Protein AF-A0A9J6BEA9-F1 (afdb_monomer_lite)

Radius of gyration: 53.06 Å; chains: 1; bounding box: 121×99×144 Å

InterPro domains:
  IPR002048 EF-hand domain [PS50222] (813-848)
  IPR006616 DM9 repeat [PF11901] (1087-1197)
  IPR006616 DM9 repeat [SM00696] (1069-1136)
  IPR006616 DM9 repeat [SM00696] (1137-1207)
  IPR027417 P-loop containing nucleoside triphosphate hydrolase [G3DSA:3.40.50.300] (610-807)
  IPR027417 P-loop containing nucleoside triphosphate hydrolase [SSF52540] (639-848)
  IPR036770 Ankyrin repeat-containing domain superfamily [G3DSA:1.25.40.20] (135-343)
  IPR036770 Ankyrin repeat-containing domain superfamily [SSF48403] (158-312)

Structure (mmCIF, N/CA/C/O backbone):
data_AF-A0A9J6BEA9-F1
#
_entry.id   AF-A0A9J6BEA9-F1
#
loop_
_atom_site.group_PDB
_atom_site.id
_atom_site.type_symbol
_atom_site.label_atom_id
_atom_site.label_alt_id
_atom_site.label_comp_id
_atom_site.label_asym_id
_atom_site.label_entity_id
_atom_site.label_seq_id
_atom_site.pdbx_PDB_ins_code
_atom_site.Cartn_x
_atom_site.Cartn_y
_atom_site.Cartn_z
_atom_site.occupancy
_atom_site.B_iso_or_equiv
_atom_site.auth_seq_id
_atom_site.auth_comp_id
_atom_site.auth_asym_id
_atom_site.auth_atom_id
_atom_site.pdbx_PDB_model_num
ATOM 1 N N . MET A 1 1 ? 8.067 45.465 35.204 1.00 25.33 1 MET A N 1
ATOM 2 C CA . MET A 1 1 ? 7.486 46.819 35.084 1.00 25.33 1 MET A CA 1
ATOM 3 C C . MET A 1 1 ? 5.977 46.707 35.259 1.00 25.33 1 MET A C 1
ATOM 5 O O . MET A 1 1 ? 5.358 45.998 34.485 1.00 25.33 1 MET A O 1
ATOM 9 N N . SER A 1 2 ? 5.468 47.326 36.333 1.00 24.97 2 SER A N 1
ATOM 10 C CA . SER A 1 2 ? 4.085 47.757 36.635 1.00 24.97 2 SER A CA 1
ATOM 11 C C . SER A 1 2 ? 2.876 46.981 36.073 1.00 24.97 2 SER A C 1
ATOM 13 O O . SER A 1 2 ? 2.537 47.140 34.903 1.00 24.97 2 SER A O 1
ATOM 15 N N . SER A 1 3 ? 2.096 46.347 36.957 1.00 23.28 3 SER A N 1
ATOM 16 C CA . SER A 1 3 ? 0.634 46.249 36.806 1.00 23.28 3 SER A CA 1
ATOM 17 C C . SER A 1 3 ? -0.027 47.042 37.937 1.00 23.28 3 SER A C 1
ATOM 19 O O . SER A 1 3 ? 0.243 46.818 39.114 1.00 23.28 3 SER A O 1
ATOM 21 N N . GLN A 1 4 ? -0.803 48.050 37.551 1.00 24.92 4 GLN A N 1
ATOM 22 C CA . GLN A 1 4 ? -1.387 49.088 38.396 1.00 24.92 4 GLN A CA 1
ATOM 23 C C . GLN A 1 4 ? -2.427 48.521 39.378 1.00 24.92 4 GLN A C 1
ATOM 25 O O . GLN A 1 4 ? -3.423 47.950 38.949 1.00 24.92 4 GLN A O 1
ATOM 30 N N . ALA A 1 5 ? -2.248 48.754 40.682 1.00 26.47 5 ALA A N 1
ATOM 31 C CA . ALA A 1 5 ? -3.353 48.738 41.638 1.00 26.47 5 ALA A CA 1
ATOM 32 C C . ALA A 1 5 ? -4.156 50.037 41.457 1.00 26.47 5 ALA A C 1
ATOM 34 O O . ALA A 1 5 ? -3.610 51.133 41.617 1.00 26.47 5 ALA A O 1
ATOM 35 N N . SER A 1 6 ? -5.434 49.952 41.091 1.00 27.16 6 SER A N 1
ATOM 36 C CA . SER A 1 6 ? -6.288 51.137 40.993 1.00 27.16 6 SER A CA 1
ATOM 37 C C . SER A 1 6 ? -6.680 51.610 42.395 1.00 27.16 6 SER A C 1
ATOM 39 O O . SER A 1 6 ? -7.573 51.041 43.018 1.00 27.16 6 SER A O 1
ATOM 41 N N . LYS A 1 7 ? -6.038 52.670 42.896 1.00 28.84 7 LYS A N 1
ATOM 42 C CA . LYS A 1 7 ? -6.548 53.432 44.045 1.00 28.84 7 LYS A CA 1
ATOM 43 C C . LYS A 1 7 ? -7.815 54.174 43.614 1.00 28.84 7 LYS A C 1
ATOM 45 O O . LYS A 1 7 ? -7.739 55.048 42.753 1.00 28.84 7 LYS A O 1
ATOM 50 N N . ARG A 1 8 ? -8.967 53.857 44.209 1.00 30.83 8 ARG A N 1
ATOM 51 C CA . ARG A 1 8 ? -10.143 54.738 44.181 1.00 30.83 8 ARG A CA 1
ATOM 52 C C . ARG A 1 8 ? -10.255 55.431 45.532 1.00 30.83 8 ARG A C 1
ATOM 54 O O . ARG A 1 8 ? -10.531 54.785 46.532 1.00 30.83 8 ARG A O 1
ATOM 61 N N . THR A 1 9 ? -10.035 56.738 45.542 1.00 29.52 9 THR A N 1
ATOM 62 C CA . THR A 1 9 ? -10.347 57.605 46.681 1.00 29.52 9 THR A CA 1
ATOM 63 C C . THR A 1 9 ? -11.807 58.031 46.545 1.00 29.52 9 THR A C 1
ATOM 65 O O . THR A 1 9 ? -12.168 58.634 45.532 1.00 29.52 9 THR A O 1
ATOM 68 N N . PHE A 1 10 ? -12.659 57.703 47.516 1.00 31.39 10 PHE A N 1
ATOM 69 C CA . PHE A 1 10 ? -14.026 58.222 47.562 1.00 31.39 10 PHE A CA 1
ATOM 70 C C . PHE A 1 10 ? -14.026 59.542 48.335 1.00 31.39 10 PHE A C 1
ATOM 72 O O . PHE A 1 10 ? -13.840 59.551 49.546 1.00 31.39 10 PHE A O 1
ATOM 79 N N . ASN A 1 11 ? -14.248 60.659 47.640 1.00 27.67 11 ASN A N 1
ATOM 80 C CA . ASN A 1 11 ? -14.528 61.940 48.287 1.00 27.67 11 ASN A CA 1
ATOM 81 C C . ASN A 1 11 ? -16.042 62.067 48.471 1.00 27.67 11 ASN A C 1
ATOM 83 O O . ASN A 1 11 ? -16.758 62.396 47.525 1.00 27.67 11 ASN A O 1
ATOM 87 N N . LEU A 1 12 ? -16.532 61.800 49.681 1.00 31.12 12 LEU A N 1
ATOM 88 C CA . LEU A 1 12 ? -17.923 62.058 50.047 1.00 31.12 12 LEU A CA 1
ATOM 89 C C . LEU A 1 12 ? -18.114 63.560 50.315 1.00 31.12 12 LEU A C 1
ATOM 91 O O . LEU A 1 12 ? -17.619 64.103 51.300 1.00 31.12 12 LEU A O 1
ATOM 95 N N . LEU A 1 13 ? -18.843 64.239 49.429 1.00 27.47 13 LEU A N 1
ATOM 96 C CA . LEU A 1 13 ? -19.377 65.582 49.665 1.00 27.47 13 LEU A CA 1
ATOM 97 C C . LEU A 1 13 ? -20.773 65.442 50.281 1.00 27.47 13 LEU A C 1
ATOM 99 O O . LEU A 1 13 ? -21.739 65.152 49.579 1.00 27.47 13 LEU A O 1
ATOM 103 N N . LEU A 1 14 ? -20.880 65.650 51.593 1.00 30.34 14 LEU A N 1
ATOM 104 C CA . LEU A 1 14 ? -22.169 65.719 52.287 1.00 30.34 14 LEU A CA 1
ATOM 105 C C . LEU A 1 14 ? -22.886 67.045 51.953 1.00 30.34 14 LEU A C 1
ATOM 107 O O . LEU A 1 14 ? -22.240 68.100 51.970 1.00 30.34 14 LEU A O 1
ATOM 111 N N . PRO A 1 15 ? -24.211 67.053 51.700 1.00 27.33 15 PRO A N 1
ATOM 112 C CA . PRO A 1 15 ? -24.982 68.288 51.651 1.00 27.33 15 PRO A CA 1
ATOM 113 C C . PRO A 1 15 ? -24.990 68.954 53.037 1.00 27.33 15 PRO A C 1
ATOM 115 O O . PRO A 1 15 ? -25.259 68.326 54.056 1.00 27.33 15 PRO A O 1
ATOM 118 N N . THR A 1 16 ? -24.669 70.245 53.034 1.00 29.30 16 THR A N 1
ATOM 119 C CA . THR A 1 16 ? -24.530 71.207 54.145 1.00 29.30 16 THR A CA 1
ATOM 120 C C . THR A 1 16 ? -25.642 71.123 55.209 1.00 29.30 16 THR A C 1
ATOM 122 O O . THR A 1 16 ? -26.797 70.951 54.840 1.00 29.30 16 THR A O 1
ATOM 125 N N . THR A 1 17 ? -25.385 71.306 56.514 1.00 27.92 17 THR A N 1
ATOM 126 C CA . THR A 1 17 ? -25.086 72.618 57.130 1.00 27.92 17 THR A CA 1
ATOM 127 C C . THR A 1 17 ? -24.085 72.583 58.303 1.00 27.92 17 THR A C 1
ATOM 129 O O . THR A 1 17 ? -24.288 71.898 59.298 1.00 27.92 17 THR A O 1
ATOM 132 N N . SER A 1 18 ? -23.087 73.470 58.186 1.00 27.56 18 SER A N 1
ATOM 133 C CA . SER A 1 18 ? -22.137 74.024 59.174 1.00 27.56 18 SER A CA 1
ATOM 134 C C . SER A 1 18 ? -21.007 73.151 59.756 1.00 27.56 18 SER A C 1
ATOM 136 O O . SER A 1 18 ? -21.213 72.278 60.588 1.00 27.56 18 SER A O 1
ATOM 138 N N . SER A 1 19 ? -19.790 73.583 59.389 1.00 28.77 19 SER A N 1
ATOM 139 C CA . SER A 1 19 ? -18.428 73.243 59.842 1.00 28.77 19 SER A CA 1
ATOM 140 C C . SER A 1 19 ? -17.858 71.871 59.462 1.00 28.77 19 SER A C 1
ATOM 142 O O . SER A 1 19 ? -18.328 70.820 59.874 1.00 28.77 19 SER A O 1
ATOM 144 N N . ALA A 1 20 ? -16.804 71.940 58.649 1.00 26.55 20 ALA A N 1
ATOM 145 C CA . ALA A 1 20 ? -16.095 70.848 58.010 1.00 26.55 20 ALA A CA 1
ATOM 146 C C . ALA A 1 20 ? -15.136 70.106 58.956 1.00 26.55 20 ALA A C 1
ATOM 148 O O . ALA A 1 20 ? -14.313 70.731 59.621 1.00 26.55 20 ALA A O 1
ATOM 149 N N . LEU A 1 21 ? -15.169 68.776 58.887 1.00 26.53 21 LEU A N 1
ATOM 150 C CA . LEU A 1 21 ? -14.030 67.890 59.118 1.00 26.53 21 LEU A CA 1
ATOM 151 C C . LEU A 1 21 ? -14.031 66.880 57.966 1.00 26.53 21 LEU A C 1
ATOM 153 O O . LEU A 1 21 ? -14.832 65.953 57.937 1.00 26.53 21 LEU A O 1
ATOM 157 N N . THR A 1 22 ? -13.176 67.099 56.970 1.00 27.58 22 THR A N 1
ATOM 158 C CA . THR A 1 22 ? -12.838 66.083 55.969 1.00 27.58 22 THR A CA 1
ATOM 159 C C . THR A 1 22 ? -11.943 65.045 56.640 1.00 27.58 22 THR A C 1
ATOM 161 O O . THR A 1 22 ? -10.826 65.380 57.036 1.00 27.58 22 THR A O 1
ATOM 164 N N . ALA A 1 23 ? -12.423 63.812 56.789 1.00 32.16 23 ALA A N 1
ATOM 165 C CA . ALA A 1 23 ? -11.587 62.661 57.117 1.00 32.16 23 ALA A CA 1
ATOM 166 C C . ALA A 1 23 ? -11.450 61.790 55.860 1.00 32.16 23 ALA A C 1
ATOM 168 O O . ALA A 1 23 ? -12.455 61.375 55.286 1.00 32.16 23 ALA A O 1
ATOM 169 N N . ASP A 1 24 ? -10.212 61.545 55.427 1.00 30.11 24 ASP A N 1
ATOM 170 C CA . ASP A 1 24 ? -9.907 60.627 54.328 1.00 30.11 24 ASP A CA 1
ATOM 171 C C . ASP A 1 24 ? -10.006 59.179 54.838 1.00 30.11 24 ASP A C 1
ATOM 173 O O . ASP A 1 24 ? -9.258 58.781 55.734 1.00 30.11 24 ASP A O 1
ATOM 177 N N . TYR A 1 25 ? -10.910 58.377 54.270 1.00 36.97 25 TYR A N 1
ATOM 178 C CA . TYR A 1 25 ? -11.035 56.947 54.573 1.00 36.97 25 TYR A CA 1
ATOM 179 C C . TYR A 1 25 ? -10.406 56.111 53.450 1.00 36.97 25 TYR A C 1
ATOM 181 O O . TYR A 1 25 ? -10.736 56.289 52.277 1.00 36.97 25 TYR A O 1
ATOM 189 N N . ASN A 1 26 ? -9.515 55.177 53.797 1.00 32.03 26 ASN A N 1
ATOM 190 C CA . ASN A 1 26 ? -8.885 54.265 52.837 1.00 32.03 26 ASN A CA 1
ATOM 191 C C . ASN A 1 26 ? -9.516 52.869 52.941 1.00 32.03 26 ASN A C 1
ATOM 193 O O . ASN A 1 26 ? -9.392 52.215 53.971 1.00 32.03 26 ASN A O 1
ATOM 197 N N . ILE A 1 27 ? -10.157 52.403 51.865 1.00 35.19 27 ILE A N 1
ATOM 198 C CA . ILE A 1 27 ? -10.628 51.017 51.713 1.00 35.19 27 ILE A CA 1
ATOM 199 C C . ILE A 1 27 ? -9.750 50.349 50.652 1.00 35.19 27 ILE A C 1
ATOM 201 O O . ILE A 1 27 ? -9.617 50.862 49.539 1.00 35.19 27 ILE A O 1
ATOM 205 N N . PHE A 1 28 ? -9.135 49.215 50.990 1.00 32.12 28 PHE A N 1
ATOM 206 C CA . PHE A 1 28 ? -8.264 48.467 50.079 1.00 32.12 28 PHE A CA 1
ATOM 207 C C . PHE A 1 28 ? -9.034 47.320 49.411 1.00 32.12 28 PHE A C 1
ATOM 209 O O . PHE A 1 28 ? -9.759 46.587 50.079 1.00 32.12 28 PHE A O 1
ATOM 216 N N . TYR A 1 29 ? -8.869 47.170 48.093 1.00 28.48 29 TYR A N 1
ATOM 217 C CA . TYR A 1 29 ? -9.477 46.111 47.278 1.00 28.48 29 TYR A CA 1
ATOM 218 C C . TYR A 1 29 ? -8.377 45.266 46.631 1.00 28.48 29 TYR A C 1
ATOM 220 O O . TYR A 1 29 ? -7.435 45.829 46.068 1.00 28.48 29 TYR A O 1
ATOM 228 N N . ASN A 1 30 ? -8.486 43.937 46.702 1.00 27.38 30 ASN A N 1
ATOM 229 C CA . ASN A 1 30 ? -7.502 43.013 46.139 1.00 27.38 30 ASN A CA 1
ATOM 230 C C . ASN A 1 30 ? -8.224 41.851 45.431 1.00 27.38 30 ASN A C 1
ATOM 232 O O . ASN A 1 30 ? -8.943 41.093 46.071 1.00 27.38 30 ASN A O 1
ATOM 236 N N . GLU A 1 31 ? -8.046 41.684 44.119 1.00 29.39 31 GLU A N 1
ATOM 237 C CA . GLU A 1 31 ? -8.517 40.485 43.402 1.00 29.39 31 GLU A CA 1
ATOM 238 C C . GLU A 1 31 ? -7.409 39.421 43.381 1.00 29.39 31 GLU A C 1
ATOM 240 O O . GLU A 1 31 ? -6.247 39.781 43.177 1.00 29.39 31 GLU A O 1
ATOM 245 N N . PRO A 1 32 ? -7.711 38.119 43.599 1.00 26.14 32 PRO A N 1
ATOM 246 C CA . PRO A 1 32 ? -8.996 37.452 43.359 1.00 26.14 32 PRO A CA 1
ATOM 247 C C . PRO A 1 32 ? -9.687 36.896 44.624 1.00 26.14 32 PRO A C 1
ATOM 249 O O . PRO A 1 32 ? -10.553 36.031 44.516 1.00 26.14 32 PRO A O 1
ATOM 252 N N . LYS A 1 33 ? -9.309 37.344 45.826 1.00 28.36 33 LYS A N 1
ATOM 253 C CA . LYS A 1 33 ? -9.973 36.946 47.077 1.00 28.36 33 LYS A CA 1
ATOM 254 C C . LYS A 1 33 ? -10.834 38.112 47.543 1.00 28.36 33 LYS A C 1
ATOM 256 O O . LYS A 1 33 ? -10.295 39.156 47.873 1.00 28.36 33 LYS A O 1
ATOM 261 N N . THR A 1 34 ? -12.153 37.957 47.554 1.00 31.02 34 THR A N 1
ATOM 262 C CA . THR A 1 34 ? -13.091 38.934 48.130 1.00 31.02 34 THR A CA 1
ATOM 263 C C . THR A 1 34 ? -12.815 39.120 49.627 1.00 31.02 34 THR A C 1
ATOM 265 O O . THR A 1 34 ? -13.439 38.483 50.471 1.00 31.02 34 THR A O 1
ATOM 268 N N . GLU A 1 35 ? -11.848 39.969 49.964 1.00 32.03 35 GLU A N 1
ATOM 269 C CA . GLU A 1 35 ? -11.478 40.346 51.326 1.00 32.03 35 GLU A CA 1
ATOM 270 C C . GLU A 1 35 ? -11.368 41.871 51.407 1.00 32.03 35 GLU A C 1
ATOM 272 O O . GLU A 1 35 ? -10.691 42.498 50.593 1.00 32.03 35 GLU A O 1
ATOM 277 N N . TYR A 1 36 ? -12.039 42.463 52.396 1.00 34.91 36 TYR A N 1
ATOM 278 C CA . TYR A 1 36 ? -11.996 43.896 52.674 1.00 34.91 36 TYR A CA 1
ATOM 279 C C . TYR A 1 36 ? -11.358 44.114 54.044 1.00 34.91 36 TYR A C 1
ATOM 281 O O . TYR A 1 36 ? -11.727 43.448 55.011 1.00 34.91 36 TYR A O 1
ATOM 289 N N . TYR A 1 37 ? -10.425 45.059 54.124 1.00 33.84 37 TYR A N 1
ATOM 290 C CA . TYR A 1 37 ? -9.803 45.491 55.374 1.00 33.84 37 TYR A CA 1
ATOM 291 C C . TYR A 1 37 ? -10.304 46.896 55.715 1.00 33.84 37 TYR A C 1
ATOM 293 O O . TYR A 1 37 ? -10.233 47.794 54.872 1.00 33.84 37 TYR A O 1
ATOM 301 N N . ILE A 1 38 ? -10.817 47.079 56.934 1.00 35.38 38 ILE A N 1
ATOM 302 C CA . ILE A 1 38 ? -11.166 48.390 57.495 1.00 35.38 38 ILE A CA 1
ATOM 303 C C . ILE A 1 38 ? -10.105 48.716 58.547 1.00 35.38 38 ILE A C 1
ATOM 305 O O . ILE A 1 38 ? -9.918 47.948 59.482 1.00 35.38 38 ILE A O 1
ATOM 309 N N . ASP A 1 39 ? -9.401 49.834 58.380 1.00 35.41 39 ASP A N 1
ATOM 310 C CA . ASP A 1 39 ? -8.417 50.318 59.354 1.00 35.41 39 ASP A CA 1
ATOM 311 C C . ASP A 1 39 ? -9.154 50.932 60.563 1.00 35.41 39 ASP A C 1
ATOM 313 O O . ASP A 1 39 ? -9.806 51.980 60.461 1.00 35.41 39 ASP A O 1
ATOM 317 N N . CYS A 1 40 ? -9.130 50.234 61.701 1.00 38.69 40 CYS A N 1
ATOM 318 C CA . CYS A 1 40 ? -9.904 50.557 62.899 1.00 38.69 40 CYS A CA 1
ATOM 319 C C . CYS A 1 40 ? -9.285 51.720 63.697 1.00 38.69 40 CYS A C 1
ATOM 321 O O . CYS A 1 40 ? -8.664 51.542 64.742 1.00 38.69 40 CYS A O 1
ATOM 323 N N . LYS A 1 41 ? -9.531 52.952 63.242 1.00 37.25 41 LYS A N 1
ATOM 324 C CA . LYS A 1 41 ? -9.547 54.155 64.107 1.00 37.25 41 LYS A CA 1
ATOM 325 C C . LYS A 1 41 ? -10.920 54.834 64.161 1.00 37.25 41 LYS A C 1
ATOM 327 O O . LYS A 1 41 ? -11.043 55.977 64.598 1.00 37.25 41 LYS A O 1
ATOM 332 N N . THR A 1 42 ? -11.956 54.158 63.682 1.00 40.72 42 THR A N 1
ATOM 333 C CA . THR A 1 42 ? -13.295 54.711 63.470 1.00 40.72 42 THR A CA 1
ATOM 334 C C . THR A 1 42 ? -14.176 54.570 64.711 1.00 40.72 42 THR A C 1
ATOM 336 O O . THR A 1 42 ? -14.189 53.539 65.375 1.00 40.72 42 THR A O 1
ATOM 339 N N . THR A 1 43 ? -14.941 55.617 65.029 1.00 50.09 43 THR A N 1
ATOM 340 C CA . THR A 1 43 ? -15.955 55.579 66.091 1.00 50.09 43 THR A CA 1
ATOM 341 C C . THR A 1 43 ? -17.119 54.660 65.699 1.00 50.09 43 THR A C 1
ATOM 343 O O . THR A 1 43 ? -17.387 54.440 64.516 1.00 50.09 43 THR A O 1
ATOM 346 N N . VAL A 1 44 ? -17.844 54.145 66.700 1.00 43.66 44 VAL A N 1
ATOM 347 C CA . VAL A 1 44 ? -19.002 53.235 66.548 1.00 43.66 44 VAL A CA 1
ATOM 348 C C . VAL A 1 44 ? -20.053 53.771 65.559 1.00 43.66 44 VAL A C 1
ATOM 350 O O . VAL A 1 44 ? -20.655 53.009 64.799 1.00 43.66 44 VAL A O 1
ATOM 353 N N . GLU A 1 45 ? -20.235 55.091 65.510 1.00 44.41 45 GLU A N 1
ATOM 354 C CA . GLU A 1 45 ? -21.140 55.762 64.569 1.00 44.41 45 GLU A CA 1
ATOM 355 C C . GLU A 1 45 ? -20.652 55.666 63.113 1.00 44.41 45 GLU A C 1
ATOM 357 O O . GLU A 1 45 ? -21.461 55.443 62.215 1.00 44.41 45 GLU A O 1
ATOM 362 N N . GLY A 1 46 ? -19.337 55.727 62.872 1.00 46.41 46 GLY A N 1
ATOM 363 C CA . GLY A 1 46 ? -18.741 55.617 61.536 1.00 46.41 46 GLY A CA 1
ATOM 364 C C . GLY A 1 46 ? -18.874 54.220 60.926 1.00 46.41 46 GLY A C 1
ATOM 365 O O . GLY A 1 46 ? -19.263 54.091 59.766 1.00 46.41 46 GLY A O 1
ATOM 366 N N . LEU A 1 47 ? -18.639 53.163 61.712 1.00 47.78 47 LEU A N 1
ATOM 367 C CA . LEU A 1 47 ? -18.818 51.777 61.254 1.00 47.78 47 LEU A CA 1
ATOM 368 C C . LEU A 1 47 ? -20.288 51.465 60.937 1.00 47.78 47 LEU A C 1
ATOM 370 O O . LEU A 1 47 ? -20.575 50.796 59.950 1.00 47.78 47 LEU A O 1
ATOM 374 N N . THR A 1 48 ? -21.226 52.002 61.723 1.00 45.53 48 THR A N 1
ATOM 375 C CA . THR A 1 48 ? -22.669 51.776 61.526 1.00 45.53 48 THR A CA 1
ATOM 376 C C . THR A 1 48 ? -23.197 52.442 60.246 1.00 45.53 48 THR A C 1
ATOM 378 O O . THR A 1 48 ? -24.076 51.886 59.584 1.00 45.53 48 THR A O 1
ATOM 381 N N . ILE A 1 49 ? -22.659 53.611 59.877 1.00 47.31 49 ILE A N 1
ATOM 382 C CA . ILE A 1 49 ? -23.024 54.341 58.650 1.00 47.31 49 ILE A CA 1
ATOM 383 C C . ILE A 1 49 ? -22.444 53.645 57.412 1.00 47.31 49 ILE A C 1
ATOM 385 O O . ILE A 1 49 ? -23.194 53.349 56.483 1.00 47.31 49 ILE A O 1
ATOM 389 N N . ILE A 1 50 ? -21.153 53.282 57.441 1.00 49.16 50 ILE A N 1
ATOM 390 C CA . ILE A 1 50 ? -20.483 52.565 56.339 1.00 49.16 50 ILE A CA 1
ATOM 391 C C . ILE A 1 50 ? -21.185 51.230 56.053 1.00 49.16 50 ILE A C 1
ATOM 393 O O . ILE A 1 50 ? -21.420 50.882 54.897 1.00 49.16 50 ILE A O 1
ATOM 397 N N . PHE A 1 51 ? -21.578 50.498 57.102 1.00 49.25 51 PHE A N 1
ATOM 398 C CA . PHE A 1 51 ? -22.232 49.199 56.950 1.00 49.25 51 PHE A CA 1
ATOM 399 C C . PHE A 1 51 ? -23.650 49.298 56.366 1.00 49.25 51 PHE A C 1
ATOM 401 O O . PHE A 1 51 ? -24.071 48.413 55.622 1.00 49.25 51 PHE A O 1
ATOM 408 N N . LYS A 1 52 ? -24.390 50.375 56.672 1.00 47.56 52 LYS A N 1
ATOM 409 C CA . LYS A 1 52 ? -25.732 50.613 56.116 1.00 47.56 52 LYS A CA 1
ATOM 410 C C . LYS A 1 52 ? -25.682 51.086 54.663 1.00 47.56 52 LYS A C 1
ATOM 412 O O . LYS A 1 52 ? -26.430 50.554 53.852 1.00 47.56 52 LYS A O 1
ATOM 417 N N . GLU A 1 53 ? -24.806 52.028 54.315 1.00 47.62 53 GLU A N 1
ATOM 418 C CA . GLU A 1 53 ? -24.735 52.564 52.945 1.00 47.62 53 GLU A CA 1
ATOM 419 C C . GLU A 1 53 ? -24.157 51.553 51.941 1.00 47.62 53 GLU A C 1
ATOM 421 O O . GLU A 1 53 ? -24.705 51.399 50.850 1.00 47.62 53 GLU A O 1
ATOM 426 N N . TYR A 1 54 ? -23.139 50.772 52.326 1.00 48.84 54 TYR A N 1
ATOM 427 C CA . TYR A 1 54 ? -22.541 49.759 51.443 1.00 48.84 54 TYR A CA 1
ATOM 428 C C . TYR A 1 54 ? -23.527 48.648 51.043 1.00 48.84 54 TYR A C 1
ATOM 430 O O . TYR A 1 54 ? -23.480 48.141 49.920 1.00 48.84 54 TYR A O 1
ATOM 438 N N . PHE A 1 55 ? -24.440 48.266 51.943 1.00 46.25 55 PHE A N 1
ATOM 439 C CA . PHE A 1 55 ? -25.467 47.265 51.645 1.00 46.25 55 PHE A CA 1
ATOM 440 C C . PHE A 1 55 ? -26.613 47.829 50.796 1.00 46.25 55 PHE A C 1
ATOM 442 O O . PHE A 1 55 ? -27.131 47.102 49.950 1.00 46.25 55 PHE A O 1
ATOM 449 N N . ILE A 1 56 ? -26.971 49.109 50.978 1.00 44.47 56 ILE A N 1
ATOM 450 C CA . ILE A 1 56 ? -28.000 49.793 50.177 1.00 44.47 56 ILE A CA 1
ATOM 451 C C . ILE A 1 56 ? -27.565 49.916 48.710 1.00 44.47 56 ILE A C 1
ATOM 453 O O . ILE A 1 56 ? -28.390 49.721 47.823 1.00 44.47 56 ILE A O 1
ATOM 457 N N . GLU A 1 57 ? -26.286 50.194 48.437 1.00 40.22 57 GLU A N 1
ATOM 458 C CA . GLU A 1 57 ? -25.795 50.334 47.057 1.00 40.22 57 GLU A CA 1
ATOM 459 C C . GLU A 1 57 ? -25.578 49.000 46.325 1.00 40.22 57 GLU A C 1
ATOM 461 O O . GLU A 1 57 ? -25.699 48.956 45.102 1.00 40.22 57 GLU A O 1
ATOM 466 N N . ASN A 1 58 ? -25.256 47.913 47.035 1.00 39.94 58 ASN A N 1
ATOM 467 C CA . ASN A 1 58 ? -24.839 46.658 46.391 1.00 39.94 58 ASN A CA 1
ATOM 468 C C . ASN A 1 58 ? -25.911 45.561 46.362 1.00 39.94 58 ASN A C 1
ATOM 470 O O . ASN A 1 58 ? -25.783 44.610 45.590 1.00 39.94 58 ASN A O 1
ATOM 474 N N . PHE A 1 59 ? -26.964 45.663 47.176 1.00 44.28 59 PHE A N 1
ATOM 475 C CA . PHE A 1 59 ? -28.005 44.641 47.251 1.00 44.28 59 PHE A CA 1
ATOM 476 C C . PHE A 1 59 ? -29.385 45.291 47.402 1.00 44.28 59 PHE A C 1
ATOM 478 O O . PHE A 1 59 ? -29.807 45.643 48.499 1.00 44.28 59 PHE A O 1
ATOM 485 N N . ASP A 1 60 ? -30.102 45.414 46.284 1.00 37.03 60 ASP A N 1
ATOM 486 C CA . ASP A 1 60 ? -31.490 45.887 46.207 1.00 37.03 60 ASP A CA 1
ATOM 487 C C . ASP A 1 60 ? -32.405 45.081 47.159 1.00 37.03 60 ASP A C 1
ATOM 489 O O . ASP A 1 60 ? -32.828 43.968 46.833 1.00 37.03 60 ASP A O 1
ATOM 493 N N . ASN A 1 61 ? -32.646 45.596 48.375 1.00 41.47 61 ASN A N 1
ATOM 494 C CA . ASN A 1 61 ? -33.892 45.554 49.165 1.00 41.47 61 ASN A CA 1
ATOM 495 C C . ASN A 1 61 ? -33.646 45.982 50.630 1.00 41.47 61 ASN A C 1
ATOM 497 O O . ASN A 1 61 ? -32.890 45.368 51.382 1.00 41.47 61 ASN A O 1
ATOM 501 N N . ASN A 1 62 ? -34.374 47.011 51.054 1.00 45.66 62 ASN A N 1
ATOM 502 C CA . ASN A 1 62 ? -34.057 47.922 52.158 1.00 45.66 62 ASN A CA 1
ATOM 503 C C . ASN A 1 62 ? -34.396 47.455 53.603 1.00 45.66 62 ASN A C 1
ATOM 505 O O . ASN A 1 62 ? -34.556 48.308 54.469 1.00 45.66 62 ASN A O 1
ATOM 509 N N . GLU A 1 63 ? -34.542 46.156 53.924 1.00 47.81 63 GLU A N 1
ATOM 510 C CA . GLU A 1 63 ? -35.194 45.772 55.210 1.00 47.81 63 GLU A CA 1
ATOM 511 C C . GLU A 1 63 ? -34.566 44.662 56.092 1.00 47.81 63 GLU A C 1
ATOM 513 O O . GLU A 1 63 ? -35.163 44.311 57.109 1.00 47.81 63 GLU A O 1
ATOM 518 N N . ASN A 1 64 ? -33.370 44.114 55.820 1.00 48.31 64 ASN A N 1
ATOM 519 C CA . ASN A 1 64 ? -32.949 42.855 56.488 1.00 48.31 64 ASN A CA 1
ATOM 520 C C . ASN A 1 64 ? -31.542 42.773 57.136 1.00 48.31 64 ASN A C 1
ATOM 522 O O . ASN A 1 64 ? -31.017 41.663 57.263 1.00 48.31 64 ASN A O 1
ATOM 526 N N . ALA A 1 65 ? -30.958 43.882 57.615 1.00 50.28 65 ALA A N 1
ATOM 527 C CA . ALA A 1 65 ? -29.707 43.877 58.399 1.00 50.28 65 ALA A CA 1
ATOM 528 C C . ALA A 1 65 ? -29.863 44.580 59.767 1.00 50.28 65 ALA A C 1
ATOM 530 O O . ALA A 1 65 ? -30.412 45.678 59.829 1.00 50.28 65 ALA A O 1
ATOM 531 N N . ASN A 1 66 ? -29.374 43.961 60.854 1.00 50.81 66 ASN A N 1
ATOM 532 C CA . ASN A 1 66 ? -29.406 44.507 62.223 1.00 50.81 66 ASN A CA 1
ATOM 533 C C . ASN A 1 66 ? -28.023 44.460 62.902 1.00 50.81 66 ASN A C 1
ATOM 535 O O . ASN A 1 66 ? -27.243 43.540 62.656 1.00 50.81 66 ASN A O 1
ATOM 539 N N . VAL A 1 67 ? -27.768 45.415 63.804 1.00 52.75 67 VAL A N 1
ATOM 540 C CA . VAL A 1 67 ? -26.550 45.509 64.631 1.00 52.75 67 VAL A CA 1
ATOM 541 C C . VAL A 1 67 ? -26.938 45.443 66.112 1.00 52.75 67 VAL A C 1
ATOM 543 O O . VAL A 1 67 ? -27.839 46.171 66.530 1.00 52.75 67 VAL A O 1
ATOM 546 N N . ILE A 1 68 ? -26.281 44.583 66.894 1.00 53.34 68 ILE A N 1
ATOM 547 C CA . ILE A 1 68 ? -26.480 44.430 68.343 1.00 53.34 68 ILE A CA 1
ATOM 548 C C . ILE A 1 68 ? -25.166 44.734 69.066 1.00 53.34 68 ILE A C 1
ATOM 550 O O . ILE A 1 68 ? -24.117 44.216 68.689 1.00 53.34 68 ILE A O 1
ATOM 554 N N . PHE A 1 69 ? -25.233 45.542 70.122 1.00 50.91 69 PHE A N 1
ATOM 555 C CA . PHE A 1 69 ? -24.107 45.835 71.008 1.00 50.91 69 PHE A CA 1
ATOM 556 C C . PHE A 1 69 ? -24.275 45.066 72.315 1.00 50.91 69 PHE A C 1
ATOM 558 O O . PHE A 1 69 ? -25.370 45.082 72.871 1.00 50.91 69 PHE A O 1
ATOM 565 N N . LEU A 1 70 ? -23.215 44.410 72.791 1.00 50.34 70 LEU A N 1
ATOM 566 C CA . LEU A 1 70 ? -23.218 43.658 74.047 1.00 50.34 70 LEU A CA 1
ATOM 567 C C . LEU A 1 70 ? -22.060 44.105 74.935 1.00 50.34 70 LEU A C 1
ATOM 569 O O . LEU A 1 70 ? -20.916 44.190 74.481 1.00 50.34 70 LEU A O 1
ATOM 573 N N . ASN A 1 71 ? -22.341 44.361 76.211 1.00 50.91 71 ASN A N 1
ATOM 574 C CA . ASN A 1 71 ? -21.304 44.732 77.171 1.00 50.91 71 ASN A CA 1
ATOM 575 C C . ASN A 1 71 ? -20.647 43.484 77.787 1.00 50.91 71 ASN A C 1
ATOM 577 O O . ASN A 1 71 ? -21.299 42.694 78.472 1.00 50.91 71 ASN A O 1
ATOM 581 N N . ILE A 1 72 ? -19.336 43.339 77.574 1.00 52.72 72 ILE A N 1
ATOM 582 C CA . ILE A 1 72 ? -18.513 42.227 78.068 1.00 52.72 72 ILE A CA 1
ATOM 583 C C . ILE A 1 72 ? -18.480 42.182 79.600 1.00 52.72 72 ILE A C 1
ATOM 585 O O . ILE A 1 72 ? -18.453 41.098 80.179 1.00 52.72 72 ILE A O 1
ATOM 589 N N . ASP A 1 73 ? -18.563 43.333 80.269 1.00 48.03 73 ASP A N 1
ATOM 590 C CA . ASP A 1 73 ? -18.479 43.414 81.731 1.00 48.03 73 ASP A CA 1
ATOM 591 C C . ASP A 1 73 ? -19.782 42.973 82.442 1.00 48.03 73 ASP A C 1
ATOM 593 O O . ASP A 1 73 ? -19.779 42.765 83.654 1.00 48.03 73 ASP A O 1
ATOM 597 N N . ASN A 1 74 ? -20.893 42.779 81.710 1.00 47.69 74 ASN A N 1
ATOM 598 C CA . ASN A 1 74 ? -22.177 42.273 82.232 1.00 47.69 74 ASN A CA 1
ATOM 599 C C . ASN A 1 74 ? -22.803 41.198 81.315 1.00 47.69 74 ASN A C 1
ATOM 601 O O . ASN A 1 74 ? -24.009 41.172 81.051 1.00 47.69 74 ASN A O 1
ATOM 605 N N . LEU A 1 75 ? -21.961 40.297 80.805 1.00 47.47 75 LEU A N 1
ATOM 606 C CA . LEU A 1 75 ? -22.306 39.412 79.692 1.00 47.47 75 LEU A CA 1
ATOM 607 C C . LEU A 1 75 ? -23.450 38.420 79.997 1.00 47.47 75 LEU A C 1
ATOM 609 O O . LEU A 1 75 ? -24.262 38.126 79.126 1.00 47.47 75 LEU A O 1
ATOM 613 N N . LEU A 1 76 ? -23.560 37.914 81.231 1.00 42.62 76 LEU A N 1
ATOM 614 C CA . LEU A 1 76 ? -24.601 36.940 81.602 1.00 42.62 76 LEU A CA 1
ATOM 615 C C . LEU A 1 76 ? -26.021 37.535 81.577 1.00 42.62 76 LEU A C 1
ATOM 617 O O . LEU A 1 76 ? -26.950 36.845 81.159 1.00 42.62 76 LEU A O 1
ATOM 621 N N . GLY A 1 77 ? -26.188 38.805 81.966 1.00 46.22 77 GLY A N 1
ATOM 622 C CA . GLY A 1 77 ? -27.479 39.502 81.893 1.00 46.22 77 GLY A CA 1
ATOM 623 C C . GLY A 1 77 ? -27.852 39.917 80.466 1.00 46.22 77 GLY A C 1
ATOM 624 O O . GLY A 1 77 ? -29.013 39.842 80.069 1.00 46.22 77 GLY A O 1
ATOM 625 N N . GLU A 1 78 ? -26.858 40.283 79.657 1.00 45.44 78 GLU A N 1
ATOM 626 C CA . GLU A 1 78 ? -27.027 40.624 78.238 1.00 45.44 78 GLU A CA 1
ATOM 627 C C . GLU A 1 78 ? -27.432 39.393 77.390 1.00 45.44 78 GLU A C 1
ATOM 629 O O . GLU A 1 78 ? -28.264 39.493 76.486 1.00 45.44 78 GLU A O 1
ATOM 634 N N . ILE A 1 79 ? -26.927 38.199 77.732 1.00 45.25 79 ILE A N 1
ATOM 635 C CA . ILE A 1 79 ? -27.287 36.924 77.082 1.00 45.25 79 ILE A CA 1
ATOM 636 C C . ILE A 1 79 ? -28.749 36.517 77.356 1.00 45.25 79 ILE A C 1
ATOM 638 O O . ILE A 1 79 ? -29.392 35.930 76.483 1.00 45.25 79 ILE A O 1
ATOM 642 N N . GLU A 1 80 ? -29.318 36.831 78.525 1.00 44.62 80 GLU A N 1
ATOM 643 C CA . GLU A 1 80 ? -30.749 36.593 78.786 1.00 44.62 80 GLU A CA 1
ATOM 644 C C . GLU A 1 80 ? -31.661 37.515 77.964 1.00 44.62 80 GLU A C 1
ATOM 646 O O . GLU A 1 80 ? -32.705 37.064 77.488 1.00 44.62 80 GLU A O 1
ATOM 651 N N . ASN A 1 81 ? -31.240 38.755 77.702 1.00 42.88 81 ASN A N 1
ATOM 652 C CA . ASN A 1 81 ? -31.970 39.676 76.824 1.00 42.88 81 ASN A CA 1
ATOM 653 C C . ASN A 1 81 ? -31.947 39.226 75.352 1.00 42.88 81 ASN A C 1
ATOM 655 O O . ASN A 1 81 ? -32.944 39.374 74.643 1.00 42.88 81 ASN A O 1
ATOM 659 N N . LEU A 1 82 ? -30.858 38.597 74.898 1.00 45.50 82 LEU A N 1
ATOM 660 C CA . LEU A 1 82 ? -30.773 38.001 73.558 1.00 45.50 82 LEU A CA 1
ATOM 661 C C . LEU A 1 82 ? -31.721 36.810 73.362 1.00 45.50 82 LEU A C 1
ATOM 663 O O . LEU A 1 82 ? -32.212 36.603 72.254 1.00 45.50 82 LEU A O 1
ATOM 667 N N . LYS A 1 83 ? -32.032 36.050 74.423 1.00 43.25 83 LYS A N 1
ATOM 668 C CA . LYS A 1 83 ? -32.989 34.927 74.355 1.00 43.25 83 LYS A CA 1
ATOM 669 C C . LYS A 1 83 ? -34.428 35.373 74.055 1.00 43.25 83 LYS A C 1
ATOM 671 O O . LYS A 1 83 ? -35.216 34.544 73.606 1.00 43.25 83 LYS A O 1
ATOM 676 N N . GLN A 1 84 ? -34.780 36.643 74.286 1.00 42.16 84 GLN A N 1
ATOM 677 C CA . GLN A 1 84 ? -36.115 37.193 73.993 1.00 42.16 84 GLN A CA 1
ATOM 678 C C . GLN A 1 84 ? -36.260 37.753 72.565 1.00 42.16 84 GLN A C 1
ATOM 680 O O . GLN A 1 84 ? -37.370 38.088 72.151 1.00 42.16 84 GLN A O 1
ATOM 685 N N . PHE A 1 85 ? -35.177 37.835 71.786 1.00 42.81 85 PHE A N 1
ATOM 686 C CA . PHE A 1 85 ? -35.213 38.308 70.400 1.00 42.81 85 PHE A CA 1
ATOM 687 C C . PHE A 1 85 ? -35.615 37.175 69.433 1.00 42.81 85 PHE A C 1
ATOM 689 O O . PHE A 1 85 ? -34.881 36.203 69.251 1.00 42.81 85 PHE A O 1
ATOM 696 N N . GLU A 1 86 ? -36.765 37.293 68.755 1.00 39.81 86 GLU A N 1
ATOM 697 C CA . GLU A 1 86 ? -37.167 36.350 67.698 1.00 39.81 86 GLU A CA 1
ATOM 698 C C . GLU A 1 86 ? -36.273 36.495 66.447 1.00 39.81 86 GLU A C 1
ATOM 700 O O . GLU A 1 86 ? -36.506 37.322 65.568 1.00 39.81 86 GLU A O 1
ATOM 705 N N . LEU A 1 87 ? -35.251 35.642 66.330 1.00 46.41 87 LEU A N 1
ATOM 706 C CA . LEU A 1 87 ? -34.302 35.595 65.200 1.00 46.41 87 LEU A CA 1
ATOM 707 C C . LEU A 1 87 ? -34.840 34.890 63.934 1.00 46.41 87 LEU A C 1
ATOM 709 O O . LEU A 1 87 ? -34.089 34.623 62.996 1.00 46.41 87 LEU A O 1
ATOM 713 N N . ARG A 1 88 ? -36.135 34.553 63.876 1.00 39.53 88 ARG A N 1
ATOM 714 C CA . ARG A 1 88 ? -36.672 33.596 62.887 1.00 39.53 88 ARG A CA 1
ATOM 715 C C . ARG A 1 88 ? -37.008 34.156 61.497 1.00 39.53 88 ARG A C 1
ATOM 717 O O . ARG A 1 88 ? -37.408 33.371 60.646 1.00 39.53 88 ARG A O 1
ATOM 724 N N . SER A 1 89 ? -36.826 35.449 61.214 1.00 39.78 89 SER A N 1
ATOM 725 C CA . SER A 1 89 ? -37.242 36.030 59.919 1.00 39.78 89 SER A CA 1
ATOM 726 C C . SER A 1 89 ? -36.202 36.874 59.164 1.00 39.78 89 SER A C 1
ATOM 728 O O . SER A 1 89 ? -36.570 37.500 58.172 1.00 39.78 89 SER A O 1
ATOM 730 N N . LYS A 1 90 ? -34.916 36.908 59.561 1.00 43.81 90 LYS A N 1
ATOM 731 C CA . LYS A 1 90 ? -33.941 37.873 58.990 1.00 43.81 90 LYS A CA 1
ATOM 732 C C . LYS A 1 90 ? -32.592 37.255 58.590 1.00 43.81 90 LYS A C 1
ATOM 734 O O . LYS A 1 90 ? -32.136 36.302 59.214 1.00 43.81 90 LYS A O 1
ATOM 739 N N . LYS A 1 91 ? -31.966 37.795 57.528 1.00 47.41 91 LYS A N 1
ATOM 740 C CA . LYS A 1 91 ? -30.808 37.191 56.827 1.00 47.41 91 LYS A CA 1
ATOM 741 C C . LYS A 1 91 ? -29.416 37.609 57.341 1.00 47.41 91 LYS A C 1
ATOM 743 O O . LYS A 1 91 ? -28.495 36.819 57.157 1.00 47.41 91 LYS A O 1
ATOM 748 N N . TRP A 1 92 ? -29.245 38.766 57.996 1.00 48.12 92 TRP A N 1
ATOM 749 C CA . TRP A 1 92 ? -27.924 39.275 58.426 1.00 48.12 92 TRP A CA 1
ATOM 750 C C . TRP A 1 92 ? -27.931 39.886 59.842 1.00 48.12 92 TRP A C 1
ATOM 752 O O . TRP A 1 92 ? -28.832 40.664 60.170 1.00 48.12 92 TRP A O 1
ATOM 762 N N . LEU A 1 93 ? -26.916 39.566 60.661 1.00 48.81 93 LEU A N 1
ATOM 763 C CA . LEU A 1 93 ? -26.734 40.060 62.034 1.00 48.81 93 LEU A CA 1
ATOM 764 C C . LEU A 1 93 ? -25.261 40.416 62.319 1.00 48.81 93 LEU A C 1
ATOM 766 O O . LEU A 1 93 ? -24.367 39.601 62.101 1.00 48.81 93 LEU A O 1
ATOM 770 N N . LEU A 1 94 ? -25.015 41.615 62.848 1.00 49.00 94 LEU A N 1
ATOM 771 C CA . LEU A 1 94 ? -23.707 42.062 63.336 1.00 49.00 94 LEU A CA 1
ATOM 772 C C . LEU A 1 94 ? -23.748 42.187 64.863 1.00 49.00 94 LEU A C 1
ATOM 774 O O . LEU A 1 94 ? -24.599 42.908 65.380 1.00 49.00 94 LEU A O 1
ATOM 778 N N . ILE A 1 95 ? -22.852 41.508 65.580 1.00 52.84 95 ILE A N 1
ATOM 779 C CA . ILE A 1 95 ? -22.752 41.588 67.045 1.00 52.84 95 ILE A CA 1
ATOM 780 C C . ILE A 1 95 ? -21.417 42.228 67.420 1.00 52.84 95 ILE A C 1
ATOM 782 O O . ILE A 1 95 ? -20.361 41.727 67.043 1.00 52.84 95 ILE A O 1
ATOM 786 N N . ILE A 1 96 ? -21.463 43.323 68.172 1.00 53.06 96 ILE A N 1
ATOM 787 C CA . ILE A 1 96 ? -20.282 44.054 68.633 1.00 53.06 96 ILE A CA 1
ATOM 788 C C . ILE A 1 96 ? -20.199 43.917 70.153 1.00 53.06 96 ILE A C 1
ATOM 790 O O . ILE A 1 96 ? -21.070 44.403 70.872 1.00 53.06 96 ILE A O 1
ATOM 794 N N . PHE A 1 97 ? -19.153 43.260 70.644 1.00 52.50 97 PHE A N 1
ATOM 795 C CA . PHE A 1 97 ? -18.870 43.144 72.070 1.00 52.50 97 PHE A CA 1
ATOM 796 C C . PHE A 1 97 ? -17.937 44.273 72.502 1.00 52.50 97 PHE A C 1
ATOM 798 O O . PHE A 1 97 ? -16.892 44.478 71.885 1.00 52.50 97 PHE A O 1
ATOM 805 N N . GLN A 1 98 ? -18.294 44.995 73.561 1.00 52.41 98 GLN A N 1
ATOM 806 C CA . GLN A 1 98 ? -17.495 46.092 74.111 1.00 52.41 98 GLN A CA 1
ATOM 807 C C . GLN A 1 98 ? -17.150 45.825 75.573 1.00 52.41 98 GLN A C 1
ATOM 809 O O . GLN A 1 98 ? -18.039 45.533 76.369 1.00 52.41 98 GLN A O 1
ATOM 814 N N . SER A 1 99 ? -15.874 45.955 75.937 1.00 45.59 99 SER A N 1
ATOM 815 C CA . SER A 1 99 ? -15.449 46.012 77.339 1.00 45.59 99 SER A CA 1
ATOM 816 C C . SER A 1 99 ? -15.307 47.472 77.770 1.00 45.59 99 SER A C 1
ATOM 818 O O . SER A 1 99 ? -14.561 48.244 77.165 1.00 45.59 99 SER A O 1
ATOM 820 N N . THR A 1 100 ? -16.010 47.859 78.834 1.00 47.66 100 THR A N 1
ATOM 821 C CA . THR A 1 100 ? -15.844 49.173 79.473 1.00 47.66 100 THR A CA 1
ATOM 822 C C . THR A 1 100 ? -14.571 49.252 80.318 1.00 47.66 100 THR A C 1
ATOM 824 O O . THR A 1 100 ? -14.065 50.350 80.546 1.00 47.66 100 THR A O 1
ATOM 827 N N . THR A 1 101 ? -14.015 48.109 80.732 1.00 42.28 101 THR A N 1
ATOM 828 C CA . THR A 1 101 ? -12.786 48.018 81.535 1.00 42.28 101 THR A CA 1
ATOM 829 C C . THR A 1 101 ? -11.494 48.048 80.713 1.00 42.28 101 THR A C 1
ATOM 831 O O . THR A 1 101 ? -10.531 48.680 81.145 1.00 42.28 101 THR A O 1
ATOM 834 N N . CYS A 1 102 ? -11.456 47.426 79.530 1.00 43.12 102 CYS A N 1
ATOM 835 C CA . CYS A 1 102 ? -10.236 47.308 78.716 1.00 43.12 102 CYS A CA 1
ATOM 836 C C . CYS A 1 102 ? -10.221 48.195 77.458 1.00 43.12 102 CYS A C 1
ATOM 838 O O . CYS A 1 102 ? -9.200 48.254 76.784 1.00 43.12 102 CYS A O 1
ATOM 840 N N . GLN A 1 103 ? -11.323 48.888 77.135 1.00 43.00 103 GLN A N 1
ATOM 841 C CA . GLN A 1 103 ? -11.502 49.670 75.894 1.00 43.00 103 GLN A CA 1
ATOM 842 C C . GLN A 1 103 ? -11.279 48.879 74.581 1.00 43.00 103 GLN A C 1
ATOM 844 O O . GLN A 1 103 ? -11.177 49.482 73.514 1.00 43.00 103 GLN A O 1
ATOM 849 N N . GLU A 1 104 ? -11.255 47.544 74.627 1.00 47.34 104 GLU A N 1
ATOM 850 C CA . GLU A 1 104 ? -11.143 46.665 73.453 1.00 47.34 104 GLU A CA 1
ATOM 851 C C . GLU A 1 104 ? -12.540 46.222 72.959 1.00 47.34 104 GLU A C 1
ATOM 853 O O . GLU A 1 104 ? -13.486 46.098 73.750 1.00 47.34 104 GLU A O 1
ATOM 858 N N . GLN A 1 105 ? -12.690 46.007 71.642 1.00 48.88 105 GLN A N 1
ATOM 859 C CA . GLN A 1 105 ? -13.961 45.634 70.998 1.00 48.88 105 GLN A CA 1
ATOM 860 C C . GLN A 1 105 ? -13.795 44.392 70.110 1.00 48.88 105 GLN A C 1
ATOM 862 O O . GLN A 1 105 ? -12.825 44.297 69.366 1.00 48.88 105 GLN A O 1
ATOM 867 N N . ILE A 1 106 ? -14.762 43.468 70.146 1.00 49.56 106 ILE A N 1
ATOM 868 C CA . ILE A 1 106 ? -14.832 42.310 69.235 1.00 49.56 106 ILE A CA 1
ATOM 869 C C . ILE A 1 106 ? -16.022 42.499 68.296 1.00 49.56 106 ILE A C 1
ATOM 871 O O . ILE A 1 106 ? -17.134 42.760 68.754 1.00 49.56 106 ILE A O 1
ATOM 875 N N . VAL A 1 107 ? -15.817 42.306 66.993 1.00 46.38 107 VAL A N 1
ATOM 876 C CA . VAL A 1 107 ? -16.881 42.370 65.982 1.00 46.38 107 VAL A CA 1
ATOM 877 C C . VAL A 1 107 ? -17.121 40.974 65.405 1.00 46.38 107 VAL A C 1
ATOM 879 O O . VAL A 1 107 ? -16.235 40.390 64.788 1.00 46.38 107 VAL A O 1
ATOM 882 N N . ILE A 1 108 ? -18.325 40.431 65.598 1.00 49.16 108 ILE A N 1
ATOM 883 C CA . ILE A 1 108 ? -18.738 39.118 65.082 1.00 49.16 108 ILE A CA 1
ATOM 884 C C . ILE A 1 108 ? -19.803 39.300 63.994 1.00 49.16 108 ILE A C 1
ATOM 886 O O . ILE A 1 108 ? -20.867 39.873 64.236 1.00 49.16 108 ILE A O 1
ATOM 890 N N . PHE A 1 109 ? -19.532 38.767 62.800 1.00 44.50 109 PHE A N 1
ATOM 891 C CA . PHE A 1 109 ? -20.464 38.743 61.670 1.00 44.50 109 PHE A CA 1
ATOM 892 C C . PHE A 1 109 ? -21.224 37.416 61.602 1.00 44.50 109 PHE A C 1
ATOM 894 O O . PHE A 1 109 ? -20.616 36.347 61.634 1.00 44.50 109 PHE A O 1
ATOM 901 N N . TRP A 1 110 ? -22.553 37.472 61.461 1.00 43.41 110 TRP A N 1
ATOM 902 C CA . TRP A 1 110 ? -23.407 36.286 61.374 1.00 43.41 110 TRP A CA 1
ATOM 903 C C . TRP A 1 110 ? -24.459 36.393 60.253 1.00 43.41 110 TRP A C 1
ATOM 905 O O . TRP A 1 110 ? -25.098 37.431 60.067 1.00 43.41 110 TRP A O 1
ATOM 915 N N . ARG A 1 111 ? -24.670 35.302 59.501 1.00 40.72 111 ARG A N 1
ATOM 916 C CA . ARG A 1 111 ? -25.660 35.189 58.411 1.00 40.72 111 ARG A CA 1
ATOM 917 C C . ARG A 1 111 ? -26.470 33.898 58.567 1.00 40.72 111 ARG A C 1
ATOM 919 O O . ARG A 1 111 ? -25.889 32.847 58.826 1.00 40.72 111 ARG A O 1
ATOM 926 N N . ASN A 1 112 ? -27.790 33.968 58.367 1.00 37.72 112 ASN A N 1
ATOM 927 C CA . ASN A 1 112 ? -28.680 32.798 58.423 1.00 37.72 112 ASN A CA 1
ATOM 928 C C . ASN A 1 112 ? -28.878 32.149 57.024 1.00 37.72 112 ASN A C 1
ATOM 930 O O . ASN A 1 112 ? -28.869 32.852 56.011 1.00 37.72 112 ASN A O 1
ATOM 934 N N . GLN A 1 113 ? -29.009 30.816 56.995 1.00 39.19 113 GLN A N 1
ATOM 935 C CA . GLN A 1 113 ? -28.639 29.846 55.938 1.00 39.19 113 GLN A CA 1
ATOM 936 C C . GLN A 1 113 ? -29.354 29.926 54.570 1.00 39.19 113 GLN A C 1
ATOM 938 O O . GLN A 1 113 ? -30.550 30.188 54.510 1.00 39.19 113 GLN A O 1
ATOM 943 N N . ASP A 1 114 ? -28.591 29.620 53.498 1.00 36.31 114 ASP A N 1
ATOM 944 C CA . ASP A 1 114 ? -28.993 28.742 52.363 1.00 36.31 114 ASP A CA 1
ATOM 945 C C . ASP A 1 114 ? -27.870 28.485 51.311 1.00 36.31 114 ASP A C 1
ATOM 947 O O . ASP A 1 114 ? -28.080 27.772 50.329 1.00 36.31 114 ASP A O 1
ATOM 951 N N . SER A 1 115 ? -26.644 28.992 51.493 1.00 33.91 115 SER A N 1
ATOM 952 C CA . SER A 1 115 ? -25.481 28.650 50.651 1.00 33.91 115 SER A CA 1
ATOM 953 C C . SER A 1 115 ? -24.243 28.351 51.503 1.00 33.91 115 SER A C 1
ATOM 955 O O . SER A 1 115 ? -24.040 28.978 52.539 1.00 33.91 115 SER A O 1
ATOM 957 N N . ASN A 1 116 ? -23.444 27.362 51.080 1.00 35.53 116 ASN A N 1
ATOM 958 C CA . ASN A 1 116 ? -22.166 26.936 51.678 1.00 35.53 116 ASN A CA 1
ATOM 959 C C . ASN A 1 116 ? -21.058 28.007 51.518 1.00 35.53 116 ASN A C 1
ATOM 961 O O . ASN A 1 116 ? -20.008 27.720 50.948 1.00 35.53 116 ASN A O 1
ATOM 965 N N . ASP A 1 117 ? -21.289 29.229 51.995 1.00 33.44 117 ASP A N 1
ATOM 966 C CA . ASP A 1 117 ? -20.307 30.316 51.952 1.00 33.44 117 ASP A CA 1
ATOM 967 C C . ASP A 1 117 ? -19.687 30.558 53.343 1.00 33.44 117 ASP A C 1
ATOM 969 O O . ASP A 1 117 ? -20.363 30.468 54.368 1.00 33.44 117 ASP A O 1
ATOM 973 N N . GLU A 1 118 ? -18.377 30.819 53.349 1.00 36.56 118 GLU A N 1
ATOM 974 C CA . GLU A 1 118 ? -17.457 30.832 54.496 1.00 36.56 118 GLU A CA 1
ATOM 975 C C . GLU A 1 118 ? -17.852 31.784 55.645 1.00 36.56 118 GLU A C 1
ATOM 977 O O . GLU A 1 118 ? -18.227 32.940 55.438 1.00 36.56 118 GLU A O 1
ATOM 982 N N . TYR A 1 119 ? -17.686 31.309 56.886 1.00 39.38 119 TYR A N 1
ATOM 983 C CA . TYR A 1 119 ? -17.781 32.117 58.104 1.00 39.38 119 TYR A CA 1
ATOM 984 C C . TYR A 1 119 ? -16.435 32.801 58.367 1.00 39.38 119 TYR A C 1
ATOM 986 O O . TYR A 1 119 ? -15.425 32.115 58.513 1.00 39.38 119 TYR A O 1
ATOM 994 N N . LYS A 1 120 ? -16.400 34.135 58.475 1.00 40.00 120 LYS A N 1
ATOM 995 C CA . LYS A 1 120 ? -15.165 34.872 58.786 1.00 40.00 120 LYS A CA 1
ATOM 996 C C . LYS A 1 120 ? -15.263 35.540 60.156 1.00 40.00 120 LYS A C 1
ATOM 998 O O . LYS A 1 120 ? -16.048 36.467 60.341 1.00 40.00 120 LYS A O 1
ATOM 1003 N N . ILE A 1 121 ? -14.468 35.055 61.108 1.00 40.88 121 ILE A N 1
ATOM 1004 C CA . ILE A 1 121 ? -14.289 35.655 62.437 1.00 40.88 121 ILE A CA 1
ATOM 1005 C C . ILE A 1 121 ? -12.883 36.256 62.465 1.00 40.88 121 ILE A C 1
ATOM 1007 O O . ILE A 1 121 ? -11.906 35.525 62.314 1.00 40.88 121 ILE A O 1
ATOM 1011 N N . VAL A 1 122 ? -12.784 37.575 62.629 1.00 42.03 122 VAL A N 1
ATOM 1012 C CA . VAL A 1 122 ? -11.508 38.291 62.780 1.00 42.03 122 VAL A CA 1
ATOM 1013 C C . VAL A 1 122 ? -11.333 38.625 64.257 1.00 42.03 122 VAL A C 1
ATOM 1015 O O . VAL A 1 122 ? -12.216 39.231 64.862 1.00 42.03 122 VAL A O 1
ATOM 1018 N N . LEU A 1 123 ? -10.214 38.202 64.843 1.00 41.69 123 LEU A N 1
ATOM 1019 C CA . LEU A 1 123 ? -9.867 38.494 66.231 1.00 41.69 123 LEU A CA 1
ATOM 1020 C C . LEU A 1 123 ? -8.789 39.576 66.260 1.00 41.69 123 LEU A C 1
ATOM 1022 O O . LEU A 1 123 ? -7.633 39.301 65.949 1.00 41.69 123 LEU A O 1
ATOM 1026 N N . GLU A 1 124 ? -9.154 40.794 66.654 1.00 43.69 124 GLU A N 1
ATOM 1027 C CA . GLU A 1 124 ? -8.189 41.822 67.048 1.00 43.69 124 GLU A CA 1
ATOM 1028 C C . GLU A 1 124 ? -8.188 41.934 68.574 1.00 43.69 124 GLU A C 1
ATOM 1030 O O . GLU A 1 124 ? -9.148 42.399 69.179 1.00 43.69 124 GLU A O 1
ATOM 1035 N N . GLY A 1 125 ? -7.109 41.478 69.209 1.00 40.53 125 GLY A N 1
ATOM 1036 C CA . GLY A 1 125 ? -6.834 41.718 70.624 1.00 40.53 125 GLY A CA 1
ATOM 1037 C C . GLY A 1 125 ? -5.336 41.919 70.808 1.00 40.53 125 GLY A C 1
ATOM 1038 O O . GLY A 1 125 ? -4.549 41.119 70.302 1.00 40.53 125 GLY A O 1
ATOM 1039 N N . GLN A 1 126 ? -4.921 42.992 71.486 1.00 40.00 126 GLN A N 1
ATOM 1040 C CA . GLN A 1 126 ? -3.500 43.351 71.576 1.00 40.00 126 GLN A CA 1
ATOM 1041 C C . GLN A 1 126 ? -2.752 42.632 72.715 1.00 40.00 126 GLN A C 1
ATOM 1043 O O . GLN A 1 126 ? -1.523 42.696 72.758 1.00 40.00 126 GLN A O 1
ATOM 1048 N N . SER A 1 127 ? -3.438 41.914 73.618 1.00 47.69 127 SER A N 1
ATOM 1049 C CA . SER A 1 127 ? -2.795 41.246 74.764 1.00 47.69 127 SER A CA 1
ATOM 1050 C C . SER A 1 127 ? -2.751 39.712 74.676 1.00 47.69 127 SER A C 1
ATOM 1052 O O . SER A 1 127 ? -3.674 39.032 74.210 1.00 47.69 127 SER A O 1
ATOM 1054 N N . LYS A 1 128 ? -1.644 39.147 75.182 1.00 45.75 128 LYS A N 1
ATOM 1055 C CA . LYS A 1 128 ? -1.409 37.698 75.282 1.00 45.75 128 LYS A CA 1
ATOM 1056 C C . LYS A 1 128 ? -2.378 37.039 76.271 1.00 45.75 128 LYS A C 1
ATOM 1058 O O . LYS A 1 128 ? -2.806 35.912 76.027 1.00 45.75 128 LYS A O 1
ATOM 1063 N N . GLU A 1 129 ? -2.773 37.728 77.348 1.00 46.78 129 GLU A N 1
ATOM 1064 C CA . GLU A 1 129 ? -3.799 37.235 78.277 1.00 46.78 129 GLU A CA 1
ATOM 1065 C C . GLU A 1 129 ? -5.183 37.111 77.617 1.00 46.78 129 GLU A C 1
ATOM 1067 O O . GLU A 1 129 ? -5.869 36.111 77.831 1.00 46.78 129 GLU A O 1
ATOM 1072 N N . PHE A 1 130 ? -5.571 38.067 76.765 1.00 48.19 130 PHE A N 1
ATOM 1073 C CA . PHE A 1 130 ? -6.872 38.066 76.087 1.00 48.19 130 PHE A CA 1
ATOM 1074 C C . PHE A 1 130 ? -6.982 36.970 75.017 1.00 48.19 130 PHE A C 1
ATOM 1076 O O . PHE A 1 130 ? -7.983 36.259 74.964 1.00 48.19 130 PHE A O 1
ATOM 1083 N N . SER A 1 131 ? -5.918 36.747 74.235 1.00 50.31 131 SER A N 1
ATOM 1084 C CA . SER A 1 131 ? -5.853 35.640 73.263 1.00 50.31 131 SER A CA 1
ATOM 1085 C C . SER A 1 131 ? -5.966 34.266 73.940 1.00 50.31 131 SER A C 1
ATOM 1087 O O . SER A 1 131 ? -6.668 33.382 73.451 1.00 50.31 131 SER A O 1
ATOM 1089 N N . ASN A 1 132 ? -5.317 34.096 75.099 1.00 50.31 132 ASN A N 1
ATOM 1090 C CA . ASN A 1 132 ? -5.381 32.861 75.884 1.00 50.31 132 ASN A CA 1
ATOM 1091 C C . ASN A 1 132 ? -6.780 32.619 76.472 1.00 50.31 132 ASN A C 1
ATOM 1093 O O . ASN A 1 132 ? -7.289 31.501 76.391 1.00 50.31 132 ASN A O 1
ATOM 1097 N N . PHE A 1 133 ? -7.420 33.660 77.019 1.00 53.31 133 PHE A N 1
ATOM 1098 C CA . PHE A 1 133 ? -8.796 33.577 77.515 1.00 53.31 133 PHE A CA 1
ATOM 1099 C C . PHE A 1 133 ? -9.777 33.218 76.396 1.00 53.31 133 PHE A C 1
ATOM 1101 O O . PHE A 1 133 ? -10.653 32.382 76.597 1.00 53.31 133 PHE A O 1
ATOM 1108 N N . LEU A 1 134 ? -9.609 33.800 75.208 1.00 52.22 134 LEU A N 1
ATOM 1109 C CA . LEU A 1 134 ? -10.501 33.578 74.077 1.00 52.22 134 LEU A CA 1
ATOM 1110 C C . LEU A 1 134 ? -10.385 32.157 73.497 1.00 52.22 134 LEU A C 1
ATOM 1112 O O . LEU A 1 134 ? -11.408 31.544 73.199 1.00 52.22 134 LEU A O 1
ATOM 1116 N N . ILE A 1 135 ? -9.170 31.598 73.398 1.00 53.78 135 ILE A N 1
ATOM 1117 C CA . ILE A 1 135 ? -8.954 30.198 72.986 1.00 53.78 135 ILE A CA 1
ATOM 1118 C C . ILE A 1 135 ? -9.601 29.239 73.997 1.00 53.78 135 ILE A C 1
ATOM 1120 O O . ILE A 1 135 ? -10.339 28.337 73.603 1.00 53.78 135 ILE A O 1
ATOM 1124 N N . GLU A 1 136 ? -9.396 29.456 75.302 1.00 54.97 136 GLU A N 1
ATOM 1125 C CA . GLU A 1 136 ? -10.035 28.635 76.339 1.00 54.97 136 GLU A CA 1
ATOM 1126 C C . GLU A 1 136 ? -11.563 28.801 76.377 1.00 54.97 136 GLU A C 1
ATOM 1128 O O . GLU A 1 136 ? -12.278 27.820 76.588 1.00 54.97 136 GLU A O 1
ATOM 1133 N N . PHE A 1 137 ? -12.076 30.018 76.168 1.00 55.25 137 PHE A N 1
ATOM 1134 C CA . PHE A 1 137 ? -13.506 30.321 76.117 1.00 55.25 137 PHE A CA 1
ATOM 1135 C C . PHE A 1 137 ? -14.180 29.652 74.920 1.00 55.25 137 PHE A C 1
ATOM 1137 O O . PHE A 1 137 ? -15.210 29.009 75.103 1.00 55.25 137 PHE A O 1
ATOM 1144 N N . LEU A 1 138 ? -13.606 29.750 73.716 1.00 53.53 138 LEU A N 1
ATOM 1145 C CA . LEU A 1 138 ? -14.146 29.103 72.519 1.00 53.53 138 LEU A CA 1
ATOM 1146 C C . LEU A 1 138 ? -14.188 27.581 72.710 1.00 53.53 138 LEU A C 1
ATOM 1148 O O . LEU A 1 138 ? -15.238 26.972 72.525 1.00 53.53 138 LEU A O 1
ATOM 1152 N N . ILE A 1 139 ? -13.105 26.975 73.205 1.00 52.81 139 ILE A N 1
ATOM 1153 C CA . ILE A 1 139 ? -13.063 25.532 73.482 1.00 52.81 139 ILE A CA 1
ATOM 1154 C C . ILE A 1 139 ? -14.113 25.134 74.542 1.00 52.81 139 ILE A C 1
ATOM 1156 O O . ILE A 1 139 ? -14.883 24.203 74.315 1.00 52.81 139 ILE A O 1
ATOM 1160 N N . LYS A 1 140 ? -14.221 25.854 75.671 1.00 51.56 140 LYS A N 1
ATOM 1161 C CA . LYS A 1 140 ? -15.186 25.533 76.748 1.00 51.56 140 LYS A CA 1
ATOM 1162 C C . LYS A 1 140 ? -16.648 25.781 76.367 1.00 51.56 140 LYS A C 1
ATOM 1164 O O . LYS A 1 140 ? -17.522 25.035 76.806 1.00 51.56 140 LYS A O 1
ATOM 1169 N N . THR A 1 141 ? -16.929 26.822 75.585 1.00 46.41 141 THR A N 1
ATOM 1170 C CA . THR A 1 141 ? -18.299 27.191 75.188 1.00 46.41 141 THR A CA 1
ATOM 1171 C C . THR A 1 141 ? -18.873 26.164 74.216 1.00 46.41 141 THR A C 1
ATOM 1173 O O . THR A 1 141 ? -20.014 25.748 74.391 1.00 46.41 141 THR A O 1
ATOM 1176 N N . PHE A 1 142 ? -18.064 25.670 73.273 1.00 47.91 142 PHE A N 1
ATOM 1177 C CA . PHE A 1 142 ? -18.489 24.637 72.324 1.00 47.91 142 PHE A CA 1
ATOM 1178 C C . PHE A 1 142 ? -18.450 23.209 72.908 1.00 47.91 142 PHE A C 1
ATOM 1180 O O . PHE A 1 142 ? -19.195 22.346 72.457 1.00 47.91 142 PHE A O 1
ATOM 1187 N N . GLN A 1 143 ? -17.678 22.953 73.974 1.00 46.50 143 GLN A N 1
ATOM 1188 C CA . GLN A 1 143 ? -17.701 21.670 74.701 1.00 46.50 143 GLN A CA 1
ATOM 1189 C C . GLN A 1 143 ? -18.923 21.479 75.626 1.00 46.50 143 GLN A C 1
ATOM 1191 O O . GLN A 1 143 ? -19.250 20.343 75.978 1.00 46.50 143 GLN A O 1
ATOM 1196 N N . ASN A 1 144 ? -19.609 22.555 76.036 1.00 42.72 144 ASN A N 1
ATOM 1197 C CA . ASN A 1 144 ? -20.737 22.497 76.980 1.00 42.72 144 ASN A CA 1
ATOM 1198 C C . ASN A 1 144 ? -22.117 22.230 76.331 1.00 42.72 144 ASN A C 1
ATOM 1200 O O . ASN A 1 144 ? -23.125 22.204 77.039 1.00 42.72 144 ASN A O 1
ATOM 1204 N N . GLU A 1 145 ? -22.191 21.950 75.025 1.00 42.94 145 GLU A N 1
ATOM 1205 C CA . GLU A 1 145 ? -23.425 21.589 74.297 1.00 42.94 145 GLU A CA 1
ATOM 1206 C C . GLU A 1 145 ? -23.924 20.151 74.587 1.00 42.94 145 GLU A C 1
ATOM 1208 O O . GLU A 1 145 ? -24.276 19.389 73.691 1.00 42.94 145 GLU A O 1
ATOM 1213 N N . LYS A 1 146 ? -23.995 19.738 75.859 1.00 34.81 146 LYS A N 1
ATOM 1214 C CA . LYS A 1 146 ? -24.504 18.407 76.258 1.00 34.81 146 LYS A CA 1
ATOM 1215 C C . LYS A 1 146 ? -26.035 18.292 76.358 1.00 34.81 146 LYS A C 1
ATOM 1217 O O . LYS A 1 146 ? -26.521 17.311 76.916 1.00 34.81 146 LYS A O 1
ATOM 1222 N N . SER A 1 147 ? -26.821 19.240 75.842 1.00 32.47 147 SER A N 1
ATOM 1223 C CA . SER A 1 147 ? -28.286 19.223 76.027 1.00 32.47 147 SER A CA 1
ATOM 1224 C C . SER A 1 147 ? -29.141 19.555 74.801 1.00 32.47 147 SER A C 1
ATOM 1226 O O . SER A 1 147 ? -30.256 20.044 74.972 1.00 32.47 147 SER A O 1
ATOM 1228 N N . VAL A 1 148 ? -28.690 19.246 73.580 1.00 31.22 148 VAL A N 1
ATOM 1229 C CA . VAL A 1 148 ? -29.572 19.207 72.396 1.00 31.22 148 VAL A CA 1
ATOM 1230 C C . VAL A 1 148 ? -29.124 18.082 71.451 1.00 31.22 148 VAL A C 1
ATOM 1232 O O . VAL A 1 148 ? -27.989 18.078 70.990 1.00 31.22 148 VAL A O 1
ATOM 1235 N N . GLU A 1 149 ? -29.995 17.107 71.174 1.00 27.81 149 GLU A N 1
ATOM 1236 C CA . GLU A 1 149 ? -29.719 16.014 70.227 1.00 27.81 149 GLU A CA 1
ATOM 1237 C C . GLU A 1 149 ? -29.714 16.522 68.771 1.00 27.81 149 GLU A C 1
ATOM 1239 O O . GLU A 1 149 ? -30.747 16.947 68.254 1.00 27.81 149 GLU A O 1
ATOM 1244 N N . PHE A 1 150 ? -28.574 16.397 68.085 1.00 27.59 150 PHE A N 1
ATOM 1245 C CA . PHE A 1 150 ? -28.471 16.391 66.620 1.00 27.59 150 PHE A CA 1
ATOM 1246 C C . PHE A 1 150 ? -27.701 15.131 66.156 1.00 27.59 150 PHE A C 1
ATOM 1248 O O . PHE A 1 150 ? -26.854 14.628 66.898 1.00 27.59 150 PHE A O 1
ATOM 1255 N N . PRO A 1 151 ? -28.005 14.563 64.968 1.00 24.06 151 PRO A N 1
ATOM 1256 C CA . PRO A 1 151 ? -27.417 13.305 64.498 1.00 24.06 151 PRO A CA 1
ATOM 1257 C C . PRO A 1 151 ? -25.932 13.453 64.103 1.00 24.06 151 PRO A C 1
ATOM 1259 O O . PRO A 1 151 ? -25.483 14.566 63.833 1.00 24.06 151 PRO A O 1
ATOM 1262 N N . PRO A 1 152 ? -25.159 12.346 64.040 1.00 27.66 152 PRO A N 1
ATOM 1263 C CA . PRO A 1 152 ? -23.698 12.362 64.023 1.00 27.66 152 PRO A CA 1
ATOM 1264 C C . PRO A 1 152 ? -23.160 12.759 62.643 1.00 27.66 152 PRO A C 1
ATOM 1266 O O . PRO A 1 152 ? -22.903 11.924 61.778 1.00 27.66 152 PRO A O 1
ATOM 1269 N N . ILE A 1 153 ? -22.996 14.059 62.446 1.00 29.08 153 ILE A N 1
ATOM 1270 C CA . ILE A 1 153 ? -22.197 14.688 61.397 1.00 29.08 153 ILE A CA 1
ATOM 1271 C C . ILE A 1 153 ? -21.367 15.732 62.144 1.00 29.08 153 ILE A C 1
ATOM 1273 O O . ILE A 1 153 ? -21.921 16.420 62.996 1.00 29.08 153 ILE A O 1
ATOM 1277 N N . ILE A 1 154 ? -20.056 15.790 61.879 1.00 35.53 154 ILE A N 1
ATOM 1278 C CA . ILE A 1 154 ? -19.100 16.748 62.470 1.00 35.53 154 ILE A CA 1
ATOM 1279 C C . ILE A 1 154 ? -19.797 18.097 62.668 1.00 35.53 154 ILE A C 1
ATOM 1281 O O . ILE A 1 154 ? -20.349 18.651 61.714 1.00 35.53 154 ILE A O 1
ATOM 1285 N N . ASN A 1 155 ? -19.843 18.556 63.917 1.00 39.41 155 ASN A N 1
ATOM 1286 C CA . ASN A 1 155 ? -20.675 19.672 64.333 1.00 39.41 155 ASN A CA 1
ATOM 1287 C C . ASN A 1 155 ? -20.266 20.907 63.507 1.00 39.41 155 ASN A C 1
ATOM 1289 O O . ASN A 1 155 ? -19.077 21.173 63.339 1.00 39.41 155 ASN A O 1
ATOM 1293 N N . ALA A 1 156 ? -21.213 21.663 62.941 1.00 36.06 156 ALA A N 1
ATOM 1294 C CA . ALA A 1 156 ? -20.884 22.846 62.128 1.00 36.06 156 ALA A CA 1
ATOM 1295 C C . ALA A 1 156 ? -20.019 23.874 62.901 1.00 36.06 156 ALA A C 1
ATOM 1297 O O . ALA A 1 156 ? -19.283 24.655 62.296 1.00 36.06 156 ALA A O 1
ATOM 1298 N N . SER A 1 157 ? -20.062 23.819 64.237 1.00 44.59 157 SER A N 1
ATOM 1299 C CA . SER A 1 157 ? -19.189 24.529 65.174 1.00 44.59 157 SER A CA 1
ATOM 1300 C C . SER A 1 157 ? -17.721 24.071 65.137 1.00 44.59 157 SER A C 1
ATOM 1302 O O . SER A 1 157 ? -16.835 24.922 65.162 1.00 44.59 157 SER A O 1
ATOM 1304 N N . ASP A 1 158 ? -17.438 22.774 64.987 1.00 41.47 158 ASP A N 1
ATOM 1305 C CA . ASP A 1 158 ? -16.072 22.220 64.923 1.00 41.47 158 ASP A CA 1
ATOM 1306 C C . ASP A 1 158 ? -15.335 22.670 63.652 1.00 41.47 158 ASP A C 1
ATOM 1308 O O . ASP A 1 158 ? -14.148 22.995 63.675 1.00 41.47 158 ASP A O 1
ATOM 1312 N N . ILE A 1 159 ? -16.062 22.745 62.534 1.00 45.03 159 ILE A N 1
ATOM 1313 C CA . ILE A 1 159 ? -15.548 23.241 61.252 1.00 45.03 159 ILE A CA 1
ATOM 1314 C C . ILE A 1 159 ? -15.269 24.751 61.333 1.00 45.03 159 ILE A C 1
ATOM 1316 O O . ILE A 1 159 ? -14.221 25.203 60.874 1.00 45.03 159 ILE A O 1
ATOM 1320 N N . ALA A 1 160 ? -16.151 25.531 61.968 1.00 46.00 160 ALA A N 1
ATOM 1321 C CA . ALA A 1 160 ? -15.975 26.977 62.123 1.00 46.00 160 ALA A CA 1
ATOM 1322 C C . ALA A 1 160 ? -14.692 27.343 62.895 1.00 46.00 160 ALA A C 1
ATOM 1324 O O . ALA A 1 160 ? -14.000 28.290 62.518 1.00 46.00 160 ALA A O 1
ATOM 1325 N N . LEU A 1 161 ? -14.319 26.558 63.915 1.00 53.25 161 LEU A N 1
ATOM 1326 C CA . LEU A 1 161 ? -13.079 26.759 64.678 1.00 53.25 161 LEU A CA 1
ATOM 1327 C C . LEU A 1 161 ? -11.817 26.610 63.811 1.00 53.25 161 LEU A C 1
ATOM 1329 O O . LEU A 1 161 ? -10.834 27.320 64.028 1.00 53.25 161 LEU A O 1
ATOM 1333 N N . THR A 1 162 ? -11.846 25.743 62.792 1.00 54.22 162 THR A N 1
ATOM 1334 C CA . THR A 1 162 ? -10.704 25.542 61.880 1.00 54.22 162 THR A CA 1
ATOM 1335 C C . THR A 1 162 ? -10.483 26.683 60.889 1.00 54.22 162 THR A C 1
ATOM 1337 O O . THR A 1 162 ? -9.413 26.743 60.283 1.00 54.22 162 THR A O 1
ATOM 1340 N N . PHE A 1 163 ? -11.428 27.622 60.757 1.00 50.84 163 PHE A N 1
ATOM 1341 C CA . PHE A 1 163 ? -11.328 28.802 59.884 1.00 50.84 163 PHE A CA 1
ATOM 1342 C C . PHE A 1 163 ? -10.863 30.078 60.603 1.00 50.84 163 PHE A C 1
ATOM 1344 O O . PHE A 1 163 ? -10.590 31.083 59.951 1.00 50.84 163 PHE A O 1
ATOM 1351 N N . ILE A 1 164 ? -10.723 30.052 61.932 1.00 56.50 164 ILE A N 1
ATOM 1352 C CA . ILE A 1 164 ? -10.282 31.220 62.710 1.00 56.50 164 ILE A CA 1
ATOM 1353 C C . ILE A 1 164 ? -8.793 31.484 62.463 1.00 56.50 164 ILE A C 1
ATOM 1355 O O . ILE A 1 164 ? -7.971 30.569 62.580 1.00 56.50 164 ILE A O 1
ATOM 1359 N N . ARG A 1 165 ? -8.446 32.732 62.132 1.00 59.44 165 ARG A N 1
ATOM 1360 C CA . ARG A 1 165 ? -7.069 33.196 61.901 1.00 59.44 165 ARG A CA 1
ATOM 1361 C C . ARG A 1 165 ? -6.789 34.465 62.702 1.00 59.44 165 ARG A C 1
ATOM 1363 O O . ARG A 1 165 ? -7.688 35.292 62.857 1.00 59.44 165 ARG A O 1
ATOM 1370 N N . ASP A 1 166 ? -5.558 34.623 63.182 1.00 59.72 166 ASP A N 1
ATOM 1371 C CA . ASP A 1 166 ? -5.070 35.921 63.668 1.00 59.72 166 ASP A CA 1
ATOM 1372 C C . ASP A 1 166 ? -4.585 36.817 62.508 1.00 59.72 166 ASP A C 1
ATOM 1374 O O . ASP A 1 166 ? -4.623 36.424 61.337 1.00 59.72 166 ASP A O 1
ATOM 1378 N N . SER A 1 167 ? -4.132 38.035 62.820 1.00 56.22 167 SER A N 1
ATOM 1379 C CA . SER A 1 167 ? -3.631 39.006 61.832 1.00 56.22 167 SER A CA 1
ATOM 1380 C C . SER A 1 167 ? -2.410 38.524 61.037 1.00 56.22 167 SER A C 1
ATOM 1382 O O . SER A 1 167 ? -2.164 39.021 59.940 1.00 56.22 167 SER A O 1
ATOM 1384 N N . ASN A 1 168 ? -1.681 37.535 61.556 1.00 58.34 168 ASN A N 1
ATOM 1385 C CA . ASN A 1 168 ? -0.517 36.915 60.927 1.00 58.34 168 ASN A CA 1
ATOM 1386 C C . ASN A 1 168 ? -0.887 35.632 60.152 1.00 58.34 168 ASN A C 1
ATOM 1388 O O . ASN A 1 168 ? -0.023 34.957 59.586 1.00 58.34 168 ASN A O 1
ATOM 1392 N N . GLY A 1 169 ? -2.176 35.277 60.114 1.00 66.00 169 GLY A N 1
ATOM 1393 C CA . GLY A 1 169 ? -2.678 34.075 59.456 1.00 66.00 169 GLY A CA 1
ATOM 1394 C C . GLY A 1 169 ? -2.505 32.793 60.274 1.00 66.00 169 GLY A C 1
ATOM 1395 O O . GLY A 1 169 ? -2.687 31.710 59.724 1.00 66.00 169 GLY A O 1
ATOM 1396 N N . TYR A 1 170 ? -2.171 32.871 61.568 1.00 70.69 170 TYR A N 1
ATOM 1397 C CA . TYR A 1 170 ? -2.050 31.683 62.414 1.00 70.69 170 TYR A CA 1
ATOM 1398 C C . TYR A 1 170 ? -3.441 31.137 62.720 1.00 70.69 170 TYR A C 1
ATOM 1400 O O . TYR A 1 170 ? -4.303 31.846 63.243 1.00 70.69 170 TYR A O 1
ATOM 1408 N N . ASN A 1 171 ? -3.651 29.855 62.430 1.00 74.81 171 ASN A N 1
ATOM 1409 C CA . ASN A 1 171 ? -4.835 29.139 62.889 1.00 74.81 171 ASN A CA 1
ATOM 1410 C C . ASN A 1 171 ? -4.710 28.743 64.374 1.00 74.81 171 ASN A C 1
ATOM 1412 O O . ASN A 1 171 ? -3.640 28.857 64.979 1.00 74.81 171 ASN A O 1
ATOM 1416 N N . LEU A 1 172 ? -5.805 28.263 64.977 1.00 72.06 172 LEU A N 1
ATOM 1417 C CA . LEU A 1 172 ? -5.826 27.893 66.401 1.00 72.06 172 LEU A CA 1
ATOM 1418 C C . LEU A 1 172 ? -4.734 26.876 66.779 1.00 72.06 172 LEU A C 1
ATOM 1420 O O . LEU A 1 172 ? -4.127 27.005 67.842 1.00 72.06 172 LEU A O 1
ATOM 1424 N N . LEU A 1 173 ? -4.458 25.897 65.910 1.00 80.38 173 LEU A N 1
ATOM 1425 C CA . LEU A 1 173 ? -3.411 24.894 66.123 1.00 80.38 173 LEU A CA 1
ATOM 1426 C C . LEU A 1 173 ? -2.019 25.536 66.148 1.00 80.38 173 LEU A C 1
ATOM 1428 O O . LEU A 1 173 ? -1.258 25.328 67.092 1.00 80.38 173 LEU A O 1
ATOM 1432 N N . MET A 1 174 ? -1.703 26.367 65.154 1.00 83.00 174 MET A N 1
ATOM 1433 C CA . MET A 1 174 ? -0.436 27.101 65.093 1.00 83.00 174 MET A CA 1
ATOM 1434 C C . MET A 1 174 ? -0.266 28.026 66.298 1.00 83.00 174 MET A C 1
ATOM 1436 O O . MET A 1 174 ? 0.828 28.111 66.852 1.00 83.00 174 MET A O 1
ATOM 1440 N N . LYS A 1 175 ? -1.345 28.676 66.752 1.00 77.31 175 LYS A N 1
ATOM 1441 C CA . LYS A 1 175 ? -1.305 29.578 67.908 1.00 77.31 175 LYS A CA 1
ATOM 1442 C C . LYS A 1 175 ? -1.109 28.841 69.230 1.00 77.31 175 LYS A C 1
ATOM 1444 O O . LYS A 1 175 ? -0.404 29.335 70.110 1.00 77.31 175 LYS A O 1
ATOM 1449 N N . ALA A 1 176 ? -1.697 27.654 69.370 1.00 76.56 176 ALA A N 1
ATOM 1450 C CA . ALA A 1 176 ? -1.466 26.787 70.521 1.00 76.56 176 ALA A CA 1
ATOM 1451 C C . ALA A 1 176 ? -0.006 26.308 70.574 1.00 76.56 176 ALA A C 1
ATOM 1453 O O . ALA A 1 176 ? 0.622 26.373 71.630 1.00 76.56 176 ALA A O 1
ATOM 1454 N N . ILE A 1 177 ? 0.557 25.909 69.427 1.00 82.31 177 ILE A N 1
ATOM 1455 C CA . ILE A 1 177 ? 1.969 25.523 69.294 1.00 82.31 177 ILE A CA 1
ATOM 1456 C C . ILE A 1 177 ? 2.891 26.711 69.606 1.00 82.31 177 ILE A C 1
ATOM 1458 O O . ILE A 1 177 ? 3.852 26.567 70.361 1.00 82.31 177 ILE A O 1
ATOM 1462 N N . GLU A 1 178 ? 2.606 27.893 69.052 1.00 81.69 178 GLU A N 1
ATOM 1463 C CA . GLU A 1 178 ? 3.392 29.112 69.273 1.00 81.69 178 GLU A CA 1
ATOM 1464 C C . GLU A 1 178 ? 3.479 29.467 70.766 1.00 81.69 178 GLU A C 1
ATOM 1466 O O . GLU A 1 178 ? 4.553 29.816 71.262 1.00 81.69 178 GLU A O 1
ATOM 1471 N N . ASN A 1 179 ? 2.373 29.300 71.495 1.00 76.44 179 ASN A N 1
ATOM 1472 C CA . ASN A 1 179 ? 2.260 29.606 72.921 1.00 76.44 179 ASN A CA 1
ATOM 1473 C C . ASN A 1 179 ? 2.625 28.444 73.865 1.00 76.44 179 ASN A C 1
ATOM 1475 O O . ASN A 1 179 ? 2.344 28.540 75.060 1.00 76.44 179 ASN A O 1
ATOM 1479 N N . ASP A 1 180 ? 3.232 27.365 73.359 1.00 78.88 180 ASP A N 1
ATOM 1480 C CA . ASP A 1 180 ? 3.642 26.184 74.140 1.00 78.88 180 ASP A CA 1
ATOM 1481 C C . ASP A 1 180 ? 2.483 25.480 74.876 1.00 78.88 180 ASP A C 1
ATOM 1483 O O . ASP A 1 180 ? 2.669 24.833 75.907 1.00 78.88 180 ASP A O 1
ATOM 1487 N N . LYS A 1 181 ? 1.260 25.571 74.340 1.00 74.94 181 LYS A N 1
ATOM 1488 C CA . LYS A 1 181 ? 0.055 24.913 74.871 1.00 74.94 181 LYS A CA 1
ATOM 1489 C C . LYS A 1 181 ? -0.119 23.513 74.284 1.00 74.94 181 LYS A C 1
ATOM 1491 O O . LYS A 1 181 ? -1.155 23.190 73.705 1.00 74.94 181 LYS A O 1
ATOM 1496 N N . PHE A 1 182 ? 0.903 22.675 74.437 1.00 79.19 182 PHE A N 1
ATOM 1497 C CA . PHE A 1 182 ? 0.909 21.315 73.887 1.00 79.19 182 PHE A CA 1
ATOM 1498 C C . PHE A 1 182 ? -0.157 20.404 74.514 1.00 79.19 182 PHE A C 1
ATOM 1500 O O . PHE A 1 182 ? -0.630 19.491 73.847 1.00 79.19 182 PHE A O 1
ATOM 1507 N N . ASP A 1 183 ? -0.622 20.711 75.728 1.00 74.69 183 ASP A N 1
ATOM 1508 C CA . ASP A 1 183 ? -1.720 19.993 76.395 1.00 74.69 183 ASP A CA 1
ATOM 1509 C C . ASP A 1 183 ? -3.040 20.043 75.598 1.00 74.69 183 ASP A C 1
ATOM 1511 O O . ASP A 1 183 ? -3.888 19.165 75.735 1.00 74.69 183 ASP A O 1
ATOM 1515 N N . LEU A 1 184 ? -3.219 21.064 74.747 1.00 72.06 184 LEU A N 1
ATOM 1516 C CA . LEU A 1 184 ? -4.389 21.223 73.874 1.00 72.06 184 LEU A CA 1
ATOM 1517 C C . LEU A 1 184 ? -4.202 20.570 72.497 1.00 72.06 184 LEU A C 1
ATOM 1519 O O . LEU A 1 184 ? -5.154 20.511 71.720 1.00 72.06 184 LEU A O 1
ATOM 1523 N N . PHE A 1 185 ? -2.998 20.094 72.171 1.00 79.88 185 PHE A N 1
ATOM 1524 C CA . PHE A 1 185 ? -2.656 19.614 70.833 1.00 79.88 185 PHE A CA 1
ATOM 1525 C C . PHE A 1 185 ? -3.523 18.425 70.409 1.00 79.88 185 PHE A C 1
ATOM 1527 O O . PHE A 1 185 ? -4.106 18.451 69.330 1.00 79.88 185 PHE A O 1
ATOM 1534 N N . ASP A 1 186 ? -3.677 17.419 71.274 1.00 78.12 186 ASP A N 1
ATOM 1535 C CA . ASP A 1 186 ? -4.462 16.220 70.955 1.00 78.12 186 ASP A CA 1
ATOM 1536 C C . ASP A 1 186 ? -5.966 16.526 70.804 1.00 78.12 186 ASP A C 1
ATOM 1538 O O . ASP A 1 186 ? -6.653 15.854 70.039 1.00 78.12 186 ASP A O 1
ATOM 1542 N N . GLU A 1 187 ? -6.489 17.554 71.483 1.00 72.50 187 GLU A N 1
ATOM 1543 C CA . GLU A 1 187 ? -7.872 18.017 71.295 1.00 72.50 187 GLU A CA 1
ATOM 1544 C C . GLU A 1 187 ? -8.032 18.809 69.991 1.00 72.50 187 GLU A C 1
ATOM 1546 O O . GLU A 1 187 ? -8.993 18.596 69.253 1.00 72.50 187 GLU A O 1
ATOM 1551 N N . LEU A 1 188 ? -7.070 19.674 69.656 1.00 73.06 188 LEU A N 1
ATOM 1552 C CA . LEU A 1 188 ? -7.087 20.447 68.412 1.00 73.06 188 LEU A CA 1
ATOM 1553 C C . LEU A 1 188 ? -6.886 19.561 67.175 1.00 73.06 188 LEU A C 1
ATOM 1555 O O . LEU A 1 188 ? -7.522 19.802 66.156 1.00 73.06 188 LEU A O 1
ATOM 1559 N N . MET A 1 189 ? -6.079 18.502 67.264 1.00 77.12 189 MET A N 1
ATOM 1560 C CA . MET A 1 189 ? -5.865 17.545 66.169 1.00 77.12 189 MET A CA 1
ATOM 1561 C C . MET A 1 189 ? -7.102 16.697 65.833 1.00 77.12 189 MET A C 1
ATOM 1563 O O . MET A 1 189 ? -7.141 16.078 64.771 1.00 77.12 189 MET A O 1
ATOM 1567 N N . LYS A 1 190 ? -8.130 16.673 66.695 1.00 73.25 190 LYS A N 1
ATOM 1568 C CA . LYS A 1 190 ? -9.435 16.071 66.360 1.00 73.25 190 LYS A CA 1
ATOM 1569 C C . LYS A 1 190 ? -10.238 16.934 65.384 1.00 73.25 190 LYS A C 1
ATOM 1571 O O . LYS A 1 190 ? -11.160 16.425 64.748 1.00 73.25 190 LYS A O 1
ATOM 1576 N N . LEU A 1 191 ? -9.906 18.221 65.269 1.00 69.31 191 LEU A N 1
ATOM 1577 C CA . LEU A 1 191 ? -10.531 19.148 64.332 1.00 69.31 191 LEU A CA 1
ATOM 1578 C C . LEU A 1 191 ? -9.841 19.061 62.957 1.00 69.31 191 LEU A C 1
ATOM 1580 O O . LEU A 1 191 ? -8.635 18.816 62.885 1.00 69.31 191 LEU A O 1
ATOM 1584 N N . PRO A 1 192 ? -10.567 19.277 61.845 1.00 65.38 192 PRO A N 1
ATOM 1585 C CA . PRO A 1 192 ? -10.047 19.093 60.488 1.00 65.38 192 PRO A CA 1
ATOM 1586 C C . PRO A 1 192 ? -9.155 20.261 60.010 1.00 65.38 192 PRO A C 1
ATOM 1588 O O . PRO A 1 192 ? -9.431 20.872 58.978 1.00 65.38 192 PRO A O 1
ATOM 1591 N N . PHE A 1 193 ? -8.091 20.594 60.749 1.00 72.88 193 PHE A N 1
ATOM 1592 C CA . PHE A 1 193 ? -7.122 21.616 60.335 1.00 72.88 193 PHE A CA 1
ATOM 1593 C C . PHE A 1 193 ? -6.374 21.209 59.055 1.00 72.88 193 PHE A C 1
ATOM 1595 O O . PHE A 1 193 ? -5.984 20.052 58.883 1.00 72.88 193 PHE A O 1
ATOM 1602 N N . ASP A 1 194 ? -6.118 22.177 58.171 1.00 73.81 194 ASP A N 1
ATOM 1603 C CA . ASP A 1 194 ? -5.195 21.987 57.052 1.00 73.81 194 ASP A CA 1
ATOM 1604 C C . ASP A 1 194 ? -3.746 22.126 57.538 1.00 73.81 194 ASP A C 1
ATOM 1606 O O . ASP A 1 194 ? -3.270 23.225 57.817 1.00 73.81 194 ASP A O 1
ATOM 1610 N N . LEU A 1 195 ? -3.026 21.007 57.626 1.00 83.50 195 LEU A N 1
ATOM 1611 C CA . LEU A 1 195 ? -1.627 20.987 58.068 1.00 83.50 195 LEU A CA 1
ATOM 1612 C C . LEU A 1 195 ? -0.645 21.531 57.013 1.00 83.50 195 LEU A C 1
ATOM 1614 O O . LEU A 1 195 ? 0.526 21.736 57.323 1.00 83.50 195 LEU A O 1
ATOM 1618 N N . HIS A 1 196 ? -1.104 21.780 55.780 1.00 79.00 196 HIS A N 1
ATOM 1619 C CA . HIS A 1 196 ? -0.318 22.429 54.721 1.00 79.00 196 HIS A CA 1
ATOM 1620 C C . HIS A 1 196 ? -0.469 23.947 54.709 1.00 79.00 196 HIS A C 1
ATOM 1622 O O . HIS A 1 196 ? 0.161 24.622 53.889 1.00 79.00 196 HIS A O 1
ATOM 1628 N N . GLU A 1 197 ? -1.339 24.477 55.565 1.00 78.12 197 GLU A N 1
ATOM 1629 C CA . GLU A 1 197 ? -1.596 25.899 55.639 1.00 78.12 197 GLU A CA 1
ATOM 1630 C C . GLU A 1 197 ? -0.327 26.662 56.020 1.00 78.12 197 GLU A C 1
ATOM 1632 O O . GLU A 1 197 ? 0.464 26.224 56.860 1.00 78.12 197 GLU A O 1
ATOM 1637 N N . LYS A 1 198 ? -0.141 27.815 55.379 1.00 80.81 198 LYS A N 1
ATOM 1638 C CA . LYS A 1 198 ? 0.978 28.715 55.631 1.00 80.81 198 LYS A CA 1
ATOM 1639 C C . LYS A 1 198 ? 0.478 29.965 56.338 1.00 80.81 198 LYS A C 1
ATOM 1641 O O . LYS A 1 198 ? -0.443 30.619 55.851 1.00 80.81 198 LYS A O 1
ATOM 1646 N N . ALA A 1 199 ? 1.132 30.307 57.436 1.00 76.88 199 ALA A N 1
ATOM 1647 C CA . ALA A 1 199 ? 1.024 31.596 58.103 1.00 76.88 199 ALA A CA 1
ATOM 1648 C C . ALA A 1 199 ? 2.301 32.412 57.859 1.00 76.88 199 ALA A C 1
ATOM 1650 O O . ALA A 1 199 ? 3.287 31.888 57.335 1.00 76.88 199 ALA A O 1
ATOM 1651 N N . ARG A 1 200 ? 2.292 33.694 58.226 1.00 76.44 200 ARG A N 1
ATOM 1652 C CA . ARG A 1 200 ? 3.468 34.566 58.125 1.00 76.44 200 ARG A CA 1
ATOM 1653 C C . ARG A 1 200 ? 3.959 34.946 59.505 1.00 76.44 200 ARG A C 1
ATOM 1655 O O . ARG A 1 200 ? 3.180 35.419 60.324 1.00 76.44 200 ARG A O 1
ATOM 1662 N N . THR A 1 201 ? 5.244 34.753 59.771 1.00 73.38 201 THR A N 1
ATOM 1663 C CA . THR A 1 201 ? 5.849 35.251 61.010 1.00 73.38 201 THR A CA 1
ATOM 1664 C C . THR A 1 201 ? 5.870 36.784 61.028 1.00 73.38 201 THR A C 1
ATOM 1666 O O . THR A 1 201 ? 5.645 37.443 60.013 1.00 73.38 201 THR A O 1
ATOM 1669 N N . ILE A 1 202 ? 6.203 37.365 62.184 1.00 65.56 202 ILE A N 1
ATOM 1670 C CA . ILE A 1 202 ? 6.442 38.813 62.329 1.00 65.56 202 ILE A CA 1
ATOM 1671 C C . ILE A 1 202 ? 7.555 39.300 61.377 1.00 65.56 202 ILE A C 1
ATOM 1673 O O . ILE A 1 202 ? 7.528 40.448 60.940 1.00 65.56 202 ILE A O 1
ATOM 1677 N N . ASP A 1 203 ? 8.485 38.412 61.011 1.00 67.56 203 ASP A N 1
ATOM 1678 C CA . ASP A 1 203 ? 9.593 38.675 60.086 1.00 67.56 203 ASP A CA 1
ATOM 1679 C C . ASP A 1 203 ? 9.233 38.393 58.606 1.00 67.56 203 ASP A C 1
ATOM 1681 O O . ASP A 1 203 ? 10.119 38.327 57.758 1.00 67.56 203 ASP A O 1
ATOM 1685 N N . ASP A 1 204 ? 7.942 38.219 58.289 1.00 71.81 204 ASP A N 1
ATOM 1686 C CA . ASP A 1 204 ? 7.393 37.918 56.951 1.00 71.81 204 ASP A CA 1
ATOM 1687 C C . ASP A 1 204 ? 7.887 36.584 56.338 1.00 71.81 204 ASP A C 1
ATOM 1689 O O . ASP A 1 204 ? 7.851 36.386 55.123 1.00 71.81 204 ASP A O 1
ATOM 1693 N N . GLU A 1 205 ? 8.319 35.627 57.170 1.00 77.50 205 GLU A N 1
ATOM 1694 C CA . GLU A 1 205 ? 8.633 34.262 56.725 1.00 77.50 205 GLU A CA 1
ATOM 1695 C C . GLU A 1 205 ? 7.361 33.405 56.650 1.00 77.50 205 GLU A C 1
ATOM 1697 O O . GLU A 1 205 ? 6.596 33.331 57.615 1.00 77.50 205 GLU A O 1
ATOM 1702 N N . GLU A 1 206 ? 7.148 32.697 55.535 1.00 82.06 206 GLU A N 1
ATOM 1703 C CA . GLU A 1 206 ? 6.078 31.697 55.434 1.00 82.06 206 GLU A CA 1
ATOM 1704 C C . GLU A 1 206 ? 6.414 30.452 56.265 1.00 82.06 206 GLU A C 1
ATOM 1706 O O . GLU A 1 206 ? 7.427 29.789 56.030 1.00 82.06 206 GLU A O 1
ATOM 1711 N N . VAL A 1 207 ? 5.536 30.104 57.205 1.00 85.69 207 VAL A N 1
ATOM 1712 C CA . VAL A 1 207 ? 5.702 28.959 58.108 1.00 85.69 207 VAL A CA 1
ATOM 1713 C C . VAL A 1 207 ? 4.439 28.105 58.181 1.00 85.69 207 VAL A C 1
ATOM 1715 O O . VAL A 1 207 ? 3.317 28.609 58.179 1.00 85.69 207 VAL A O 1
ATOM 1718 N N . THR A 1 208 ? 4.628 26.794 58.265 1.00 89.06 208 THR A N 1
ATOM 1719 C CA . THR A 1 208 ? 3.597 25.794 58.573 1.00 89.06 208 THR A CA 1
ATOM 1720 C C . THR A 1 208 ? 3.618 25.428 60.060 1.00 89.06 208 THR A C 1
ATOM 1722 O O . THR A 1 208 ? 4.546 25.776 60.794 1.00 89.06 208 THR A O 1
ATOM 1725 N N . ALA A 1 209 ? 2.628 24.658 60.523 1.00 87.19 209 ALA A N 1
ATOM 1726 C CA . ALA A 1 209 ? 2.626 24.138 61.892 1.00 87.19 209 ALA A CA 1
ATOM 1727 C C . ALA A 1 209 ? 3.892 23.309 62.198 1.00 87.19 209 ALA A C 1
ATOM 1729 O O . ALA A 1 209 ? 4.471 23.454 63.275 1.00 87.19 209 ALA A O 1
ATOM 1730 N N . ALA A 1 210 ? 4.371 22.504 61.240 1.00 90.06 210 ALA A N 1
ATOM 1731 C CA . ALA A 1 210 ? 5.599 21.722 61.390 1.00 90.06 210 ALA A CA 1
ATOM 1732 C C . ALA A 1 210 ? 6.851 22.605 61.518 1.00 90.06 210 ALA A C 1
ATOM 1734 O O . ALA A 1 210 ? 7.722 22.302 62.335 1.00 90.06 210 ALA A O 1
ATOM 1735 N N . ASP A 1 211 ? 6.925 23.717 60.777 1.00 90.12 211 ASP A N 1
ATOM 1736 C CA . ASP A 1 211 ? 8.047 24.666 60.854 1.00 90.12 211 ASP A CA 1
ATOM 1737 C C . ASP A 1 211 ? 8.162 25.299 62.244 1.00 90.12 211 ASP A C 1
ATOM 1739 O O . ASP A 1 211 ? 9.256 25.402 62.807 1.00 90.12 211 ASP A O 1
ATOM 1743 N N . ILE A 1 212 ? 7.023 25.685 62.827 1.00 88.31 212 ILE A N 1
ATOM 1744 C CA . ILE A 1 212 ? 6.964 26.286 64.166 1.00 88.31 212 ILE A CA 1
ATOM 1745 C C . ILE A 1 212 ? 7.442 25.272 65.219 1.00 88.31 212 ILE A C 1
ATOM 1747 O O . ILE A 1 212 ? 8.247 25.608 66.092 1.00 88.31 212 ILE A O 1
ATOM 1751 N N . VAL A 1 213 ? 6.989 24.018 65.122 1.00 90.50 213 VAL A N 1
ATOM 1752 C CA . VAL A 1 213 ? 7.389 22.935 66.037 1.00 90.50 213 VAL A CA 1
ATOM 1753 C C . VAL A 1 213 ? 8.880 22.606 65.907 1.00 90.50 213 VAL A C 1
ATOM 1755 O O . VAL A 1 213 ? 9.562 22.429 66.922 1.00 90.50 213 VAL A O 1
ATOM 1758 N N . TRP A 1 214 ? 9.403 22.569 64.677 1.00 91.12 214 TRP A N 1
ATOM 1759 C CA . TRP A 1 214 ? 10.815 22.304 64.401 1.00 91.12 214 TRP A CA 1
ATOM 1760 C C . TRP A 1 214 ? 11.724 23.388 64.982 1.00 91.12 214 TRP A C 1
ATOM 1762 O O . TRP A 1 214 ? 12.661 23.067 65.715 1.00 91.12 214 TRP A O 1
ATOM 1772 N N . LYS A 1 215 ? 11.391 24.673 64.775 1.00 86.81 215 LYS A N 1
ATOM 1773 C CA . LYS A 1 215 ? 12.115 25.806 65.386 1.00 86.81 215 LYS A CA 1
ATOM 1774 C C . LYS A 1 215 ? 12.130 25.723 66.920 1.00 86.81 215 LYS A C 1
ATOM 1776 O O . LYS A 1 215 ? 13.137 26.052 67.544 1.00 86.81 215 LYS A O 1
ATOM 1781 N N . LYS A 1 216 ? 11.050 25.227 67.535 1.00 87.06 216 LYS A N 1
ATOM 1782 C CA . LYS A 1 216 ? 10.947 25.000 68.990 1.00 87.06 216 LYS A CA 1
ATOM 1783 C C . LYS A 1 216 ? 11.662 23.737 69.490 1.00 87.06 216 LYS A C 1
ATOM 1785 O O . LYS A 1 216 ? 11.690 23.504 70.696 1.00 87.06 216 LYS A O 1
ATOM 1790 N N . LYS A 1 217 ? 12.253 22.926 68.604 1.00 86.69 217 LYS A N 1
ATOM 1791 C CA . LYS A 1 217 ? 12.940 21.659 68.924 1.00 86.69 217 LYS A CA 1
ATOM 1792 C C . LYS A 1 217 ? 12.051 20.632 69.646 1.00 86.69 217 LYS A C 1
ATOM 1794 O O . LYS A 1 217 ? 12.563 19.767 70.359 1.00 86.69 217 LYS A O 1
ATOM 1799 N N . ASN A 1 218 ? 10.730 20.689 69.446 1.00 88.38 218 ASN A N 1
ATOM 1800 C CA . ASN A 1 218 ? 9.789 19.741 70.046 1.00 88.38 218 ASN A CA 1
ATOM 1801 C C . ASN A 1 218 ? 9.556 18.539 69.110 1.00 88.38 218 ASN A C 1
ATOM 1803 O O . ASN A 1 218 ? 8.686 18.551 68.242 1.00 88.38 218 ASN A O 1
ATOM 1807 N N . LYS A 1 219 ? 10.369 17.490 69.281 1.00 87.69 219 LYS A N 1
ATOM 1808 C CA . LYS A 1 219 ? 10.381 16.309 68.396 1.00 87.69 219 LYS A CA 1
ATOM 1809 C C . LYS A 1 219 ? 9.126 15.437 68.520 1.00 87.69 219 LYS A C 1
ATOM 1811 O O . LYS A 1 219 ? 8.722 14.821 67.542 1.00 87.69 219 LYS A O 1
ATOM 1816 N N . GLU A 1 220 ? 8.502 15.405 69.696 1.00 88.62 220 GLU A N 1
ATOM 1817 C CA . GLU A 1 220 ? 7.310 14.588 69.956 1.00 88.62 220 GLU A CA 1
ATOM 1818 C C . GLU A 1 220 ? 6.099 15.103 69.169 1.00 88.62 220 GLU A C 1
ATOM 1820 O O . GLU A 1 220 ? 5.442 14.350 68.451 1.00 88.62 220 GLU A O 1
ATOM 1825 N N . ILE A 1 221 ? 5.844 16.411 69.241 1.00 89.69 221 ILE A N 1
ATOM 1826 C CA . ILE A 1 221 ? 4.743 17.042 68.506 1.00 89.69 221 ILE A CA 1
ATOM 1827 C C . ILE A 1 221 ? 4.998 17.002 66.995 1.00 89.69 221 ILE A C 1
ATOM 1829 O O . ILE A 1 221 ? 4.058 16.833 66.218 1.00 89.69 221 ILE A O 1
ATOM 1833 N N . LEU A 1 222 ? 6.263 17.093 66.565 1.00 91.81 222 LEU A N 1
ATOM 1834 C CA . LEU A 1 222 ? 6.606 16.986 65.149 1.00 91.81 222 LEU A CA 1
ATOM 1835 C C . LEU A 1 222 ? 6.257 15.603 64.593 1.00 91.81 222 LEU A C 1
ATOM 1837 O O . LEU A 1 222 ? 5.649 15.523 63.530 1.00 91.81 222 LEU A O 1
ATOM 1841 N N . LEU A 1 223 ? 6.592 14.528 65.313 1.00 91.25 223 LEU A N 1
ATOM 1842 C CA . LEU A 1 223 ? 6.233 13.171 64.899 1.00 91.25 223 LEU A CA 1
ATOM 1843 C C . LEU A 1 223 ? 4.712 13.024 64.749 1.00 91.25 223 LEU A C 1
ATOM 1845 O O . LEU A 1 223 ? 4.251 12.567 63.705 1.00 91.25 223 LEU A O 1
ATOM 1849 N N . LYS A 1 224 ? 3.931 13.505 65.727 1.00 89.75 224 LYS A N 1
ATOM 1850 C CA . LYS A 1 224 ? 2.459 13.476 65.656 1.00 89.75 224 LYS A CA 1
ATOM 1851 C C . LYS A 1 224 ? 1.910 14.239 64.444 1.00 89.75 224 LYS A C 1
ATOM 1853 O O . LYS A 1 224 ? 0.937 13.794 63.836 1.00 89.75 224 LYS A O 1
ATOM 1858 N N . LEU A 1 225 ? 2.510 15.374 64.073 1.00 90.19 225 LEU A N 1
ATOM 1859 C CA . LEU A 1 225 ? 2.125 16.115 62.866 1.00 90.19 225 LEU A CA 1
ATOM 1860 C C . LEU A 1 225 ? 2.430 15.315 61.590 1.00 90.19 225 LEU A C 1
ATOM 1862 O O . LEU A 1 225 ? 1.559 15.196 60.726 1.00 90.19 225 LEU A O 1
ATOM 1866 N N . LEU A 1 226 ? 3.633 14.743 61.476 1.00 90.06 226 LEU A N 1
ATOM 1867 C CA . LEU A 1 226 ? 4.045 13.937 60.317 1.00 90.06 226 LEU A CA 1
ATOM 1868 C C . LEU A 1 226 ? 3.150 12.701 60.136 1.00 90.06 226 LEU A C 1
ATOM 1870 O O . LEU A 1 226 ? 2.709 12.408 59.023 1.00 90.06 226 LEU A O 1
ATOM 1874 N N . GLU A 1 227 ? 2.799 12.024 61.232 1.00 88.19 227 GLU A N 1
ATOM 1875 C CA . GLU A 1 227 ? 1.879 10.881 61.222 1.00 88.19 227 GLU A CA 1
ATOM 1876 C C . GLU A 1 227 ? 0.450 11.248 60.789 1.00 88.19 227 GLU A C 1
ATOM 1878 O O . GLU A 1 227 ? -0.297 10.393 60.313 1.00 88.19 227 GLU A O 1
ATOM 1883 N N . ASN A 1 228 ? 0.077 12.527 60.893 1.00 86.56 228 ASN A N 1
ATOM 1884 C CA . ASN A 1 228 ? -1.214 13.057 60.457 1.00 86.56 228 ASN A CA 1
ATOM 1885 C C . ASN A 1 228 ? -1.155 13.743 59.083 1.00 86.56 228 ASN A C 1
ATOM 1887 O O . ASN A 1 228 ? -2.033 14.537 58.755 1.00 86.56 228 ASN A O 1
ATOM 1891 N N . ASN A 1 229 ? -0.186 13.370 58.239 1.00 85.44 229 ASN A N 1
ATOM 1892 C CA . ASN A 1 229 ? -0.004 13.865 56.869 1.00 85.44 229 ASN A CA 1
ATOM 1893 C C . ASN A 1 229 ? 0.541 15.303 56.741 1.00 85.44 229 ASN A C 1
ATOM 1895 O O . ASN A 1 229 ? 0.431 15.894 55.664 1.00 85.44 229 ASN A O 1
ATOM 1899 N N . SER A 1 230 ? 1.153 15.864 57.788 1.00 87.75 230 SER A N 1
ATOM 1900 C CA . SER A 1 230 ? 1.903 17.124 57.671 1.00 87.75 230 SER A CA 1
ATOM 1901 C C . SER A 1 230 ? 3.126 16.957 56.753 1.00 87.75 230 SER A C 1
ATOM 1903 O O . SER A 1 230 ? 3.759 15.898 56.778 1.00 87.75 230 SER A O 1
ATOM 1905 N N . PRO A 1 231 ? 3.513 17.985 55.974 1.00 87.31 231 PRO A N 1
ATOM 1906 C CA . PRO A 1 231 ? 4.798 17.993 55.278 1.00 87.31 231 PRO A CA 1
ATOM 1907 C C . PRO A 1 231 ? 5.963 18.077 56.281 1.00 87.31 231 PRO A C 1
ATOM 1909 O O . PRO A 1 231 ? 5.781 18.510 57.425 1.00 87.31 231 PRO A O 1
ATOM 1912 N N . PHE A 1 232 ? 7.164 17.694 55.841 1.00 90.19 232 PHE A N 1
ATOM 1913 C CA . PHE A 1 232 ? 8.405 17.939 56.575 1.00 90.19 232 PHE A CA 1
ATOM 1914 C C . PHE A 1 232 ? 8.690 19.446 56.663 1.00 90.19 232 PHE A C 1
ATOM 1916 O O . PHE A 1 232 ? 8.423 20.168 55.696 1.00 90.19 232 PHE A O 1
ATOM 1923 N N . PRO A 1 233 ? 9.244 19.932 57.788 1.00 89.62 233 PRO A N 1
ATOM 1924 C CA . PRO A 1 233 ? 9.550 21.345 57.958 1.00 89.62 233 PRO A CA 1
ATOM 1925 C C . PRO A 1 233 ? 10.670 21.799 57.011 1.00 89.62 233 PRO A C 1
ATOM 1927 O O . PRO A 1 233 ? 11.558 21.035 56.626 1.00 89.62 233 PRO A O 1
ATOM 1930 N N . ASN A 1 234 ? 10.647 23.072 56.640 1.00 83.88 234 ASN A N 1
ATOM 1931 C CA . ASN A 1 234 ? 11.680 23.714 55.845 1.00 83.88 234 ASN A CA 1
ATOM 1932 C C . ASN A 1 234 ? 13.021 23.682 56.595 1.00 83.88 234 ASN A C 1
ATOM 1934 O O . ASN A 1 234 ? 13.112 24.068 57.760 1.00 83.88 234 ASN A O 1
ATOM 1938 N N . GLY A 1 235 ? 14.078 23.225 55.916 1.00 81.00 235 GLY A N 1
ATOM 1939 C CA . GLY A 1 235 ? 15.399 23.060 56.532 1.00 81.00 235 GLY A CA 1
ATOM 1940 C C . GLY A 1 235 ? 15.490 21.884 57.512 1.00 81.00 235 GLY A C 1
ATOM 1941 O O . GLY A 1 235 ? 16.342 21.906 58.398 1.00 81.00 235 GLY A O 1
ATOM 1942 N N . PHE A 1 236 ? 14.617 20.878 57.387 1.00 89.31 236 PHE A N 1
ATOM 1943 C CA . PHE A 1 236 ? 14.706 19.640 58.160 1.00 89.31 236 PHE A CA 1
ATOM 1944 C C . PHE A 1 236 ? 16.048 18.922 57.935 1.00 89.31 236 PHE A C 1
ATOM 1946 O O . PHE A 1 236 ? 16.427 18.650 56.795 1.00 89.31 236 PHE A O 1
ATOM 1953 N N . ASP A 1 237 ? 16.732 18.578 59.028 1.00 86.88 237 ASP A N 1
ATOM 1954 C CA . ASP A 1 237 ? 17.947 17.757 59.028 1.00 86.88 237 ASP A CA 1
ATOM 1955 C C . ASP A 1 237 ? 17.670 16.429 59.743 1.00 86.88 237 ASP A C 1
ATOM 1957 O O . ASP A 1 237 ? 17.388 16.385 60.945 1.00 86.88 237 ASP A O 1
ATOM 1961 N N . GLU A 1 238 ? 17.778 15.327 58.999 1.00 86.06 238 GLU A N 1
ATOM 1962 C CA . GLU A 1 238 ? 17.583 13.967 59.509 1.00 86.06 238 GLU A CA 1
ATOM 1963 C C . GLU A 1 238 ? 18.566 13.622 60.644 1.00 86.06 238 GLU A C 1
ATOM 1965 O O . GLU A 1 238 ? 18.236 12.841 61.539 1.00 86.06 238 GLU A O 1
ATOM 1970 N N . ASN A 1 239 ? 19.753 14.240 60.679 1.00 85.81 239 ASN A N 1
ATOM 1971 C CA . ASN A 1 239 ? 20.732 14.012 61.745 1.00 85.81 239 ASN A CA 1
ATOM 1972 C C . ASN A 1 239 ? 20.258 14.551 63.099 1.00 85.81 239 ASN A C 1
ATOM 1974 O O . ASN A 1 239 ? 20.613 13.994 64.141 1.00 85.81 239 ASN A O 1
ATOM 1978 N N . GLU A 1 240 ? 19.431 15.598 63.089 1.00 84.75 240 GLU A N 1
ATOM 1979 C CA . GLU A 1 240 ? 18.866 16.211 64.291 1.00 84.75 240 GLU A CA 1
ATOM 1980 C C . GLU A 1 240 ? 17.555 15.540 64.744 1.00 84.75 240 GLU A C 1
ATOM 1982 O O . GLU A 1 240 ? 17.065 15.812 65.846 1.00 84.75 240 GLU A O 1
ATOM 1987 N N . ALA A 1 241 ? 16.997 14.621 63.949 1.00 85.88 241 ALA A N 1
ATOM 1988 C CA . ALA A 1 241 ? 15.759 13.905 64.250 1.00 85.88 241 ALA A CA 1
ATOM 1989 C C . ALA A 1 241 ? 15.902 12.907 65.423 1.00 85.88 241 ALA A C 1
ATOM 1991 O O . ALA A 1 241 ? 16.997 12.434 65.741 1.00 85.88 241 ALA A O 1
ATOM 1992 N N . SER A 1 242 ? 14.794 12.595 66.109 1.00 89.06 242 SER A N 1
ATOM 1993 C CA . SER A 1 242 ? 14.742 11.485 67.078 1.00 89.06 242 SER A CA 1
ATOM 1994 C C . SER A 1 242 ? 14.749 10.134 66.359 1.00 89.06 242 SER A C 1
ATOM 1996 O O . SER A 1 242 ? 14.438 10.060 65.170 1.00 89.06 242 SER A O 1
ATOM 1998 N N . GLU A 1 243 ? 15.067 9.059 67.082 1.00 89.31 243 GLU A N 1
ATOM 1999 C CA . GLU A 1 243 ? 15.071 7.704 66.516 1.00 89.31 243 GLU A CA 1
ATOM 2000 C C . GLU A 1 243 ? 13.694 7.311 65.950 1.00 89.31 243 GLU A C 1
ATOM 2002 O O . GLU A 1 243 ? 13.610 6.734 64.870 1.00 89.31 243 GLU A O 1
ATOM 2007 N N . ASP A 1 244 ? 12.610 7.733 66.609 1.00 88.88 244 ASP A N 1
ATOM 2008 C CA . ASP A 1 244 ? 11.238 7.476 66.154 1.00 88.88 244 ASP A CA 1
ATOM 2009 C C . ASP A 1 244 ? 10.917 8.171 64.818 1.00 88.88 244 ASP A C 1
ATOM 2011 O O . ASP A 1 244 ? 10.282 7.587 63.940 1.00 88.88 244 ASP A O 1
ATOM 2015 N N . ILE A 1 245 ? 11.409 9.401 64.615 1.00 89.44 245 ILE A N 1
ATOM 2016 C CA . ILE A 1 245 ? 11.248 10.122 63.341 1.00 89.44 245 ILE A CA 1
ATOM 2017 C C . ILE A 1 245 ? 12.090 9.460 62.239 1.00 89.44 245 ILE A C 1
ATOM 2019 O O . ILE A 1 245 ? 11.642 9.373 61.095 1.00 89.44 245 ILE A O 1
ATOM 2023 N N . LYS A 1 246 ? 13.286 8.950 62.560 1.00 90.25 246 LYS A N 1
ATOM 2024 C CA . LYS A 1 246 ? 14.126 8.218 61.595 1.00 90.25 246 LYS A CA 1
ATOM 2025 C C . LYS A 1 246 ? 13.469 6.916 61.139 1.00 90.25 246 LYS A C 1
ATOM 2027 O O . LYS A 1 246 ? 13.451 6.627 59.942 1.00 90.25 246 LYS A O 1
ATOM 2032 N N . GLU A 1 247 ? 12.870 6.158 62.057 1.00 89.62 247 GLU A N 1
ATOM 2033 C CA . GLU A 1 247 ? 12.132 4.941 61.699 1.00 89.62 247 GLU A CA 1
ATOM 2034 C C . GLU A 1 247 ? 10.888 5.266 60.852 1.00 89.62 247 GLU A C 1
ATOM 2036 O O . GLU A 1 247 ? 10.605 4.570 59.875 1.00 89.62 247 GLU A O 1
ATOM 2041 N N . PHE A 1 248 ? 10.191 6.371 61.138 1.00 89.19 248 PHE A N 1
ATOM 2042 C CA . PHE A 1 248 ? 9.099 6.865 60.293 1.00 89.19 248 PHE A CA 1
ATOM 2043 C C . PHE A 1 248 ? 9.563 7.178 58.856 1.00 89.19 248 PHE A C 1
ATOM 2045 O O . PHE A 1 248 ? 8.957 6.707 57.887 1.00 89.19 248 PHE A O 1
ATOM 2052 N N . ILE A 1 249 ? 10.669 7.916 58.700 1.00 89.69 249 ILE A N 1
ATOM 2053 C CA . ILE A 1 249 ? 11.252 8.267 57.391 1.00 89.69 249 ILE A CA 1
ATOM 2054 C C . ILE A 1 249 ? 11.624 7.009 56.601 1.00 89.69 249 ILE A C 1
ATOM 2056 O O . ILE A 1 249 ? 11.337 6.915 55.405 1.00 89.69 249 ILE A O 1
ATOM 2060 N N . LYS A 1 250 ? 12.215 6.012 57.264 1.00 89.56 250 LYS A N 1
ATOM 2061 C CA . LYS A 1 250 ? 12.577 4.736 56.641 1.00 89.56 250 LYS A CA 1
ATOM 2062 C C . LYS A 1 250 ? 11.367 4.048 56.008 1.00 89.56 250 LYS A C 1
ATOM 2064 O O . LYS A 1 250 ? 11.446 3.620 54.858 1.00 89.56 250 LYS A O 1
ATOM 2069 N N . VAL A 1 251 ? 10.234 4.008 56.707 1.00 86.31 251 VAL A N 1
ATOM 2070 C CA . VAL A 1 251 ? 8.992 3.421 56.183 1.00 86.31 251 VAL A CA 1
ATOM 2071 C C . VAL A 1 251 ? 8.461 4.197 54.972 1.00 86.31 251 VAL A C 1
ATOM 2073 O O . VAL A 1 251 ? 8.040 3.581 53.990 1.00 86.31 251 VAL A O 1
ATOM 2076 N N . MET A 1 252 ? 8.501 5.533 55.002 1.00 89.19 252 MET A N 1
ATOM 2077 C CA . MET A 1 252 ? 8.105 6.356 53.851 1.00 89.19 252 MET A CA 1
ATOM 2078 C C . MET A 1 252 ? 9.022 6.109 52.643 1.00 89.19 252 MET A C 1
ATOM 2080 O O . MET A 1 252 ? 8.542 5.972 51.516 1.00 89.19 252 MET A O 1
ATOM 2084 N N . ASN A 1 253 ? 10.332 5.981 52.864 1.00 89.69 253 ASN A N 1
ATOM 2085 C CA . ASN A 1 253 ? 11.305 5.696 51.810 1.00 89.69 253 ASN A CA 1
ATOM 2086 C C . ASN A 1 253 ? 11.100 4.313 51.181 1.00 89.69 253 ASN A C 1
ATOM 2088 O O . ASN A 1 253 ? 11.158 4.195 49.959 1.00 89.69 253 ASN A O 1
ATOM 2092 N N . GLU A 1 254 ? 10.802 3.278 51.971 1.00 90.69 254 GLU A N 1
ATOM 2093 C CA . GLU A 1 254 ? 10.487 1.944 51.440 1.00 90.69 254 GLU A CA 1
ATOM 2094 C C . GLU A 1 254 ? 9.281 1.972 50.485 1.00 90.69 254 GLU A C 1
ATOM 2096 O O . GLU A 1 254 ? 9.291 1.306 49.447 1.00 90.69 254 GLU A O 1
ATOM 2101 N N . MET A 1 255 ? 8.262 2.786 50.785 1.00 91.62 255 MET A N 1
ATOM 2102 C CA . MET A 1 255 ? 7.116 2.971 49.893 1.00 91.62 255 MET A CA 1
ATOM 2103 C C . MET A 1 255 ? 7.510 3.654 48.575 1.00 91.62 255 MET A C 1
ATOM 2105 O O . MET A 1 255 ? 7.088 3.202 47.511 1.00 91.62 255 MET A O 1
ATOM 2109 N N . HIS A 1 256 ? 8.364 4.680 48.613 1.00 93.50 256 HIS A N 1
ATOM 2110 C CA . HIS A 1 256 ? 8.886 5.325 47.400 1.00 93.50 256 HIS A CA 1
ATOM 2111 C C . HIS A 1 256 ? 9.778 4.383 46.580 1.00 93.50 256 HIS A C 1
ATOM 2113 O O . HIS A 1 256 ? 9.672 4.347 45.355 1.00 93.50 256 HIS A O 1
ATOM 2119 N N . ILE A 1 257 ? 10.603 3.563 47.235 1.00 92.19 257 ILE A N 1
ATOM 2120 C CA . ILE A 1 257 ? 11.401 2.523 46.572 1.00 92.19 257 ILE A CA 1
ATOM 2121 C C . ILE A 1 257 ? 10.482 1.525 45.859 1.00 92.19 257 ILE A C 1
ATOM 2123 O O . ILE A 1 257 ? 10.705 1.233 44.688 1.00 92.19 257 ILE A O 1
ATOM 2127 N N . ALA A 1 258 ? 9.399 1.072 46.500 1.00 90.31 258 ALA A N 1
ATOM 2128 C CA . ALA A 1 258 ? 8.443 0.160 45.871 1.00 90.31 258 ALA A CA 1
ATOM 2129 C C . ALA A 1 258 ? 7.784 0.756 44.611 1.00 90.31 258 ALA A C 1
ATOM 2131 O O . ALA A 1 258 ? 7.570 0.040 43.631 1.00 90.31 258 ALA A O 1
ATOM 2132 N N . VAL A 1 259 ? 7.495 2.063 44.607 1.00 84.75 259 VAL A N 1
ATOM 2133 C CA . VAL A 1 259 ? 7.009 2.771 43.411 1.00 84.75 259 VAL A CA 1
ATOM 2134 C C . VAL A 1 259 ? 8.078 2.807 42.322 1.00 84.75 259 VAL A C 1
ATOM 2136 O O . VAL A 1 259 ? 7.788 2.475 41.171 1.00 84.75 259 VAL A O 1
ATOM 2139 N N . LYS A 1 260 ? 9.316 3.153 42.682 1.00 87.81 260 LYS A N 1
ATOM 2140 C CA . LYS A 1 260 ? 10.453 3.218 41.757 1.00 87.81 260 LYS A CA 1
ATOM 2141 C C . LYS A 1 260 ? 10.770 1.864 41.112 1.00 87.81 260 LYS A C 1
ATOM 2143 O O . LYS A 1 260 ? 11.060 1.792 39.925 1.00 87.81 260 LYS A O 1
ATOM 2148 N N . GLU A 1 261 ? 10.666 0.781 41.876 1.00 85.50 261 GLU A N 1
ATOM 2149 C CA . GLU A 1 261 ? 10.886 -0.597 41.414 1.00 85.50 261 GLU A CA 1
ATOM 2150 C C . GLU A 1 261 ? 9.678 -1.202 40.680 1.00 85.50 261 GLU A C 1
ATOM 2152 O O . GLU A 1 261 ? 9.732 -2.343 40.224 1.00 85.50 261 GLU A O 1
ATOM 2157 N N . ASN A 1 262 ? 8.576 -0.458 40.562 1.00 75.12 262 ASN A N 1
ATOM 2158 C CA . ASN A 1 262 ? 7.322 -0.928 39.979 1.00 75.12 262 ASN A CA 1
ATOM 2159 C C . ASN A 1 262 ? 6.722 -2.172 40.659 1.00 75.12 262 ASN A C 1
ATOM 2161 O O . ASN A 1 262 ? 6.149 -3.053 40.017 1.00 75.12 262 ASN A O 1
ATOM 2165 N N . ASN A 1 263 ? 6.815 -2.222 41.987 1.00 83.00 263 ASN A N 1
ATOM 2166 C CA . ASN A 1 263 ? 6.337 -3.329 42.804 1.00 83.00 263 ASN A CA 1
ATOM 2167 C C . ASN A 1 263 ? 4.977 -3.009 43.451 1.00 83.00 263 ASN A C 1
ATOM 2169 O O . ASN A 1 263 ? 4.889 -2.545 44.591 1.00 83.00 263 ASN A O 1
ATOM 2173 N N . ILE A 1 264 ? 3.893 -3.275 42.715 1.00 73.12 264 ILE A N 1
ATOM 2174 C CA . ILE A 1 264 ? 2.523 -2.955 43.151 1.00 73.12 264 ILE A CA 1
ATOM 2175 C C . ILE A 1 264 ? 2.081 -3.720 44.409 1.00 73.12 264 ILE A C 1
ATOM 2177 O O . ILE A 1 264 ? 1.278 -3.210 45.190 1.00 73.12 264 ILE A O 1
ATOM 2181 N N . ASP A 1 265 ? 2.603 -4.925 44.641 1.00 77.75 265 ASP A N 1
ATOM 2182 C CA . ASP A 1 265 ? 2.225 -5.741 45.799 1.00 77.75 265 ASP A CA 1
ATOM 2183 C C . ASP A 1 265 ? 2.812 -5.180 47.097 1.00 77.75 265 ASP A C 1
ATOM 2185 O O . ASP A 1 265 ? 2.128 -5.138 48.125 1.00 77.75 265 ASP A O 1
ATOM 2189 N N . ASN A 1 266 ? 4.032 -4.643 47.037 1.00 85.06 266 ASN A N 1
ATOM 2190 C CA . ASN A 1 266 ? 4.595 -3.885 48.149 1.00 85.06 266 ASN A CA 1
ATOM 2191 C C . ASN A 1 266 ? 3.816 -2.585 48.387 1.00 85.06 266 ASN A C 1
ATOM 2193 O O . ASN A 1 266 ? 3.470 -2.300 49.532 1.00 85.06 266 ASN A O 1
ATOM 2197 N N . VAL A 1 267 ? 3.440 -1.846 47.336 1.00 86.75 267 VAL A N 1
ATOM 2198 C CA . VAL A 1 267 ? 2.599 -0.639 47.480 1.00 86.75 267 VAL A CA 1
ATOM 2199 C C . VAL A 1 267 ? 1.267 -0.962 48.173 1.00 86.75 267 VAL A C 1
ATOM 2201 O O . VAL A 1 267 ? 0.894 -0.293 49.138 1.00 86.75 267 VAL A O 1
ATOM 2204 N N . LYS A 1 268 ? 0.586 -2.045 47.772 1.00 82.12 268 LYS A N 1
ATOM 2205 C CA . LYS A 1 268 ? -0.634 -2.547 48.439 1.00 82.12 268 LYS A CA 1
ATOM 2206 C C . LYS A 1 268 ? -0.412 -2.839 49.922 1.00 82.12 268 LYS A C 1
ATOM 2208 O O . LYS A 1 268 ? -1.255 -2.503 50.756 1.00 82.12 268 LYS A O 1
ATOM 2213 N N . LYS A 1 269 ? 0.712 -3.475 50.262 1.00 89.50 269 LYS A N 1
ATOM 2214 C CA . LYS A 1 269 ? 1.071 -3.806 51.646 1.00 89.50 269 LYS A CA 1
ATOM 2215 C C . LYS A 1 269 ? 1.219 -2.546 52.506 1.00 89.50 269 LYS A C 1
ATOM 2217 O O . LYS A 1 269 ? 0.710 -2.539 53.627 1.00 89.50 269 LYS A O 1
ATOM 2222 N N . TYR A 1 270 ? 1.861 -1.493 51.995 1.00 89.06 270 TYR A N 1
ATOM 2223 C CA . TYR A 1 270 ? 2.024 -0.233 52.731 1.00 89.06 270 TYR A CA 1
ATOM 2224 C C . TYR A 1 270 ? 0.709 0.537 52.878 1.00 89.06 270 TYR A C 1
ATOM 2226 O O . TYR A 1 270 ? 0.397 0.959 53.989 1.00 89.06 270 TYR A O 1
ATOM 2234 N N . LEU A 1 271 ? -0.119 0.621 51.832 1.00 84.94 271 LEU A N 1
ATOM 2235 C CA . LEU A 1 271 ? -1.448 1.246 51.928 1.00 84.94 271 LEU A CA 1
ATOM 2236 C C . LEU A 1 271 ? -2.352 0.541 52.946 1.00 84.94 271 LEU A C 1
ATOM 2238 O O . LEU A 1 271 ? -3.079 1.188 53.693 1.00 84.94 271 LEU A O 1
ATOM 2242 N N . LYS A 1 272 ? -2.264 -0.792 53.041 1.00 84.50 272 LYS A N 1
ATOM 2243 C CA . LYS A 1 272 ? -2.989 -1.556 54.064 1.00 84.50 272 LYS A CA 1
ATOM 2244 C C . LYS A 1 272 ? -2.455 -1.303 55.478 1.00 84.50 272 LYS A C 1
ATOM 2246 O O . LYS A 1 272 ? -3.231 -1.331 56.429 1.00 84.50 272 LYS A O 1
ATOM 2251 N N . LYS A 1 273 ? -1.142 -1.098 55.627 1.00 85.88 273 LYS A N 1
ATOM 2252 C CA . LYS A 1 273 ? -0.500 -0.798 56.917 1.00 85.88 273 LYS A CA 1
ATOM 2253 C C . LYS A 1 273 ? -0.826 0.624 57.398 1.00 85.88 273 LYS A C 1
ATOM 2255 O O . LYS A 1 273 ? -0.952 0.821 58.601 1.00 85.88 273 LYS A O 1
ATOM 2260 N N . PHE A 1 274 ? -1.011 1.574 56.477 1.00 84.06 274 PHE A N 1
ATOM 2261 C CA . PHE A 1 274 ? -1.252 2.994 56.762 1.00 84.06 274 PHE A CA 1
ATOM 2262 C C . PHE A 1 274 ? -2.493 3.532 56.020 1.00 84.06 274 PHE A C 1
ATOM 2264 O O . PHE A 1 274 ? -2.366 4.354 55.115 1.00 84.06 274 PHE A O 1
ATOM 2271 N N . PRO A 1 275 ? -3.711 3.103 56.394 1.00 78.06 275 PRO A N 1
ATOM 2272 C CA . PRO A 1 275 ? -4.931 3.412 55.640 1.00 78.06 275 PRO A CA 1
ATOM 2273 C C . PRO A 1 275 ? -5.354 4.891 55.685 1.00 78.06 275 PRO A C 1
ATOM 2275 O O . PRO A 1 275 ? -6.107 5.337 54.826 1.00 78.06 275 PRO A O 1
ATOM 2278 N N . ASN A 1 276 ? -4.881 5.656 56.675 1.00 78.25 276 ASN A N 1
ATOM 2279 C CA . ASN A 1 276 ? -5.229 7.073 56.853 1.00 78.25 276 ASN A CA 1
ATOM 2280 C C . ASN A 1 276 ? -4.211 8.033 56.209 1.00 78.25 276 ASN A C 1
ATOM 2282 O O . ASN A 1 276 ? -4.368 9.255 56.294 1.00 78.25 276 ASN A O 1
ATOM 2286 N N . PHE A 1 277 ? -3.157 7.500 55.585 1.00 83.81 277 PHE A N 1
ATOM 2287 C CA . PHE A 1 277 ? -2.125 8.303 54.939 1.00 83.81 277 PHE A CA 1
ATOM 2288 C C . PHE A 1 277 ? -2.543 8.649 53.510 1.00 83.81 277 PHE A C 1
ATOM 2290 O O . PHE A 1 277 ? -2.842 7.774 52.701 1.00 83.81 277 PHE A O 1
ATOM 2297 N N . LYS A 1 278 ? -2.553 9.944 53.194 1.00 82.38 278 LYS A N 1
ATOM 2298 C CA . LYS A 1 278 ? -2.990 10.473 51.897 1.00 82.38 278 LYS A CA 1
ATOM 2299 C C . LYS A 1 278 ? -1.826 10.835 50.987 1.00 82.38 278 LYS A C 1
ATOM 2301 O O . LYS A 1 278 ? -1.922 10.626 49.783 1.00 82.38 278 LYS A O 1
ATOM 2306 N N . PHE A 1 279 ? -0.746 11.392 51.526 1.00 84.94 279 PHE A N 1
ATOM 2307 C CA . PHE A 1 279 ? 0.306 11.972 50.685 1.00 84.94 279 PHE A CA 1
ATOM 2308 C C . PHE A 1 279 ? 1.577 11.133 50.629 1.00 84.94 279 PHE A C 1
ATOM 2310 O O . PHE A 1 279 ? 2.167 11.064 49.557 1.00 84.94 279 PHE A O 1
ATOM 2317 N N . PHE A 1 280 ? 1.973 10.482 51.734 1.00 89.69 280 PHE A N 1
ATOM 2318 C CA . PHE A 1 280 ? 3.250 9.760 51.856 1.00 89.69 280 PHE A CA 1
ATOM 2319 C C . PHE A 1 280 ? 4.411 10.600 51.302 1.00 89.69 280 PHE A C 1
ATOM 2321 O O . PHE A 1 280 ? 4.895 10.345 50.204 1.00 89.69 280 PHE A O 1
ATOM 2328 N N . TYR A 1 281 ? 4.807 11.648 52.025 1.00 88.06 281 TYR A N 1
ATOM 2329 C CA . TYR A 1 281 ? 5.869 12.548 51.577 1.00 88.06 281 TYR A CA 1
ATOM 2330 C C . TYR A 1 281 ? 7.256 11.914 51.698 1.00 88.06 281 TYR A C 1
ATOM 2332 O O . TYR A 1 281 ? 7.547 11.222 52.674 1.00 88.06 281 TYR A O 1
ATOM 2340 N N . ASN A 1 282 ? 8.133 12.197 50.735 1.00 88.38 282 ASN A N 1
ATOM 2341 C CA . ASN A 1 282 ? 9.578 12.040 50.914 1.00 88.38 282 ASN A CA 1
ATOM 2342 C C . ASN A 1 282 ? 10.206 13.293 51.559 1.00 88.38 282 ASN A C 1
ATOM 2344 O O . ASN A 1 282 ? 9.535 14.303 51.765 1.00 88.38 282 ASN A O 1
ATOM 2348 N N . LEU A 1 283 ? 11.514 13.252 51.842 1.00 86.31 283 LEU A N 1
ATOM 2349 C CA . LEU A 1 283 ? 12.252 14.374 52.449 1.00 86.31 283 LEU A CA 1
ATOM 2350 C C . LEU A 1 283 ? 12.269 15.650 51.587 1.00 86.31 283 LEU A C 1
ATOM 2352 O O . LEU A 1 283 ? 12.530 16.734 52.098 1.00 86.31 283 LEU A O 1
ATOM 2356 N N . GLN A 1 284 ? 11.980 15.546 50.287 1.00 83.56 284 GLN A N 1
ATOM 2357 C CA . GLN A 1 284 ? 11.804 16.694 49.392 1.00 83.56 284 GLN A CA 1
ATOM 2358 C C . GLN A 1 284 ? 10.358 17.218 49.380 1.00 83.56 284 GLN A C 1
ATOM 2360 O O . GLN A 1 284 ? 10.022 18.042 48.531 1.00 83.56 284 GLN A O 1
ATOM 2365 N N . ASN A 1 285 ? 9.499 16.739 50.287 1.00 84.38 285 ASN A N 1
ATOM 2366 C CA . ASN A 1 285 ? 8.069 17.041 50.340 1.00 84.38 285 ASN A CA 1
ATOM 2367 C C . ASN A 1 285 ? 7.317 16.731 49.033 1.00 84.38 285 ASN A C 1
ATOM 2369 O O . ASN A 1 285 ? 6.312 17.371 48.729 1.00 84.38 285 ASN A O 1
ATOM 2373 N N . LYS A 1 286 ? 7.759 15.716 48.274 1.00 85.50 286 LYS A N 1
ATOM 2374 C CA . LYS A 1 286 ? 6.990 15.158 47.152 1.00 85.50 286 LYS A CA 1
ATOM 2375 C C . LYS A 1 286 ? 6.097 14.026 47.639 1.00 85.50 286 LYS A C 1
ATOM 2377 O O . LYS A 1 286 ? 6.576 13.097 48.284 1.00 85.50 286 LYS A O 1
ATOM 2382 N N . SER A 1 287 ? 4.813 14.108 47.318 1.00 86.25 287 SER A N 1
ATOM 2383 C CA . SER A 1 287 ? 3.826 13.062 47.547 1.00 86.25 287 SER A CA 1
ATOM 2384 C C . SER A 1 287 ? 4.118 11.839 46.685 1.00 86.25 287 SER A C 1
ATOM 2386 O O . SER A 1 287 ? 4.631 11.944 45.566 1.00 86.25 287 SER A O 1
ATOM 2388 N N . ILE A 1 288 ? 3.715 10.666 47.167 1.00 87.69 288 ILE A N 1
ATOM 2389 C CA . ILE A 1 288 ? 3.900 9.397 46.459 1.00 87.69 288 ILE A CA 1
ATOM 2390 C C . ILE A 1 288 ? 3.208 9.376 45.089 1.00 87.69 288 ILE A C 1
ATOM 2392 O O . ILE A 1 288 ? 3.691 8.728 44.161 1.00 87.69 288 ILE A O 1
ATOM 2396 N N . ALA A 1 289 ? 2.102 10.113 44.935 1.00 73.75 289 ALA A N 1
ATOM 2397 C CA . ALA A 1 289 ? 1.407 10.265 43.662 1.00 73.75 289 ALA A CA 1
ATOM 2398 C C . ALA A 1 289 ? 2.258 11.068 42.664 1.00 73.75 289 ALA A C 1
ATOM 2400 O O . ALA A 1 289 ? 2.471 10.629 41.536 1.00 73.75 289 ALA A O 1
ATOM 2401 N N . THR A 1 290 ? 2.810 12.207 43.079 1.00 76.25 290 THR A N 1
ATOM 2402 C CA . THR A 1 290 ? 3.720 12.994 42.235 1.00 76.25 290 THR A CA 1
ATOM 2403 C C . THR A 1 290 ? 4.991 12.225 41.904 1.00 76.25 290 THR A C 1
ATOM 2405 O O . THR A 1 290 ? 5.404 12.194 40.748 1.00 76.25 290 THR A O 1
ATOM 2408 N N . PHE A 1 291 ? 5.558 11.517 42.878 1.00 83.38 291 PHE A N 1
ATOM 2409 C CA . PHE A 1 291 ? 6.728 10.677 42.665 1.00 83.38 291 PHE A CA 1
ATOM 2410 C C . PHE A 1 291 ? 6.463 9.546 41.655 1.00 83.38 291 PHE A C 1
ATOM 2412 O O . PHE A 1 291 ? 7.256 9.337 40.741 1.00 83.38 291 PHE A O 1
ATOM 2419 N N . ALA A 1 292 ? 5.314 8.862 41.743 1.00 75.50 292 ALA A N 1
ATOM 2420 C CA . ALA A 1 292 ? 4.924 7.838 40.769 1.00 75.50 292 ALA A CA 1
ATOM 2421 C C . ALA A 1 292 ? 4.776 8.397 39.344 1.00 75.50 292 ALA A C 1
ATOM 2423 O O . ALA A 1 292 ? 5.107 7.710 38.375 1.00 75.50 292 ALA A O 1
ATOM 2424 N N . ALA A 1 293 ? 4.291 9.635 39.210 1.00 59.72 293 ALA A N 1
ATOM 2425 C CA . ALA A 1 293 ? 4.187 10.311 37.922 1.00 59.72 293 ALA A CA 1
ATOM 2426 C C . ALA A 1 293 ? 5.566 10.694 37.351 1.00 59.72 293 ALA A C 1
ATOM 2428 O O . ALA A 1 293 ? 5.801 10.491 36.160 1.00 59.72 293 ALA A O 1
ATOM 2429 N N . GLU A 1 294 ? 6.480 11.203 38.183 1.00 70.94 294 GLU A N 1
ATOM 2430 C CA . GLU A 1 294 ? 7.851 11.564 37.785 1.00 70.94 294 GLU A CA 1
ATOM 2431 C C . GLU A 1 294 ? 8.694 10.342 37.383 1.00 70.94 294 GLU A C 1
ATOM 2433 O O . GLU A 1 294 ? 9.409 10.394 36.386 1.00 70.94 294 GLU A O 1
ATOM 2438 N N . GLU A 1 295 ? 8.558 9.221 38.097 1.00 73.62 295 GLU A N 1
ATOM 2439 C CA . GLU A 1 295 ? 9.229 7.947 37.783 1.00 73.62 295 GLU A CA 1
ATOM 2440 C C . GLU A 1 295 ? 8.564 7.188 36.610 1.00 73.62 295 GLU A C 1
ATOM 2442 O O . GLU A 1 295 ? 8.898 6.039 36.324 1.00 73.62 295 GLU A O 1
ATOM 2447 N N . ASN A 1 296 ? 7.605 7.814 35.911 1.00 54.06 296 ASN A N 1
ATOM 2448 C CA . ASN A 1 296 ? 6.861 7.246 34.782 1.00 54.06 296 ASN A CA 1
ATOM 2449 C C . ASN A 1 296 ? 6.126 5.927 35.113 1.00 54.06 296 ASN A C 1
ATOM 2451 O O . ASN A 1 296 ? 5.870 5.093 34.239 1.00 54.06 296 ASN A O 1
ATOM 2455 N N . ASN A 1 297 ? 5.746 5.733 36.379 1.00 63.28 297 ASN A N 1
ATOM 2456 C CA . ASN A 1 297 ? 5.057 4.538 36.844 1.00 63.28 297 ASN A CA 1
ATOM 2457 C C . ASN A 1 297 ? 3.541 4.751 36.968 1.00 63.28 297 ASN A C 1
ATOM 2459 O O . ASN A 1 297 ? 2.941 4.759 38.046 1.00 63.28 297 ASN A O 1
ATOM 2463 N N . MET A 1 298 ? 2.901 4.915 35.812 1.00 56.66 298 MET A N 1
ATOM 2464 C CA . MET A 1 298 ? 1.512 5.373 35.720 1.00 56.66 298 MET A CA 1
ATOM 2465 C C . MET A 1 298 ? 0.474 4.341 36.190 1.00 56.66 298 MET A C 1
ATOM 2467 O O . MET A 1 298 ? -0.641 4.703 36.566 1.00 56.66 298 MET A O 1
ATOM 2471 N N . ALA A 1 299 ? 0.834 3.052 36.209 1.00 49.25 299 ALA A N 1
ATOM 2472 C CA . ALA A 1 299 ? -0.016 1.998 36.761 1.00 49.25 299 ALA A CA 1
ATOM 2473 C C . ALA A 1 299 ? -0.158 2.142 38.280 1.00 49.25 299 ALA A C 1
ATOM 2475 O O . ALA A 1 299 ? -1.263 2.060 38.814 1.00 49.25 299 ALA A O 1
ATOM 2476 N N . ILE A 1 300 ? 0.962 2.405 38.954 1.00 61.31 300 ILE A N 1
ATOM 2477 C CA . ILE A 1 300 ? 0.984 2.657 40.389 1.00 61.31 300 ILE A CA 1
ATOM 2478 C C . ILE A 1 300 ? 0.393 4.036 40.696 1.00 61.31 300 ILE A C 1
ATOM 2480 O O . ILE A 1 300 ? -0.381 4.148 41.638 1.00 61.31 300 ILE A O 1
ATOM 2484 N N . TYR A 1 301 ? 0.642 5.050 39.860 1.00 62.06 301 TYR A N 1
ATOM 2485 C CA . TYR A 1 301 ? -0.007 6.363 39.973 1.00 62.06 301 TYR A CA 1
ATOM 2486 C C . TYR A 1 301 ? -1.540 6.259 40.013 1.00 62.06 301 TYR A C 1
ATOM 2488 O O . TYR A 1 301 ? -2.169 6.734 40.956 1.00 62.06 301 TYR A O 1
ATOM 2496 N N . GLY A 1 302 ? -2.147 5.584 39.030 1.00 46.56 302 GLY A N 1
ATOM 2497 C CA . GLY A 1 302 ? -3.599 5.385 38.998 1.00 46.56 302 GLY A CA 1
ATOM 2498 C C . GLY A 1 302 ? -4.112 4.569 40.189 1.00 46.56 302 GLY A C 1
ATOM 2499 O O . GLY A 1 302 ? -5.147 4.899 40.763 1.00 46.56 302 GLY A O 1
ATOM 2500 N N . PHE A 1 303 ? -3.361 3.543 40.599 1.00 58.75 303 PHE A N 1
ATOM 2501 C CA . PHE A 1 303 ? -3.690 2.713 41.758 1.00 58.75 303 PHE A CA 1
ATOM 2502 C C . PHE A 1 303 ? -3.690 3.505 43.078 1.00 58.75 303 PHE A C 1
ATOM 2504 O O . PHE A 1 303 ? -4.600 3.340 43.889 1.00 58.75 303 PHE A O 1
ATOM 2511 N N . LEU A 1 304 ? -2.707 4.389 43.275 1.00 69.44 304 LEU A N 1
ATOM 2512 C CA . LEU A 1 304 ? -2.597 5.262 44.446 1.00 69.44 304 LEU A CA 1
ATOM 2513 C C . LEU A 1 304 ? -3.796 6.219 44.545 1.00 69.44 304 LEU A C 1
ATOM 2515 O O . LEU A 1 304 ? -4.378 6.353 45.621 1.00 69.44 304 LEU A O 1
ATOM 2519 N N . LEU A 1 305 ? -4.212 6.831 43.428 1.00 57.06 305 LEU A N 1
ATOM 2520 C CA . LEU A 1 305 ? -5.379 7.724 43.403 1.00 57.06 305 LEU A CA 1
ATOM 2521 C C . LEU A 1 305 ? -6.682 6.997 43.769 1.00 57.06 305 LEU A C 1
ATOM 2523 O O . LEU A 1 305 ? -7.514 7.545 44.490 1.00 57.06 305 LEU A O 1
ATOM 2527 N N . ASP A 1 306 ? -6.855 5.755 43.310 1.00 49.84 306 ASP A N 1
ATOM 2528 C CA . ASP A 1 306 ? -8.040 4.946 43.627 1.00 49.84 306 ASP A CA 1
ATOM 2529 C C . ASP A 1 306 ? -8.119 4.563 45.118 1.00 49.84 306 ASP A C 1
ATOM 2531 O O . ASP A 1 306 ? -9.205 4.374 45.658 1.00 49.84 306 ASP A O 1
ATOM 2535 N N . HIS A 1 307 ? -6.976 4.531 45.812 1.00 66.75 307 HIS A N 1
ATOM 2536 C CA . HIS A 1 307 ? -6.881 4.235 47.247 1.00 66.75 307 HIS A CA 1
ATOM 2537 C C . HIS A 1 307 ? -6.860 5.495 48.128 1.00 66.75 307 HIS A C 1
ATOM 2539 O O . HIS A 1 307 ? -6.492 5.431 49.298 1.00 66.75 307 HIS A O 1
ATOM 2545 N N . GLY A 1 308 ? -7.280 6.644 47.586 1.00 60.38 308 GLY A N 1
ATOM 2546 C CA . GLY A 1 308 ? -7.427 7.889 48.340 1.00 60.38 308 GLY A CA 1
ATOM 2547 C C . GLY A 1 308 ? -6.129 8.673 48.544 1.00 60.38 308 GLY A C 1
ATOM 2548 O O . GLY A 1 308 ? -6.145 9.678 49.263 1.00 60.38 308 GLY A O 1
ATOM 2549 N N . CYS A 1 309 ? -5.021 8.269 47.906 1.00 75.12 309 CYS A N 1
ATOM 2550 C CA . CYS A 1 309 ? -3.813 9.083 47.903 1.00 75.12 309 CYS A CA 1
ATOM 2551 C C . CYS A 1 309 ? -4.005 10.337 47.044 1.00 75.12 309 CYS A C 1
ATOM 2553 O O . CYS A 1 309 ? -4.693 10.322 46.025 1.00 75.12 309 CYS A O 1
ATOM 2555 N N . SER A 1 310 ? -3.400 11.441 47.465 1.00 65.00 310 SER A N 1
ATOM 2556 C CA . SER A 1 310 ? -3.577 12.761 46.860 1.00 65.00 310 SER A CA 1
ATOM 2557 C C . SER A 1 310 ? -2.232 13.385 46.488 1.00 65.00 310 SER A C 1
ATOM 2559 O O . SER A 1 310 ? -1.190 12.995 47.008 1.00 65.00 310 SER A O 1
ATOM 2561 N N . ILE A 1 311 ? -2.265 14.362 45.582 1.00 68.00 311 ILE A N 1
ATOM 2562 C CA . ILE A 1 311 ? -1.112 15.210 45.249 1.00 68.00 311 ILE A CA 1
ATOM 2563 C C . ILE A 1 311 ? -0.987 16.295 46.325 1.00 68.00 311 ILE A C 1
ATOM 2565 O O . ILE A 1 311 ? -2.000 16.878 46.721 1.00 68.00 311 ILE A O 1
ATOM 2569 N N . GLY A 1 312 ? 0.227 16.555 46.814 1.00 62.22 312 GLY A N 1
ATOM 2570 C CA . GLY A 1 312 ? 0.463 17.524 47.882 1.00 62.22 312 GLY A CA 1
ATOM 2571 C C . GLY A 1 312 ? 0.141 18.967 47.479 1.00 62.22 312 GLY A C 1
ATOM 2572 O O . GLY A 1 312 ? 0.452 19.388 46.372 1.00 62.22 312 GLY A O 1
ATOM 2573 N N . ARG A 1 313 ? -0.444 19.762 48.389 1.00 54.81 313 ARG A N 1
ATOM 2574 C CA . ARG A 1 313 ? -0.825 21.173 48.123 1.00 54.81 313 ARG A CA 1
ATOM 2575 C C . ARG A 1 313 ? 0.363 22.124 47.919 1.00 54.81 313 ARG A C 1
ATOM 2577 O O . ARG A 1 313 ? 0.203 23.166 47.294 1.00 54.81 313 ARG A O 1
ATOM 2584 N N . LEU A 1 314 ? 1.525 21.777 48.474 1.00 51.59 314 LEU A N 1
ATOM 2585 C CA . LEU A 1 314 ? 2.777 22.541 48.362 1.00 51.59 314 LEU A CA 1
ATOM 2586 C C . LEU A 1 314 ? 3.555 22.227 47.082 1.00 51.59 314 LEU A C 1
ATOM 2588 O O . LEU A 1 314 ? 4.513 22.921 46.746 1.00 51.59 314 LEU A O 1
ATOM 2592 N N . GLU A 1 315 ? 3.156 21.177 46.375 1.00 54.88 315 GLU A N 1
ATOM 2593 C CA . GLU A 1 315 ? 3.718 20.856 45.081 1.00 54.88 315 GLU A CA 1
ATOM 2594 C C . GLU A 1 315 ? 3.081 21.822 44.086 1.00 54.88 315 GLU A C 1
ATOM 2596 O O . GLU A 1 315 ? 1.854 21.901 43.987 1.00 54.88 315 GLU A O 1
ATOM 2601 N N . ASN A 1 316 ? 3.900 22.566 43.330 1.00 43.75 316 ASN A N 1
ATOM 2602 C CA . ASN A 1 316 ? 3.415 23.114 42.066 1.00 43.75 316 ASN A CA 1
ATOM 2603 C C . ASN A 1 316 ? 2.754 21.934 41.371 1.00 43.75 316 ASN A C 1
ATOM 2605 O O . ASN A 1 316 ? 3.450 20.927 41.204 1.00 43.75 316 ASN A O 1
ATOM 2609 N N . HIS A 1 317 ? 1.448 22.025 41.057 1.00 41.38 317 HIS A N 1
ATOM 2610 C CA . HIS A 1 317 ? 0.759 21.006 40.269 1.00 41.38 317 HIS A CA 1
ATOM 2611 C C . HIS A 1 317 ? 1.777 20.506 39.265 1.00 41.38 317 HIS A C 1
ATOM 2613 O O . HIS A 1 317 ? 2.324 21.336 38.531 1.00 41.38 317 HIS A O 1
ATOM 2619 N N . VAL A 1 318 ? 2.122 19.211 39.303 1.00 39.88 318 VAL A N 1
ATOM 2620 C CA . VAL A 1 318 ? 2.852 18.624 38.187 1.00 39.88 318 VAL A CA 1
ATOM 2621 C C . VAL A 1 318 ? 1.996 19.026 37.012 1.00 39.88 318 VAL A C 1
ATOM 2623 O O . VAL A 1 318 ? 0.857 18.571 36.884 1.00 39.88 318 VAL A O 1
ATOM 2626 N N . ASP A 1 319 ? 2.471 20.014 36.264 1.00 40.06 319 ASP A N 1
ATOM 2627 C CA . ASP A 1 319 ? 1.778 20.510 35.110 1.00 40.06 319 ASP A CA 1
ATOM 2628 C C . ASP A 1 319 ? 1.963 19.348 34.152 1.00 40.06 319 ASP A C 1
ATOM 2630 O O . ASP A 1 319 ? 2.907 19.297 33.367 1.00 40.06 319 ASP A O 1
ATOM 2634 N N . ILE A 1 320 ? 1.053 18.375 34.229 1.00 37.53 320 ILE A N 1
ATOM 2635 C CA . ILE A 1 320 ? 0.915 17.324 33.234 1.00 37.53 320 ILE A CA 1
ATOM 2636 C C . ILE A 1 320 ? 0.806 18.019 31.863 1.00 37.53 320 ILE A C 1
ATOM 2638 O O . ILE A 1 320 ? 1.203 17.441 30.870 1.00 37.53 320 ILE A O 1
ATOM 2642 N N . TYR A 1 321 ? 0.388 19.296 31.829 1.00 33.69 321 TYR A N 1
ATOM 2643 C CA . TYR A 1 321 ? 0.347 20.226 30.699 1.00 33.69 321 TYR A CA 1
ATOM 2644 C C . TYR A 1 321 ? 1.656 20.974 30.333 1.00 33.69 321 TYR A C 1
ATOM 2646 O O . TYR A 1 321 ? 1.672 21.626 29.293 1.00 33.69 321 TYR A O 1
ATOM 2654 N N . LYS A 1 322 ? 2.740 20.910 31.124 1.00 33.53 322 LYS A N 1
ATOM 2655 C CA . LYS A 1 322 ? 4.073 21.487 30.805 1.00 33.53 322 LYS A CA 1
ATOM 2656 C C . LYS A 1 322 ? 5.112 20.445 30.400 1.00 33.53 322 LYS A C 1
ATOM 2658 O O . LYS A 1 322 ? 6.252 20.802 30.106 1.00 33.53 322 LYS A O 1
ATOM 2663 N N . CYS A 1 323 ? 4.745 19.169 30.333 1.00 32.44 323 CYS A N 1
ATOM 2664 C CA . CYS A 1 323 ? 5.511 18.254 29.499 1.00 32.44 323 CYS A CA 1
ATOM 2665 C C . CYS A 1 323 ? 5.343 18.736 28.039 1.00 32.44 323 CYS A C 1
ATOM 2667 O O . CYS A 1 323 ? 4.215 19.074 27.664 1.00 32.44 323 CYS A O 1
ATOM 2669 N N . PRO A 1 324 ? 6.411 18.827 27.223 1.00 32.72 324 PRO A N 1
ATOM 2670 C CA . PRO A 1 324 ? 6.299 19.204 25.814 1.00 32.72 324 PRO A CA 1
ATOM 2671 C C . PRO A 1 324 ? 5.156 18.432 25.154 1.00 32.72 324 PRO A C 1
ATOM 2673 O O . PRO A 1 324 ? 4.980 17.251 25.446 1.00 32.72 324 PRO A O 1
ATOM 2676 N N . THR A 1 325 ? 4.362 19.066 24.292 1.00 34.94 325 THR A N 1
ATOM 2677 C CA . THR A 1 325 ? 3.172 18.441 23.682 1.00 34.94 325 THR A CA 1
ATOM 2678 C C . THR A 1 325 ? 3.500 17.083 23.045 1.00 34.94 325 THR A C 1
ATOM 2680 O O . THR A 1 325 ? 2.722 16.143 23.160 1.00 34.94 325 THR A O 1
ATOM 2683 N N . GLU A 1 326 ? 4.708 16.943 22.497 1.00 33.97 326 GLU A N 1
ATOM 2684 C CA . GLU A 1 326 ? 5.262 15.699 21.951 1.00 33.97 326 GLU A CA 1
ATOM 2685 C C . GLU A 1 326 ? 5.555 14.633 23.021 1.00 33.97 326 GLU A C 1
ATOM 2687 O O . GLU A 1 326 ? 5.275 13.457 22.805 1.00 33.97 326 GLU A O 1
ATOM 2692 N N . ALA A 1 327 ? 6.047 15.022 24.200 1.00 32.50 327 ALA A N 1
ATOM 2693 C CA . ALA A 1 327 ? 6.252 14.122 25.333 1.00 32.50 327 ALA A CA 1
ATOM 2694 C C . ALA A 1 327 ? 4.918 13.720 25.981 1.00 32.50 327 ALA A C 1
ATOM 2696 O O . ALA A 1 327 ? 4.748 12.565 26.340 1.00 32.50 327 ALA A O 1
ATOM 2697 N N . LEU A 1 328 ? 3.927 14.616 26.053 1.00 35.91 328 LEU A N 1
ATOM 2698 C CA . LEU A 1 328 ? 2.549 14.296 26.457 1.00 35.91 328 LEU A CA 1
ATOM 2699 C C . LEU A 1 328 ? 1.868 13.325 25.500 1.00 35.91 328 LEU A C 1
ATOM 2701 O O . LEU A 1 328 ? 1.155 12.430 25.949 1.00 35.91 328 LEU A O 1
ATOM 2705 N N . GLU A 1 329 ? 2.053 13.504 24.193 1.00 37.03 329 GLU A N 1
ATOM 2706 C CA . GLU A 1 329 ? 1.534 12.575 23.197 1.00 37.03 329 GLU A CA 1
ATOM 2707 C C . GLU A 1 329 ? 2.270 11.242 23.246 1.00 37.03 329 GLU A C 1
ATOM 2709 O O . GLU A 1 329 ? 1.603 10.216 23.223 1.00 37.03 329 GLU A O 1
ATOM 2714 N N . GLN A 1 330 ? 3.592 11.221 23.434 1.00 35.97 330 GLN A N 1
ATOM 2715 C CA . GLN A 1 330 ? 4.354 9.985 23.649 1.00 35.97 330 GLN A CA 1
ATOM 2716 C C . GLN A 1 330 ? 3.989 9.288 24.966 1.00 35.97 330 GLN A C 1
ATOM 2718 O O . GLN A 1 330 ? 3.865 8.069 24.988 1.00 35.97 330 GLN A O 1
ATOM 2723 N N . ILE A 1 331 ? 3.753 10.030 26.050 1.00 37.16 331 ILE A N 1
ATOM 2724 C CA . ILE A 1 331 ? 3.318 9.508 27.353 1.00 37.16 331 ILE A CA 1
ATOM 2725 C C . ILE A 1 331 ? 1.884 8.988 27.249 1.00 37.16 331 ILE A C 1
ATOM 2727 O O . ILE A 1 331 ? 1.616 7.876 27.690 1.00 37.16 331 ILE A O 1
ATOM 2731 N N . ARG A 1 332 ? 0.960 9.711 26.598 1.00 41.94 332 ARG A N 1
ATOM 2732 C CA . ARG A 1 332 ? -0.386 9.199 26.286 1.00 41.94 332 ARG A CA 1
ATOM 2733 C C . ARG A 1 332 ? -0.297 7.956 25.409 1.00 41.94 332 ARG A C 1
ATOM 2735 O O . ARG A 1 332 ? -0.935 6.966 25.732 1.00 41.94 332 ARG A O 1
ATOM 2742 N N . HIS A 1 333 ? 0.518 7.959 24.361 1.00 42.91 333 HIS A N 1
ATOM 2743 C CA . HIS A 1 333 ? 0.676 6.840 23.435 1.00 42.91 333 HIS A CA 1
ATOM 2744 C C . HIS A 1 333 ? 1.274 5.601 24.124 1.00 42.91 333 HIS A C 1
ATOM 2746 O O . HIS A 1 333 ? 0.716 4.511 23.997 1.00 42.91 333 HIS A O 1
ATOM 2752 N N . ASN A 1 334 ? 2.321 5.757 24.939 1.00 39.38 334 ASN A N 1
ATOM 2753 C CA . ASN A 1 334 ? 2.959 4.673 25.695 1.00 39.38 334 ASN A CA 1
ATOM 2754 C C . ASN A 1 334 ? 2.065 4.160 26.843 1.00 39.38 334 ASN A C 1
ATOM 2756 O O . ASN A 1 334 ? 1.893 2.947 26.985 1.00 39.38 334 ASN A O 1
ATOM 2760 N N . ASN A 1 335 ? 1.410 5.050 27.602 1.00 43.44 335 ASN A N 1
ATOM 2761 C CA . ASN A 1 335 ? 0.457 4.688 28.664 1.00 43.44 335 ASN A CA 1
ATOM 2762 C C . ASN A 1 335 ? -0.769 3.957 28.118 1.00 43.44 335 ASN A C 1
ATOM 2764 O O . ASN A 1 335 ? -1.220 2.970 28.699 1.00 43.44 335 ASN A O 1
ATOM 2768 N N . ILE A 1 336 ? -1.297 4.414 26.982 1.00 46.81 336 ILE A N 1
ATOM 2769 C CA . ILE A 1 336 ? -2.430 3.790 26.310 1.00 46.81 336 ILE A CA 1
ATOM 2770 C C . ILE A 1 336 ? -2.028 2.406 25.780 1.00 46.81 336 ILE A C 1
ATOM 2772 O O . ILE A 1 336 ? -2.772 1.449 25.972 1.00 46.81 336 ILE A O 1
ATOM 2776 N N . THR A 1 337 ? -0.855 2.270 25.157 1.00 40.62 337 THR A N 1
ATOM 2777 C CA . THR A 1 337 ? -0.401 0.985 24.597 1.00 40.62 337 THR A CA 1
ATOM 2778 C C . THR A 1 337 ? -0.229 -0.071 25.693 1.00 40.62 337 THR A C 1
ATOM 2780 O O . THR A 1 337 ? -0.649 -1.212 25.520 1.00 40.62 337 THR A O 1
ATOM 2783 N N . HIS A 1 338 ? 0.268 0.307 26.875 1.00 42.69 338 HIS A N 1
ATOM 2784 C CA . HIS A 1 338 ? 0.326 -0.598 28.027 1.00 42.69 338 HIS A CA 1
ATOM 2785 C C . HIS A 1 338 ? -1.041 -0.846 28.693 1.00 42.69 338 HIS A C 1
ATOM 2787 O O . HIS A 1 338 ? -1.277 -1.952 29.190 1.00 42.69 338 HIS A O 1
ATOM 2793 N N . ALA A 1 339 ? -1.960 0.126 28.695 1.00 43.88 339 ALA A N 1
ATOM 2794 C CA . ALA A 1 339 ? -3.322 -0.045 29.214 1.00 43.88 339 ALA A CA 1
ATOM 2795 C C . ALA A 1 339 ? -4.173 -1.017 28.371 1.00 43.88 339 ALA A C 1
ATOM 2797 O O . ALA A 1 339 ? -4.999 -1.731 28.933 1.00 43.88 339 ALA A O 1
ATOM 2798 N N . ARG A 1 340 ? -3.929 -1.107 27.053 1.00 51.03 340 ARG A N 1
ATOM 2799 C CA . ARG A 1 340 ? -4.611 -2.041 26.130 1.00 51.03 340 ARG A CA 1
ATOM 2800 C C . ARG A 1 340 ? -4.327 -3.520 26.412 1.00 51.03 340 ARG A C 1
ATOM 2802 O O . ARG A 1 340 ? -5.142 -4.369 26.081 1.00 51.03 340 ARG A O 1
ATOM 2809 N N . ILE A 1 341 ? -3.176 -3.835 27.007 1.00 46.34 341 ILE A N 1
ATOM 2810 C CA . ILE A 1 341 ? -2.638 -5.207 27.060 1.00 46.34 341 ILE A CA 1
ATOM 2811 C C . ILE A 1 341 ? -3.035 -5.958 28.352 1.00 46.34 341 ILE A C 1
ATOM 2813 O O . ILE A 1 341 ? -2.847 -7.167 28.432 1.00 46.34 341 ILE A O 1
ATOM 2817 N N . PHE A 1 342 ? -3.598 -5.282 29.365 1.00 46.09 342 PHE A N 1
ATOM 2818 C CA . PHE A 1 342 ? -3.846 -5.876 30.691 1.00 46.09 342 PHE A CA 1
ATOM 2819 C C . PHE A 1 342 ? -5.323 -5.871 31.085 1.00 46.09 342 PHE A C 1
ATOM 2821 O O . PHE A 1 342 ? -6.035 -4.891 30.858 1.00 46.09 342 PHE A O 1
ATOM 2828 N N . ASP A 1 343 ? -5.743 -6.955 31.741 1.00 50.41 343 ASP A N 1
ATOM 2829 C CA . ASP A 1 343 ? -7.145 -7.344 31.908 1.00 50.41 343 ASP A CA 1
ATOM 2830 C C . ASP A 1 343 ? -8.039 -6.368 32.679 1.00 50.41 343 ASP A C 1
ATOM 2832 O O . ASP A 1 343 ? -9.245 -6.467 32.501 1.00 50.41 343 ASP A O 1
ATOM 2836 N N . ASP A 1 344 ? -7.488 -5.406 33.432 1.00 51.53 344 ASP A N 1
ATOM 2837 C CA . ASP A 1 344 ? -8.254 -4.439 34.244 1.00 51.53 344 ASP A CA 1
ATOM 2838 C C . ASP A 1 344 ? -8.067 -2.964 33.819 1.00 51.53 344 ASP A C 1
ATOM 2840 O O . ASP A 1 344 ? -8.650 -2.057 34.412 1.00 51.53 344 ASP A O 1
ATOM 2844 N N . ARG A 1 345 ? -7.255 -2.675 32.785 1.00 60.78 345 ARG A N 1
ATOM 2845 C CA . ARG A 1 345 ? -6.862 -1.289 32.422 1.00 60.78 345 ARG A CA 1
ATOM 2846 C C . ARG A 1 345 ? -7.622 -0.671 31.238 1.00 60.78 345 ARG A C 1
ATOM 2848 O O . ARG A 1 345 ? -7.447 0.509 30.939 1.00 60.78 345 ARG A O 1
ATOM 2855 N N . TYR A 1 346 ? -8.516 -1.424 30.604 1.00 72.44 346 TYR A N 1
ATOM 2856 C CA . TYR A 1 346 ? -9.321 -0.990 29.451 1.00 72.44 346 TYR A CA 1
ATOM 2857 C C . TYR A 1 346 ? -10.399 0.055 29.798 1.00 72.44 346 TYR A C 1
ATOM 2859 O O . TYR A 1 346 ? -10.749 0.882 28.959 1.00 72.44 346 TYR A O 1
ATOM 2867 N N . ILE A 1 347 ? -10.905 0.070 31.036 1.00 72.69 347 ILE A N 1
ATOM 2868 C CA . ILE A 1 347 ? -11.865 1.087 31.509 1.00 72.69 347 ILE A CA 1
ATOM 2869 C C . ILE A 1 347 ? -11.195 2.461 31.533 1.00 72.69 347 ILE A C 1
ATOM 2871 O O . ILE A 1 347 ? -11.750 3.445 31.045 1.00 72.69 347 ILE A O 1
ATOM 2875 N N . TRP A 1 348 ? -9.959 2.510 32.037 1.00 66.56 348 TRP A N 1
ATOM 2876 C CA . TRP A 1 348 ? -9.147 3.720 32.070 1.00 66.56 348 TRP A CA 1
ATOM 2877 C C . TRP A 1 348 ? -8.872 4.257 30.670 1.00 66.56 348 TRP A C 1
ATOM 2879 O O . TRP A 1 348 ? -8.932 5.465 30.464 1.00 66.56 348 TRP A O 1
ATOM 2889 N N . TYR A 1 349 ? -8.636 3.377 29.691 1.00 74.69 349 TYR A N 1
ATOM 2890 C CA . TYR A 1 349 ? -8.488 3.790 28.297 1.00 74.69 349 TYR A CA 1
ATOM 2891 C C . TYR A 1 349 ? -9.704 4.591 27.811 1.00 74.69 349 TYR A C 1
ATOM 2893 O O . TYR A 1 349 ? -9.538 5.686 27.272 1.00 74.69 349 TYR A O 1
ATOM 2901 N N . HIS A 1 350 ? -10.919 4.092 28.047 1.00 80.81 350 HIS A N 1
ATOM 2902 C CA . HIS A 1 350 ? -12.138 4.800 27.653 1.00 80.81 350 HIS A CA 1
ATOM 2903 C C . HIS A 1 350 ? -12.364 6.066 28.474 1.00 80.81 350 HIS A C 1
ATOM 2905 O O . HIS A 1 350 ? -12.731 7.094 27.910 1.00 80.81 350 HIS A O 1
ATOM 2911 N N . TYR A 1 351 ? -12.077 6.034 29.776 1.00 72.12 351 TYR A N 1
ATOM 2912 C CA . TYR A 1 351 ? -12.143 7.206 30.648 1.00 72.12 351 TYR A CA 1
ATOM 2913 C C . TYR A 1 351 ? -11.231 8.344 30.159 1.00 72.12 351 TYR A C 1
ATOM 2915 O O . TYR A 1 351 ? -11.697 9.466 29.968 1.00 72.12 351 TYR A O 1
ATOM 2923 N N . PHE A 1 352 ? -9.953 8.058 29.887 1.00 65.31 352 PHE A N 1
ATOM 2924 C CA . PHE A 1 352 ? -8.975 9.063 29.455 1.00 65.31 352 PHE A CA 1
ATOM 2925 C C . PHE A 1 352 ? -9.194 9.558 28.023 1.00 65.31 352 PHE A C 1
ATOM 2927 O O . PHE A 1 352 ? -8.849 10.699 27.719 1.00 65.31 352 PHE A O 1
ATOM 2934 N N . ASN A 1 353 ? -9.779 8.732 27.152 1.00 73.62 353 ASN A N 1
ATOM 2935 C CA . ASN A 1 353 ? -10.132 9.128 25.787 1.00 73.62 353 ASN A CA 1
ATOM 2936 C C . ASN A 1 353 ? -11.563 9.665 25.670 1.00 73.62 353 ASN A C 1
ATOM 2938 O O . ASN A 1 353 ? -12.057 9.863 24.559 1.00 73.62 353 ASN A O 1
ATOM 2942 N N . SER A 1 354 ? -12.227 9.933 26.796 1.00 81.19 354 SER A N 1
ATOM 2943 C CA . SER A 1 354 ? -13.533 10.578 26.803 1.00 81.19 354 SER A CA 1
ATOM 2944 C C . SER A 1 354 ? -13.435 12.087 26.994 1.00 81.19 354 SER A C 1
ATOM 2946 O O . SER A 1 354 ? -12.624 12.587 27.772 1.00 81.19 354 SER A O 1
ATOM 2948 N N . VAL A 1 355 ? -14.290 12.837 26.299 1.00 75.31 355 VAL A N 1
ATOM 2949 C CA . VAL A 1 355 ? -14.303 14.308 26.335 1.00 75.31 355 VAL A CA 1
ATOM 2950 C C . VAL A 1 355 ? -15.717 14.857 26.489 1.00 75.31 355 VAL A C 1
ATOM 2952 O O . VAL A 1 355 ? -16.684 14.222 26.078 1.00 75.31 355 VAL A O 1
ATOM 2955 N N . ALA A 1 356 ? -15.844 16.051 27.068 1.00 72.56 356 ALA A N 1
ATOM 2956 C CA . ALA A 1 356 ? -17.100 16.799 27.082 1.00 72.56 356 ALA A CA 1
ATOM 2957 C C . ALA A 1 356 ? -17.288 17.558 25.756 1.00 72.56 356 ALA A C 1
ATOM 2959 O O . ALA A 1 356 ? -16.328 18.125 25.232 1.00 72.56 356 ALA A O 1
ATOM 2960 N N . VAL A 1 357 ? -18.512 17.589 25.232 1.00 66.25 357 VAL A N 1
ATOM 2961 C CA . VAL A 1 357 ? -18.882 18.316 24.005 1.00 66.25 357 VAL A CA 1
ATOM 2962 C C . VAL A 1 357 ? -19.308 19.757 24.336 1.00 66.25 357 VAL A C 1
ATOM 2964 O O . VAL A 1 357 ? -20.140 19.933 25.217 1.00 66.25 357 VAL A O 1
ATOM 2967 N N . PHE A 1 358 ? -18.750 20.749 23.619 1.00 52.94 358 PHE A N 1
ATOM 2968 C CA . PHE A 1 358 ? -19.161 22.171 23.524 1.00 52.94 358 PHE A CA 1
ATOM 2969 C C . PHE A 1 358 ? -19.824 22.810 24.775 1.00 52.94 358 PHE A C 1
ATOM 2971 O O . PHE A 1 358 ? -21.046 22.888 24.799 1.00 52.94 358 PHE A O 1
ATOM 2978 N N . ASP A 1 359 ? -19.051 23.308 25.759 1.00 43.38 359 ASP A N 1
ATOM 2979 C CA . ASP A 1 359 ? -19.267 24.609 26.455 1.00 43.38 359 ASP A CA 1
ATOM 2980 C C . ASP A 1 359 ? -18.199 24.884 27.545 1.00 43.38 359 ASP A C 1
ATOM 2982 O O . ASP A 1 359 ? -17.579 23.956 28.071 1.00 43.38 359 ASP A O 1
ATOM 2986 N N . GLU A 1 360 ? -18.035 26.153 27.935 1.00 41.41 360 GLU A N 1
ATOM 2987 C CA . GLU A 1 360 ? -17.100 26.676 28.955 1.00 41.41 360 GLU A CA 1
ATOM 2988 C C . GLU A 1 360 ? -17.395 26.194 30.392 1.00 41.41 360 GLU A C 1
ATOM 2990 O O . GLU A 1 360 ? -16.590 26.387 31.303 1.00 41.41 360 GLU A O 1
ATOM 2995 N N . HIS A 1 361 ? -18.515 25.497 30.604 1.00 47.88 361 HIS A N 1
ATOM 2996 C CA . HIS A 1 361 ? -18.964 25.025 31.913 1.00 47.88 361 HIS A CA 1
ATOM 2997 C C . HIS A 1 361 ? -19.092 23.498 31.936 1.00 47.88 361 HIS A C 1
ATOM 2999 O O . HIS A 1 361 ? -20.185 22.930 31.876 1.00 47.88 361 HIS A O 1
ATOM 3005 N N . LYS A 1 362 ? -17.951 22.806 32.063 1.00 52.78 362 LYS A N 1
ATOM 3006 C CA . LYS A 1 362 ? -17.939 21.385 32.448 1.00 52.78 362 LYS A CA 1
ATOM 3007 C C . LYS A 1 362 ? -18.734 21.231 33.755 1.00 52.78 362 LYS A C 1
ATOM 3009 O O . LYS A 1 362 ? -18.486 22.000 34.688 1.00 52.78 362 LYS A O 1
ATOM 3014 N N . PRO A 1 363 ? -19.640 20.242 33.885 1.00 56.12 363 PRO A N 1
ATOM 3015 C CA . PRO A 1 363 ? -20.231 19.937 35.183 1.00 56.12 363 PRO A CA 1
ATOM 3016 C C . PRO A 1 363 ? -19.104 19.747 36.206 1.00 56.12 363 PRO A C 1
ATOM 3018 O O . PRO A 1 363 ? -18.154 19.020 35.912 1.00 56.12 363 PRO A O 1
ATOM 3021 N N . ARG A 1 364 ? -19.199 20.341 37.409 1.00 58.31 364 ARG A N 1
ATOM 3022 C CA . ARG A 1 364 ? -18.177 20.172 38.473 1.00 58.31 364 ARG A CA 1
ATOM 3023 C C . ARG A 1 364 ? -17.838 18.693 38.736 1.00 58.31 364 ARG A C 1
ATOM 3025 O O . ARG A 1 364 ? -16.717 18.382 39.104 1.00 58.31 364 ARG A O 1
ATOM 3032 N N . ARG A 1 365 ? -18.796 17.790 38.484 1.00 66.75 365 ARG A N 1
ATOM 3033 C CA . ARG A 1 365 ? -18.689 16.328 38.643 1.00 66.75 365 ARG A CA 1
ATOM 3034 C C . ARG A 1 365 ? -18.500 15.562 37.323 1.00 66.75 365 ARG A C 1
ATOM 3036 O O . ARG A 1 365 ? -18.805 14.379 37.271 1.00 66.75 365 ARG A O 1
ATOM 3043 N N . PHE A 1 366 ? -18.050 16.205 36.240 1.00 67.69 366 PHE A N 1
ATOM 3044 C CA . PHE A 1 366 ? -17.890 15.564 34.922 1.00 67.69 366 PHE A CA 1
ATOM 3045 C C . PHE A 1 366 ? -17.081 14.264 35.009 1.00 67.69 366 PHE A C 1
ATOM 3047 O O . PHE A 1 366 ? -17.553 13.226 34.564 1.00 67.69 366 PHE A O 1
ATOM 3054 N N . GLN A 1 367 ? -15.901 14.309 35.630 1.00 67.12 367 GLN A N 1
ATOM 3055 C CA . GLN A 1 367 ? -15.023 13.143 35.774 1.00 67.12 367 GLN A CA 1
ATOM 3056 C C . GLN A 1 367 ? -15.674 12.010 36.581 1.00 67.12 367 GLN A C 1
ATOM 3058 O O . GLN A 1 367 ? -15.575 10.849 36.194 1.00 67.12 367 GLN A O 1
ATOM 3063 N N . GLU A 1 368 ? -16.400 12.339 37.651 1.00 73.56 368 GLU A N 1
ATOM 3064 C CA . GLU A 1 368 ? -17.122 11.351 38.460 1.00 73.56 368 GLU A CA 1
ATOM 3065 C C . GLU A 1 368 ? -18.257 10.693 37.668 1.00 73.56 368 GLU A C 1
ATOM 3067 O O . GLU A 1 368 ? -18.328 9.473 37.596 1.00 73.56 368 GLU A O 1
ATOM 3072 N N . LEU A 1 369 ? -19.109 11.487 37.010 1.00 76.88 369 LEU A N 1
ATOM 3073 C CA . LEU A 1 369 ? -20.236 10.980 36.218 1.00 76.88 369 LEU A CA 1
ATOM 3074 C C . LEU A 1 369 ? -19.772 10.114 35.039 1.00 76.88 369 LEU A C 1
ATOM 3076 O O . LEU A 1 369 ? -20.427 9.139 34.675 1.00 76.88 369 LEU A O 1
ATOM 3080 N N . MET A 1 370 ? -18.640 10.481 34.447 1.00 77.56 370 MET A N 1
ATOM 3081 C CA . MET A 1 370 ? -17.953 9.722 33.410 1.00 77.56 370 MET A CA 1
ATOM 3082 C C . MET A 1 370 ? -17.461 8.366 33.912 1.00 77.56 370 MET A C 1
ATOM 3084 O O . MET A 1 370 ? -17.728 7.341 33.284 1.00 77.56 370 MET A O 1
ATOM 3088 N N . ARG A 1 371 ? -16.754 8.366 35.047 1.00 77.94 371 ARG A N 1
ATOM 3089 C CA . ARG A 1 371 ? -16.256 7.156 35.705 1.00 77.94 371 ARG A CA 1
ATOM 3090 C C . ARG A 1 371 ? -17.413 6.219 36.051 1.00 77.94 371 ARG A C 1
ATOM 3092 O O . ARG A 1 371 ? -17.404 5.070 35.622 1.00 77.94 371 ARG A O 1
ATOM 3099 N N . GLU A 1 372 ? -18.443 6.741 36.714 1.00 84.19 372 GLU A N 1
ATOM 3100 C CA . GLU A 1 372 ? -19.646 5.985 37.073 1.00 84.19 372 GLU A CA 1
ATOM 3101 C C . GLU A 1 372 ? -20.325 5.356 35.843 1.00 84.19 372 GLU A C 1
ATOM 3103 O O . GLU A 1 372 ? -20.791 4.222 35.908 1.00 84.19 372 GLU A O 1
ATOM 3108 N N . ALA A 1 373 ? -20.385 6.063 34.704 1.00 86.44 373 ALA A N 1
ATOM 3109 C CA . ALA A 1 373 ? -20.991 5.525 33.485 1.00 86.44 373 ALA A CA 1
ATOM 3110 C C . ALA A 1 373 ? -20.269 4.260 33.000 1.00 86.44 373 ALA A C 1
ATOM 3112 O O . ALA A 1 373 ? -20.921 3.255 32.712 1.00 86.44 373 ALA A O 1
ATOM 3113 N N . PHE A 1 374 ? -18.936 4.297 32.919 1.00 87.62 374 PHE A N 1
ATOM 3114 C CA . PHE A 1 374 ? -18.147 3.140 32.498 1.00 87.62 374 PHE A CA 1
ATOM 3115 C C . PHE A 1 374 ? -18.133 2.029 33.546 1.00 87.62 374 PHE A C 1
ATOM 3117 O O . PHE A 1 374 ? -18.172 0.863 33.163 1.00 87.62 374 PHE A O 1
ATOM 3124 N N . GLU A 1 375 ? -18.147 2.360 34.838 1.00 87.25 375 GLU A N 1
ATOM 3125 C CA . GLU A 1 375 ? -18.286 1.374 35.914 1.00 87.25 375 GLU A CA 1
ATOM 3126 C C . GLU A 1 375 ? -19.605 0.607 35.791 1.00 87.25 375 GLU A C 1
ATOM 3128 O O . GLU A 1 375 ? -19.575 -0.618 35.766 1.00 87.25 375 GLU A O 1
ATOM 3133 N N . ILE A 1 376 ? -20.738 1.290 35.585 1.00 90.06 376 ILE A N 1
ATOM 3134 C CA . ILE A 1 376 ? -22.042 0.632 35.383 1.00 90.06 376 ILE A CA 1
ATOM 3135 C C . ILE A 1 376 ? -22.023 -0.294 34.157 1.00 90.06 376 ILE A C 1
ATOM 3137 O O . ILE A 1 376 ? -22.584 -1.391 34.180 1.00 90.06 376 ILE A O 1
ATOM 3141 N N . VAL A 1 377 ? -21.378 0.122 33.061 1.00 91.06 377 VAL A N 1
ATOM 3142 C CA . VAL A 1 377 ? -21.220 -0.747 31.882 1.00 91.06 377 VAL A CA 1
ATOM 3143 C C . VAL A 1 377 ? -20.361 -1.971 32.215 1.00 91.06 377 VAL A C 1
ATOM 3145 O O . VAL A 1 377 ? -20.675 -3.070 31.763 1.00 91.06 377 VAL A O 1
ATOM 3148 N N . ASN A 1 378 ? -19.321 -1.792 33.025 1.00 89.31 378 ASN A N 1
ATOM 3149 C CA . ASN A 1 378 ? -18.352 -2.814 33.404 1.00 89.31 378 ASN A CA 1
ATOM 3150 C C . ASN A 1 378 ? -18.872 -3.865 34.404 1.00 89.31 378 ASN A C 1
ATOM 3152 O O . ASN A 1 378 ? -18.243 -4.900 34.604 1.00 89.31 378 ASN A O 1
ATOM 3156 N N . GLU A 1 379 ? -19.999 -3.623 35.068 1.00 87.19 379 GLU A N 1
ATOM 3157 C CA . GLU A 1 379 ? -20.504 -4.525 36.111 1.00 87.19 379 GLU A CA 1
ATOM 3158 C C . GLU A 1 379 ? -20.938 -5.903 35.578 1.00 87.19 379 GLU A C 1
ATOM 3160 O O . GLU A 1 379 ? -20.851 -6.887 36.312 1.00 87.19 379 GLU A O 1
ATOM 3165 N N . ASN A 1 380 ? -21.357 -5.996 34.311 1.00 84.94 380 ASN A N 1
ATOM 3166 C CA . ASN A 1 380 ? -21.796 -7.247 33.680 1.00 84.94 380 ASN A CA 1
ATOM 3167 C C . ASN A 1 380 ? -20.731 -7.782 32.708 1.00 84.94 380 ASN A C 1
ATOM 3169 O O . ASN A 1 380 ? -20.065 -6.999 32.030 1.00 84.94 380 ASN A O 1
ATOM 3173 N N . ASP A 1 381 ? -20.609 -9.107 32.585 1.00 88.81 381 ASP A N 1
ATOM 3174 C CA . ASP A 1 381 ? -19.518 -9.747 31.827 1.00 88.81 381 ASP A CA 1
ATOM 3175 C C . ASP A 1 381 ? -19.499 -9.384 30.335 1.00 88.81 381 ASP A C 1
ATOM 3177 O O . ASP A 1 381 ? -18.437 -9.104 29.780 1.00 88.81 381 ASP A O 1
ATOM 3181 N N . ASP A 1 382 ? -20.666 -9.259 29.700 1.00 92.81 382 ASP A N 1
ATOM 3182 C CA . ASP A 1 382 ? -20.759 -8.804 28.309 1.00 92.81 382 ASP A CA 1
ATOM 3183 C C . ASP A 1 382 ? -20.325 -7.333 28.151 1.00 92.81 382 ASP A C 1
ATOM 3185 O O . ASP A 1 382 ? -19.734 -6.953 27.144 1.00 92.81 382 ASP A O 1
ATOM 3189 N N . GLY A 1 383 ? -20.561 -6.494 29.164 1.00 92.44 383 GLY A N 1
ATOM 3190 C CA . GLY A 1 383 ? -20.091 -5.110 29.190 1.00 92.44 383 GLY A CA 1
ATOM 3191 C C . GLY A 1 383 ? -18.580 -4.993 29.360 1.00 92.44 383 GLY A C 1
ATOM 3192 O O . GLY A 1 383 ? -17.956 -4.221 28.629 1.00 92.44 383 GLY A O 1
ATOM 3193 N N . LYS A 1 384 ? -17.983 -5.817 30.233 1.00 91.88 384 LYS A N 1
ATOM 3194 C CA . LYS A 1 384 ? -16.520 -5.958 30.339 1.00 91.88 384 LYS A CA 1
ATOM 3195 C C . LYS A 1 384 ? -15.921 -6.325 28.986 1.00 91.88 384 LYS A C 1
ATOM 3197 O O . LYS A 1 384 ? -14.992 -5.672 28.518 1.00 91.88 384 LYS A O 1
ATOM 3202 N N . LEU A 1 385 ? -16.487 -7.337 28.330 1.00 94.00 385 LEU A N 1
ATOM 3203 C CA . LEU A 1 385 ? -16.014 -7.832 27.041 1.00 94.00 385 LEU A CA 1
ATOM 3204 C C . LEU A 1 385 ? -16.107 -6.770 25.933 1.00 94.00 385 LEU A C 1
ATOM 3206 O O . LEU A 1 385 ? -15.126 -6.532 25.226 1.00 94.00 385 LEU A O 1
ATOM 3210 N N . ILE A 1 386 ? -17.245 -6.077 25.821 1.00 95.38 386 ILE A N 1
ATOM 3211 C CA . ILE A 1 386 ? -17.441 -4.976 24.863 1.00 95.38 386 ILE A CA 1
ATOM 3212 C C . ILE A 1 386 ? -16.396 -3.869 25.075 1.00 95.38 386 ILE A C 1
ATOM 3214 O O . ILE A 1 386 ? -15.777 -3.393 24.117 1.00 95.38 386 ILE A O 1
ATOM 3218 N N . LEU A 1 387 ? -16.182 -3.442 26.322 1.00 92.00 387 LEU A N 1
ATOM 3219 C CA . LEU A 1 387 ? -15.213 -2.392 26.632 1.00 92.00 387 LEU A CA 1
ATOM 3220 C C . LEU A 1 387 ? -13.769 -2.851 26.365 1.00 92.00 387 LEU A C 1
ATOM 3222 O O . LEU A 1 387 ? -12.989 -2.065 25.824 1.00 92.00 387 LEU A O 1
ATOM 3226 N N . LYS A 1 388 ? -13.424 -4.114 26.655 1.00 90.19 388 LYS A N 1
ATOM 3227 C CA . LYS A 1 388 ? -12.127 -4.709 26.288 1.00 90.19 388 LYS A CA 1
ATOM 3228 C C . LYS A 1 388 ? -11.899 -4.673 24.778 1.00 90.19 388 LYS A C 1
ATOM 3230 O O . LYS A 1 388 ? -10.873 -4.166 24.343 1.00 90.19 388 LYS A O 1
ATOM 3235 N N . ILE A 1 389 ? -12.859 -5.138 23.976 1.00 92.19 389 ILE A N 1
ATOM 3236 C CA . ILE A 1 389 ? -12.745 -5.141 22.507 1.00 92.19 389 ILE A CA 1
ATOM 3237 C C . ILE A 1 389 ? -12.559 -3.728 21.972 1.00 92.19 389 ILE A C 1
ATOM 3239 O O . ILE A 1 389 ? -11.617 -3.467 21.228 1.00 92.19 389 ILE A O 1
ATOM 3243 N N . THR A 1 390 ? -13.438 -2.806 22.370 1.00 91.25 390 THR A N 1
ATOM 3244 C CA . THR A 1 390 ? -13.385 -1.424 21.881 1.00 91.25 390 THR A CA 1
ATOM 3245 C C . THR A 1 390 ? -12.086 -0.721 22.272 1.00 91.25 390 THR A C 1
ATOM 3247 O O . THR A 1 390 ? -11.591 0.083 21.491 1.00 91.25 390 THR A O 1
ATOM 3250 N N . ALA A 1 391 ? -11.468 -1.069 23.407 1.00 86.25 391 ALA A N 1
ATOM 3251 C CA . ALA A 1 391 ? -10.175 -0.517 23.810 1.00 86.25 391 ALA A CA 1
ATOM 3252 C C . ALA A 1 391 ? -9.001 -0.932 22.901 1.00 86.25 391 ALA A C 1
ATOM 3254 O O . ALA A 1 391 ? -7.968 -0.263 22.908 1.00 86.25 391 ALA A O 1
ATOM 3255 N N . MET A 1 392 ? -9.142 -1.994 22.095 1.00 85.69 392 MET A N 1
ATOM 3256 C CA . MET A 1 392 ? -8.082 -2.451 21.182 1.00 85.69 392 MET A CA 1
ATOM 3257 C C . MET A 1 392 ? -7.847 -1.489 20.012 1.00 85.69 392 MET A C 1
ATOM 3259 O O . MET A 1 392 ? -6.787 -1.524 19.389 1.00 85.69 392 MET A O 1
ATOM 3263 N N . ASN A 1 393 ? -8.804 -0.610 19.705 1.00 79.81 393 ASN A N 1
ATOM 3264 C CA . ASN A 1 393 ? -8.634 0.397 18.666 1.00 79.81 393 ASN A CA 1
ATOM 3265 C C . ASN A 1 393 ? -8.045 1.678 19.265 1.00 79.81 393 ASN A C 1
ATOM 3267 O O . ASN A 1 393 ? -8.619 2.264 20.169 1.00 79.81 393 ASN A O 1
ATOM 3271 N N . ASN A 1 394 ? -6.913 2.151 18.745 1.00 70.00 394 ASN A N 1
ATOM 3272 C CA . ASN A 1 394 ? -6.202 3.302 19.301 1.00 70.00 394 ASN A CA 1
ATOM 3273 C C . ASN A 1 394 ? -6.878 4.664 19.087 1.00 70.00 394 ASN A C 1
ATOM 3275 O O . ASN A 1 394 ? -6.493 5.627 19.751 1.00 70.00 394 ASN A O 1
ATOM 3279 N N . LYS A 1 395 ? -7.856 4.745 18.181 1.00 76.31 395 LYS A N 1
ATOM 3280 C CA . LYS A 1 395 ? -8.523 5.985 17.762 1.00 76.31 395 LYS A CA 1
ATOM 3281 C C . LYS A 1 395 ? -9.877 6.203 18.445 1.00 76.31 395 LYS A C 1
ATOM 3283 O O . LYS A 1 395 ? -10.554 7.170 18.104 1.00 76.31 395 LYS A O 1
ATOM 3288 N N . VAL A 1 396 ? -10.284 5.335 19.379 1.00 81.81 396 VAL A N 1
ATOM 3289 C CA . VAL A 1 396 ? -11.582 5.473 20.060 1.00 81.81 396 VAL A CA 1
ATOM 3290 C C . VAL A 1 396 ? -11.608 6.761 20.862 1.00 81.81 396 VAL A C 1
ATOM 3292 O O . VAL A 1 396 ? -10.724 7.020 21.675 1.00 81.81 396 VAL A O 1
ATOM 3295 N N . GLN A 1 397 ? -12.666 7.538 20.672 1.00 82.38 397 GLN A N 1
ATOM 3296 C CA . GLN A 1 397 ? -12.980 8.674 21.524 1.00 82.38 397 GLN A CA 1
ATOM 3297 C C . GLN A 1 397 ? -14.483 8.705 21.793 1.00 82.38 397 GLN A C 1
ATOM 3299 O O . GLN A 1 397 ? -15.283 8.696 20.853 1.00 82.38 397 GLN A O 1
ATOM 3304 N N . THR A 1 398 ? -14.859 8.805 23.068 1.00 85.56 398 THR A N 1
ATOM 3305 C CA . THR A 1 398 ? -16.263 8.928 23.480 1.00 85.56 398 THR A CA 1
ATOM 3306 C C . THR A 1 398 ? -16.548 10.356 23.924 1.00 85.56 398 THR A C 1
ATOM 3308 O O . THR A 1 398 ? -15.912 10.906 24.817 1.00 85.56 398 THR A O 1
ATOM 3311 N N . GLN A 1 399 ? -17.507 10.997 23.278 1.00 85.00 399 GLN A N 1
ATOM 3312 C CA . GLN A 1 399 ? -17.863 12.380 23.525 1.00 85.00 399 GLN A CA 1
ATOM 3313 C C . GLN A 1 399 ? -19.186 12.454 24.281 1.00 85.00 399 GLN A C 1
ATOM 3315 O O . GLN A 1 399 ? -20.206 11.962 23.801 1.00 85.00 399 GLN A O 1
ATOM 3320 N N . PHE A 1 400 ? -19.171 13.079 25.453 1.00 81.75 400 PHE A N 1
ATOM 3321 C CA . PHE A 1 400 ? -20.323 13.185 26.336 1.00 81.75 400 PHE A CA 1
ATOM 3322 C C . PHE A 1 400 ? -20.891 14.600 26.338 1.00 81.75 400 PHE A C 1
ATOM 3324 O O . PHE A 1 400 ? -20.178 15.578 26.560 1.00 81.75 400 PHE A O 1
ATOM 3331 N N . ASP A 1 401 ? -22.203 14.693 26.165 1.00 79.69 401 ASP A N 1
ATOM 3332 C CA . ASP A 1 401 ? -22.980 15.911 26.365 1.00 79.69 401 ASP A CA 1
ATOM 3333 C C . ASP A 1 401 ? -23.896 15.721 27.583 1.00 79.69 401 ASP A C 1
ATOM 3335 O O . ASP A 1 401 ? -24.968 15.123 27.493 1.00 79.69 401 ASP A O 1
ATOM 3339 N N . PHE A 1 402 ? -23.471 16.214 28.748 1.00 78.06 402 PHE A N 1
ATOM 3340 C CA . PHE A 1 402 ? -24.241 16.110 29.996 1.00 78.06 402 PHE A CA 1
ATOM 3341 C C . PHE A 1 402 ? -25.400 17.112 30.095 1.00 78.06 402 PHE A C 1
ATOM 3343 O O . PHE A 1 402 ? -26.177 17.055 31.048 1.00 78.06 402 PHE A O 1
ATOM 3350 N N . ASN A 1 403 ? -25.563 17.997 29.112 1.00 73.94 403 ASN A N 1
ATOM 3351 C CA . ASN A 1 403 ? -26.632 18.991 29.092 1.00 73.94 403 ASN A CA 1
ATOM 3352 C C . ASN A 1 403 ? -27.841 18.514 28.279 1.00 73.94 403 ASN A C 1
ATOM 3354 O O . ASN A 1 403 ? -28.962 18.994 28.481 1.00 73.94 403 ASN A O 1
ATOM 3358 N N . ARG A 1 404 ? -27.647 17.536 27.385 1.00 70.81 404 ARG A N 1
ATOM 3359 C CA . ARG A 1 404 ? -28.691 17.025 26.492 1.00 70.81 404 ARG A CA 1
ATOM 3360 C C . ARG A 1 404 ? -28.991 15.549 26.709 1.00 70.81 404 ARG A C 1
ATOM 3362 O O . ARG A 1 404 ? -28.132 14.732 27.022 1.00 70.81 404 ARG A O 1
ATOM 3369 N N . GLU A 1 405 ? -30.258 15.192 26.513 1.00 69.19 405 GLU A N 1
ATOM 3370 C CA . GLU A 1 405 ? -30.679 13.784 26.463 1.00 69.19 405 GLU A CA 1
ATOM 3371 C C . GLU A 1 405 ? -30.406 13.144 25.093 1.00 69.19 405 GLU A C 1
ATOM 3373 O O . GLU A 1 405 ? -30.414 11.922 24.979 1.00 69.19 405 GLU A O 1
ATOM 3378 N N . THR A 1 406 ? -30.200 13.958 24.050 1.00 61.00 406 THR A N 1
ATOM 3379 C CA . THR A 1 406 ? -30.017 13.544 22.648 1.00 61.00 406 THR A CA 1
ATOM 3380 C C . THR A 1 406 ? -28.945 14.382 21.959 1.00 61.00 406 THR A C 1
ATOM 3382 O O . THR A 1 406 ? -28.886 15.593 22.168 1.00 61.00 406 THR A O 1
ATOM 3385 N N . ILE A 1 407 ? -28.174 13.770 21.064 1.00 53.88 407 ILE A N 1
ATOM 3386 C CA . ILE A 1 407 ? -26.986 14.349 20.405 1.00 53.88 407 ILE A CA 1
ATOM 3387 C C . ILE A 1 407 ? -27.296 15.112 19.103 1.00 53.88 407 ILE A C 1
ATOM 3389 O O . ILE A 1 407 ? -26.498 15.095 18.170 1.00 53.88 407 ILE A O 1
ATOM 3393 N N . ASN A 1 408 ? -28.440 15.796 19.010 1.00 50.81 408 ASN A N 1
ATOM 3394 C CA . ASN A 1 408 ? -28.954 16.428 17.778 1.00 50.81 408 ASN A CA 1
ATOM 3395 C C . ASN A 1 408 ? -28.096 17.579 17.174 1.00 50.81 408 ASN A C 1
ATOM 3397 O O . ASN A 1 408 ? -28.631 18.424 16.469 1.00 50.81 408 ASN A O 1
ATOM 3401 N N . PHE A 1 409 ? -26.783 17.647 17.412 1.00 41.06 409 PHE A N 1
ATOM 3402 C CA . PHE A 1 409 ? -25.900 18.710 16.917 1.00 41.06 409 PHE A CA 1
ATOM 3403 C C . PHE A 1 409 ? -24.485 18.261 16.510 1.00 41.06 409 PHE A C 1
ATOM 3405 O O . PHE A 1 409 ? -23.555 19.056 16.591 1.00 41.06 409 PHE A O 1
ATOM 3412 N N . VAL A 1 410 ? -24.285 17.023 16.036 1.00 39.31 410 VAL A N 1
ATOM 3413 C CA . VAL A 1 410 ? -22.946 16.615 15.535 1.00 39.31 410 VAL A CA 1
ATOM 3414 C C . VAL A 1 410 ? -22.936 16.003 14.126 1.00 39.31 410 VAL A C 1
ATOM 3416 O O . VAL A 1 410 ? -21.892 15.599 13.626 1.00 39.31 410 VAL A O 1
ATOM 3419 N N . ASN A 1 411 ? -24.066 16.015 13.412 1.00 35.12 411 ASN A N 1
ATOM 3420 C CA . ASN A 1 411 ? -24.100 15.706 11.979 1.00 35.12 411 ASN A CA 1
ATOM 3421 C C . ASN A 1 411 ? -24.847 16.823 11.221 1.00 35.12 411 ASN A C 1
ATOM 3423 O O . ASN A 1 411 ? -26.045 16.985 11.458 1.00 35.12 411 ASN A O 1
ATOM 3427 N N . PRO A 1 412 ? -24.197 17.574 10.306 1.00 35.31 412 PRO A N 1
ATOM 3428 C CA . PRO A 1 412 ? -24.851 18.637 9.541 1.00 35.31 412 PRO A CA 1
ATOM 3429 C C . PRO A 1 412 ? -25.967 18.153 8.595 1.00 35.31 412 PRO A C 1
ATOM 3431 O O . PRO A 1 412 ? -26.618 18.988 7.974 1.00 35.31 412 PRO A O 1
ATOM 3434 N N . PHE A 1 413 ? -26.198 16.839 8.452 1.00 36.16 413 PHE A N 1
ATOM 3435 C CA . PHE A 1 413 ? -27.008 16.312 7.348 1.00 36.16 413 PHE A CA 1
ATOM 3436 C C . PHE A 1 413 ? -28.252 15.486 7.700 1.00 36.16 413 PHE A C 1
ATOM 3438 O O . PHE A 1 413 ? -28.967 15.112 6.773 1.00 36.16 413 PHE A O 1
ATOM 3445 N N . THR A 1 414 ? -28.604 15.221 8.966 1.00 39.34 414 THR A N 1
ATOM 3446 C CA . THR A 1 414 ? -29.853 14.475 9.258 1.00 39.34 414 THR A CA 1
ATOM 3447 C C . THR A 1 414 ? -30.493 14.811 10.608 1.00 39.34 414 THR A C 1
ATOM 3449 O O . THR A 1 414 ? -29.940 14.513 11.661 1.00 39.34 414 THR A O 1
ATOM 3452 N N . ASN A 1 415 ? -31.714 15.351 10.558 1.00 43.06 415 ASN A N 1
ATOM 3453 C CA . ASN A 1 415 ? -32.648 15.521 11.676 1.00 43.06 415 ASN A CA 1
ATOM 3454 C C . ASN A 1 415 ? -33.263 14.155 12.053 1.00 43.06 415 ASN A C 1
ATOM 3456 O O . ASN A 1 415 ? -34.097 13.697 11.284 1.00 43.06 415 ASN A O 1
ATOM 3460 N N . ILE A 1 416 ? -32.898 13.517 13.179 1.00 46.81 416 ILE A N 1
ATOM 3461 C CA . ILE A 1 416 ? -33.699 12.500 13.918 1.00 46.81 416 ILE A CA 1
ATOM 3462 C C . ILE A 1 416 ? -33.092 12.274 15.323 1.00 46.81 416 ILE A C 1
ATOM 3464 O O . ILE A 1 416 ? -31.882 12.210 15.494 1.00 46.81 416 ILE A O 1
ATOM 3468 N N . LYS A 1 417 ? -33.976 12.113 16.320 1.00 49.38 417 LYS A N 1
ATOM 3469 C CA . LYS A 1 417 ? -33.742 11.943 17.767 1.00 49.38 417 LYS A CA 1
ATOM 3470 C C . LYS A 1 417 ? -32.928 10.680 18.135 1.00 49.38 417 LYS A C 1
ATOM 3472 O O . LYS A 1 417 ? -33.522 9.688 18.561 1.00 49.38 417 LYS A O 1
ATOM 3477 N N . THR A 1 418 ? -31.598 10.702 18.058 1.00 52.47 418 THR A N 1
ATOM 3478 C CA . THR A 1 418 ? -30.760 9.638 18.648 1.00 52.47 418 THR A CA 1
ATOM 3479 C C . THR A 1 418 ? -30.129 10.092 19.970 1.00 52.47 418 THR A C 1
ATOM 3481 O O . THR A 1 418 ? -29.699 11.237 20.134 1.00 52.47 418 THR A O 1
ATOM 3484 N N . ARG A 1 419 ? -30.149 9.209 20.977 1.00 56.66 419 ARG A N 1
ATOM 3485 C CA . ARG A 1 419 ? -29.526 9.457 22.293 1.00 56.66 419 ARG A CA 1
ATOM 3486 C C . ARG A 1 419 ? -28.024 9.134 22.303 1.00 56.66 419 ARG A C 1
ATOM 3488 O O . ARG A 1 419 ? -27.319 9.592 23.196 1.00 56.66 419 ARG A O 1
ATOM 3495 N N . GLY A 1 420 ? -27.553 8.415 21.285 1.00 63.97 420 GLY A N 1
ATOM 3496 C CA . GLY A 1 420 ? -26.150 8.161 20.983 1.00 63.97 420 GLY A CA 1
ATOM 3497 C C . GLY A 1 420 ? -25.929 7.949 19.477 1.00 63.97 420 GLY A C 1
ATOM 3498 O O . GLY A 1 420 ? -26.901 7.850 18.721 1.00 63.97 420 GLY A O 1
ATOM 3499 N N . LEU A 1 421 ? -24.669 7.995 19.035 1.00 77.38 421 LEU A N 1
ATOM 3500 C CA . LEU A 1 421 ? -24.253 7.668 17.665 1.00 77.38 421 LEU A CA 1
ATOM 3501 C C . LEU A 1 421 ? -22.796 7.206 17.646 1.00 77.38 421 LEU A C 1
ATOM 3503 O O . LEU A 1 421 ? -21.894 7.968 18.000 1.00 77.38 421 LEU A O 1
ATOM 3507 N N . PHE A 1 422 ? -22.566 6.004 17.133 1.00 82.88 422 PHE A N 1
ATOM 3508 C CA . PHE A 1 422 ? -21.263 5.556 16.660 1.00 82.88 422 PHE A CA 1
ATOM 3509 C C . PHE A 1 422 ? -21.025 5.993 15.205 1.00 82.88 422 PHE A C 1
ATOM 3511 O O . PHE A 1 422 ? -21.845 5.746 14.321 1.00 82.88 422 PHE A O 1
ATOM 3518 N N . SER A 1 423 ? -19.879 6.631 14.944 1.00 78.75 423 SER A N 1
ATOM 3519 C CA . SER A 1 423 ? -19.385 6.922 13.593 1.00 78.75 423 SER A CA 1
ATOM 3520 C C . SER A 1 423 ? -18.226 5.981 13.246 1.00 78.75 423 SER A C 1
ATOM 3522 O O . SER A 1 423 ? -17.109 6.223 13.713 1.00 78.75 423 SER A O 1
ATOM 3524 N N . PRO A 1 424 ? -18.441 4.950 12.402 1.00 73.44 424 PRO A N 1
ATOM 3525 C CA . PRO A 1 424 ? -17.378 4.036 11.981 1.00 73.44 424 PRO A CA 1
ATOM 3526 C C . PRO A 1 424 ? -16.214 4.743 11.280 1.00 73.44 424 PRO A C 1
ATOM 3528 O O . PRO A 1 424 ? -15.060 4.366 11.456 1.00 73.44 424 PRO A O 1
ATOM 3531 N N . THR A 1 425 ? -16.505 5.800 10.512 1.00 73.06 425 THR A N 1
ATOM 3532 C CA . THR A 1 425 ? -15.497 6.568 9.764 1.00 73.06 425 THR A CA 1
ATOM 3533 C C . THR A 1 425 ? -14.578 7.368 10.681 1.00 73.06 425 THR A C 1
ATOM 3535 O O . THR A 1 425 ? -13.385 7.469 10.417 1.00 73.06 425 THR A O 1
ATOM 3538 N N . LEU A 1 426 ? -15.129 7.960 11.745 1.00 72.81 426 LEU A N 1
ATOM 3539 C CA . LEU A 1 426 ? -14.355 8.775 12.685 1.00 72.81 426 LEU A CA 1
ATOM 3540 C C . LEU A 1 426 ? -13.841 7.971 13.880 1.00 72.81 426 LEU A C 1
ATOM 3542 O O . LEU A 1 426 ? -12.999 8.481 14.610 1.00 72.81 426 LEU A O 1
ATOM 3546 N N . ILE A 1 427 ? -14.359 6.756 14.091 1.00 77.06 427 ILE A N 1
ATOM 3547 C CA . ILE A 1 427 ? -14.124 5.930 15.283 1.00 77.06 427 ILE A CA 1
ATOM 3548 C C . ILE A 1 427 ? -14.470 6.736 16.554 1.00 77.06 427 ILE A C 1
ATOM 3550 O O . ILE A 1 427 ? -13.776 6.729 17.568 1.00 77.06 427 ILE A O 1
ATOM 3554 N N . LYS A 1 428 ? -15.573 7.491 16.478 1.00 82.31 428 LYS A N 1
ATOM 3555 C CA . LYS A 1 428 ? -16.067 8.354 17.559 1.00 82.31 428 LYS A CA 1
ATOM 3556 C C . LYS A 1 428 ? -17.450 7.925 17.999 1.00 82.31 428 LYS A C 1
ATOM 3558 O O . LYS A 1 428 ? -18.299 7.609 17.163 1.00 82.31 428 LYS A O 1
ATOM 3563 N N . LEU A 1 429 ? -17.665 7.965 19.306 1.00 86.44 429 LEU A N 1
ATOM 3564 C CA . LEU A 1 429 ? -18.956 7.755 19.938 1.00 86.44 429 LEU A CA 1
ATOM 3565 C C . LEU A 1 429 ? -19.453 9.092 20.476 1.00 86.44 429 LEU A C 1
ATOM 3567 O O . LEU A 1 429 ? -18.696 9.822 21.107 1.00 86.44 429 LEU A O 1
ATOM 3571 N N . PHE A 1 430 ? -20.719 9.413 20.249 1.00 82.75 430 PHE A N 1
ATOM 3572 C CA . PHE A 1 430 ? -21.362 10.607 20.792 1.00 82.75 430 PHE A CA 1
ATOM 3573 C C . PHE A 1 430 ? -22.496 10.173 21.708 1.00 82.75 430 PHE A C 1
ATOM 3575 O O . PHE A 1 430 ? -23.336 9.385 21.283 1.00 82.75 430 PHE A O 1
ATOM 3582 N N . ILE A 1 431 ? -22.538 10.681 22.940 1.00 84.31 431 ILE A N 1
ATOM 3583 C CA . ILE A 1 431 ? -23.475 10.252 23.983 1.00 84.31 431 ILE A CA 1
ATOM 3584 C C . ILE A 1 431 ? -24.185 11.463 24.591 1.00 84.31 431 ILE A C 1
ATOM 3586 O O . ILE A 1 431 ? -23.553 12.355 25.157 1.00 84.31 431 ILE A O 1
ATOM 3590 N N . GLY A 1 432 ? -25.519 11.467 24.524 1.00 80.00 432 GLY A N 1
ATOM 3591 C CA . GLY A 1 432 ? -26.368 12.378 25.289 1.00 80.00 432 GLY A CA 1
ATOM 3592 C C . GLY A 1 432 ? -26.490 11.869 26.721 1.00 80.00 432 GLY A C 1
ATOM 3593 O O . GLY A 1 432 ? -27.190 10.892 26.989 1.00 80.00 432 GLY A O 1
ATOM 3594 N N . ALA A 1 433 ? -25.790 12.510 27.647 1.00 79.31 433 ALA A N 1
ATOM 3595 C CA . ALA A 1 433 ? -25.529 12.009 28.989 1.00 79.31 433 ALA A CA 1
ATOM 3596 C C . ALA A 1 433 ? -26.282 12.761 30.095 1.00 79.31 433 ALA A C 1
ATOM 3598 O O . ALA A 1 433 ? -26.038 12.502 31.271 1.00 79.31 433 ALA A O 1
ATOM 3599 N N . LYS A 1 434 ? -27.239 13.647 29.773 1.00 81.31 434 LYS A N 1
ATOM 3600 C CA . LYS A 1 434 ? -28.017 14.386 30.793 1.00 81.31 434 LYS A CA 1
ATOM 3601 C C . LYS A 1 434 ? -28.621 13.482 31.867 1.00 81.31 434 LYS A C 1
ATOM 3603 O O . LYS A 1 434 ? -28.588 13.809 33.050 1.00 81.31 434 LYS A O 1
ATOM 3608 N N . LYS A 1 435 ? -29.108 12.303 31.476 1.00 81.69 435 LYS A N 1
ATOM 3609 C CA . LYS A 1 435 ? -29.691 11.307 32.388 1.00 81.69 435 LYS A CA 1
ATOM 3610 C C . LYS A 1 435 ? -28.691 10.676 33.372 1.00 81.69 435 LYS A C 1
ATOM 3612 O O . LYS A 1 435 ? -29.138 10.107 34.365 1.00 81.69 435 LYS A O 1
ATOM 3617 N N . MET A 1 436 ? -27.378 10.815 33.166 1.00 82.81 436 MET A N 1
ATOM 3618 C CA . MET A 1 436 ? -26.365 10.401 34.151 1.00 82.81 436 MET A CA 1
ATOM 3619 C C . MET A 1 436 ? -26.364 11.283 35.404 1.00 82.81 436 MET A C 1
ATOM 3621 O O . MET A 1 436 ? -25.969 10.826 36.472 1.00 82.81 436 MET A O 1
ATOM 3625 N N . THR A 1 437 ? -26.835 12.530 35.315 1.00 79.69 437 THR A N 1
ATOM 3626 C CA . THR A 1 437 ? -26.855 13.457 36.464 1.00 79.69 437 THR A CA 1
ATOM 3627 C C . THR A 1 437 ? -27.865 13.058 37.549 1.00 79.69 437 THR A C 1
ATOM 3629 O O . THR A 1 437 ? -27.753 13.499 38.691 1.00 79.69 437 THR A O 1
ATOM 3632 N N . ASN A 1 438 ? -28.828 12.188 37.228 1.00 81.12 438 ASN A N 1
ATOM 3633 C CA . ASN A 1 438 ? -29.887 11.753 38.135 1.00 81.12 438 ASN A CA 1
ATOM 3634 C C . ASN A 1 438 ? -29.732 10.267 38.493 1.00 81.12 438 ASN A C 1
ATOM 3636 O O . ASN A 1 438 ? -29.749 9.409 37.611 1.00 81.12 438 ASN A O 1
ATOM 3640 N N . LYS A 1 439 ? -29.651 9.962 39.801 1.00 77.56 439 LYS A N 1
ATOM 3641 C CA . LYS A 1 439 ? -29.487 8.601 40.352 1.00 77.56 439 LYS A CA 1
ATOM 3642 C C . LYS A 1 439 ? -30.484 7.581 39.788 1.00 77.56 439 LYS A C 1
ATOM 3644 O O . LYS A 1 439 ? -30.083 6.455 39.518 1.00 77.56 439 LYS A O 1
ATOM 3649 N N . ASN A 1 440 ? -31.738 7.968 39.553 1.00 79.12 440 ASN A N 1
ATOM 3650 C CA . ASN A 1 440 ? -32.777 7.041 39.085 1.00 79.12 440 ASN A CA 1
ATOM 3651 C C . ASN A 1 440 ? -32.667 6.699 37.590 1.00 79.12 440 ASN A C 1
ATOM 3653 O O . ASN A 1 440 ? -33.273 5.733 37.138 1.00 79.12 440 ASN A O 1
ATOM 3657 N N . THR A 1 441 ? -31.908 7.478 36.813 1.00 82.38 441 THR A N 1
ATOM 3658 C CA . THR A 1 441 ? -31.791 7.314 35.354 1.00 82.38 441 THR A CA 1
ATOM 3659 C C . THR A 1 441 ? -30.374 6.969 34.887 1.00 82.38 441 THR A C 1
ATOM 3661 O O . THR A 1 441 ? -30.163 6.813 33.683 1.00 82.38 441 THR A O 1
ATOM 3664 N N . LYS A 1 442 ? -29.410 6.788 35.807 1.00 85.88 442 LYS A N 1
ATOM 3665 C CA . LYS A 1 442 ? -28.011 6.443 35.475 1.00 85.88 442 LYS A CA 1
ATOM 3666 C C . LYS A 1 442 ? -27.904 5.156 34.657 1.00 85.88 442 LYS A C 1
ATOM 3668 O O . LYS A 1 442 ? -27.259 5.153 33.615 1.00 85.88 442 LYS A O 1
ATOM 3673 N N . ASN A 1 443 ? -28.620 4.101 35.051 1.00 86.88 443 ASN A N 1
ATOM 3674 C CA . ASN A 1 443 ? -28.610 2.819 34.333 1.00 86.88 443 ASN A CA 1
ATOM 3675 C C . ASN A 1 443 ? -29.163 2.933 32.902 1.00 86.88 443 ASN A C 1
ATOM 3677 O O . ASN A 1 443 ? -28.714 2.230 32.001 1.00 86.88 443 ASN A O 1
ATOM 3681 N N . GLU A 1 444 ? -30.122 3.834 32.660 1.00 84.50 444 GLU A N 1
ATOM 3682 C CA . GLU A 1 444 ? -30.625 4.101 31.308 1.00 84.50 444 GLU A CA 1
ATOM 3683 C C . GLU A 1 444 ? -29.554 4.745 30.426 1.00 84.50 444 GLU A C 1
ATOM 3685 O O . GLU A 1 444 ? -29.359 4.314 29.289 1.00 84.50 444 GLU A O 1
ATOM 3690 N N . ALA A 1 445 ? -28.847 5.746 30.949 1.00 82.69 445 ALA A N 1
ATOM 3691 C CA . ALA A 1 445 ? -27.780 6.419 30.221 1.00 82.69 445 ALA A CA 1
ATOM 3692 C C . ALA A 1 445 ? -26.555 5.514 30.005 1.00 82.69 445 ALA A C 1
ATOM 3694 O O . ALA A 1 445 ? -26.047 5.443 28.887 1.00 82.69 445 ALA A O 1
ATOM 3695 N N . ALA A 1 446 ? -26.146 4.740 31.013 1.00 88.12 446 ALA A N 1
ATOM 3696 C CA . ALA A 1 446 ? -25.098 3.730 30.871 1.00 88.12 446 ALA A CA 1
ATOM 3697 C C . ALA A 1 446 ? -25.492 2.619 29.877 1.00 88.12 446 ALA A C 1
ATOM 3699 O O . ALA A 1 446 ? -24.665 2.153 29.099 1.00 88.12 446 ALA A O 1
ATOM 3700 N N . GLY A 1 447 ? -26.774 2.238 29.820 1.00 88.19 447 GLY A N 1
ATOM 3701 C CA . GLY A 1 447 ? -27.277 1.313 28.803 1.00 88.19 447 GLY A CA 1
ATOM 3702 C C . GLY A 1 447 ? -27.141 1.858 27.377 1.00 88.19 447 GLY A C 1
ATOM 3703 O O . GLY A 1 447 ? -26.843 1.096 26.461 1.00 88.19 447 GLY A O 1
ATOM 3704 N N . ILE A 1 448 ? -27.319 3.170 27.177 1.00 87.06 448 ILE A N 1
ATOM 3705 C CA . ILE A 1 448 ? -27.073 3.834 25.883 1.00 87.06 448 ILE A CA 1
ATOM 3706 C C . ILE A 1 448 ? -25.573 3.850 25.561 1.00 87.06 448 ILE A C 1
ATOM 3708 O O . ILE A 1 448 ? -25.193 3.559 24.434 1.00 87.06 448 ILE A O 1
ATOM 3712 N N . LEU A 1 449 ? -24.711 4.112 26.545 1.00 89.94 449 LEU A N 1
ATOM 3713 C CA . LEU A 1 449 ? -23.260 4.018 26.361 1.00 89.94 449 LEU A CA 1
ATOM 3714 C C . LEU A 1 449 ? -22.844 2.609 25.907 1.00 89.94 449 LEU A C 1
ATOM 3716 O O . LEU A 1 449 ? -22.143 2.460 24.907 1.00 89.94 449 LEU A O 1
ATOM 3720 N N . LYS A 1 450 ? -23.340 1.567 26.584 1.00 92.94 450 LYS A N 1
ATOM 3721 C CA . LYS A 1 450 ? -23.077 0.169 26.213 1.00 92.94 450 LYS A CA 1
ATOM 3722 C C . LYS A 1 450 ? -23.602 -0.179 24.820 1.00 92.94 450 LYS A C 1
ATOM 3724 O O . LYS A 1 450 ? -22.939 -0.902 24.087 1.00 92.94 450 LYS A O 1
ATOM 3729 N N . HIS A 1 451 ? -24.771 0.341 24.453 1.00 91.44 451 HIS A N 1
ATOM 3730 C CA . HIS A 1 451 ? -25.366 0.176 23.126 1.00 91.44 451 HIS A CA 1
ATOM 3731 C C . HIS A 1 451 ? -24.433 0.681 22.013 1.00 91.44 451 HIS A C 1
ATOM 3733 O O . HIS A 1 451 ? -24.151 -0.061 21.074 1.00 91.44 451 HIS A O 1
ATOM 3739 N N . GLU A 1 452 ? -23.889 1.893 22.150 1.00 91.12 452 GLU A N 1
ATOM 3740 C CA . GLU A 1 452 ? -22.977 2.465 21.149 1.00 91.12 452 GLU A CA 1
ATOM 3741 C C . GLU A 1 452 ? -21.605 1.767 21.134 1.00 91.12 452 GLU A C 1
ATOM 3743 O O . GLU A 1 452 ? -21.058 1.495 20.064 1.00 91.12 452 GLU A O 1
ATOM 3748 N N . HIS A 1 453 ? -21.057 1.397 22.299 1.00 93.50 453 HIS A N 1
ATOM 3749 C CA . HIS A 1 453 ? -19.830 0.590 22.345 1.00 93.50 453 HIS A CA 1
ATOM 3750 C C . HIS A 1 453 ? -20.033 -0.802 21.725 1.00 93.50 453 HIS A C 1
ATOM 3752 O O . HIS A 1 453 ? -19.122 -1.326 21.086 1.00 93.50 453 HIS A O 1
ATOM 3758 N N . CYS A 1 454 ? -21.224 -1.395 21.852 1.00 95.19 454 CYS A N 1
ATOM 3759 C CA . CYS A 1 454 ? -21.533 -2.674 21.218 1.00 95.19 454 CYS A CA 1
ATOM 3760 C C . CYS A 1 454 ? -21.555 -2.558 19.687 1.00 95.19 454 CYS A C 1
ATOM 3762 O O . CYS A 1 454 ? -21.031 -3.445 19.017 1.00 95.19 454 CYS A O 1
ATOM 3764 N N . HIS A 1 455 ? -22.094 -1.469 19.124 1.00 93.25 455 HIS A N 1
ATOM 3765 C CA . HIS A 1 455 ? -21.995 -1.196 17.681 1.00 93.25 455 HIS A CA 1
ATOM 3766 C C . HIS A 1 455 ? -20.542 -1.167 17.218 1.00 93.25 455 HIS A C 1
ATOM 3768 O O . HIS A 1 455 ? -20.189 -1.802 16.224 1.00 93.25 455 HIS A O 1
ATOM 3774 N N . MET A 1 456 ? -19.681 -0.486 17.973 1.00 92.56 456 MET A N 1
ATOM 3775 C CA . MET A 1 456 ? -18.258 -0.443 17.669 1.00 92.56 456 MET A CA 1
ATOM 3776 C C . MET A 1 456 ? -17.595 -1.824 17.775 1.00 92.56 456 MET A C 1
ATOM 3778 O O . MET A 1 456 ? -16.820 -2.188 16.892 1.00 92.56 456 MET A O 1
ATOM 3782 N N . ALA A 1 457 ? -17.905 -2.612 18.807 1.00 94.25 457 ALA A N 1
ATOM 3783 C CA . ALA A 1 457 ? -17.374 -3.967 18.954 1.00 94.25 457 ALA A CA 1
ATOM 3784 C C . ALA A 1 457 ? -17.782 -4.869 17.773 1.00 94.25 457 ALA A C 1
ATOM 3786 O O . ALA A 1 457 ? -16.931 -5.540 17.189 1.00 94.25 457 ALA A O 1
ATOM 3787 N N . LEU A 1 458 ? -19.054 -4.817 17.356 1.00 93.88 458 LEU A N 1
ATOM 3788 C CA . LEU A 1 458 ? -19.544 -5.525 16.167 1.00 93.88 458 LEU A CA 1
ATOM 3789 C C . LEU A 1 458 ? -18.818 -5.064 14.899 1.00 93.88 458 LEU A C 1
ATOM 3791 O O . LEU A 1 458 ? -18.419 -5.891 14.081 1.00 93.88 458 LEU A O 1
ATOM 3795 N N . TRP A 1 459 ? -18.594 -3.757 14.744 1.00 91.31 459 TRP A N 1
ATOM 3796 C CA . TRP A 1 459 ? -17.817 -3.223 13.628 1.00 91.31 459 TRP A CA 1
ATOM 3797 C C . TRP A 1 459 ? -16.376 -3.734 13.629 1.00 91.31 459 TRP A C 1
ATOM 3799 O O . TRP A 1 459 ? -15.879 -4.115 12.575 1.00 91.31 459 TRP A O 1
ATOM 3809 N N . MET A 1 460 ? -15.714 -3.794 14.787 1.00 90.31 460 MET A N 1
ATOM 3810 C CA . MET A 1 460 ? -14.333 -4.273 14.891 1.00 90.31 460 MET A CA 1
ATOM 3811 C C . MET A 1 460 ? -14.184 -5.750 14.515 1.00 90.31 460 MET A C 1
ATOM 3813 O O . MET A 1 460 ? -13.166 -6.096 13.922 1.00 90.31 460 MET A O 1
ATOM 3817 N N . ILE A 1 461 ? -15.187 -6.581 14.815 1.00 92.00 461 ILE A N 1
ATOM 3818 C CA . ILE A 1 461 ? -15.159 -8.035 14.585 1.00 92.00 461 ILE A CA 1
ATOM 3819 C C . ILE A 1 461 ? -15.642 -8.407 13.180 1.00 92.00 461 ILE A C 1
ATOM 3821 O O . ILE A 1 461 ? -14.982 -9.172 12.482 1.00 92.00 461 ILE A O 1
ATOM 3825 N N . PHE A 1 462 ? -16.796 -7.880 12.761 1.00 91.00 462 PHE A N 1
ATOM 3826 C CA . PHE A 1 462 ? -17.475 -8.323 11.538 1.00 91.00 462 PHE A CA 1
ATOM 3827 C C . PHE A 1 462 ? -17.268 -7.388 10.340 1.00 91.00 462 PHE A C 1
ATOM 3829 O O . PHE A 1 462 ? -17.411 -7.825 9.199 1.00 91.00 462 PHE A O 1
ATOM 3836 N N . ARG A 1 463 ? -16.949 -6.104 10.581 1.00 85.75 463 ARG A N 1
ATOM 3837 C CA . ARG A 1 463 ? -16.703 -5.056 9.561 1.00 85.75 463 ARG A CA 1
ATOM 3838 C C . ARG A 1 463 ? -17.755 -4.988 8.445 1.00 85.75 463 ARG A C 1
ATOM 3840 O O . ARG A 1 463 ? -17.441 -4.687 7.297 1.00 85.75 463 ARG A O 1
ATOM 3847 N N . ASN A 1 464 ? -19.018 -5.223 8.785 1.00 88.06 464 ASN A N 1
ATOM 3848 C CA . ASN A 1 464 ? -20.116 -5.313 7.824 1.00 88.06 464 ASN A CA 1
ATOM 3849 C C . ASN A 1 464 ? -21.339 -4.492 8.262 1.00 88.06 464 ASN A C 1
ATOM 3851 O O . ASN A 1 464 ? -22.430 -5.023 8.459 1.00 88.06 464 ASN A O 1
ATOM 3855 N N . ASP A 1 465 ? -21.156 -3.183 8.433 1.00 86.00 465 ASP A N 1
ATOM 3856 C CA . ASP A 1 465 ? -22.206 -2.265 8.907 1.00 86.00 465 ASP A CA 1
ATOM 3857 C C . ASP A 1 465 ? -22.777 -2.651 10.287 1.00 86.00 465 ASP A C 1
ATOM 3859 O O . ASP A 1 465 ? -23.978 -2.551 10.530 1.00 86.00 465 ASP A O 1
ATOM 3863 N N . CYS A 1 466 ? -21.910 -3.125 11.191 1.00 89.94 466 CYS A N 1
ATOM 3864 C CA . CYS A 1 466 ? -22.261 -3.540 12.557 1.00 89.94 466 CYS A CA 1
ATOM 3865 C C . CYS A 1 466 ? -23.301 -4.679 12.624 1.00 89.94 466 CYS A C 1
ATOM 3867 O O . CYS A 1 466 ? -23.957 -4.862 13.651 1.00 89.94 466 CYS A O 1
ATOM 3869 N N . ASN A 1 467 ? -23.484 -5.444 11.543 1.00 92.62 467 ASN A N 1
ATOM 3870 C CA . ASN A 1 467 ? -24.378 -6.595 11.560 1.00 92.62 467 ASN A CA 1
ATOM 3871 C C . ASN A 1 467 ? -23.807 -7.709 12.459 1.00 92.62 467 ASN A C 1
ATOM 3873 O O . ASN A 1 467 ? -22.593 -7.878 12.544 1.00 92.62 467 ASN A O 1
ATOM 3877 N N . PRO A 1 468 ? -24.658 -8.506 13.128 1.00 94.12 468 PRO A N 1
ATOM 3878 C CA . PRO A 1 468 ? -24.194 -9.482 14.111 1.00 94.12 468 PRO A CA 1
ATOM 3879 C C . PRO A 1 468 ? -23.871 -10.846 13.494 1.00 94.12 468 PRO A C 1
ATOM 3881 O O . PRO A 1 468 ? -24.409 -11.857 13.940 1.00 94.12 468 PRO A O 1
ATOM 3884 N N . TYR A 1 469 ? -23.087 -10.868 12.418 1.00 94.19 469 TYR A N 1
ATOM 3885 C CA . TYR A 1 469 ? -22.604 -12.061 11.701 1.00 94.19 469 TYR A CA 1
ATOM 3886 C C . TYR A 1 469 ? -21.526 -11.639 10.691 1.00 94.19 469 TYR A C 1
ATOM 3888 O O . TYR A 1 469 ? -21.442 -10.459 10.384 1.00 94.19 469 TYR A O 1
ATOM 3896 N N . GLY A 1 470 ? -20.701 -12.549 10.161 1.00 91.25 470 GLY A N 1
ATOM 3897 C CA . GLY A 1 470 ? -19.664 -12.218 9.160 1.00 91.25 470 GLY A CA 1
ATOM 3898 C C . GLY A 1 470 ? -20.212 -11.897 7.757 1.00 91.25 470 GLY A C 1
ATOM 3899 O O . GLY A 1 470 ? -21.375 -12.160 7.463 1.00 91.25 470 GLY A O 1
ATOM 3900 N N . ILE A 1 471 ? -19.383 -11.336 6.863 1.00 90.62 471 ILE A N 1
ATOM 3901 C CA . ILE A 1 471 ? -19.780 -11.005 5.472 1.00 90.62 471 ILE A CA 1
ATOM 3902 C C . ILE A 1 471 ? -20.219 -12.267 4.705 1.00 90.62 471 ILE A C 1
ATOM 3904 O O . ILE A 1 471 ? -21.279 -12.257 4.075 1.00 90.62 471 ILE A O 1
ATOM 3908 N N . ASP A 1 472 ? -19.449 -13.351 4.837 1.00 89.81 472 ASP A N 1
ATOM 3909 C CA . ASP A 1 472 ? -19.693 -14.652 4.190 1.00 89.81 472 ASP A CA 1
ATOM 3910 C C . ASP A 1 472 ? -20.512 -15.637 5.049 1.00 89.81 472 ASP A C 1
ATOM 3912 O O . ASP A 1 472 ? -20.661 -16.808 4.699 1.00 89.81 472 ASP A O 1
ATOM 3916 N N . ASP A 1 473 ? -21.050 -15.191 6.188 1.00 92.75 473 ASP A N 1
ATOM 3917 C CA . ASP A 1 473 ? -21.789 -16.047 7.122 1.00 92.75 473 ASP A CA 1
ATOM 3918 C C . ASP A 1 473 ? -23.275 -16.140 6.743 1.00 92.75 473 ASP A C 1
ATOM 3920 O O . ASP A 1 473 ? -24.175 -15.555 7.357 1.00 92.75 473 ASP A O 1
ATOM 3924 N N . ASP A 1 474 ? -23.530 -16.876 5.664 1.00 92.62 474 ASP A N 1
ATOM 3925 C CA . ASP A 1 474 ? -24.862 -17.085 5.103 1.00 92.62 474 ASP A CA 1
ATOM 3926 C C . ASP A 1 474 ? -25.831 -17.770 6.079 1.00 92.62 474 ASP A C 1
ATOM 3928 O O . ASP A 1 474 ? -27.043 -17.517 6.033 1.00 92.62 474 ASP A O 1
ATOM 3932 N N . GLU A 1 475 ? -25.318 -18.635 6.954 1.00 94.56 475 GLU A N 1
ATOM 3933 C CA . GLU A 1 475 ? -26.110 -19.374 7.932 1.00 94.56 475 GLU A CA 1
ATOM 3934 C C . GLU A 1 475 ? -26.654 -18.436 9.013 1.00 94.56 475 GLU A C 1
ATOM 3936 O O . GLU A 1 475 ? -27.875 -18.342 9.194 1.00 94.56 475 GLU A O 1
ATOM 3941 N N . ASN A 1 476 ? -25.780 -17.691 9.695 1.00 94.19 476 ASN A N 1
ATOM 3942 C CA . ASN A 1 476 ? -26.211 -16.774 10.746 1.00 94.19 476 ASN A CA 1
ATOM 3943 C C . ASN A 1 476 ? -26.953 -15.561 10.179 1.00 94.19 476 ASN A C 1
ATOM 3945 O O . ASN A 1 476 ? -27.924 -15.104 10.786 1.00 94.19 476 ASN A O 1
ATOM 3949 N N . ARG A 1 477 ? -26.630 -15.124 8.953 1.00 93.94 477 ARG A N 1
ATOM 3950 C CA . ARG A 1 477 ? -27.432 -14.125 8.231 1.00 93.94 477 ARG A CA 1
ATOM 3951 C C . ARG A 1 477 ? -28.887 -14.568 8.064 1.00 93.94 477 ARG A C 1
ATOM 3953 O O . ARG A 1 477 ? -29.795 -13.764 8.288 1.00 93.94 477 ARG A O 1
ATOM 3960 N N . LYS A 1 478 ? -29.132 -15.830 7.683 1.00 95.44 478 LYS A N 1
ATOM 3961 C CA . LYS A 1 478 ? -30.493 -16.388 7.554 1.00 95.44 478 LYS A CA 1
ATOM 3962 C C . LYS A 1 478 ? -31.176 -16.517 8.916 1.00 95.44 478 LYS A C 1
ATOM 3964 O O . LYS A 1 478 ? -32.310 -16.057 9.051 1.00 95.44 478 LYS A O 1
ATOM 3969 N N . LYS A 1 479 ? -30.484 -17.057 9.929 1.00 95.69 479 LYS A N 1
ATOM 3970 C CA . LYS A 1 479 ? -31.006 -17.162 11.307 1.00 95.69 479 LYS A CA 1
ATOM 3971 C C . LYS A 1 479 ? -31.431 -15.796 11.851 1.00 95.69 479 LYS A C 1
ATOM 3973 O O . LYS A 1 479 ? -32.533 -15.649 12.379 1.00 95.69 479 LYS A O 1
ATOM 3978 N N . PHE A 1 480 ? -30.599 -14.770 11.678 1.00 96.00 480 PHE A N 1
ATOM 3979 C CA . PHE A 1 480 ? -30.901 -13.431 12.173 1.00 96.00 480 PHE A CA 1
ATOM 3980 C C . PHE A 1 480 ? -32.036 -12.749 11.396 1.00 96.00 480 PHE A C 1
ATOM 3982 O O . PHE A 1 480 ? -32.816 -11.989 11.971 1.00 96.00 480 PHE A O 1
ATOM 3989 N N . GLU A 1 481 ? -32.201 -13.051 10.105 1.00 94.56 481 GLU A N 1
ATOM 3990 C CA . GLU A 1 481 ? -33.340 -12.560 9.323 1.00 94.56 481 GLU A CA 1
ATOM 3991 C C . GLU A 1 481 ? -34.682 -13.101 9.855 1.00 94.56 481 GLU A C 1
ATOM 3993 O O . GLU A 1 481 ? -35.682 -12.380 9.873 1.00 94.56 481 GLU A O 1
ATOM 3998 N N . GLU A 1 482 ? -34.721 -14.337 10.361 1.00 95.19 482 GLU A N 1
ATOM 3999 C CA . GLU A 1 482 ? -35.901 -14.863 11.060 1.00 95.19 482 GLU A CA 1
ATOM 4000 C C . GLU A 1 482 ? -36.184 -14.103 12.360 1.00 95.19 482 GLU A C 1
ATOM 4002 O O . GLU A 1 482 ? -37.332 -13.739 12.631 1.00 95.19 482 GLU A O 1
ATOM 4007 N N . ILE A 1 483 ? -35.141 -13.813 13.144 1.00 96.00 483 ILE A N 1
ATOM 4008 C CA . ILE A 1 483 ? -35.252 -13.026 14.381 1.00 96.00 483 ILE A CA 1
ATOM 4009 C C . ILE A 1 483 ? -35.791 -11.628 14.068 1.00 96.00 483 ILE A C 1
ATOM 4011 O O . ILE A 1 483 ? -36.740 -11.173 14.710 1.00 96.00 483 ILE A O 1
ATOM 4015 N N . ARG A 1 484 ? -35.260 -10.971 13.031 1.00 94.25 484 ARG A N 1
ATOM 4016 C CA . ARG A 1 484 ? -35.743 -9.669 12.558 1.00 94.25 484 ARG A CA 1
ATOM 4017 C C . ARG A 1 484 ? -37.240 -9.708 12.249 1.00 94.25 484 ARG A C 1
ATOM 4019 O O . ARG A 1 484 ? -37.961 -8.823 12.710 1.00 94.25 484 ARG A O 1
ATOM 4026 N N . LYS A 1 485 ? -37.721 -10.719 11.511 1.00 93.12 485 LYS A N 1
ATOM 4027 C CA . LYS A 1 485 ? -39.154 -10.878 11.184 1.00 93.12 485 LYS A CA 1
ATOM 4028 C C . LYS A 1 485 ? -40.017 -11.027 12.440 1.00 93.12 485 LYS A C 1
ATOM 4030 O O . LYS A 1 485 ? -41.079 -10.414 12.527 1.00 93.12 485 LYS A O 1
ATOM 4035 N N . ILE A 1 486 ? -39.552 -11.785 13.435 1.00 93.31 486 ILE A N 1
ATOM 4036 C CA . ILE A 1 486 ? -40.246 -11.927 14.726 1.00 93.31 486 ILE A CA 1
ATOM 4037 C C . ILE A 1 486 ? -40.330 -10.575 15.440 1.00 93.31 486 ILE A C 1
ATOM 4039 O O . ILE A 1 486 ? -41.420 -10.166 15.840 1.00 93.31 486 ILE A O 1
ATOM 4043 N N . CYS A 1 487 ? -39.215 -9.846 15.530 1.00 93.00 487 CYS A N 1
ATOM 4044 C CA . CYS A 1 487 ? -39.177 -8.506 16.115 1.00 93.00 487 CYS A CA 1
ATOM 4045 C C . CYS A 1 487 ? -40.099 -7.528 15.365 1.00 93.00 487 CYS A C 1
ATOM 4047 O O . CYS A 1 487 ? -40.812 -6.741 15.984 1.00 93.00 487 CYS A O 1
ATOM 4049 N N . GLN A 1 488 ? -40.159 -7.608 14.034 1.00 91.50 488 GLN A N 1
ATOM 4050 C CA . GLN A 1 488 ? -41.036 -6.766 13.217 1.00 91.50 488 GLN A CA 1
ATOM 4051 C C . GLN A 1 488 ? -42.523 -6.962 13.559 1.00 91.50 488 GLN A C 1
ATOM 4053 O O . GLN A 1 488 ? -43.272 -5.984 13.593 1.00 91.50 488 GLN A O 1
ATOM 4058 N N . ASN A 1 489 ? -42.948 -8.191 13.866 1.00 92.62 489 ASN A N 1
ATOM 4059 C CA . ASN A 1 489 ? -44.338 -8.506 14.219 1.00 92.62 489 ASN A CA 1
ATOM 4060 C C . ASN A 1 489 ? -44.762 -7.954 15.590 1.00 92.62 489 ASN A C 1
ATOM 4062 O O . ASN A 1 489 ? -45.951 -7.741 15.833 1.00 92.62 489 ASN A O 1
ATOM 4066 N N . ILE A 1 490 ? -43.805 -7.701 16.483 1.00 91.62 490 ILE A N 1
ATOM 4067 C CA . ILE A 1 490 ? -44.053 -7.165 17.830 1.00 91.62 490 ILE A CA 1
ATOM 4068 C C . ILE A 1 490 ? -43.649 -5.696 17.972 1.00 91.62 490 ILE A C 1
ATOM 4070 O O . ILE A 1 490 ? -43.690 -5.169 19.080 1.00 91.62 490 ILE A O 1
ATOM 4074 N N . LYS A 1 491 ? -43.293 -5.015 16.874 1.00 87.38 491 LYS A N 1
ATOM 4075 C CA . LYS A 1 491 ? -42.770 -3.641 16.914 1.00 87.38 491 LYS A CA 1
ATOM 4076 C C . LYS A 1 491 ? -43.679 -2.655 17.654 1.00 87.38 491 LYS A C 1
ATOM 4078 O O . LYS A 1 491 ? -43.168 -1.837 18.388 1.00 87.38 491 LYS A O 1
ATOM 4083 N N . ASN A 1 492 ? -45.005 -2.783 17.554 1.00 88.75 492 ASN A N 1
ATOM 4084 C CA . ASN A 1 492 ? -45.962 -1.902 18.249 1.00 88.75 492 ASN A CA 1
ATOM 4085 C C . ASN A 1 492 ? -46.327 -2.393 19.667 1.00 88.75 492 ASN A C 1
ATOM 4087 O O . ASN A 1 492 ? -47.255 -1.881 20.284 1.00 88.75 492 ASN A O 1
ATOM 4091 N N . LYS A 1 493 ? -45.685 -3.465 20.147 1.00 87.25 493 LYS A N 1
ATOM 4092 C CA . LYS A 1 493 ? -45.968 -4.120 21.436 1.00 87.25 493 LYS A CA 1
ATOM 4093 C C . LYS A 1 493 ? -44.760 -4.112 22.379 1.00 87.25 493 LYS A C 1
ATOM 4095 O O . LYS A 1 493 ? -44.859 -4.647 23.480 1.00 87.25 493 LYS A O 1
ATOM 4100 N N . HIS A 1 494 ? -43.623 -3.558 21.951 1.00 88.88 494 HIS A N 1
ATOM 4101 C CA . HIS A 1 494 ? -42.382 -3.561 22.720 1.00 88.88 494 HIS A CA 1
ATOM 4102 C C . HIS A 1 494 ? -41.563 -2.288 22.468 1.00 88.88 494 HIS A C 1
ATOM 4104 O O . HIS A 1 494 ? -41.015 -2.109 21.384 1.00 88.88 494 HIS A O 1
ATOM 4110 N N . GLU A 1 495 ? -41.379 -1.468 23.506 1.00 84.38 495 GLU A N 1
ATOM 4111 C CA . GLU A 1 495 ? -40.778 -0.123 23.436 1.00 84.38 495 GLU A CA 1
ATOM 4112 C C . GLU A 1 495 ? -39.404 -0.079 22.737 1.00 84.38 495 GLU A C 1
ATOM 4114 O O . GLU A 1 495 ? -39.186 0.730 21.837 1.00 84.38 495 GLU A O 1
ATOM 4119 N N . PHE A 1 496 ? -38.467 -0.968 23.099 1.00 84.50 496 PHE A N 1
ATOM 4120 C CA . PHE A 1 496 ? -37.135 -0.989 22.466 1.00 84.50 496 PHE A CA 1
ATOM 4121 C C . PHE A 1 496 ? -37.175 -1.372 20.982 1.00 84.50 496 PHE A C 1
ATOM 4123 O O . PHE A 1 496 ? -36.388 -0.848 20.200 1.00 84.50 496 PHE A O 1
ATOM 4130 N N . ILE A 1 497 ? -38.083 -2.270 20.589 1.00 88.56 497 ILE A N 1
ATOM 4131 C CA . ILE A 1 497 ? -38.201 -2.734 19.204 1.00 88.56 497 ILE A CA 1
ATOM 4132 C C . ILE A 1 497 ? -38.912 -1.675 18.367 1.00 88.56 497 ILE A C 1
ATOM 4134 O O . ILE A 1 497 ? -38.489 -1.393 17.249 1.00 88.56 497 ILE A O 1
ATOM 4138 N N . GLU A 1 498 ? -39.946 -1.047 18.926 1.00 85.19 498 GLU A N 1
ATOM 4139 C CA . GLU A 1 498 ? -40.672 0.058 18.305 1.00 85.19 498 GLU A CA 1
ATOM 4140 C C . GLU A 1 498 ? -39.720 1.160 17.833 1.00 85.19 498 GLU A C 1
ATOM 4142 O O . GLU A 1 498 ? -39.745 1.550 16.664 1.00 85.19 498 GLU A O 1
ATOM 4147 N N . ARG A 1 499 ? -38.807 1.585 18.719 1.00 79.88 499 ARG A N 1
ATOM 4148 C CA . ARG A 1 499 ? -37.802 2.618 18.431 1.00 79.88 499 ARG A CA 1
ATOM 4149 C C . ARG A 1 499 ? -36.912 2.273 17.240 1.00 79.88 499 ARG A C 1
ATOM 4151 O O . ARG A 1 499 ? -36.597 3.166 16.458 1.00 79.88 499 ARG A O 1
ATOM 4158 N N . VAL A 1 500 ? -36.531 1.005 17.069 1.00 84.56 500 VAL A N 1
ATOM 4159 C CA . VAL A 1 500 ? -35.697 0.586 15.929 1.00 84.56 500 VAL A CA 1
ATOM 4160 C C . VAL A 1 500 ? -36.427 0.828 14.606 1.00 84.56 500 VAL A C 1
ATOM 4162 O O . VAL A 1 500 ? -35.855 1.387 13.676 1.00 84.56 500 VAL A O 1
ATOM 4165 N N . TYR A 1 501 ? -37.712 0.474 14.534 1.00 82.94 501 TYR A N 1
ATOM 4166 C CA . TYR A 1 501 ? -38.504 0.603 13.308 1.00 82.94 501 TYR A CA 1
ATOM 4167 C C . TYR A 1 501 ? -39.050 2.016 13.052 1.00 82.94 501 TYR A C 1
ATOM 4169 O O . TYR A 1 501 ? -39.477 2.291 11.932 1.00 82.94 501 TYR A O 1
ATOM 4177 N N . GLN A 1 502 ? -39.061 2.893 14.061 1.00 79.19 502 GLN A N 1
ATOM 4178 C CA . GLN A 1 502 ? -39.489 4.291 13.926 1.00 79.19 502 GLN A CA 1
ATOM 4179 C C . GLN A 1 502 ? -38.338 5.243 13.585 1.00 79.19 502 GLN A C 1
ATOM 4181 O O . GLN A 1 502 ? -38.539 6.187 12.825 1.00 79.19 502 GLN A O 1
ATOM 4186 N N . SER A 1 503 ? -37.150 5.011 14.149 1.00 69.12 503 SER A N 1
ATOM 4187 C CA . SER A 1 503 ? -36.058 5.992 14.122 1.00 69.12 503 SER A CA 1
ATOM 4188 C C . SER A 1 503 ? -34.956 5.687 13.104 1.00 69.12 503 SER A C 1
ATOM 4190 O O . SER A 1 503 ? -34.180 6.583 12.784 1.00 69.12 503 SER A O 1
ATOM 4192 N N . TYR A 1 504 ? -34.868 4.457 12.588 1.00 71.94 504 TYR A N 1
ATOM 4193 C CA . TYR A 1 504 ? -33.744 4.016 11.751 1.00 71.94 504 TYR A CA 1
ATOM 4194 C C . TYR A 1 504 ? -34.184 3.583 10.348 1.00 71.94 504 TYR A C 1
ATOM 4196 O O . TYR A 1 504 ? -35.363 3.331 10.091 1.00 71.94 504 TYR A O 1
ATOM 4204 N N . ARG A 1 505 ? -33.239 3.514 9.400 1.00 72.56 505 ARG A N 1
ATOM 4205 C CA . ARG A 1 505 ? -33.525 3.042 8.036 1.00 72.56 505 ARG A CA 1
ATOM 4206 C C . ARG A 1 505 ? -33.548 1.515 8.000 1.00 72.56 505 ARG A C 1
ATOM 4208 O O . ARG A 1 505 ? -32.893 0.842 8.789 1.00 72.56 505 ARG A O 1
ATOM 4215 N N . THR A 1 506 ? -34.244 0.954 7.013 1.00 73.88 506 THR A N 1
ATOM 4216 C CA . THR A 1 506 ? -34.460 -0.500 6.868 1.00 73.88 506 THR A CA 1
ATOM 4217 C C . THR A 1 506 ? -33.192 -1.350 6.810 1.00 73.88 506 THR A C 1
ATOM 4219 O O . THR A 1 506 ? -33.242 -2.528 7.181 1.00 73.88 506 THR A O 1
ATOM 4222 N N . LYS A 1 507 ? -32.084 -0.765 6.344 1.00 74.44 507 LYS A N 1
ATOM 4223 C CA . LYS A 1 507 ? -30.758 -1.389 6.291 1.00 74.44 507 LYS A CA 1
ATOM 4224 C C . LYS A 1 507 ? -30.057 -1.459 7.657 1.00 74.44 507 LYS A C 1
ATOM 4226 O O . LYS A 1 507 ? -29.331 -2.413 7.892 1.00 74.44 507 LYS A O 1
ATOM 4231 N N . ASP A 1 508 ? -30.353 -0.533 8.569 1.00 80.88 508 ASP A N 1
ATOM 4232 C CA . ASP A 1 508 ? -29.678 -0.414 9.870 1.00 80.88 508 ASP A CA 1
ATOM 4233 C C . ASP A 1 508 ? -30.379 -1.251 10.956 1.00 80.88 508 ASP A C 1
ATOM 4235 O O . ASP A 1 508 ? -29.814 -1.526 12.010 1.00 80.88 508 ASP A O 1
ATOM 4239 N N . PHE A 1 509 ? -31.607 -1.721 10.689 1.00 86.69 509 PHE A N 1
ATOM 4240 C CA . PHE A 1 509 ? -32.426 -2.474 11.649 1.00 86.69 509 PHE A CA 1
ATOM 4241 C C . PHE A 1 509 ? -31.705 -3.657 12.283 1.00 86.69 509 PHE A C 1
ATOM 4243 O O . PHE A 1 509 ? -31.974 -3.985 13.430 1.00 86.69 509 PHE A O 1
ATOM 4250 N N . LYS A 1 510 ? -30.836 -4.341 11.540 1.00 90.38 510 LYS A N 1
ATOM 4251 C CA . LYS A 1 510 ? -30.201 -5.566 12.026 1.00 90.38 510 LYS A CA 1
ATOM 4252 C C . LYS A 1 510 ? -29.193 -5.270 13.131 1.00 90.38 510 LYS A C 1
ATOM 4254 O O . LYS A 1 510 ? -29.338 -5.810 14.227 1.00 90.38 510 LYS A O 1
ATOM 4259 N N . ALA A 1 511 ? -28.252 -4.372 12.845 1.00 90.44 511 ALA A N 1
ATOM 4260 C CA . ALA A 1 511 ? -27.318 -3.828 13.820 1.00 90.44 511 ALA A CA 1
ATOM 4261 C C . ALA A 1 511 ? -28.073 -3.218 15.008 1.00 90.44 511 ALA A C 1
ATOM 4263 O O . ALA A 1 511 ? -27.811 -3.555 16.154 1.00 90.44 511 ALA A O 1
ATOM 4264 N N . GLU A 1 512 ? -29.099 -2.408 14.744 1.00 90.31 512 GLU A N 1
ATOM 4265 C CA . GLU A 1 512 ? -29.865 -1.731 15.791 1.00 90.31 512 GLU A CA 1
ATOM 4266 C C . GLU A 1 512 ? -30.675 -2.662 16.694 1.00 90.31 512 GLU A C 1
ATOM 4268 O O . GLU A 1 512 ? -30.843 -2.353 17.871 1.00 90.31 512 GLU A O 1
ATOM 4273 N N . LEU A 1 513 ? -31.192 -3.783 16.179 1.00 93.56 513 LEU A N 1
ATOM 4274 C CA . LEU A 1 513 ? -31.954 -4.758 16.965 1.00 93.56 513 LEU A CA 1
ATOM 4275 C C . LEU A 1 513 ? -31.064 -5.490 17.968 1.00 93.56 513 LEU A C 1
ATOM 4277 O O . LEU A 1 513 ? -31.443 -5.621 19.132 1.00 93.56 513 LEU A O 1
ATOM 4281 N N . ILE A 1 514 ? -29.902 -5.979 17.527 1.00 95.94 514 ILE A N 1
ATOM 4282 C CA . ILE A 1 514 ? -29.047 -6.826 18.364 1.00 95.94 514 ILE A CA 1
ATOM 4283 C C . ILE A 1 514 ? -28.464 -6.053 19.548 1.00 95.94 514 ILE A C 1
ATOM 4285 O O . ILE A 1 514 ? -28.500 -6.541 20.675 1.00 95.94 514 ILE A O 1
ATOM 4289 N N . VAL A 1 515 ? -28.050 -4.801 19.339 1.00 94.06 515 VAL A N 1
ATOM 4290 C CA . VAL A 1 515 ? -27.477 -3.961 20.400 1.00 94.06 515 VAL A CA 1
ATOM 4291 C C . VAL A 1 515 ? -28.526 -3.453 21.406 1.00 94.06 515 VAL A C 1
ATOM 4293 O O . VAL A 1 515 ? -28.176 -2.810 22.399 1.00 94.06 515 VAL A O 1
ATOM 4296 N N . ARG A 1 516 ? -29.827 -3.739 21.210 1.00 93.06 516 ARG A N 1
ATOM 4297 C CA . ARG A 1 516 ? -30.843 -3.517 22.261 1.00 93.06 516 ARG A CA 1
ATOM 4298 C C . ARG A 1 516 ? -30.724 -4.524 23.396 1.00 93.06 516 ARG A C 1
ATOM 4300 O O . ARG A 1 516 ? -31.106 -4.187 24.512 1.00 93.06 516 ARG A O 1
ATOM 4307 N N . VAL A 1 517 ? -30.191 -5.721 23.148 1.00 95.62 517 VAL A N 1
ATOM 4308 C CA . VAL A 1 517 ? -29.976 -6.728 24.197 1.00 95.62 517 VAL A CA 1
ATOM 4309 C C . VAL A 1 517 ? -29.034 -6.205 25.291 1.00 95.62 517 VAL A C 1
ATOM 4311 O O . VAL A 1 517 ? -29.500 -6.075 26.426 1.00 95.62 517 VAL A O 1
ATOM 4314 N N . PRO A 1 518 ? -27.783 -5.789 24.995 1.00 95.19 518 PRO A N 1
ATOM 4315 C CA . PRO A 1 518 ? -26.892 -5.228 26.012 1.00 95.19 518 PRO A CA 1
ATOM 4316 C C . PRO A 1 518 ? -27.459 -3.969 26.671 1.00 95.19 518 PRO A C 1
ATOM 4318 O O . PRO A 1 518 ? -27.302 -3.790 27.878 1.00 95.19 518 PRO A O 1
ATOM 4321 N N . GLN A 1 519 ? -28.177 -3.130 25.915 1.00 92.75 519 GLN A N 1
ATOM 4322 C CA . GLN A 1 519 ? -28.861 -1.957 26.464 1.00 92.75 519 GLN A CA 1
ATOM 4323 C C . GLN A 1 519 ? -29.883 -2.340 27.545 1.00 92.75 519 GLN A C 1
ATOM 4325 O O . GLN A 1 519 ? -29.900 -1.734 28.615 1.00 92.75 519 GLN A O 1
ATOM 4330 N N . MET A 1 520 ? -30.733 -3.338 27.276 1.00 92.69 520 MET A N 1
ATOM 4331 C CA . MET A 1 520 ? -31.743 -3.823 28.222 1.00 92.69 520 MET A CA 1
ATOM 4332 C C . MET A 1 520 ? -31.108 -4.481 29.450 1.00 92.69 520 MET A C 1
ATOM 4334 O O . MET A 1 520 ? -31.599 -4.265 30.558 1.00 92.69 520 MET A O 1
ATOM 4338 N N . LEU A 1 521 ? -30.014 -5.233 29.269 1.00 93.00 521 LEU A N 1
ATOM 4339 C CA . LEU A 1 521 ? -29.268 -5.861 30.367 1.00 93.00 521 LEU A CA 1
ATOM 4340 C C . LEU A 1 521 ? -28.744 -4.828 31.371 1.00 93.00 521 LEU A C 1
ATOM 4342 O O . LEU A 1 521 ? -28.827 -5.050 32.575 1.00 93.00 521 LEU A O 1
ATOM 4346 N N . THR A 1 522 ? -28.244 -3.687 30.891 1.00 91.94 522 THR A N 1
ATOM 4347 C CA . THR A 1 522 ? -27.771 -2.603 31.765 1.00 91.94 522 THR A CA 1
ATOM 4348 C C . THR A 1 522 ? -28.924 -1.765 32.318 1.00 91.94 522 THR A C 1
ATOM 4350 O O . THR A 1 522 ? -28.939 -1.445 33.503 1.00 91.94 522 THR A O 1
ATOM 4353 N N . HIS A 1 523 ? -29.930 -1.445 31.499 1.00 88.50 523 HIS A N 1
ATOM 4354 C CA . HIS A 1 523 ? -31.061 -0.615 31.921 1.00 88.50 523 HIS A CA 1
ATOM 4355 C C . HIS A 1 523 ? -31.878 -1.259 33.052 1.00 88.50 523 HIS A C 1
ATOM 4357 O O . HIS A 1 523 ? -32.174 -0.600 34.047 1.00 88.50 523 HIS A O 1
ATOM 4363 N N . TYR A 1 524 ? -32.200 -2.551 32.927 1.00 89.44 524 TYR A N 1
ATOM 4364 C CA . TYR A 1 524 ? -32.989 -3.303 33.909 1.00 89.44 524 TYR A CA 1
ATOM 4365 C C . TYR A 1 524 ? -32.134 -4.055 34.934 1.00 89.44 524 TYR A C 1
ATOM 4367 O O . TYR A 1 524 ? -32.640 -4.962 35.590 1.00 89.44 524 TYR A O 1
ATOM 4375 N N . LYS A 1 525 ? -30.855 -3.689 35.108 1.00 84.56 525 LYS A N 1
ATOM 4376 C CA . LYS A 1 525 ? -29.939 -4.379 36.031 1.00 84.56 525 LYS A CA 1
ATOM 4377 C C . LYS A 1 525 ? -30.526 -4.543 37.445 1.00 84.56 525 LYS A C 1
ATOM 4379 O O . LYS A 1 525 ? -30.378 -5.597 38.049 1.00 84.56 525 LYS A O 1
ATOM 4384 N N . ASN A 1 526 ? -31.224 -3.522 37.945 1.00 87.88 526 ASN A N 1
ATOM 4385 C CA . ASN A 1 526 ? -31.822 -3.522 39.287 1.00 87.88 526 ASN A CA 1
ATOM 4386 C C . ASN A 1 526 ? -33.307 -3.956 39.301 1.00 87.88 526 ASN A C 1
ATOM 4388 O O . ASN A 1 526 ? -33.957 -3.861 40.337 1.00 87.88 526 ASN A O 1
ATOM 4392 N N . ASP A 1 527 ? -33.858 -4.408 38.168 1.00 90.12 527 ASP A N 1
ATOM 4393 C CA . ASP A 1 527 ? -35.240 -4.889 38.023 1.00 90.12 527 ASP A CA 1
ATOM 4394 C C . ASP A 1 527 ? -35.261 -6.234 37.278 1.00 90.12 527 ASP A C 1
ATOM 4396 O O . ASP A 1 527 ? -35.654 -6.360 36.111 1.00 90.12 527 ASP A O 1
ATOM 4400 N N . GLU A 1 528 ? -34.823 -7.272 37.989 1.00 90.56 528 GLU A N 1
ATOM 4401 C CA . GLU A 1 528 ? -34.702 -8.634 37.468 1.00 90.56 528 GLU A CA 1
ATOM 4402 C C . GLU A 1 528 ? -36.047 -9.196 36.974 1.00 90.56 528 GLU A C 1
ATOM 4404 O O . GLU A 1 528 ? -36.113 -9.941 35.992 1.00 90.56 528 GLU A O 1
ATOM 4409 N N . LYS A 1 529 ? -37.158 -8.797 37.607 1.00 93.50 529 LYS A N 1
ATOM 4410 C CA . LYS A 1 529 ? -38.509 -9.219 37.216 1.00 93.50 529 LYS A CA 1
ATOM 4411 C C . LYS A 1 529 ? -38.855 -8.711 35.817 1.00 93.50 529 LYS A C 1
ATOM 4413 O O . LYS A 1 529 ? -39.348 -9.488 34.990 1.00 93.50 529 LYS A O 1
ATOM 4418 N N . THR A 1 530 ? -38.599 -7.433 35.541 1.00 91.38 530 THR A N 1
ATOM 4419 C CA . THR A 1 530 ? -38.820 -6.858 34.211 1.00 91.38 530 THR A CA 1
ATOM 4420 C C . THR A 1 530 ? -37.841 -7.432 33.195 1.00 91.38 530 THR A C 1
ATOM 4422 O O . THR A 1 530 ? -38.272 -7.813 32.105 1.00 91.38 530 THR A O 1
ATOM 4425 N N . LEU A 1 531 ? -36.563 -7.605 33.548 1.00 91.19 531 LEU A N 1
ATOM 4426 C CA . LEU A 1 531 ? -35.574 -8.213 32.655 1.00 91.19 531 LEU A CA 1
ATOM 4427 C C . LEU A 1 531 ? -35.974 -9.636 32.229 1.00 91.19 531 LEU A C 1
ATOM 4429 O O . LEU A 1 531 ? -35.979 -9.951 31.038 1.00 91.19 531 LEU A O 1
ATOM 4433 N N . ASN A 1 532 ? -36.406 -10.474 33.175 1.00 92.81 532 ASN A N 1
ATOM 4434 C CA . ASN A 1 532 ? -36.891 -11.829 32.903 1.00 92.81 532 ASN A CA 1
ATOM 4435 C C . ASN A 1 532 ? -38.142 -11.840 32.013 1.00 92.81 532 ASN A C 1
ATOM 4437 O O . ASN A 1 532 ? -38.319 -12.740 31.186 1.00 92.81 532 ASN A O 1
ATOM 4441 N N . LYS A 1 533 ? -39.010 -10.828 32.134 1.00 93.12 533 LYS A N 1
ATOM 4442 C CA . LYS A 1 533 ? -40.142 -10.643 31.220 1.00 93.12 533 LYS A CA 1
ATOM 4443 C C . LYS A 1 533 ? -39.663 -10.320 29.801 1.00 93.12 533 LYS A C 1
ATOM 4445 O O . LYS A 1 533 ? -40.158 -10.942 28.862 1.00 93.12 533 LYS A O 1
ATOM 4450 N N . GLN A 1 534 ? -38.690 -9.418 29.639 1.00 92.06 534 GLN A N 1
ATOM 4451 C CA . GLN A 1 534 ? -38.140 -9.091 28.316 1.00 92.06 534 GLN A CA 1
ATOM 4452 C C . GLN A 1 534 ? -37.432 -10.286 27.676 1.00 92.06 534 GLN A C 1
ATOM 4454 O O . GLN A 1 534 ? -37.689 -10.584 26.511 1.00 92.06 534 GLN A O 1
ATOM 4459 N N . ARG A 1 535 ? -36.639 -11.044 28.447 1.00 93.94 535 ARG A N 1
ATOM 4460 C CA . ARG A 1 535 ? -36.009 -12.296 27.990 1.00 93.94 535 ARG A CA 1
ATOM 4461 C C . ARG A 1 535 ? -37.029 -13.306 27.468 1.00 93.94 535 ARG A C 1
ATOM 4463 O O . ARG A 1 535 ? -36.790 -13.941 26.451 1.00 93.94 535 ARG A O 1
ATOM 4470 N N . LYS A 1 536 ? -38.194 -13.435 28.114 1.00 93.88 536 LYS A N 1
ATOM 4471 C CA . LYS A 1 536 ? -39.272 -14.319 27.632 1.00 93.88 536 LYS A CA 1
ATOM 4472 C C . LYS A 1 536 ? -39.895 -13.826 26.324 1.00 93.88 536 LYS A C 1
ATOM 4474 O O . LYS A 1 536 ? -40.147 -14.641 25.441 1.00 93.88 536 LYS A O 1
ATOM 4479 N N . ILE A 1 537 ? -40.144 -12.521 26.192 1.00 93.62 537 ILE A N 1
ATOM 4480 C CA . ILE A 1 537 ? -40.758 -11.932 24.987 1.00 93.62 537 ILE A CA 1
ATOM 4481 C C . ILE A 1 537 ? -39.796 -11.999 23.791 1.00 93.62 537 ILE A C 1
ATOM 4483 O O . ILE A 1 537 ? -40.202 -12.357 22.688 1.00 93.62 537 ILE A O 1
ATOM 4487 N N . LEU A 1 538 ? -38.521 -11.681 24.015 1.00 95.00 538 LEU A N 1
ATOM 4488 C CA . LEU A 1 538 ? -37.476 -11.575 22.996 1.00 95.00 538 LEU A CA 1
ATOM 4489 C C . LEU A 1 538 ? -36.498 -12.756 23.021 1.00 95.00 538 LEU A C 1
ATOM 4491 O O . LEU A 1 538 ? -35.338 -12.596 22.650 1.00 95.00 538 LEU A O 1
ATOM 4495 N N . LYS A 1 539 ? -36.962 -13.946 23.425 1.00 95.81 539 LYS A N 1
ATOM 4496 C CA . LYS A 1 539 ? -36.111 -15.118 23.685 1.00 95.81 539 LYS A CA 1
ATOM 4497 C C . LYS A 1 539 ? -35.076 -15.378 22.590 1.00 95.81 539 LYS A C 1
ATOM 4499 O O . LYS A 1 539 ? -33.890 -15.375 22.871 1.00 95.81 539 LYS A O 1
ATOM 4504 N N . LYS A 1 540 ? -35.504 -15.495 21.328 1.00 96.75 540 LYS A N 1
ATOM 4505 C CA . LYS A 1 540 ? -34.582 -15.765 20.210 1.00 96.75 540 LYS A CA 1
ATOM 4506 C C . LYS A 1 540 ? -33.526 -14.671 19.994 1.00 96.75 540 LYS A C 1
ATOM 4508 O O . LYS A 1 540 ? -32.441 -14.982 19.525 1.00 96.75 540 LYS A O 1
ATOM 4513 N N . LEU A 1 541 ? -33.840 -13.408 20.297 1.00 96.88 541 LEU A N 1
ATOM 4514 C CA . LEU A 1 541 ? -32.893 -12.298 20.155 1.00 96.88 541 LEU A CA 1
ATOM 4515 C C . LEU A 1 541 ? -31.844 -12.324 21.278 1.00 96.88 541 LEU A C 1
ATOM 4517 O O . LEU A 1 541 ? -30.665 -12.136 20.994 1.00 96.88 541 LEU A O 1
ATOM 4521 N N . PHE A 1 542 ? -32.265 -12.600 22.519 1.00 97.12 542 PHE A N 1
ATOM 4522 C CA . PHE A 1 542 ? -31.350 -12.815 23.646 1.00 97.12 542 PHE A CA 1
ATOM 4523 C C . PHE A 1 542 ? -30.474 -14.050 23.419 1.00 97.12 542 PHE A C 1
ATOM 4525 O O . PHE A 1 542 ? -29.256 -13.930 23.473 1.00 97.12 542 PHE A O 1
ATOM 4532 N N . ASP A 1 543 ? -31.075 -15.190 23.063 1.00 97.00 543 ASP A N 1
ATOM 4533 C CA . ASP A 1 543 ? -30.352 -16.440 22.803 1.00 97.00 543 ASP A CA 1
ATOM 4534 C C . ASP A 1 543 ? -29.301 -16.253 21.692 1.00 97.00 543 ASP A C 1
ATOM 4536 O O . ASP A 1 543 ? -28.197 -16.778 21.792 1.00 97.00 543 ASP A O 1
ATOM 4540 N N . TYR A 1 544 ? -29.611 -15.494 20.636 1.00 97.94 544 TYR A N 1
ATOM 4541 C CA . TYR A 1 544 ? -28.652 -15.208 19.565 1.00 97.94 544 TYR A CA 1
ATOM 4542 C C . TYR A 1 544 ? -27.517 -14.283 20.026 1.00 97.94 544 TYR A C 1
ATOM 4544 O O . TYR A 1 544 ? -26.359 -14.511 19.687 1.00 97.94 544 TYR A O 1
ATOM 4552 N N . TYR A 1 545 ? -27.825 -13.243 20.807 1.00 97.44 545 TYR A N 1
ATOM 4553 C CA . TYR A 1 545 ? -26.796 -12.367 21.368 1.00 97.44 545 TYR A CA 1
ATOM 4554 C C . TYR A 1 545 ? -25.834 -13.146 22.272 1.00 97.44 545 TYR A C 1
ATOM 4556 O O . TYR A 1 545 ? -24.625 -13.095 22.081 1.00 97.44 545 TYR A O 1
ATOM 4564 N N . GLU A 1 546 ? -26.372 -13.908 23.220 1.00 95.50 546 GLU A N 1
ATOM 4565 C CA . GLU A 1 546 ? -25.580 -14.579 24.251 1.00 95.50 546 GLU A CA 1
ATOM 4566 C C . GLU A 1 546 ? -24.783 -15.759 23.695 1.00 95.50 546 GLU A C 1
ATOM 4568 O O . GLU A 1 546 ? -23.621 -15.919 24.043 1.00 95.50 546 GLU A O 1
ATOM 4573 N N . ASN A 1 547 ? -25.368 -16.554 22.794 1.00 95.25 547 ASN A N 1
ATOM 4574 C CA . ASN A 1 547 ? -24.705 -17.768 22.312 1.00 95.25 547 ASN A CA 1
ATOM 4575 C C . ASN A 1 547 ? -23.844 -17.552 21.065 1.00 95.25 547 ASN A C 1
ATOM 4577 O O . ASN A 1 547 ? -22.990 -18.380 20.790 1.00 95.25 547 ASN A O 1
ATOM 4581 N N . PHE A 1 548 ? -24.076 -16.498 20.275 1.00 95.38 548 PHE A N 1
ATOM 4582 C CA . PHE A 1 548 ? -23.311 -16.269 19.044 1.00 95.38 548 PHE A CA 1
ATOM 4583 C C . PHE A 1 548 ? -22.507 -14.973 19.089 1.00 95.38 548 PHE A C 1
ATOM 4585 O O . PHE A 1 548 ? -21.309 -14.983 18.811 1.00 95.38 548 PHE A O 1
ATOM 4592 N N . VAL A 1 549 ? -23.139 -13.850 19.442 1.00 96.06 549 VAL A N 1
ATOM 4593 C CA . VAL A 1 549 ? -22.465 -12.542 19.412 1.00 96.06 549 VAL A CA 1
ATOM 4594 C C . VAL A 1 549 ? -21.413 -12.433 20.509 1.00 96.06 549 VAL A C 1
ATOM 4596 O O . VAL A 1 549 ? -20.282 -12.058 20.213 1.00 96.06 549 VAL A O 1
ATOM 4599 N N . VAL A 1 550 ? -21.758 -12.791 21.749 1.00 96.25 550 VAL A N 1
ATOM 4600 C CA . VAL A 1 550 ? -20.810 -12.796 22.873 1.00 96.25 550 VAL A CA 1
ATOM 4601 C C . VAL A 1 550 ? -19.692 -13.812 22.629 1.00 96.25 550 VAL A C 1
ATOM 4603 O O . VAL A 1 550 ? -18.529 -13.450 22.752 1.00 96.25 550 VAL A O 1
ATOM 4606 N N . GLN A 1 551 ? -20.004 -15.022 22.157 1.00 94.62 551 GLN A N 1
ATOM 4607 C CA . GLN A 1 551 ? -18.976 -16.005 21.796 1.00 94.62 551 GLN A CA 1
ATOM 4608 C C . GLN A 1 551 ? -18.018 -15.472 20.713 1.00 94.62 551 GLN A C 1
ATOM 4610 O O . GLN A 1 551 ? -16.801 -15.549 20.861 1.00 94.62 551 GLN A O 1
ATOM 4615 N N . SER A 1 552 ? -18.548 -14.850 19.654 1.00 94.56 552 SER A N 1
ATOM 4616 C CA . SER A 1 552 ? -17.721 -14.239 18.600 1.00 94.56 552 SER A CA 1
ATOM 4617 C C . SER A 1 552 ? -16.817 -13.125 19.145 1.00 94.56 552 SER A C 1
ATOM 4619 O O . SER A 1 552 ? -15.701 -12.926 18.659 1.00 94.56 552 SER A O 1
ATOM 4621 N N . MET A 1 553 ? -17.292 -12.382 20.151 1.00 95.19 553 MET A N 1
ATOM 4622 C CA . MET A 1 553 ? -16.514 -11.365 20.857 1.00 95.19 553 MET A CA 1
ATOM 4623 C C . MET A 1 553 ? -15.381 -11.987 21.686 1.00 95.19 553 MET A C 1
ATOM 4625 O O . MET A 1 553 ? -14.248 -11.509 21.612 1.00 95.19 553 MET A O 1
ATOM 4629 N N . GLU A 1 554 ? -15.655 -13.062 22.424 1.00 94.56 554 GLU A N 1
ATOM 4630 C CA . GLU A 1 554 ? -14.660 -13.792 23.221 1.00 94.56 554 GLU A CA 1
ATOM 4631 C C . GLU A 1 554 ? -13.557 -14.391 22.341 1.00 94.56 554 GLU A C 1
ATOM 4633 O O . GLU A 1 554 ? -12.375 -14.187 22.614 1.00 94.56 554 GLU A O 1
ATOM 4638 N N . GLU A 1 555 ? -13.930 -15.050 21.242 1.00 93.81 555 GLU A N 1
ATOM 4639 C CA . GLU A 1 555 ? -12.989 -15.644 20.282 1.00 93.81 555 GLU A CA 1
ATOM 4640 C C . GLU A 1 555 ? -12.115 -14.588 19.584 1.00 93.81 555 GLU A C 1
ATOM 4642 O O . GLU A 1 555 ? -10.943 -14.830 19.290 1.00 93.81 555 GLU A O 1
ATOM 4647 N N . SER A 1 556 ? -12.664 -13.394 19.332 1.00 93.75 556 SER A N 1
ATOM 4648 C CA . SER A 1 556 ? -11.951 -12.319 18.624 1.00 93.75 556 SER A CA 1
ATOM 4649 C C . SER A 1 556 ? -11.028 -11.497 19.525 1.00 93.75 556 SER A C 1
ATOM 4651 O O . SER A 1 556 ? -10.084 -10.884 19.023 1.00 93.75 556 SER A O 1
ATOM 4653 N N . LEU A 1 557 ? -11.269 -11.453 20.839 1.00 91.50 557 LEU A N 1
ATOM 4654 C CA . LEU A 1 557 ? -10.508 -10.608 21.766 1.00 91.50 557 LEU A CA 1
ATOM 4655 C C . LEU A 1 557 ? -8.987 -10.894 21.753 1.00 91.50 557 LEU A C 1
ATOM 4657 O O . LEU A 1 557 ? -8.232 -9.930 21.606 1.00 91.50 557 LEU A O 1
ATOM 4661 N N . PRO A 1 558 ? -8.496 -12.150 21.830 1.00 89.94 558 PRO A N 1
ATOM 4662 C CA . PRO A 1 558 ? -7.057 -12.434 21.783 1.00 89.94 558 PRO A CA 1
ATOM 4663 C C . PRO A 1 558 ? -6.403 -12.000 20.464 1.00 89.94 558 PRO A C 1
ATOM 4665 O O . PRO A 1 558 ? -5.272 -11.509 20.445 1.00 89.94 558 PRO A O 1
ATOM 4668 N N . VAL A 1 559 ? -7.129 -12.149 19.352 1.00 91.00 559 VAL A N 1
ATOM 4669 C CA . VAL A 1 559 ? -6.672 -11.761 18.011 1.00 91.00 559 VAL A CA 1
ATOM 4670 C C . VAL A 1 559 ? -6.571 -10.238 17.906 1.00 91.00 559 VAL A C 1
ATOM 4672 O O . VAL A 1 559 ? -5.548 -9.710 17.472 1.00 91.00 559 VAL A O 1
ATOM 4675 N N . LEU A 1 560 ? -7.594 -9.517 18.373 1.00 89.12 560 LEU A N 1
ATOM 4676 C CA . LEU A 1 560 ? -7.607 -8.053 18.406 1.00 89.12 560 LEU A CA 1
ATOM 4677 C C . LEU A 1 560 ? -6.522 -7.482 19.333 1.00 89.12 560 LEU A C 1
ATOM 4679 O O . LEU A 1 560 ? -5.921 -6.462 19.004 1.00 89.12 560 LEU A O 1
ATOM 4683 N N . GLN A 1 561 ? -6.212 -8.157 20.444 1.00 84.50 561 GLN A N 1
ATOM 4684 C CA . GLN A 1 561 ? -5.090 -7.788 21.313 1.00 84.50 561 GLN A CA 1
ATOM 4685 C C . GLN A 1 561 ? -3.751 -7.867 20.575 1.00 84.50 561 GLN A C 1
ATOM 4687 O O . GLN A 1 561 ? -2.965 -6.923 20.653 1.00 84.50 561 GLN A O 1
ATOM 4692 N N . LYS A 1 562 ? -3.497 -8.950 19.823 1.00 84.75 562 LYS A N 1
ATOM 4693 C CA . LYS A 1 562 ? -2.293 -9.058 18.980 1.00 84.75 562 LYS A CA 1
ATOM 4694 C C . LYS A 1 562 ? -2.258 -7.974 17.904 1.00 84.75 562 LYS A C 1
ATOM 4696 O O . LYS A 1 562 ? -1.225 -7.343 17.732 1.00 84.75 562 LYS A O 1
ATOM 4701 N N . LEU A 1 563 ? -3.385 -7.717 17.236 1.00 84.19 563 LEU A N 1
ATOM 4702 C CA . LEU A 1 563 ? -3.495 -6.671 16.211 1.00 84.19 563 LEU A CA 1
ATOM 4703 C C . LEU A 1 563 ? -3.243 -5.258 16.753 1.00 84.19 563 LEU A C 1
ATOM 4705 O O . LEU A 1 563 ? -2.895 -4.380 15.972 1.00 84.19 563 LEU A O 1
ATOM 4709 N N . SER A 1 564 ? -3.438 -5.022 18.053 1.00 76.31 564 SER A N 1
ATOM 4710 C CA . SER A 1 564 ? -3.251 -3.707 18.683 1.00 76.31 564 SER A CA 1
ATOM 4711 C C . SER A 1 564 ? -1.807 -3.388 19.109 1.00 76.31 564 SER A C 1
ATOM 4713 O O . SER A 1 564 ? -1.534 -2.246 19.487 1.00 76.31 564 SER A O 1
ATOM 4715 N N . ASP A 1 565 ? -0.901 -4.375 19.079 1.00 74.75 565 ASP A N 1
ATOM 4716 C CA . ASP A 1 565 ? 0.516 -4.247 19.452 1.00 74.75 565 ASP A CA 1
ATOM 4717 C C . ASP A 1 565 ? 1.385 -4.493 18.214 1.00 74.75 565 ASP A C 1
ATOM 4719 O O . ASP A 1 565 ? 1.634 -5.639 17.842 1.00 74.75 565 ASP A O 1
ATOM 4723 N N . ASP A 1 566 ? 1.880 -3.418 17.597 1.00 67.44 566 ASP A N 1
ATOM 4724 C CA . ASP A 1 566 ? 2.666 -3.465 16.352 1.00 67.44 566 ASP A CA 1
ATOM 4725 C C . ASP A 1 566 ? 3.948 -4.321 16.467 1.00 67.44 566 ASP A C 1
ATOM 4727 O O . ASP A 1 566 ? 4.539 -4.707 15.461 1.00 67.44 566 ASP A O 1
ATOM 4731 N N . ARG A 1 567 ? 4.387 -4.653 17.692 1.00 70.88 567 ARG A N 1
ATOM 4732 C CA . ARG A 1 567 ? 5.546 -5.528 17.950 1.00 70.88 567 ARG A CA 1
ATOM 4733 C C . ARG A 1 567 ? 5.214 -7.018 17.883 1.00 70.88 567 ARG A C 1
ATOM 4735 O O . ARG A 1 567 ? 6.133 -7.835 17.869 1.00 70.88 567 ARG A O 1
ATOM 4742 N N . ARG A 1 568 ? 3.933 -7.390 17.925 1.00 76.00 568 ARG A N 1
ATOM 4743 C CA . ARG A 1 568 ? 3.498 -8.788 17.894 1.00 76.00 568 ARG A CA 1
ATOM 4744 C C . ARG A 1 568 ? 3.229 -9.208 16.462 1.00 76.00 568 ARG A C 1
ATOM 4746 O O . ARG A 1 568 ? 2.440 -8.590 15.754 1.00 76.00 568 ARG A O 1
ATOM 4753 N N . GLU A 1 569 ? 3.865 -10.299 16.068 1.00 86.12 569 GLU A N 1
ATOM 4754 C CA . GLU A 1 569 ? 3.617 -10.925 14.778 1.00 86.12 569 GLU A CA 1
ATOM 4755 C C . GLU A 1 569 ? 2.244 -11.611 14.786 1.00 86.12 569 GLU A C 1
ATOM 4757 O O . GLU A 1 569 ? 1.903 -12.331 15.732 1.00 86.12 569 GLU A O 1
ATOM 4762 N N . ILE A 1 570 ? 1.457 -11.383 13.735 1.00 91.44 570 ILE A N 1
ATOM 4763 C CA . ILE A 1 570 ? 0.202 -12.089 13.488 1.00 91.44 570 ILE A CA 1
ATOM 4764 C C . ILE A 1 570 ? 0.211 -12.718 12.100 1.00 91.44 570 ILE A C 1
ATOM 4766 O O . ILE A 1 570 ? 0.640 -12.103 11.122 1.00 91.44 570 ILE A O 1
ATOM 4770 N N . LYS A 1 571 ? -0.291 -13.951 12.028 1.00 93.56 571 LYS A N 1
ATOM 4771 C CA . LYS A 1 571 ? -0.476 -14.693 10.780 1.00 93.56 571 LYS A CA 1
ATOM 4772 C C . LYS A 1 571 ? -1.952 -14.768 10.418 1.00 93.56 571 LYS A C 1
ATOM 4774 O O . LYS A 1 571 ? -2.818 -14.695 11.288 1.00 93.56 571 LYS A O 1
ATOM 4779 N N . PHE A 1 572 ? -2.239 -14.937 9.133 1.00 94.19 572 PHE A N 1
ATOM 4780 C CA . PHE A 1 572 ? -3.608 -14.990 8.625 1.00 94.19 572 PHE A CA 1
ATOM 4781 C C . PHE A 1 572 ? -4.441 -16.123 9.253 1.00 94.19 572 PHE A C 1
ATOM 4783 O O . PHE A 1 572 ? -5.623 -15.941 9.542 1.00 94.19 572 PHE A O 1
ATOM 4790 N N . GLU A 1 573 ? -3.832 -17.282 9.515 1.00 93.94 573 GLU A N 1
ATOM 4791 C CA . GLU A 1 573 ? -4.506 -18.444 10.107 1.00 93.94 573 GLU A CA 1
ATOM 4792 C C . GLU A 1 573 ? -4.917 -18.223 11.565 1.00 93.94 573 GLU A C 1
ATOM 4794 O O . GLU A 1 573 ? -5.795 -18.919 12.064 1.00 93.94 573 GLU A O 1
ATOM 4799 N N . GLU A 1 574 ? -4.300 -17.254 12.245 1.00 93.06 574 GLU A N 1
ATOM 4800 C CA . GLU A 1 574 ? -4.654 -16.885 13.617 1.00 93.06 574 GLU A CA 1
ATOM 4801 C C . GLU A 1 574 ? -5.874 -15.953 13.683 1.00 93.06 574 GLU A C 1
ATOM 4803 O O . GLU A 1 574 ? -6.398 -15.705 14.768 1.00 93.06 574 GLU A O 1
ATOM 4808 N N . LEU A 1 575 ? -6.323 -15.409 12.546 1.00 93.81 575 LEU A N 1
ATOM 4809 C CA . LEU A 1 575 ? -7.492 -14.538 12.477 1.00 93.81 575 LEU A CA 1
ATOM 4810 C C . LEU A 1 575 ? -8.784 -15.345 12.631 1.00 93.81 575 LEU A C 1
ATOM 4812 O O . LEU A 1 575 ? -8.911 -16.448 12.100 1.00 93.81 575 LEU A O 1
ATOM 4816 N N . THR A 1 576 ? -9.790 -14.760 13.283 1.00 93.25 576 THR A N 1
ATOM 4817 C CA . THR A 1 576 ? -11.126 -15.365 13.333 1.00 93.25 576 THR A CA 1
ATOM 4818 C C . THR A 1 576 ? -11.767 -15.373 11.943 1.00 93.25 576 THR A C 1
ATOM 4820 O O . THR A 1 576 ? -11.470 -14.520 11.102 1.00 93.25 576 THR A O 1
ATOM 4823 N N . THR A 1 577 ? -12.684 -16.313 11.689 1.00 92.06 577 THR A N 1
ATOM 4824 C CA . THR A 1 577 ? -13.380 -16.430 10.394 1.00 92.06 577 THR A CA 1
ATOM 4825 C C . THR A 1 577 ? -14.002 -15.107 9.914 1.00 92.06 577 THR A C 1
ATOM 4827 O O . THR A 1 577 ? -13.841 -14.780 8.734 1.00 92.06 577 THR A O 1
ATOM 4830 N N . PRO A 1 578 ? -14.640 -14.286 10.780 1.00 91.12 578 PRO A N 1
ATOM 4831 C CA . PRO A 1 578 ? -15.085 -12.950 10.397 1.00 91.12 578 PRO A CA 1
ATOM 4832 C C . PRO A 1 578 ? -13.960 -12.061 9.859 1.00 91.12 578 PRO A C 1
ATOM 4834 O O . PRO A 1 578 ? -14.100 -11.519 8.767 1.00 91.12 578 PRO A O 1
ATOM 4837 N N . LEU A 1 579 ? -12.830 -11.955 10.568 1.00 92.00 579 LEU A N 1
ATOM 4838 C CA . LEU A 1 579 ? -11.699 -11.102 10.182 1.00 92.00 579 LEU A CA 1
ATOM 4839 C C . LEU A 1 579 ? -11.001 -11.588 8.903 1.00 92.00 579 LEU A C 1
ATOM 4841 O O . LEU A 1 579 ? -10.592 -10.769 8.080 1.00 92.00 579 LEU A O 1
ATOM 4845 N N . GLN A 1 580 ? -10.923 -12.902 8.685 1.00 93.94 580 GLN A N 1
ATOM 4846 C CA . GLN A 1 580 ? -10.447 -13.470 7.418 1.00 93.94 580 GLN A CA 1
ATOM 4847 C C . GLN A 1 580 ? -11.336 -13.040 6.242 1.00 93.94 580 GLN A C 1
ATOM 4849 O O . GLN A 1 580 ? -10.837 -12.610 5.201 1.00 93.94 580 GLN A O 1
ATOM 4854 N N . SER A 1 581 ? -12.660 -13.086 6.425 1.00 91.69 581 SER A N 1
ATOM 4855 C CA . SER A 1 581 ? -13.627 -12.636 5.417 1.00 91.69 581 SER A CA 1
ATOM 4856 C C . SER A 1 581 ? -13.476 -11.142 5.093 1.00 91.69 581 SER A C 1
ATOM 4858 O O . SER A 1 581 ? -13.588 -10.758 3.925 1.00 91.69 581 SER A O 1
ATOM 4860 N N . VAL A 1 582 ? -13.120 -10.304 6.078 1.00 90.25 582 VAL A N 1
ATOM 4861 C CA . VAL A 1 582 ? -12.802 -8.880 5.849 1.00 90.25 582 VAL A CA 1
ATOM 4862 C C . VAL A 1 582 ? -11.639 -8.716 4.876 1.00 90.25 582 VAL A C 1
ATOM 4864 O O . VAL A 1 582 ? -11.738 -7.909 3.953 1.00 90.25 582 VAL A O 1
ATOM 4867 N N . ILE A 1 583 ? -10.561 -9.489 5.035 1.00 92.44 583 ILE A N 1
ATOM 4868 C CA . ILE A 1 583 ? -9.403 -9.428 4.130 1.00 92.44 583 ILE A CA 1
ATOM 4869 C C . ILE A 1 583 ? -9.825 -9.803 2.707 1.00 92.44 583 ILE A C 1
ATOM 4871 O O . ILE A 1 583 ? -9.518 -9.066 1.772 1.00 92.44 583 ILE A O 1
ATOM 4875 N N . PHE A 1 584 ? -10.602 -10.874 2.529 1.00 93.50 584 PHE A N 1
ATOM 4876 C CA . PHE A 1 584 ? -11.082 -11.291 1.206 1.00 93.50 584 PHE A CA 1
ATOM 4877 C C . PHE A 1 584 ? -11.956 -10.238 0.507 1.00 93.50 584 PHE A C 1
ATOM 4879 O O . PHE A 1 584 ? -11.914 -10.113 -0.719 1.00 93.50 584 PHE A O 1
ATOM 4886 N N . HIS A 1 585 ? -12.712 -9.457 1.278 1.00 91.00 585 HIS A N 1
ATOM 4887 C CA . HIS A 1 585 ? -13.586 -8.398 0.770 1.00 91.00 585 HIS A CA 1
ATOM 4888 C C . HIS A 1 585 ? -12.923 -7.021 0.708 1.00 91.00 585 HIS A C 1
ATOM 4890 O O . HIS A 1 585 ? -13.521 -6.085 0.168 1.00 91.00 585 HIS A O 1
ATOM 4896 N N . SER A 1 586 ? -11.707 -6.893 1.241 1.00 90.88 586 SER A N 1
ATOM 4897 C CA . SER A 1 586 ? -10.953 -5.647 1.228 1.00 90.88 586 SER A CA 1
ATOM 4898 C C . SER A 1 586 ? -10.535 -5.263 -0.191 1.00 90.88 586 SER A C 1
ATOM 4900 O O . SER A 1 586 ? -10.293 -6.114 -1.055 1.00 90.88 586 SER A O 1
ATOM 4902 N N . SER A 1 587 ? -10.474 -3.957 -0.439 1.00 91.44 587 SER A N 1
ATOM 4903 C CA . SER A 1 587 ? -9.968 -3.426 -1.698 1.00 91.44 587 SER A CA 1
ATOM 4904 C C . SER A 1 587 ? -8.440 -3.447 -1.714 1.00 91.44 587 SER A C 1
ATOM 4906 O O . SER A 1 587 ? -7.791 -3.009 -0.765 1.00 91.44 587 SER A O 1
ATOM 4908 N N . VAL A 1 588 ? -7.885 -3.895 -2.832 1.00 91.38 588 VAL A N 1
ATOM 4909 C CA . VAL A 1 588 ? -6.463 -3.909 -3.168 1.00 91.38 588 VAL A CA 1
ATOM 4910 C C . VAL A 1 588 ? -6.264 -2.976 -4.359 1.00 91.38 588 VAL A C 1
ATOM 4912 O O . VAL A 1 588 ? -7.023 -3.020 -5.326 1.00 91.38 588 VAL A O 1
ATOM 4915 N N . GLU A 1 589 ? -5.256 -2.114 -4.297 1.00 93.12 589 GLU A N 1
ATOM 4916 C CA . GLU A 1 589 ? -4.794 -1.341 -5.444 1.00 93.12 589 GLU A CA 1
ATOM 4917 C C . GLU A 1 589 ? -3.760 -2.180 -6.193 1.00 93.12 589 GLU A C 1
ATOM 4919 O O . GLU A 1 589 ? -2.588 -2.234 -5.826 1.00 93.12 589 GLU A O 1
ATOM 4924 N N . PHE A 1 590 ? -4.204 -2.863 -7.241 1.00 91.88 590 PHE A N 1
ATOM 4925 C CA . PHE A 1 590 ? -3.346 -3.666 -8.096 1.00 91.88 590 PHE A CA 1
ATOM 4926 C C . PHE A 1 590 ? -2.970 -2.870 -9.350 1.00 91.88 590 PHE A C 1
ATOM 4928 O O . PHE A 1 590 ? -3.826 -2.484 -10.145 1.00 91.88 590 PHE A O 1
ATOM 4935 N N . GLN A 1 591 ? -1.679 -2.567 -9.501 1.00 89.75 591 GLN A N 1
ATOM 4936 C CA . GLN A 1 591 ? -1.108 -1.794 -10.611 1.00 89.75 591 GLN A CA 1
ATOM 4937 C C . GLN A 1 591 ? -1.790 -0.431 -10.885 1.00 89.75 591 GLN A C 1
ATOM 4939 O O . GLN A 1 591 ? -1.769 0.050 -12.029 1.00 89.75 591 GLN A O 1
ATOM 4944 N N . GLY A 1 592 ? -2.357 0.194 -9.845 1.00 87.81 592 GLY A N 1
ATOM 4945 C CA . GLY A 1 592 ? -3.088 1.467 -9.900 1.00 87.81 592 GLY A CA 1
ATOM 4946 C C . GLY A 1 592 ? -4.610 1.339 -10.060 1.00 87.81 592 GLY A C 1
ATOM 4947 O O . GLY A 1 592 ? -5.288 2.351 -10.232 1.00 87.81 592 GLY A O 1
ATOM 4948 N N . ILE A 1 593 ? -5.160 0.119 -10.034 1.00 88.62 593 ILE A N 1
ATOM 4949 C CA . ILE A 1 593 ? -6.598 -0.152 -10.157 1.00 88.62 593 ILE A CA 1
ATOM 4950 C C . ILE A 1 593 ? -7.126 -0.790 -8.876 1.00 88.62 593 ILE A C 1
ATOM 4952 O O . ILE A 1 593 ? -6.551 -1.740 -8.354 1.00 88.62 593 ILE A O 1
ATOM 4956 N N . LEU A 1 594 ? -8.261 -0.288 -8.388 1.00 91.44 594 LEU A N 1
ATOM 4957 C CA . LEU A 1 594 ? -8.933 -0.850 -7.223 1.00 91.44 594 LEU A CA 1
ATOM 4958 C C . LEU A 1 594 ? -9.731 -2.108 -7.610 1.00 91.44 594 LEU A C 1
ATOM 4960 O O . LEU A 1 594 ? -10.653 -2.037 -8.428 1.00 91.44 594 LEU A O 1
ATOM 4964 N N . ILE A 1 595 ? -9.398 -3.241 -6.995 1.00 92.19 595 ILE A N 1
ATOM 4965 C CA . ILE A 1 595 ? -10.063 -4.543 -7.151 1.00 92.19 595 ILE A CA 1
ATOM 4966 C C . ILE A 1 595 ? -10.219 -5.201 -5.775 1.00 92.19 595 ILE A C 1
ATOM 4968 O O . ILE A 1 595 ? -9.425 -4.936 -4.877 1.00 92.19 595 ILE A O 1
ATOM 4972 N N . LYS A 1 596 ? -11.240 -6.037 -5.552 1.00 92.00 596 LYS A N 1
ATOM 4973 C CA . LYS A 1 596 ? -11.330 -6.777 -4.282 1.00 92.00 596 LYS A CA 1
ATOM 4974 C C . LYS A 1 596 ? -10.278 -7.878 -4.237 1.00 92.00 596 LYS A C 1
ATOM 4976 O O . LYS A 1 596 ? -10.019 -8.520 -5.253 1.00 92.00 596 LYS A O 1
ATOM 4981 N N . PHE A 1 597 ? -9.744 -8.151 -3.050 1.00 93.06 597 PHE A N 1
ATOM 4982 C CA . PHE A 1 597 ? -8.753 -9.205 -2.834 1.00 93.06 597 PHE A CA 1
ATOM 4983 C C . PHE A 1 597 ? -9.212 -10.549 -3.423 1.00 93.06 597 PHE A C 1
ATOM 4985 O O . PHE A 1 597 ? -8.507 -11.158 -4.223 1.00 93.06 597 PHE A O 1
ATOM 4992 N N . GLN A 1 598 ? -10.431 -10.993 -3.109 1.00 92.25 598 GLN A N 1
ATOM 4993 C CA . GLN A 1 598 ? -10.950 -12.257 -3.638 1.00 92.25 598 GLN A CA 1
ATOM 4994 C C . GLN A 1 598 ? -11.151 -12.271 -5.158 1.00 92.25 598 GLN A C 1
ATOM 4996 O O . GLN A 1 598 ? -10.997 -13.325 -5.763 1.00 92.25 598 GLN A O 1
ATOM 5001 N N . ASP A 1 599 ? -11.467 -11.129 -5.774 1.00 91.44 599 ASP A N 1
ATOM 5002 C CA . ASP A 1 599 ? -11.679 -11.047 -7.223 1.00 91.44 599 ASP A CA 1
ATOM 5003 C C . ASP A 1 599 ? -10.332 -11.135 -7.967 1.00 91.44 599 ASP A C 1
ATOM 5005 O O . ASP A 1 599 ? -10.263 -11.677 -9.065 1.00 91.44 599 ASP A O 1
ATOM 5009 N N . LEU A 1 600 ? -9.244 -10.657 -7.348 1.00 90.88 600 LEU A N 1
ATOM 5010 C CA . LEU A 1 600 ? -7.889 -10.727 -7.902 1.00 90.88 600 LEU A CA 1
ATOM 5011 C C . LEU A 1 600 ? -7.308 -12.154 -7.875 1.00 90.88 600 LEU A C 1
ATOM 5013 O O . LEU A 1 600 ? -6.671 -12.593 -8.841 1.00 90.88 600 LEU A O 1
ATOM 5017 N N . PHE A 1 601 ? -7.523 -12.872 -6.768 1.00 88.94 601 PHE A N 1
ATOM 5018 C CA . PHE A 1 601 ? -6.923 -14.190 -6.519 1.00 88.94 601 PHE A CA 1
ATOM 5019 C C . PHE A 1 601 ? -7.859 -15.380 -6.795 1.00 88.94 601 PHE A C 1
ATOM 5021 O O . PHE A 1 601 ? -7.382 -16.510 -6.906 1.00 88.94 601 PHE A O 1
ATOM 5028 N N . GLY A 1 602 ? -9.172 -15.163 -6.913 1.00 88.06 602 GLY A N 1
ATOM 5029 C CA . GLY A 1 602 ? -10.160 -16.216 -7.163 1.00 88.06 602 GLY A CA 1
ATOM 5030 C C . GLY A 1 602 ? -10.084 -17.356 -6.139 1.00 88.06 602 GLY A C 1
ATOM 5031 O O . GLY A 1 602 ? -9.998 -17.125 -4.930 1.00 88.06 602 GLY A O 1
ATOM 5032 N N . ASP A 1 603 ? -10.057 -18.598 -6.626 1.00 88.06 603 ASP A N 1
ATOM 5033 C CA . ASP A 1 603 ? -9.994 -19.813 -5.793 1.00 88.06 603 ASP A CA 1
ATOM 5034 C C . ASP A 1 603 ? -8.709 -19.912 -4.953 1.00 88.06 603 ASP A C 1
ATOM 5036 O O . ASP A 1 603 ? -8.677 -20.581 -3.921 1.00 88.06 603 ASP A O 1
ATOM 5040 N N . LYS A 1 604 ? -7.646 -19.206 -5.356 1.00 89.75 604 LYS A N 1
ATOM 5041 C CA . LYS A 1 604 ? -6.349 -19.175 -4.665 1.00 89.75 604 LYS A CA 1
ATOM 5042 C C . LYS A 1 604 ? -6.289 -18.140 -3.535 1.00 89.75 604 LYS A C 1
ATOM 5044 O O . LYS A 1 604 ? -5.252 -18.016 -2.889 1.00 89.75 604 LYS A O 1
ATOM 5049 N N . LYS A 1 605 ? -7.380 -17.413 -3.246 1.00 91.38 605 LYS A N 1
ATOM 5050 C CA . LYS A 1 605 ? -7.408 -16.337 -2.232 1.00 91.38 605 LYS A CA 1
ATOM 5051 C C . LYS A 1 605 ? -6.875 -16.750 -0.858 1.00 91.38 605 LYS A C 1
ATOM 5053 O O . LYS A 1 605 ? -6.239 -15.934 -0.202 1.00 91.38 605 LYS A O 1
ATOM 5058 N N . LEU A 1 606 ? -7.099 -17.997 -0.435 1.00 92.44 606 LEU A N 1
ATOM 5059 C CA . LEU A 1 606 ? -6.596 -18.493 0.847 1.00 92.44 606 LEU A CA 1
ATOM 5060 C C . LEU A 1 606 ? -5.061 -18.560 0.850 1.00 92.44 606 LEU A C 1
ATOM 5062 O O . LEU A 1 606 ? -4.436 -17.943 1.700 1.00 92.44 606 LEU A O 1
ATOM 5066 N N . GLU A 1 607 ? -4.465 -19.217 -0.148 1.00 91.88 607 GLU A N 1
ATOM 5067 C CA . GLU A 1 607 ? -3.007 -19.369 -0.294 1.00 91.88 607 GLU A CA 1
ATOM 5068 C C . GLU A 1 607 ? -2.280 -18.015 -0.338 1.00 91.88 607 GLU A C 1
ATOM 5070 O O . GLU A 1 607 ? -1.198 -17.860 0.227 1.00 91.88 607 GLU A O 1
ATOM 5075 N N . PHE A 1 608 ? -2.887 -17.015 -0.981 1.00 91.69 608 PHE A N 1
ATOM 5076 C CA . PHE A 1 608 ? -2.341 -15.659 -1.032 1.00 91.69 608 PHE A CA 1
ATOM 5077 C C . PHE A 1 608 ? -2.511 -14.892 0.275 1.00 91.69 608 PHE A C 1
ATOM 5079 O O . PHE A 1 608 ? -1.607 -14.163 0.676 1.00 91.69 608 PHE A O 1
ATOM 5086 N N . ALA A 1 609 ? -3.643 -15.055 0.961 1.00 92.50 609 ALA A N 1
ATOM 5087 C CA . ALA A 1 609 ? -3.861 -14.394 2.240 1.00 92.50 609 ALA A CA 1
ATOM 5088 C C . ALA A 1 609 ? -2.894 -14.905 3.323 1.00 92.50 609 ALA A C 1
ATOM 5090 O O . ALA A 1 609 ? -2.443 -14.119 4.150 1.00 92.50 609 ALA A O 1
ATOM 5091 N N . GLN A 1 610 ? -2.494 -16.178 3.257 1.00 93.00 610 GLN A N 1
ATOM 5092 C CA . GLN A 1 610 ? -1.479 -16.775 4.137 1.00 93.00 610 GLN A CA 1
ATOM 5093 C C . GLN A 1 610 ? -0.065 -16.205 3.939 1.00 93.00 610 GLN A C 1
ATOM 5095 O O . GLN A 1 610 ? 0.768 -16.300 4.835 1.00 93.00 610 GLN A O 1
ATOM 5100 N N . GLN A 1 611 ? 0.212 -15.590 2.787 1.00 90.19 611 GLN A N 1
ATOM 5101 C CA . GLN A 1 611 ? 1.499 -14.946 2.497 1.00 90.19 611 GLN A CA 1
ATOM 5102 C C . GLN A 1 611 ? 1.553 -13.481 2.949 1.00 90.19 611 GLN A C 1
ATOM 5104 O O . GLN A 1 611 ? 2.603 -12.848 2.830 1.00 90.19 611 GLN A O 1
ATOM 5109 N N . LEU A 1 612 ? 0.441 -12.922 3.444 1.00 91.44 612 LEU A N 1
ATOM 5110 C CA . LEU A 1 612 ? 0.417 -11.549 3.937 1.00 91.44 612 LEU A CA 1
ATOM 5111 C C . LEU A 1 612 ? 1.299 -11.412 5.176 1.00 91.44 612 LEU A C 1
ATOM 5113 O O . LEU A 1 612 ? 1.212 -12.198 6.119 1.00 91.44 612 LEU A O 1
ATOM 5117 N N . THR A 1 613 ? 2.117 -10.365 5.193 1.00 90.50 613 THR A N 1
ATOM 5118 C CA . THR A 1 613 ? 2.920 -10.038 6.370 1.00 90.50 613 THR A CA 1
ATOM 5119 C C . THR A 1 613 ? 2.039 -9.474 7.486 1.00 90.50 613 THR A C 1
ATOM 5121 O O . THR A 1 613 ? 0.972 -8.905 7.234 1.00 90.50 613 THR A O 1
ATOM 5124 N N . SER A 1 614 ? 2.521 -9.555 8.730 1.00 89.75 614 SER A N 1
ATOM 5125 C CA . SER A 1 614 ? 1.856 -8.953 9.897 1.00 89.75 614 SER A CA 1
ATOM 5126 C C . SER A 1 614 ? 1.517 -7.472 9.667 1.00 89.75 614 SER A C 1
ATOM 5128 O O . SER A 1 614 ? 0.405 -7.030 9.953 1.00 89.75 614 SER A O 1
ATOM 5130 N N . GLU A 1 615 ? 2.438 -6.715 9.060 1.00 87.81 615 GLU A N 1
ATOM 5131 C CA . GLU A 1 615 ? 2.242 -5.299 8.724 1.00 87.81 615 GLU A CA 1
ATOM 5132 C C . GLU A 1 615 ? 1.110 -5.095 7.699 1.00 87.81 615 GLU A C 1
ATOM 5134 O O . GLU A 1 615 ? 0.304 -4.173 7.831 1.00 87.81 615 GLU A O 1
ATOM 5139 N N . GLN A 1 616 ? 1.019 -5.950 6.674 1.00 89.75 616 GLN A N 1
ATOM 5140 C CA . GLN A 1 616 ? -0.046 -5.873 5.668 1.00 89.75 616 GLN A CA 1
ATOM 5141 C C . GLN A 1 616 ? -1.415 -6.191 6.280 1.00 89.75 616 GLN A C 1
ATOM 5143 O O . GLN A 1 616 ? -2.371 -5.452 6.038 1.00 89.75 616 GLN A O 1
ATOM 5148 N N . ILE A 1 617 ? -1.503 -7.232 7.115 1.00 91.19 617 ILE A N 1
ATOM 5149 C CA . ILE A 1 617 ? -2.731 -7.601 7.836 1.00 91.19 617 ILE A CA 1
ATOM 5150 C C . ILE A 1 617 ? -3.194 -6.441 8.730 1.00 91.19 617 ILE A C 1
ATOM 5152 O O . ILE A 1 617 ? -4.354 -6.027 8.659 1.00 91.19 617 ILE A O 1
ATOM 5156 N N . GLN A 1 618 ? -2.286 -5.864 9.523 1.00 87.12 618 GLN A N 1
ATOM 5157 C CA . GLN A 1 618 ? -2.589 -4.729 10.400 1.00 87.12 618 GLN A CA 1
ATOM 5158 C C . GLN A 1 618 ? -3.025 -3.488 9.606 1.00 87.12 618 GLN A C 1
ATOM 5160 O O . GLN A 1 618 ? -4.009 -2.848 9.973 1.00 87.12 618 GLN A O 1
ATOM 5165 N N . LYS A 1 619 ? -2.369 -3.162 8.482 1.00 85.44 619 LYS A N 1
ATOM 5166 C CA . LYS A 1 619 ? -2.775 -2.039 7.613 1.00 85.44 619 LYS A CA 1
ATOM 5167 C C . LYS A 1 619 ? -4.198 -2.205 7.076 1.00 85.44 619 LYS A C 1
ATOM 5169 O O . LYS A 1 619 ? -4.962 -1.235 7.095 1.00 85.44 619 LYS A O 1
ATOM 5174 N N . ILE A 1 620 ? -4.559 -3.412 6.635 1.00 87.25 620 ILE A N 1
ATOM 5175 C CA . ILE A 1 620 ? -5.900 -3.710 6.112 1.00 87.25 620 ILE A CA 1
ATOM 5176 C C . ILE A 1 620 ? -6.947 -3.596 7.229 1.00 87.25 620 ILE A C 1
ATOM 5178 O O . ILE A 1 620 ? -7.963 -2.926 7.049 1.00 87.25 620 ILE A O 1
ATOM 5182 N N . LEU A 1 621 ? -6.701 -4.212 8.392 1.00 86.75 621 LEU A N 1
ATOM 5183 C CA . LEU A 1 621 ? -7.702 -4.325 9.459 1.00 86.75 621 LEU A CA 1
ATOM 5184 C C . LEU A 1 621 ? -7.794 -3.083 10.371 1.00 86.75 621 LEU A C 1
ATOM 5186 O O . LEU A 1 621 ? -8.900 -2.670 10.727 1.00 86.75 621 LEU A O 1
ATOM 5190 N N . ASN A 1 622 ? -6.678 -2.455 10.752 1.00 77.25 622 ASN A N 1
ATOM 5191 C CA . ASN A 1 622 ? -6.670 -1.339 11.714 1.00 77.25 622 ASN A CA 1
ATOM 5192 C C . ASN A 1 622 ? -6.824 0.029 11.046 1.00 77.25 622 ASN A C 1
ATOM 5194 O O . ASN A 1 622 ? -7.579 0.879 11.523 1.00 77.25 622 ASN A O 1
ATOM 5198 N N . ASP A 1 623 ? -6.107 0.252 9.947 1.00 67.25 623 ASP A N 1
ATOM 5199 C CA . ASP A 1 623 ? -6.037 1.562 9.298 1.00 67.25 623 ASP A CA 1
ATOM 5200 C C . ASP A 1 623 ? -7.013 1.721 8.127 1.00 67.25 623 ASP A C 1
ATOM 5202 O O . ASP A 1 623 ? -7.103 2.815 7.568 1.00 67.25 623 ASP A O 1
ATOM 5206 N N . ASN A 1 624 ? -7.730 0.653 7.748 1.00 70.25 624 ASN A N 1
ATOM 5207 C CA . ASN A 1 624 ? -8.492 0.572 6.496 1.00 70.25 624 ASN A CA 1
ATOM 5208 C C . ASN A 1 624 ? -7.640 1.010 5.286 1.00 70.25 624 ASN A C 1
ATOM 5210 O O . ASN A 1 624 ? -8.145 1.628 4.345 1.00 70.25 624 ASN A O 1
ATOM 5214 N N . LYS A 1 625 ? -6.326 0.748 5.334 1.00 78.12 625 LYS A N 1
ATOM 5215 C CA . LYS A 1 625 ? -5.406 1.093 4.251 1.00 78.12 625 LYS A CA 1
ATOM 5216 C C . LYS A 1 625 ? -5.535 0.067 3.141 1.00 78.12 625 LYS A C 1
ATOM 5218 O O . LYS A 1 625 ? -5.601 -1.136 3.380 1.00 78.12 625 LYS A O 1
ATOM 5223 N N . ILE A 1 626 ? -5.531 0.577 1.919 1.00 85.81 626 ILE A N 1
ATOM 5224 C CA . ILE A 1 626 ? -5.560 -0.236 0.712 1.00 85.81 626 ILE A CA 1
ATOM 5225 C C . ILE A 1 626 ? -4.181 -0.872 0.541 1.00 85.81 626 ILE A C 1
ATOM 5227 O O . ILE A 1 626 ? -3.159 -0.181 0.561 1.00 85.81 626 ILE A O 1
ATOM 5231 N N . LEU A 1 627 ? -4.152 -2.195 0.397 1.00 89.06 627 LEU A N 1
ATOM 5232 C CA . LEU A 1 627 ? -2.937 -2.913 0.039 1.00 89.06 627 LEU A CA 1
ATOM 5233 C C . LEU A 1 627 ? -2.572 -2.553 -1.403 1.00 89.06 627 LEU A C 1
ATOM 5235 O O . LEU A 1 627 ? -3.396 -2.718 -2.296 1.00 89.06 627 LEU A O 1
ATOM 5239 N N . VAL A 1 628 ? -1.351 -2.074 -1.628 1.00 90.19 628 VAL A N 1
ATOM 5240 C CA . VAL A 1 628 ? -0.858 -1.727 -2.967 1.00 90.19 628 VAL A CA 1
ATOM 5241 C C . VAL A 1 628 ? 0.039 -2.854 -3.467 1.00 90.19 628 VAL A C 1
ATOM 5243 O O . VAL A 1 628 ? 1.003 -3.216 -2.792 1.00 90.19 628 VAL A O 1
ATOM 5246 N N . ILE A 1 629 ? -0.274 -3.408 -4.638 1.00 89.00 629 ILE A N 1
ATOM 5247 C CA . ILE A 1 629 ? 0.495 -4.480 -5.280 1.00 89.00 629 ILE A CA 1
ATOM 5248 C C . ILE A 1 629 ? 0.871 -4.044 -6.698 1.00 89.00 629 ILE A C 1
ATOM 5250 O O . ILE A 1 629 ? 0.008 -3.744 -7.522 1.00 89.00 629 ILE A O 1
ATOM 5254 N N . GLY A 1 630 ? 2.168 -4.062 -6.999 1.00 84.00 630 GLY A N 1
ATOM 5255 C CA . GLY A 1 630 ? 2.706 -3.694 -8.305 1.00 84.00 630 GLY A CA 1
ATOM 5256 C C . GLY A 1 630 ? 2.844 -2.191 -8.543 1.00 84.00 630 GLY A C 1
ATOM 5257 O O . GLY A 1 630 ? 2.185 -1.354 -7.929 1.00 84.00 630 GLY A O 1
ATOM 5258 N N . LYS A 1 631 ? 3.753 -1.834 -9.454 1.00 77.50 631 LYS A N 1
ATOM 5259 C CA . LYS A 1 631 ? 4.110 -0.435 -9.733 1.00 77.50 631 LYS A CA 1
ATOM 5260 C C . LYS A 1 631 ? 3.035 0.283 -10.556 1.00 77.50 631 LYS A C 1
ATOM 5262 O O . LYS A 1 631 ? 2.628 -0.175 -11.629 1.00 77.50 631 LYS A O 1
ATOM 5267 N N . THR A 1 632 ? 2.663 1.481 -10.112 1.00 68.56 632 THR A N 1
ATOM 5268 C CA . THR A 1 632 ? 1.857 2.429 -10.895 1.00 68.56 632 THR A CA 1
ATOM 5269 C C . THR A 1 632 ? 2.780 3.258 -11.788 1.00 68.56 632 THR A C 1
ATOM 5271 O O . THR A 1 632 ? 3.672 3.954 -11.307 1.00 68.56 632 THR A O 1
ATOM 5274 N N . GLN A 1 633 ? 2.587 3.186 -13.106 1.00 67.12 633 GLN A N 1
ATOM 5275 C CA . GLN A 1 633 ? 3.344 3.998 -14.060 1.00 67.12 633 GLN A CA 1
ATOM 5276 C C . GLN A 1 633 ? 2.652 5.347 -14.260 1.00 67.12 633 GLN A C 1
ATOM 5278 O O . GLN A 1 633 ? 1.464 5.396 -14.575 1.00 67.12 633 GLN A O 1
ATOM 5283 N N . LYS A 1 634 ? 3.407 6.441 -14.104 1.00 60.78 634 LYS A N 1
ATOM 5284 C CA . LYS A 1 634 ? 2.951 7.776 -14.505 1.00 60.78 634 LYS A CA 1
ATOM 5285 C C . LYS A 1 634 ? 2.985 7.873 -16.028 1.00 60.78 634 LYS A C 1
ATOM 5287 O O . LYS A 1 634 ? 4.019 7.613 -16.642 1.00 60.78 634 LYS A O 1
ATOM 5292 N N . ILE A 1 635 ? 1.855 8.238 -16.617 1.00 65.50 635 ILE A N 1
ATOM 5293 C CA . ILE A 1 635 ? 1.709 8.454 -18.056 1.00 65.50 635 ILE A CA 1
ATOM 5294 C C . ILE A 1 635 ? 1.621 9.966 -18.263 1.00 65.50 635 ILE A C 1
ATOM 5296 O O . ILE A 1 635 ? 0.831 10.630 -17.599 1.00 65.50 635 ILE A O 1
ATOM 5300 N N . ASP A 1 636 ? 2.475 10.504 -19.130 1.00 61.38 636 ASP A N 1
ATOM 5301 C CA . ASP A 1 636 ? 2.415 11.903 -19.560 1.00 61.38 636 ASP A CA 1
ATOM 5302 C C . ASP A 1 636 ? 1.250 12.045 -20.554 1.00 61.38 636 ASP A C 1
ATOM 5304 O O . ASP A 1 636 ? 1.373 11.658 -21.717 1.00 61.38 636 ASP A O 1
ATOM 5308 N N . GLU A 1 637 ? 0.091 12.495 -20.063 1.00 65.81 637 GLU A N 1
ATOM 5309 C CA . GLU A 1 637 ? -1.153 12.597 -20.845 1.00 65.81 637 GLU A CA 1
ATOM 5310 C C . GLU A 1 637 ? -1.273 13.926 -21.606 1.00 65.81 637 GLU A C 1
ATOM 5312 O O . GLU A 1 637 ? -2.178 14.089 -22.421 1.00 65.81 637 GLU A O 1
ATOM 5317 N N . GLU A 1 638 ? -0.381 14.889 -21.360 1.00 70.38 638 GLU A N 1
ATOM 5318 C CA . GLU A 1 638 ? -0.594 16.294 -21.735 1.00 70.38 638 GLU A CA 1
ATOM 5319 C C . GLU A 1 638 ? -0.562 16.540 -23.250 1.00 70.38 638 GLU A C 1
ATOM 5321 O O . GLU A 1 638 ? -1.185 17.480 -23.737 1.00 70.38 638 GLU A O 1
ATOM 5326 N N . PHE A 1 639 ? 0.134 15.669 -23.985 1.00 69.69 639 PHE A N 1
ATOM 5327 C CA . PHE A 1 639 ? 0.327 15.728 -25.438 1.00 69.69 639 PHE A CA 1
ATOM 5328 C C . PHE A 1 639 ? -0.310 14.548 -26.189 1.00 69.69 639 PHE A C 1
ATOM 5330 O O . PHE A 1 639 ? -0.058 14.367 -27.380 1.00 69.69 639 PHE A O 1
ATOM 5337 N N . TYR A 1 640 ? -1.085 13.688 -25.524 1.00 79.81 640 TYR A N 1
ATOM 5338 C CA . TYR A 1 640 ? -1.615 12.493 -26.178 1.00 79.81 640 TYR A CA 1
ATOM 5339 C C . TYR A 1 640 ? -2.987 12.724 -26.809 1.00 79.81 640 TYR A C 1
ATOM 5341 O O . TYR A 1 640 ? -3.909 13.221 -26.166 1.00 79.81 640 TYR A O 1
ATOM 5349 N N . ILE A 1 641 ? -3.132 12.267 -28.052 1.00 79.06 641 ILE A N 1
ATOM 5350 C CA . ILE A 1 641 ? -4.409 12.129 -28.750 1.00 79.06 641 ILE A CA 1
ATOM 5351 C C . ILE A 1 641 ? -4.565 10.655 -29.137 1.00 79.06 641 ILE A C 1
ATOM 5353 O O . ILE A 1 641 ? -3.630 10.046 -29.668 1.00 79.06 641 ILE A O 1
ATOM 5357 N N . GLU A 1 642 ? -5.730 10.068 -28.847 1.00 78.44 642 GLU A N 1
ATOM 5358 C CA . GLU A 1 642 ? -6.005 8.660 -29.151 1.00 78.44 642 GLU A CA 1
ATOM 5359 C C . GLU A 1 642 ? -5.920 8.414 -30.663 1.00 78.44 642 GLU A C 1
ATOM 5361 O O . GLU A 1 642 ? -6.577 9.086 -31.456 1.00 78.44 642 GLU A O 1
ATOM 5366 N N . ARG A 1 643 ? -5.107 7.431 -31.067 1.00 77.06 643 ARG A N 1
ATOM 5367 C CA . ARG A 1 643 ? -4.900 7.083 -32.476 1.00 77.06 643 ARG A CA 1
ATOM 5368 C C . ARG A 1 643 ? -5.598 5.789 -32.857 1.00 77.06 643 ARG A C 1
ATOM 5370 O O . ARG A 1 643 ? -5.619 4.815 -32.106 1.00 77.06 643 ARG A O 1
ATOM 5377 N N . GLU A 1 644 ? -6.094 5.763 -34.087 1.00 82.06 644 GLU A N 1
ATOM 5378 C CA . GLU A 1 644 ? -6.597 4.548 -34.719 1.00 82.06 644 GLU A CA 1
ATOM 5379 C C . GLU A 1 644 ? -5.447 3.743 -35.339 1.00 82.06 644 GLU A C 1
ATOM 5381 O O . GLU A 1 644 ? -4.463 4.299 -35.839 1.00 82.06 644 GLU A O 1
ATOM 5386 N N . PHE A 1 645 ? -5.593 2.419 -35.341 1.00 81.81 645 PHE A N 1
ATOM 5387 C CA . PHE A 1 645 ? -4.612 1.502 -35.912 1.00 81.81 645 PHE A CA 1
ATOM 5388 C C . PHE A 1 645 ? -5.074 1.054 -37.296 1.00 81.81 645 PHE A C 1
ATOM 5390 O O . PHE A 1 645 ? -6.220 0.637 -37.476 1.00 81.81 645 PHE A O 1
ATOM 5397 N N . GLN A 1 646 ? -4.179 1.096 -38.279 1.00 79.19 646 GLN A N 1
ATOM 5398 C CA . GLN A 1 646 ? -4.447 0.617 -39.630 1.00 79.19 646 GLN A CA 1
ATOM 5399 C C . GLN A 1 646 ? -3.889 -0.798 -39.811 1.00 79.19 646 GLN A C 1
ATOM 5401 O O . GLN A 1 646 ? -2.703 -1.038 -39.596 1.00 79.19 646 GLN A O 1
ATOM 5406 N N . TRP A 1 647 ? -4.745 -1.733 -40.232 1.00 72.31 647 TRP A N 1
ATOM 5407 C CA . TRP A 1 647 ? -4.405 -3.135 -40.492 1.00 72.31 647 TRP A CA 1
ATOM 5408 C C . TRP A 1 647 ? -4.960 -3.579 -41.840 1.00 72.31 647 TRP A C 1
ATOM 5410 O O . TRP A 1 647 ? -6.179 -3.587 -42.013 1.00 72.31 647 TRP A O 1
ATOM 5420 N N . LEU A 1 648 ? -4.096 -3.951 -42.793 1.00 59.84 648 LEU A N 1
ATOM 5421 C CA . LEU A 1 648 ? -4.509 -4.378 -44.144 1.00 59.84 648 LEU A CA 1
ATOM 5422 C C . LEU A 1 648 ? -5.565 -3.430 -44.765 1.00 59.84 648 LEU A C 1
ATOM 5424 O O . LEU A 1 648 ? -6.585 -3.876 -45.288 1.00 59.84 648 LEU A O 1
ATOM 5428 N N . ASN A 1 649 ? -5.355 -2.114 -44.637 1.00 57.62 649 ASN A N 1
ATOM 5429 C CA . ASN A 1 649 ? -6.259 -1.032 -45.074 1.00 57.62 649 ASN A CA 1
ATOM 5430 C C . ASN A 1 649 ? -7.598 -0.887 -44.324 1.00 57.62 649 ASN A C 1
ATOM 5432 O O . ASN A 1 649 ? -8.404 -0.035 -44.688 1.00 57.62 649 ASN A O 1
ATOM 5436 N N . LYS A 1 650 ? -7.837 -1.650 -43.253 1.00 61.94 650 LYS A N 1
ATOM 5437 C CA . LYS A 1 650 ? -8.973 -1.455 -42.340 1.00 61.94 650 LYS A CA 1
ATOM 5438 C C . LYS A 1 650 ? -8.535 -0.654 -41.116 1.00 61.94 650 LYS A C 1
ATOM 5440 O O . LYS A 1 650 ? -7.520 -0.973 -40.497 1.00 61.94 650 LYS A O 1
ATOM 5445 N N . ILE A 1 651 ? -9.314 0.364 -40.770 1.00 61.00 651 ILE A N 1
ATOM 5446 C CA . ILE A 1 651 ? -9.132 1.170 -39.560 1.00 61.00 651 ILE A CA 1
ATOM 5447 C C . ILE A 1 651 ? -9.751 0.410 -38.389 1.00 61.00 651 ILE A C 1
ATOM 5449 O O . ILE A 1 651 ? -10.862 -0.102 -38.519 1.00 61.00 651 ILE A O 1
ATOM 5453 N N . LYS A 1 652 ? -9.025 0.310 -37.274 1.00 71.38 652 LYS A N 1
ATOM 5454 C CA . LYS A 1 652 ? -9.517 -0.310 -36.044 1.00 71.38 652 LYS A CA 1
ATOM 5455 C C . LYS A 1 652 ? -9.246 0.574 -34.832 1.00 71.38 652 LYS A C 1
ATOM 5457 O O . LYS A 1 652 ? -8.107 0.982 -34.595 1.00 71.38 652 LYS A O 1
ATOM 5462 N N . LYS A 1 653 ? -10.286 0.826 -34.038 1.00 74.94 653 LYS A N 1
ATOM 5463 C CA . LYS A 1 653 ? -10.172 1.456 -32.708 1.00 74.94 653 LYS A CA 1
ATOM 5464 C C . LYS A 1 653 ? -9.745 0.438 -31.652 1.00 74.94 653 LYS A C 1
ATOM 5466 O O . LYS A 1 653 ? -9.923 -0.761 -31.854 1.00 74.94 653 LYS A O 1
ATOM 5471 N N . PHE A 1 654 ? -9.269 0.892 -30.489 1.00 71.62 654 PHE A N 1
ATOM 5472 C CA . PHE A 1 654 ? -8.864 -0.001 -29.391 1.00 71.62 654 PHE A CA 1
ATOM 5473 C C . PHE A 1 654 ? -9.930 -1.060 -29.056 1.00 71.62 654 PHE A C 1
ATOM 5475 O O . PHE A 1 654 ? -9.630 -2.249 -29.040 1.00 71.62 654 PHE A O 1
ATOM 5482 N N . LYS A 1 655 ? -11.205 -0.664 -28.918 1.00 75.06 655 LYS A N 1
ATOM 5483 C CA . LYS A 1 655 ? -12.323 -1.596 -28.657 1.00 75.06 655 LYS A CA 1
ATOM 5484 C C . LYS A 1 655 ? -12.590 -2.608 -29.777 1.00 75.06 655 LYS A C 1
ATOM 5486 O O . LYS A 1 655 ? -13.176 -3.657 -29.539 1.00 75.06 655 LYS A O 1
ATOM 5491 N N . GLU A 1 656 ? -12.197 -2.303 -31.006 1.00 73.75 656 GLU A N 1
ATOM 5492 C CA . GLU A 1 656 ? -12.338 -3.212 -32.149 1.00 73.75 656 GLU A CA 1
ATOM 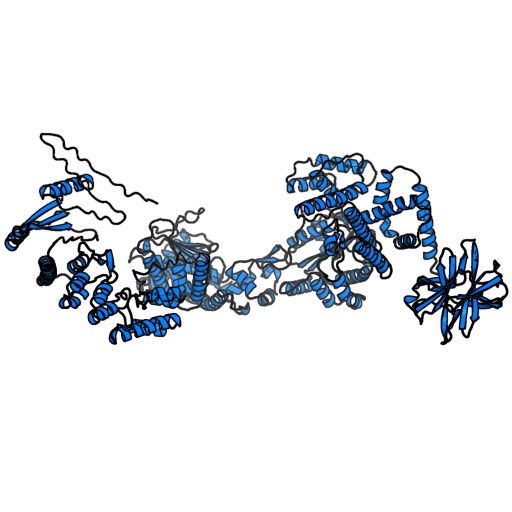5493 C C . GLU A 1 656 ? -11.140 -4.151 -32.258 1.00 73.75 656 GLU A C 1
ATOM 5495 O O . GLU A 1 656 ? -11.297 -5.307 -32.643 1.00 73.75 656 GLU A O 1
ATOM 5500 N N . ILE A 1 657 ? -9.957 -3.680 -31.858 1.00 71.38 657 ILE A N 1
ATOM 5501 C CA . ILE A 1 657 ? -8.790 -4.531 -31.636 1.00 71.38 657 ILE A CA 1
ATOM 5502 C C . ILE A 1 657 ? -9.069 -5.499 -30.487 1.00 71.38 657 ILE A C 1
ATOM 5504 O O . ILE A 1 657 ? -8.706 -6.667 -30.606 1.00 71.38 657 ILE A O 1
ATOM 5508 N N . LEU A 1 658 ? -9.811 -5.062 -29.455 1.00 70.38 658 LEU A N 1
ATOM 5509 C CA . LEU A 1 658 ? -10.225 -5.931 -28.356 1.00 70.38 658 LEU A CA 1
ATOM 5510 C C . LEU A 1 658 ? -10.976 -7.185 -28.848 1.00 70.38 658 LEU A C 1
ATOM 5512 O O . LEU A 1 658 ? -10.802 -8.265 -28.303 1.00 70.38 658 LEU A O 1
ATOM 5516 N N . LYS A 1 659 ? -11.754 -7.071 -29.932 1.00 69.38 659 LYS A N 1
ATOM 5517 C CA . LYS A 1 659 ? -12.478 -8.203 -30.540 1.00 69.38 659 LYS A CA 1
ATOM 5518 C C . LYS A 1 659 ? -11.577 -9.164 -31.324 1.00 69.38 659 LYS A C 1
ATOM 5520 O O . LYS A 1 659 ? -11.958 -10.301 -31.566 1.00 69.38 659 LYS A O 1
ATOM 5525 N N . LEU A 1 660 ? -10.389 -8.731 -31.754 1.00 66.31 660 LEU A N 1
ATOM 5526 C CA . LEU A 1 660 ? -9.440 -9.593 -32.478 1.00 66.31 660 LEU A CA 1
ATOM 5527 C C . LEU A 1 660 ? -8.680 -10.538 -31.553 1.00 66.31 660 LEU A C 1
ATOM 5529 O O . LEU A 1 660 ? -8.161 -11.558 -32.016 1.00 66.31 660 LEU A O 1
ATOM 5533 N N . PHE A 1 661 ? -8.623 -10.198 -30.268 1.00 66.06 661 PHE A N 1
ATOM 5534 C CA . PHE A 1 661 ? -7.961 -10.982 -29.237 1.00 66.06 661 PHE A CA 1
ATOM 5535 C C . PHE A 1 661 ? -8.512 -12.408 -29.099 1.00 66.06 661 PHE A C 1
ATOM 5537 O O . PHE A 1 661 ? -7.769 -13.302 -28.713 1.00 66.06 661 PHE A O 1
ATOM 5544 N N . GLU A 1 662 ? -9.750 -12.670 -29.528 1.00 59.12 662 GLU A N 1
ATOM 5545 C CA . GLU A 1 662 ? -10.319 -14.027 -29.560 1.00 59.12 662 GLU A CA 1
ATOM 5546 C C . GLU A 1 662 ? -9.563 -14.984 -30.507 1.00 59.12 662 GLU A C 1
ATOM 5548 O O . GLU A 1 662 ? -9.620 -16.199 -30.333 1.00 59.12 662 GLU A O 1
ATOM 5553 N N . SER A 1 663 ? -8.830 -14.457 -31.499 1.00 57.16 663 SER A N 1
ATOM 5554 C CA . SER A 1 663 ? -8.158 -15.251 -32.547 1.00 57.16 663 SER A CA 1
ATOM 5555 C C . SER A 1 663 ? -6.645 -15.023 -32.661 1.00 57.16 663 SER A C 1
ATOM 5557 O O . SER A 1 663 ? -5.939 -15.866 -33.212 1.00 57.16 663 SER A O 1
ATOM 5559 N N . THR A 1 664 ? -6.128 -13.891 -32.167 1.00 61.72 664 THR A N 1
ATOM 5560 C CA . THR A 1 664 ? -4.725 -13.474 -32.331 1.00 61.72 664 THR A CA 1
ATOM 5561 C C . THR A 1 664 ? -4.144 -13.033 -30.988 1.00 61.72 664 THR A C 1
ATOM 5563 O O . THR A 1 664 ? -4.742 -12.210 -30.303 1.00 61.72 664 THR A O 1
ATOM 5566 N N . LYS A 1 665 ? -2.970 -13.564 -30.619 1.00 72.12 665 LYS A N 1
ATOM 5567 C CA . LYS A 1 665 ? -2.337 -13.351 -29.300 1.00 72.12 665 LYS A CA 1
ATOM 5568 C C . LYS A 1 665 ? -1.112 -12.429 -29.313 1.00 72.12 665 LYS A C 1
ATOM 5570 O O . LYS A 1 665 ? -0.723 -11.915 -28.273 1.00 72.12 665 LYS A O 1
ATOM 5575 N N . LEU A 1 666 ? -0.529 -12.179 -30.486 1.00 78.81 666 LEU A N 1
ATOM 5576 C CA . LEU A 1 666 ? 0.690 -11.387 -30.654 1.00 78.81 666 LEU A CA 1
ATOM 5577 C C . LEU A 1 666 ? 0.465 -10.295 -31.704 1.00 78.81 666 LEU A C 1
ATOM 5579 O O . LEU A 1 666 ? 0.086 -10.590 -32.838 1.00 78.81 666 LEU A O 1
ATOM 5583 N N . PHE A 1 667 ? 0.704 -9.045 -31.315 1.00 80.44 667 PHE A N 1
ATOM 5584 C CA . PHE A 1 667 ? 0.433 -7.846 -32.101 1.00 80.44 667 PHE A CA 1
ATOM 5585 C C . PHE A 1 667 ? 1.727 -7.071 -32.301 1.00 80.44 667 PHE A C 1
ATOM 5587 O O . PHE A 1 667 ? 2.480 -6.843 -31.357 1.00 80.44 667 PHE A O 1
ATOM 5594 N N . LEU A 1 668 ? 1.975 -6.647 -33.534 1.00 84.56 668 LEU A N 1
ATOM 5595 C CA . LEU A 1 668 ? 3.156 -5.877 -33.897 1.00 84.56 668 LEU A CA 1
ATOM 5596 C C . LEU A 1 668 ? 2.712 -4.515 -34.436 1.00 84.56 668 LEU A C 1
ATOM 5598 O O . LEU A 1 668 ? 1.862 -4.453 -35.320 1.00 84.56 668 LEU A O 1
ATOM 5602 N N . VAL A 1 669 ? 3.271 -3.433 -33.902 1.00 86.31 669 VAL A N 1
ATOM 5603 C CA . VAL A 1 669 ? 3.023 -2.053 -34.335 1.00 86.31 669 VAL A CA 1
ATOM 5604 C C . VAL A 1 669 ? 4.311 -1.486 -34.911 1.00 86.31 669 VAL A C 1
ATOM 5606 O O . VAL A 1 669 ? 5.333 -1.417 -34.229 1.00 86.31 669 VAL A O 1
ATOM 5609 N N . VAL A 1 670 ? 4.258 -1.077 -36.174 1.00 84.12 670 VAL A N 1
ATOM 5610 C CA . VAL A 1 670 ? 5.429 -0.699 -36.962 1.00 84.12 670 VAL A CA 1
ATOM 5611 C C . VAL A 1 670 ? 5.225 0.687 -37.555 1.00 84.12 670 VAL A C 1
ATOM 5613 O O . VAL A 1 670 ? 4.282 0.910 -38.310 1.00 84.12 670 VAL A O 1
ATOM 5616 N N . ASP A 1 671 ? 6.114 1.628 -37.231 1.00 81.12 671 ASP A N 1
ATOM 5617 C CA . ASP A 1 671 ? 6.012 3.003 -37.743 1.00 81.12 671 ASP A CA 1
ATOM 5618 C C . ASP A 1 671 ? 7.336 3.784 -37.690 1.00 81.12 671 ASP A C 1
ATOM 5620 O O . ASP A 1 671 ? 8.305 3.331 -37.078 1.00 81.12 671 ASP A O 1
ATOM 5624 N N . LYS A 1 672 ? 7.382 4.986 -38.278 1.00 73.06 672 LYS A N 1
ATOM 5625 C CA . LYS A 1 672 ? 8.558 5.874 -38.289 1.00 73.06 672 LYS A CA 1
ATOM 5626 C C . LYS A 1 672 ? 9.000 6.319 -36.883 1.00 73.06 672 LYS A C 1
ATOM 5628 O O . LYS A 1 672 ? 8.267 6.198 -35.892 1.00 73.06 672 LYS A O 1
ATOM 5633 N N . ALA A 1 673 ? 10.237 6.802 -36.774 1.00 71.94 673 ALA A N 1
ATOM 5634 C CA . ALA A 1 673 ? 10.780 7.361 -35.534 1.00 71.94 673 ALA A CA 1
ATOM 5635 C C . ALA A 1 673 ? 9.965 8.588 -35.081 1.00 71.94 673 ALA A C 1
ATOM 5637 O O . ALA A 1 673 ? 9.516 9.378 -35.908 1.00 71.94 673 ALA A O 1
ATOM 5638 N N . GLY A 1 674 ? 9.728 8.742 -33.775 1.00 70.12 674 GLY A N 1
ATOM 5639 C CA . GLY A 1 674 ? 8.933 9.858 -33.237 1.00 70.12 674 GLY A CA 1
ATOM 5640 C C . GLY A 1 674 ? 7.419 9.788 -33.503 1.00 70.12 674 GLY A C 1
ATOM 5641 O O . GLY A 1 674 ? 6.678 10.587 -32.946 1.00 70.12 674 GLY A O 1
ATOM 5642 N N . ALA A 1 675 ? 6.913 8.791 -34.246 1.00 76.00 675 ALA A N 1
ATOM 5643 C CA . ALA A 1 675 ? 5.485 8.649 -34.581 1.00 76.00 675 ALA A CA 1
ATOM 5644 C C . ALA A 1 675 ? 4.527 8.469 -33.380 1.00 76.00 675 ALA A C 1
ATOM 5646 O O . ALA A 1 675 ? 3.316 8.405 -33.573 1.00 76.00 675 ALA A O 1
ATOM 5647 N N . GLY A 1 676 ? 5.043 8.380 -32.149 1.00 76.75 676 GLY A N 1
ATOM 5648 C CA . GLY A 1 676 ? 4.236 8.253 -30.933 1.00 76.75 676 GLY A CA 1
ATOM 5649 C C . GLY A 1 676 ? 3.906 6.812 -30.529 1.00 76.75 676 GLY A C 1
ATOM 5650 O O . GLY A 1 676 ? 2.958 6.605 -29.774 1.00 76.75 676 GLY A O 1
ATOM 5651 N N . LYS A 1 677 ? 4.674 5.814 -30.998 1.00 84.56 677 LYS A N 1
ATOM 5652 C CA . LYS A 1 677 ? 4.494 4.389 -30.643 1.00 84.56 677 LYS A CA 1
ATOM 5653 C C . LYS A 1 677 ? 4.561 4.154 -29.129 1.00 84.56 677 LYS A C 1
ATOM 5655 O O . LYS A 1 677 ? 3.583 3.682 -28.556 1.00 84.56 677 LYS A O 1
ATOM 5660 N N . SER A 1 678 ? 5.649 4.580 -28.486 1.00 81.75 678 SER A N 1
ATOM 5661 C CA . SER A 1 678 ? 5.857 4.459 -27.036 1.00 81.75 678 SER A CA 1
ATOM 5662 C C . SER A 1 678 ? 4.748 5.138 -26.232 1.00 81.75 678 SER A C 1
ATOM 5664 O O . SER A 1 678 ? 4.203 4.558 -25.296 1.00 81.75 678 SER A O 1
ATOM 5666 N N . THR A 1 679 ? 4.356 6.355 -26.628 1.00 82.06 679 THR A N 1
ATOM 5667 C CA . THR A 1 679 ? 3.250 7.090 -25.995 1.00 82.06 679 THR A CA 1
ATOM 5668 C C . THR A 1 679 ? 1.936 6.326 -26.147 1.00 82.06 679 THR A C 1
ATOM 5670 O O . THR A 1 679 ? 1.244 6.089 -25.163 1.00 82.06 679 THR A O 1
ATOM 5673 N N . THR A 1 680 ? 1.632 5.832 -27.350 1.00 83.88 680 THR A N 1
ATOM 5674 C CA . THR A 1 680 ? 0.441 5.008 -27.603 1.00 83.88 680 THR A CA 1
ATOM 5675 C C . THR A 1 680 ? 0.446 3.734 -26.756 1.00 83.88 680 THR A C 1
ATOM 5677 O O . THR A 1 680 ? -0.582 3.396 -26.181 1.00 83.88 680 THR A O 1
ATOM 5680 N N . PHE A 1 681 ? 1.587 3.056 -26.602 1.00 85.75 681 PHE A N 1
ATOM 5681 C CA . PHE A 1 681 ? 1.714 1.859 -25.761 1.00 85.75 681 PHE A CA 1
ATOM 5682 C C . PHE A 1 681 ? 1.479 2.162 -24.278 1.00 85.75 681 PHE A C 1
ATOM 5684 O O . PHE A 1 681 ? 0.792 1.400 -23.602 1.00 85.75 681 PHE A O 1
ATOM 5691 N N . LYS A 1 682 ? 1.974 3.297 -23.773 1.00 85.19 682 LYS A N 1
ATOM 5692 C CA . LYS A 1 682 ? 1.689 3.748 -22.402 1.00 85.19 682 LYS A CA 1
ATOM 5693 C C . LYS A 1 682 ? 0.195 4.014 -22.185 1.00 85.19 682 LYS A C 1
ATOM 5695 O O . LYS A 1 682 ? -0.342 3.642 -21.147 1.00 85.19 682 LYS A O 1
ATOM 5700 N N . HIS A 1 683 ? -0.508 4.575 -23.167 1.00 83.50 683 HIS A N 1
ATOM 5701 C CA . HIS A 1 683 ? -1.964 4.740 -23.084 1.00 83.50 683 HIS A CA 1
ATOM 5702 C C . HIS A 1 683 ? -2.727 3.415 -23.230 1.00 83.50 683 HIS A C 1
ATOM 5704 O O . HIS A 1 683 ? -3.674 3.169 -22.481 1.00 83.50 683 HIS A O 1
ATOM 5710 N N . LEU A 1 684 ? -2.282 2.517 -24.116 1.00 84.19 684 LEU A N 1
ATOM 5711 C CA . LEU A 1 684 ? -2.813 1.155 -24.209 1.00 84.19 684 LEU A CA 1
ATOM 5712 C C . LEU A 1 684 ? -2.672 0.413 -22.878 1.00 84.19 684 LEU A C 1
ATOM 5714 O O . LEU A 1 684 ? -3.618 -0.243 -22.459 1.00 84.19 684 LEU A O 1
ATOM 5718 N N . LEU A 1 685 ? -1.539 0.556 -22.183 1.00 86.38 685 LEU A N 1
ATOM 5719 C CA . LEU A 1 685 ? -1.322 -0.020 -20.856 1.00 86.38 685 LEU A CA 1
ATOM 5720 C C . LEU A 1 685 ? -2.429 0.393 -19.875 1.00 86.38 685 LEU A C 1
ATOM 5722 O O . LEU A 1 685 ? -2.982 -0.464 -19.188 1.00 86.38 685 LEU A O 1
ATOM 5726 N N . LYS A 1 686 ? -2.783 1.686 -19.829 1.00 84.06 686 LYS A N 1
ATOM 5727 C CA . LYS A 1 686 ? -3.872 2.199 -18.978 1.00 84.06 686 LYS A CA 1
ATOM 5728 C C . LYS A 1 686 ? -5.211 1.555 -19.331 1.00 84.06 686 LYS A C 1
ATOM 5730 O O . LYS A 1 686 ? -5.932 1.121 -18.435 1.00 84.06 686 LYS A O 1
ATOM 5735 N N . ASN A 1 687 ? -5.516 1.461 -20.623 1.00 84.69 687 ASN A N 1
ATOM 5736 C CA . ASN A 1 687 ? -6.756 0.857 -21.103 1.00 84.69 687 ASN A CA 1
ATOM 5737 C C . ASN A 1 687 ? -6.813 -0.656 -20.825 1.00 84.69 687 ASN A C 1
ATOM 5739 O O . ASN A 1 687 ? -7.865 -1.173 -20.466 1.00 84.69 687 ASN A O 1
ATOM 5743 N N . PHE A 1 688 ? -5.692 -1.375 -20.939 1.00 85.75 688 PHE A N 1
ATOM 5744 C CA . PHE A 1 688 ? -5.630 -2.795 -20.587 1.00 85.75 688 PHE A CA 1
ATOM 5745 C C . PHE A 1 688 ? -5.828 -3.021 -19.093 1.00 85.75 688 PHE A C 1
ATOM 5747 O O . PHE A 1 688 ? -6.577 -3.917 -18.724 1.00 85.75 688 PHE A O 1
ATOM 5754 N N . LYS A 1 689 ? -5.209 -2.200 -18.238 1.00 87.69 689 LYS A N 1
ATOM 5755 C CA . LYS A 1 689 ? -5.397 -2.283 -16.783 1.00 87.69 689 LYS A CA 1
ATOM 5756 C C . LYS A 1 689 ? -6.846 -2.015 -16.366 1.00 87.69 689 LYS A C 1
ATOM 5758 O O . LYS A 1 689 ? -7.332 -2.634 -15.426 1.00 87.69 689 LYS A O 1
ATOM 5763 N N . SER A 1 690 ? -7.544 -1.098 -17.043 1.00 85.00 690 SER A N 1
ATOM 5764 C CA . SER A 1 690 ? -8.941 -0.786 -16.717 1.00 85.00 690 SER A CA 1
ATOM 5765 C C . SER A 1 690 ? -9.927 -1.852 -17.201 1.00 85.00 690 SER A C 1
ATOM 5767 O O . SER A 1 690 ? -10.889 -2.138 -16.484 1.00 85.00 690 SER A O 1
ATOM 5769 N N . GLU A 1 691 ? -9.688 -2.438 -18.377 1.00 85.75 691 GLU A N 1
ATOM 5770 C CA . GLU A 1 691 ? -10.536 -3.479 -18.970 1.00 85.75 691 GLU A CA 1
ATOM 5771 C C . GLU A 1 691 ? -10.289 -4.856 -18.328 1.00 85.75 691 GLU A C 1
ATOM 5773 O O . GLU A 1 691 ? -11.236 -5.575 -18.019 1.00 85.75 691 GLU A O 1
ATOM 5778 N N . TYR A 1 692 ? -9.024 -5.202 -18.063 1.00 86.56 692 TYR A N 1
ATOM 5779 C CA . TYR A 1 692 ? -8.591 -6.491 -17.514 1.00 86.56 692 TYR A CA 1
ATOM 5780 C C . TYR A 1 692 ? -7.964 -6.319 -16.126 1.00 86.56 692 TYR A C 1
ATOM 5782 O O . TYR A 1 692 ? -6.758 -6.473 -15.938 1.00 86.56 692 TYR A O 1
ATOM 5790 N N . LYS A 1 693 ? -8.803 -5.969 -15.150 1.00 88.38 693 LYS A N 1
ATOM 5791 C CA . LYS A 1 693 ? -8.381 -5.556 -13.798 1.00 88.38 693 LYS A CA 1
ATOM 5792 C C . LYS A 1 693 ? -7.708 -6.655 -12.975 1.00 88.38 693 LYS A C 1
ATOM 5794 O O . LYS A 1 693 ? -7.038 -6.348 -11.997 1.00 88.38 693 LYS A O 1
ATOM 5799 N N . ASP A 1 694 ? -7.922 -7.914 -13.335 1.00 88.00 694 ASP A N 1
ATOM 5800 C CA . ASP A 1 694 ? -7.343 -9.088 -12.686 1.00 88.00 694 ASP A CA 1
ATOM 5801 C C . ASP A 1 694 ? -6.140 -9.663 -13.462 1.00 88.00 694 ASP A C 1
ATOM 5803 O O . ASP A 1 694 ? -5.514 -10.622 -13.010 1.00 88.00 694 ASP A O 1
ATOM 5807 N N . ASN A 1 695 ? -5.775 -9.061 -14.603 1.00 89.44 695 ASN A N 1
ATOM 5808 C CA . ASN A 1 695 ? -4.590 -9.433 -15.372 1.00 89.44 695 ASN A CA 1
ATOM 5809 C C . ASN A 1 695 ? -3.366 -8.629 -14.930 1.00 89.44 695 ASN A C 1
ATOM 5811 O O . ASN A 1 695 ? -3.440 -7.431 -14.671 1.00 89.44 695 ASN A O 1
ATOM 5815 N N . TYR A 1 696 ? -2.202 -9.272 -14.940 1.00 91.25 696 TYR A N 1
ATOM 5816 C CA . TYR A 1 696 ? -0.927 -8.596 -14.737 1.00 91.25 696 TYR A CA 1
ATOM 5817 C C . TYR A 1 696 ? -0.485 -7.937 -16.049 1.00 91.25 696 TYR A C 1
ATOM 5819 O O . TYR A 1 696 ? -0.102 -8.623 -17.001 1.00 91.25 696 TYR A O 1
ATOM 5827 N N . VAL A 1 697 ? -0.560 -6.606 -16.117 1.00 90.25 697 VAL A N 1
ATOM 5828 C CA . VAL A 1 697 ? -0.285 -5.828 -17.332 1.00 90.25 697 VAL A CA 1
ATOM 5829 C C . VAL A 1 697 ? 0.997 -5.018 -17.161 1.00 90.25 697 VAL A C 1
ATOM 5831 O O . VAL A 1 697 ? 1.059 -4.112 -16.326 1.00 90.25 697 VAL A O 1
ATOM 5834 N N . SER A 1 698 ? 2.008 -5.297 -17.984 1.00 88.12 698 SER A N 1
ATOM 5835 C CA . SER A 1 698 ? 3.316 -4.641 -17.884 1.00 88.12 698 SER A CA 1
ATOM 5836 C C . SER A 1 698 ? 3.795 -4.031 -19.189 1.00 88.12 698 SER A C 1
ATOM 5838 O O . SER A 1 698 ? 3.680 -4.621 -20.262 1.00 88.12 698 SER A O 1
ATOM 5840 N N . TYR A 1 699 ? 4.390 -2.847 -19.057 1.00 86.88 699 TYR A N 1
ATOM 5841 C CA . TYR A 1 699 ? 5.143 -2.165 -20.101 1.00 86.88 699 TYR A CA 1
ATOM 5842 C C . TYR A 1 699 ? 6.632 -2.446 -19.913 1.00 86.88 699 TYR A C 1
ATOM 5844 O O . TYR A 1 699 ? 7.173 -2.236 -18.827 1.00 86.88 699 TYR A O 1
ATOM 5852 N N . ILE A 1 700 ? 7.273 -2.914 -20.976 1.00 83.81 700 ILE A N 1
ATOM 5853 C CA . ILE A 1 700 ? 8.672 -3.315 -21.034 1.00 83.81 700 ILE A CA 1
ATOM 5854 C C . ILE A 1 700 ? 9.360 -2.405 -22.050 1.00 83.81 700 ILE A C 1
ATOM 5856 O O . ILE A 1 700 ? 9.140 -2.532 -23.253 1.00 83.81 700 ILE A O 1
ATOM 5860 N N . ASP A 1 701 ? 10.195 -1.495 -21.554 1.00 81.25 701 ASP A N 1
ATOM 5861 C CA . ASP A 1 701 ? 11.050 -0.653 -22.390 1.00 81.25 701 ASP A CA 1
ATOM 5862 C C . ASP A 1 701 ? 12.372 -1.375 -22.646 1.00 81.25 701 ASP A C 1
ATOM 5864 O O . ASP A 1 701 ? 13.174 -1.559 -21.735 1.00 81.25 701 ASP A O 1
ATOM 5868 N N . LEU A 1 702 ? 12.605 -1.835 -23.869 1.00 77.50 702 LEU A N 1
ATOM 5869 C CA . LEU A 1 702 ? 13.712 -2.753 -24.144 1.00 77.50 702 LEU A CA 1
ATOM 5870 C C . LEU A 1 702 ? 15.098 -2.085 -24.130 1.00 77.50 702 LEU A C 1
ATOM 5872 O O . LEU A 1 702 ? 16.107 -2.788 -24.234 1.00 77.50 702 LEU A O 1
ATOM 5876 N N . LYS A 1 703 ? 15.148 -0.759 -23.953 1.00 71.38 703 LYS A N 1
ATOM 5877 C CA . LYS A 1 703 ? 16.357 0.077 -24.003 1.00 71.38 703 LYS A CA 1
ATOM 5878 C C . LYS A 1 703 ? 17.290 -0.071 -22.789 1.00 71.38 703 LYS A C 1
ATOM 5880 O O . LYS A 1 703 ? 18.476 0.208 -22.928 1.00 71.38 703 LYS A O 1
ATOM 5885 N N . PHE A 1 704 ? 16.793 -0.511 -21.627 1.00 61.81 704 PHE A N 1
ATOM 5886 C CA . PHE A 1 704 ? 17.464 -0.325 -20.317 1.00 61.81 704 PHE A CA 1
ATOM 5887 C C . PHE A 1 704 ? 17.971 -1.603 -19.621 1.00 61.81 704 PHE A C 1
ATOM 5889 O O . PHE A 1 704 ? 18.033 -1.660 -18.399 1.00 61.81 704 PHE A O 1
ATOM 5896 N N . TYR A 1 705 ? 18.268 -2.684 -20.355 1.00 65.38 705 TYR A N 1
ATOM 5897 C CA . TYR A 1 705 ? 18.378 -4.010 -19.715 1.00 65.38 705 TYR A CA 1
ATOM 5898 C C . TYR A 1 705 ? 19.555 -4.883 -20.166 1.00 65.38 705 TYR A C 1
ATOM 5900 O O . TYR A 1 705 ? 19.486 -6.109 -20.089 1.00 65.38 705 TYR A O 1
ATOM 5908 N N . SER A 1 706 ? 20.668 -4.276 -20.593 1.00 62.66 706 SER A N 1
ATOM 5909 C CA . SER A 1 706 ? 21.837 -5.021 -21.089 1.00 62.66 706 SER A CA 1
ATOM 5910 C C . SER A 1 706 ? 22.405 -6.037 -20.094 1.00 62.66 706 SER A C 1
ATOM 5912 O O . SER A 1 706 ? 22.716 -7.147 -20.503 1.00 62.66 706 SER A O 1
ATOM 5914 N N . THR A 1 707 ? 22.463 -5.720 -18.799 1.00 66.50 707 THR A N 1
ATOM 5915 C CA . THR A 1 707 ? 22.980 -6.639 -17.764 1.00 66.50 707 THR A CA 1
ATOM 5916 C C . THR A 1 707 ? 22.079 -7.860 -17.556 1.00 66.50 707 THR A C 1
ATOM 5918 O O . THR A 1 707 ? 22.555 -8.975 -17.341 1.00 66.50 707 THR A O 1
ATOM 5921 N N . ILE A 1 708 ? 20.760 -7.678 -17.668 1.00 75.38 708 ILE A N 1
ATOM 5922 C CA . ILE A 1 708 ? 19.797 -8.784 -17.615 1.00 75.38 708 ILE A CA 1
ATOM 5923 C C . ILE A 1 708 ? 19.921 -9.636 -18.878 1.00 75.38 708 ILE A C 1
ATOM 5925 O O . ILE A 1 708 ? 19.927 -10.862 -18.782 1.00 75.38 708 ILE A O 1
ATOM 5929 N N . TYR A 1 709 ? 20.086 -9.016 -20.051 1.00 75.19 709 TYR A N 1
ATOM 5930 C CA . TYR A 1 709 ? 20.356 -9.764 -21.278 1.00 75.19 709 TYR A CA 1
ATOM 5931 C C . TYR A 1 709 ? 21.637 -10.593 -21.152 1.00 75.19 709 TYR A C 1
ATOM 5933 O O . TYR A 1 709 ? 21.595 -11.779 -21.449 1.00 75.19 709 TYR A O 1
ATOM 5941 N N . GLU A 1 710 ? 22.728 -10.034 -20.625 1.00 76.50 710 GLU A N 1
ATOM 5942 C CA . GLU A 1 710 ? 23.993 -10.750 -20.390 1.00 76.50 710 GLU A CA 1
ATOM 5943 C C . GLU A 1 710 ? 23.808 -11.957 -19.461 1.00 76.50 710 GLU A C 1
ATOM 5945 O O . GLU A 1 710 ? 24.229 -13.066 -19.796 1.00 76.50 710 GLU A O 1
ATOM 5950 N N . LYS A 1 711 ? 23.089 -11.780 -18.343 1.00 83.62 711 LYS A N 1
ATOM 5951 C CA . LYS A 1 711 ? 22.786 -12.855 -17.383 1.00 83.62 711 LYS A CA 1
ATOM 5952 C C . LYS A 1 711 ? 22.046 -14.038 -18.020 1.00 83.62 711 LYS A C 1
ATOM 5954 O O . LYS A 1 711 ? 22.257 -15.185 -17.618 1.00 83.62 711 LYS A O 1
ATOM 5959 N N . TYR A 1 712 ? 21.164 -13.772 -18.983 1.00 83.19 712 TYR A N 1
ATOM 5960 C CA . TYR A 1 712 ? 20.320 -14.788 -19.619 1.00 83.19 712 TYR A CA 1
ATOM 5961 C C . TYR A 1 712 ? 20.773 -15.181 -21.032 1.00 83.19 712 TYR A C 1
ATOM 5963 O O . TYR A 1 712 ? 20.192 -16.110 -21.595 1.00 83.19 712 TYR A O 1
ATOM 5971 N N . ASN A 1 713 ? 21.808 -14.540 -21.587 1.00 80.25 713 ASN A N 1
ATOM 5972 C CA . ASN A 1 713 ? 22.201 -14.678 -22.990 1.00 80.25 713 ASN A CA 1
ATOM 5973 C C . ASN A 1 713 ? 22.455 -16.140 -23.370 1.00 80.25 713 ASN A C 1
ATOM 5975 O O . ASN A 1 713 ? 21.809 -16.666 -24.269 1.00 80.25 713 ASN A O 1
ATOM 5979 N N . GLU A 1 714 ? 23.309 -16.835 -22.614 1.00 79.19 714 GLU A N 1
ATOM 5980 C CA . GLU A 1 714 ? 23.632 -18.245 -22.869 1.00 79.19 714 GLU A CA 1
ATOM 5981 C C . GLU A 1 714 ? 22.413 -19.169 -22.702 1.00 79.19 714 GLU A C 1
ATOM 5983 O O . GLU A 1 714 ? 22.220 -20.091 -23.491 1.00 79.19 714 GLU A O 1
ATOM 5988 N N . LYS A 1 715 ? 21.529 -18.886 -21.733 1.00 79.75 715 LYS A N 1
ATOM 5989 C CA . LYS A 1 715 ? 20.309 -19.682 -21.490 1.00 79.75 715 LYS A CA 1
ATOM 5990 C C . LYS A 1 715 ? 19.232 -19.485 -22.562 1.00 79.75 715 LYS A C 1
ATOM 5992 O O . LYS A 1 715 ? 18.379 -20.352 -22.717 1.00 79.75 715 LYS A O 1
ATOM 5997 N N . MET A 1 716 ? 19.247 -18.358 -23.276 1.00 77.69 716 MET A N 1
ATOM 5998 C CA . MET A 1 716 ? 18.264 -18.016 -24.317 1.00 77.69 716 MET A CA 1
ATOM 5999 C C . MET A 1 716 ? 18.854 -17.958 -25.734 1.00 77.69 716 MET A C 1
ATOM 6001 O O . MET A 1 716 ? 18.184 -17.541 -26.684 1.00 77.69 716 MET A O 1
ATOM 6005 N N . LYS A 1 717 ? 20.100 -18.407 -25.897 1.00 77.25 717 LYS A N 1
ATOM 6006 C CA . LYS A 1 717 ? 20.805 -18.467 -27.181 1.00 77.25 717 LYS A CA 1
ATOM 6007 C C . LYS A 1 717 ? 20.166 -19.464 -28.146 1.00 77.25 717 LYS A C 1
ATOM 6009 O O . LYS A 1 717 ? 20.071 -19.191 -29.340 1.00 77.25 717 LYS A O 1
ATOM 6014 N N . ASP A 1 718 ? 19.680 -20.585 -27.614 1.00 78.25 718 ASP A N 1
ATOM 6015 C CA . ASP A 1 718 ? 18.941 -21.607 -28.355 1.00 78.25 718 ASP A CA 1
ATOM 6016 C C . ASP A 1 718 ? 17.476 -21.637 -27.910 1.00 78.25 718 ASP A C 1
ATOM 6018 O O . ASP A 1 718 ? 17.159 -21.856 -26.741 1.00 78.25 718 ASP A O 1
ATOM 6022 N N . LEU A 1 719 ? 16.577 -21.473 -28.879 1.00 77.88 719 LEU A N 1
ATOM 6023 C CA . LEU A 1 719 ? 15.130 -21.534 -28.704 1.00 77.88 719 LEU A CA 1
ATOM 6024 C C . LEU A 1 719 ? 14.647 -22.836 -28.038 1.00 77.88 719 LEU A C 1
ATOM 6026 O O . LEU A 1 719 ? 13.607 -22.833 -27.381 1.00 77.88 719 LEU A O 1
ATOM 6030 N N . ASN A 1 720 ? 15.356 -23.953 -28.222 1.00 78.69 720 ASN A N 1
ATOM 6031 C CA . ASN A 1 720 ? 14.982 -25.247 -27.645 1.00 78.69 720 ASN A CA 1
ATOM 6032 C C . ASN A 1 720 ? 15.324 -25.368 -26.155 1.00 78.69 720 ASN A C 1
ATOM 6034 O O . ASN A 1 720 ? 14.735 -26.197 -25.464 1.00 78.69 720 ASN A O 1
ATOM 6038 N N . LEU A 1 721 ? 16.250 -24.545 -25.659 1.00 78.62 721 LEU A N 1
ATOM 6039 C CA . LEU A 1 721 ? 16.665 -24.534 -24.255 1.00 78.62 721 LEU A CA 1
ATOM 6040 C C . LEU A 1 721 ? 15.794 -23.609 -23.393 1.00 78.62 721 LEU A C 1
ATOM 6042 O O . LEU A 1 721 ? 15.849 -23.679 -22.166 1.00 78.62 721 LEU A O 1
ATOM 6046 N N . ILE A 1 722 ? 14.965 -22.764 -24.015 1.00 81.44 722 ILE A N 1
ATOM 6047 C CA . ILE A 1 722 ? 14.111 -21.806 -23.311 1.00 81.44 722 ILE A CA 1
ATOM 6048 C C . ILE A 1 722 ? 12.894 -22.526 -22.723 1.00 81.44 722 ILE A C 1
ATOM 6050 O O . ILE A 1 722 ? 11.908 -22.808 -23.406 1.00 81.44 722 ILE A O 1
ATOM 6054 N N . THR A 1 723 ? 12.954 -22.800 -21.421 1.00 84.19 723 THR A N 1
ATOM 6055 C CA . THR A 1 723 ? 11.837 -23.363 -20.657 1.00 84.19 723 THR A CA 1
ATOM 6056 C C . THR A 1 723 ? 10.885 -22.273 -20.156 1.00 84.19 723 THR A C 1
ATOM 6058 O O . THR A 1 723 ? 11.218 -21.085 -20.106 1.00 84.19 723 THR A O 1
ATOM 6061 N N . LYS A 1 724 ? 9.682 -22.683 -19.728 1.00 83.00 724 LYS A N 1
ATOM 6062 C CA . LYS A 1 724 ? 8.705 -21.792 -19.079 1.00 83.00 724 LYS A CA 1
ATOM 6063 C C . LYS A 1 724 ? 9.297 -21.108 -17.837 1.00 83.00 724 LYS A C 1
ATOM 6065 O O . LYS A 1 724 ? 9.044 -19.930 -17.623 1.00 83.00 724 LYS A O 1
ATOM 6070 N N . GLU A 1 725 ? 10.097 -21.830 -17.057 1.00 85.94 725 GLU A N 1
ATOM 6071 C CA . GLU A 1 725 ? 10.754 -21.319 -15.846 1.00 85.94 725 GLU A CA 1
ATOM 6072 C C . GLU A 1 725 ? 11.780 -20.233 -16.175 1.00 85.94 725 GLU A C 1
ATOM 6074 O O . GLU A 1 725 ? 11.725 -19.155 -15.596 1.00 85.94 725 GLU A O 1
ATOM 6079 N N . ILE A 1 726 ? 12.634 -20.460 -17.181 1.00 86.88 726 ILE A N 1
ATOM 6080 C CA . ILE A 1 726 ? 13.633 -19.471 -17.617 1.00 86.88 726 ILE A CA 1
ATOM 6081 C C . ILE A 1 726 ? 12.956 -18.170 -18.074 1.00 86.88 726 ILE A C 1
ATOM 6083 O O . ILE A 1 726 ? 13.460 -17.084 -17.792 1.00 86.88 726 ILE A O 1
ATOM 6087 N N . LEU A 1 727 ? 11.804 -18.263 -18.750 1.00 84.62 727 LEU A N 1
ATOM 6088 C CA . LEU A 1 727 ? 11.015 -17.094 -19.155 1.00 84.62 727 LEU A CA 1
ATOM 6089 C C . LEU A 1 727 ? 10.421 -16.344 -17.962 1.00 84.62 727 LEU A C 1
ATOM 6091 O O . LEU A 1 727 ? 10.459 -15.115 -17.942 1.00 84.62 727 LEU A O 1
ATOM 6095 N N . VAL A 1 728 ? 9.864 -17.065 -16.985 1.00 87.88 728 VAL A N 1
ATOM 6096 C CA . VAL A 1 728 ? 9.321 -16.460 -15.761 1.00 87.88 728 VAL A CA 1
ATOM 6097 C C . VAL A 1 728 ? 10.430 -15.749 -14.996 1.00 87.88 728 VAL A C 1
ATOM 6099 O O . VAL A 1 728 ? 10.256 -14.583 -14.659 1.00 87.88 728 VAL A O 1
ATOM 6102 N N . ASP A 1 729 ? 11.570 -16.406 -14.784 1.00 88.75 729 ASP A N 1
ATOM 6103 C CA . ASP A 1 729 ? 12.711 -15.833 -14.067 1.00 88.75 729 ASP A CA 1
ATOM 6104 C C . ASP A 1 729 ? 13.245 -14.585 -14.774 1.00 88.75 729 ASP A C 1
ATOM 6106 O O . ASP A 1 729 ? 13.467 -13.560 -14.134 1.00 88.75 729 ASP A O 1
ATOM 6110 N N . PHE A 1 730 ? 13.382 -14.640 -16.103 1.00 86.94 730 PHE A N 1
ATOM 6111 C CA . PHE A 1 730 ? 13.769 -13.478 -16.897 1.00 86.94 730 PHE A CA 1
ATOM 6112 C C . PHE A 1 730 ? 12.795 -12.311 -16.700 1.00 86.94 730 PHE A C 1
ATOM 6114 O O . PHE A 1 730 ? 13.233 -11.198 -16.428 1.00 86.94 730 PHE A O 1
ATOM 6121 N N . LEU A 1 731 ? 11.481 -12.542 -16.802 1.00 86.81 731 LEU A N 1
ATOM 6122 C CA . LEU A 1 731 ? 10.482 -11.479 -16.644 1.00 86.81 731 LEU A CA 1
ATOM 6123 C C . LEU A 1 731 ? 10.431 -10.928 -15.215 1.00 86.81 731 LEU A C 1
ATOM 6125 O O . LEU A 1 731 ? 10.256 -9.724 -15.042 1.00 86.81 731 LEU A O 1
ATOM 6129 N N . VAL A 1 732 ? 10.595 -11.783 -14.204 1.00 90.12 732 VAL A N 1
ATOM 6130 C CA . VAL A 1 732 ? 10.649 -11.394 -12.788 1.00 90.12 732 VAL A CA 1
ATOM 6131 C C . VAL A 1 732 ? 11.844 -10.486 -12.521 1.00 90.12 732 VAL A C 1
ATOM 6133 O O . VAL A 1 732 ? 11.668 -9.420 -11.927 1.00 90.12 732 VAL A O 1
ATOM 6136 N N . ASP A 1 733 ? 13.028 -10.863 -13.003 1.00 87.50 733 ASP A N 1
ATOM 6137 C CA . ASP A 1 733 ? 14.239 -10.051 -12.876 1.00 87.50 733 ASP A CA 1
ATOM 6138 C C . ASP A 1 733 ? 14.106 -8.736 -13.648 1.00 87.50 733 ASP A C 1
ATOM 6140 O O . ASP A 1 733 ? 14.408 -7.666 -13.119 1.00 87.50 733 ASP A O 1
ATOM 6144 N N . PHE A 1 734 ? 13.589 -8.803 -14.877 1.00 84.19 734 PHE A N 1
ATOM 6145 C CA . PHE A 1 734 ? 13.412 -7.651 -15.758 1.00 84.19 734 PHE A CA 1
ATOM 6146 C C . PHE A 1 734 ? 12.455 -6.608 -15.178 1.00 84.19 734 PHE A C 1
ATOM 6148 O O . PHE A 1 734 ? 12.728 -5.407 -15.184 1.00 84.19 734 PHE A O 1
ATOM 6155 N N . LEU A 1 735 ? 11.320 -7.059 -14.648 1.00 85.62 735 LEU A N 1
ATOM 6156 C CA . LEU A 1 735 ? 10.314 -6.192 -14.039 1.00 85.62 735 LEU A CA 1
ATOM 6157 C C . LEU A 1 735 ? 10.654 -5.840 -12.576 1.00 85.62 735 LEU A C 1
ATOM 6159 O O . LEU A 1 735 ? 10.035 -4.938 -11.995 1.00 85.62 735 LEU A O 1
ATOM 6163 N N . ASN A 1 736 ? 11.681 -6.489 -12.009 1.00 87.06 736 ASN A N 1
ATOM 6164 C CA . ASN A 1 736 ? 12.111 -6.379 -10.618 1.00 87.06 736 ASN A CA 1
ATOM 6165 C C . ASN A 1 736 ? 10.942 -6.661 -9.652 1.00 87.06 736 ASN A C 1
ATOM 6167 O O . ASN A 1 736 ? 10.584 -5.814 -8.827 1.00 87.06 736 ASN A O 1
ATOM 6171 N N . ILE A 1 737 ? 10.320 -7.833 -9.822 1.00 89.12 737 ILE A N 1
ATOM 6172 C CA . ILE A 1 737 ? 9.144 -8.303 -9.072 1.00 89.12 737 ILE A CA 1
ATOM 6173 C C . ILE A 1 737 ? 9.594 -9.070 -7.824 1.00 89.12 737 ILE A C 1
ATOM 6175 O O . ILE A 1 737 ? 10.457 -9.942 -7.910 1.00 89.12 737 ILE A O 1
ATOM 6179 N N . LYS A 1 738 ? 8.995 -8.777 -6.662 1.00 88.44 738 LYS A N 1
ATOM 6180 C CA . LYS A 1 738 ? 9.346 -9.394 -5.369 1.00 88.44 738 LYS A CA 1
ATOM 6181 C C . LYS A 1 738 ? 8.108 -9.698 -4.519 1.00 88.44 738 LYS A C 1
ATOM 6183 O O . LYS A 1 738 ? 7.010 -9.237 -4.820 1.00 88.44 738 LYS A O 1
ATOM 6188 N N . ASP A 1 739 ? 8.303 -10.473 -3.455 1.00 86.62 739 ASP A N 1
ATOM 6189 C CA . ASP A 1 739 ? 7.317 -10.721 -2.394 1.00 86.62 739 ASP A CA 1
ATOM 6190 C C . ASP A 1 739 ? 5.951 -11.208 -2.921 1.00 86.62 739 ASP A C 1
ATOM 6192 O O . ASP A 1 739 ? 5.885 -12.054 -3.813 1.00 86.62 739 ASP A O 1
ATOM 6196 N N . ILE A 1 740 ? 4.842 -10.681 -2.391 1.00 85.38 740 ILE A N 1
ATOM 6197 C CA . ILE A 1 740 ? 3.484 -11.064 -2.805 1.00 85.38 740 ILE A CA 1
ATOM 6198 C C . ILE A 1 740 ? 3.216 -10.798 -4.297 1.00 85.38 740 ILE A C 1
ATOM 6200 O O . ILE A 1 740 ? 2.431 -11.511 -4.924 1.00 85.38 740 ILE A O 1
ATOM 6204 N N . GLU A 1 741 ? 3.900 -9.818 -4.898 1.00 90.62 741 GLU A N 1
ATOM 6205 C CA . GLU A 1 741 ? 3.796 -9.543 -6.332 1.00 90.62 741 GLU A CA 1
ATOM 6206 C C . GLU A 1 741 ? 4.401 -10.681 -7.165 1.00 90.62 741 GLU A C 1
ATOM 6208 O O . GLU A 1 741 ? 3.866 -11.005 -8.222 1.00 90.62 741 GLU A O 1
ATOM 6213 N N . LEU A 1 742 ? 5.460 -11.342 -6.680 1.00 91.12 742 LEU A N 1
ATOM 6214 C CA . LEU A 1 742 ? 6.076 -12.493 -7.351 1.00 91.12 742 LEU A CA 1
ATOM 6215 C C . LEU A 1 742 ? 5.120 -13.683 -7.401 1.00 91.12 742 LEU A C 1
ATOM 6217 O O . LEU A 1 742 ? 4.950 -14.300 -8.456 1.00 91.12 742 LEU A O 1
ATOM 6221 N N . ALA A 1 743 ? 4.482 -13.996 -6.273 1.00 88.75 743 ALA A N 1
ATOM 6222 C CA . ALA A 1 743 ? 3.485 -15.057 -6.212 1.00 88.75 743 ALA A CA 1
ATOM 6223 C C . ALA A 1 743 ? 2.299 -14.745 -7.141 1.00 88.75 743 ALA A C 1
ATOM 6225 O O . ALA A 1 743 ? 1.869 -15.609 -7.909 1.00 88.75 743 ALA A O 1
ATOM 6226 N N . LEU A 1 744 ? 1.823 -13.491 -7.146 1.00 90.62 744 LEU A N 1
ATOM 6227 C CA . LEU A 1 744 ? 0.726 -13.057 -8.013 1.00 90.62 744 LEU A CA 1
ATOM 6228 C C . LEU A 1 744 ? 1.121 -13.127 -9.491 1.00 90.62 744 LEU A C 1
ATOM 6230 O O . LEU A 1 744 ? 0.354 -13.636 -10.303 1.00 90.62 744 LEU A O 1
ATOM 6234 N N . PHE A 1 745 ? 2.325 -12.674 -9.844 1.00 91.62 745 PHE A N 1
ATOM 6235 C CA . PHE A 1 745 ? 2.837 -12.747 -11.208 1.00 91.62 745 PHE A CA 1
ATOM 6236 C C . PHE A 1 745 ? 2.887 -14.192 -11.706 1.00 91.62 745 PHE A C 1
ATOM 6238 O O . PHE A 1 745 ? 2.383 -14.475 -12.791 1.00 91.62 745 PHE A O 1
ATOM 6245 N N . LYS A 1 746 ? 3.424 -15.122 -10.902 1.00 89.38 746 LYS A N 1
ATOM 6246 C CA . LYS A 1 746 ? 3.460 -16.556 -11.234 1.00 89.38 746 LYS A CA 1
ATOM 6247 C C . LYS A 1 746 ? 2.057 -17.131 -11.427 1.00 89.38 746 LYS A C 1
ATOM 6249 O O . LYS A 1 746 ? 1.806 -17.794 -12.430 1.00 89.38 746 LYS A O 1
ATOM 6254 N N . PHE A 1 747 ? 1.120 -16.808 -10.537 1.00 88.75 747 PHE A N 1
ATOM 6255 C CA . PHE A 1 747 ? -0.274 -17.235 -10.665 1.00 88.75 747 PHE A CA 1
ATOM 6256 C C . PHE A 1 747 ? -0.944 -16.679 -11.929 1.00 88.75 747 PHE A C 1
ATOM 6258 O O . PHE A 1 747 ? -1.588 -17.422 -12.675 1.00 88.75 747 PHE A O 1
ATOM 6265 N N . CYS A 1 748 ? -0.766 -15.391 -12.227 1.00 88.25 748 CYS A N 1
ATOM 6266 C CA . CYS A 1 748 ? -1.244 -14.790 -13.470 1.00 88.25 748 CYS A CA 1
ATOM 6267 C C . CYS A 1 748 ? -0.597 -15.454 -14.692 1.00 88.25 748 CYS A C 1
ATOM 6269 O O . CYS A 1 748 ? -1.277 -15.723 -15.679 1.00 88.25 748 CYS A O 1
ATOM 6271 N N . PHE A 1 749 ? 0.696 -15.776 -14.629 1.00 86.69 749 PHE A N 1
ATOM 6272 C CA . PHE A 1 749 ? 1.422 -16.455 -15.701 1.00 86.69 749 PHE A CA 1
ATOM 6273 C C . PHE A 1 749 ? 0.848 -17.853 -15.970 1.00 86.69 749 PHE A C 1
ATOM 6275 O O . PHE A 1 749 ? 0.615 -18.220 -17.121 1.00 86.69 749 PHE A O 1
ATOM 6282 N N . GLU A 1 750 ? 0.583 -18.632 -14.921 1.00 84.62 750 GLU A N 1
ATOM 6283 C CA . GLU A 1 750 ? 0.001 -19.976 -15.012 1.00 84.62 750 GLU A CA 1
ATOM 6284 C C . GLU A 1 750 ? -1.445 -19.976 -15.509 1.00 84.62 750 GLU A C 1
ATOM 6286 O O . GLU A 1 750 ? -1.830 -20.863 -16.268 1.00 84.62 750 GLU A O 1
ATOM 6291 N N . THR A 1 751 ? -2.217 -18.954 -15.141 1.00 82.94 751 THR A N 1
ATOM 6292 C CA . THR A 1 751 ? -3.616 -18.771 -15.564 1.00 82.94 751 THR A CA 1
ATOM 6293 C C . THR A 1 751 ? -3.757 -18.025 -16.896 1.00 82.94 751 THR A C 1
ATOM 6295 O O . THR A 1 751 ? -4.867 -17.702 -17.308 1.00 82.94 751 THR A O 1
ATOM 6298 N N . ASN A 1 752 ? -2.647 -17.771 -17.603 1.00 82.56 752 ASN A N 1
ATOM 6299 C CA . ASN A 1 752 ? -2.575 -17.008 -18.855 1.00 82.56 752 ASN A CA 1
ATOM 6300 C C . ASN A 1 752 ? -3.034 -15.537 -18.751 1.00 82.56 752 ASN A C 1
ATOM 6302 O O . ASN A 1 752 ? -3.197 -14.880 -19.774 1.00 82.56 752 ASN A O 1
ATOM 6306 N N . ARG A 1 753 ? -3.154 -14.977 -17.545 1.00 86.00 753 ARG A N 1
ATOM 6307 C CA . ARG A 1 753 ? -3.585 -13.601 -17.234 1.00 86.00 753 ARG A CA 1
ATOM 6308 C C . ARG A 1 753 ? -2.440 -12.577 -17.236 1.00 86.00 753 ARG A C 1
ATOM 6310 O O . ARG A 1 753 ? -2.431 -11.649 -16.434 1.00 86.00 753 ARG A O 1
ATOM 6317 N N . VAL A 1 754 ? -1.452 -12.736 -18.119 1.00 86.94 754 VAL A N 1
ATOM 6318 C CA . VAL A 1 754 ? -0.329 -11.788 -18.271 1.00 86.94 754 VAL A CA 1
ATOM 6319 C C . VAL A 1 754 ? -0.411 -11.102 -19.631 1.00 86.94 754 VAL A C 1
ATOM 6321 O O . VAL A 1 754 ? -0.564 -11.767 -20.659 1.00 86.94 754 VAL A O 1
ATOM 6324 N N . ILE A 1 755 ? -0.290 -9.773 -19.627 1.00 87.00 755 ILE A N 1
ATOM 6325 C CA . ILE A 1 755 ? -0.245 -8.928 -20.822 1.00 87.00 755 ILE A CA 1
ATOM 6326 C C . ILE A 1 755 ? 1.075 -8.155 -20.821 1.00 87.00 755 ILE A C 1
ATOM 6328 O O . ILE A 1 755 ? 1.365 -7.416 -19.880 1.00 87.00 755 ILE A O 1
ATOM 6332 N N . LEU A 1 756 ? 1.869 -8.310 -21.882 1.00 86.81 756 LEU A N 1
ATOM 6333 C CA . LEU A 1 756 ? 3.184 -7.673 -22.009 1.00 86.81 756 LEU A CA 1
ATOM 6334 C C . LEU A 1 756 ? 3.217 -6.727 -23.212 1.00 86.81 756 LEU A C 1
ATOM 6336 O O . LEU A 1 756 ? 2.877 -7.122 -24.328 1.00 86.81 756 LEU A O 1
ATOM 6340 N N . LEU A 1 757 ? 3.644 -5.486 -22.984 1.00 87.31 757 LEU A N 1
ATOM 6341 C CA . LEU A 1 757 ? 3.842 -4.466 -24.010 1.00 87.31 757 LEU A CA 1
ATOM 6342 C C . LEU A 1 757 ? 5.340 -4.180 -24.137 1.00 87.31 757 LEU A C 1
ATOM 6344 O O . LEU A 1 757 ? 5.904 -3.451 -23.330 1.00 87.31 757 LEU A O 1
ATOM 6348 N N . PHE A 1 758 ? 5.965 -4.766 -25.146 1.00 85.06 758 PHE A N 1
ATOM 6349 C CA . PHE A 1 758 ? 7.364 -4.607 -25.516 1.00 85.06 758 PHE A CA 1
ATOM 6350 C C . PHE A 1 758 ? 7.537 -3.379 -26.417 1.00 85.06 758 PHE A C 1
ATOM 6352 O O . PHE A 1 758 ? 7.041 -3.363 -27.544 1.00 85.06 758 PHE A O 1
ATOM 6359 N N . ASP A 1 759 ? 8.239 -2.353 -25.945 1.00 86.44 759 ASP A N 1
ATOM 6360 C CA . ASP A 1 759 ? 8.479 -1.117 -26.691 1.00 86.44 759 ASP A CA 1
ATOM 6361 C C . ASP A 1 759 ? 9.954 -0.973 -27.091 1.00 86.44 759 ASP A C 1
ATOM 6363 O O . ASP A 1 759 ? 10.853 -1.218 -26.285 1.00 86.44 759 ASP A O 1
ATOM 6367 N N . GLY A 1 760 ? 10.197 -0.559 -28.339 1.00 78.88 760 GLY A N 1
ATOM 6368 C CA . GLY A 1 760 ? 11.525 -0.148 -28.804 1.00 78.88 760 GLY A CA 1
ATOM 6369 C C . GLY A 1 760 ? 12.465 -1.288 -29.197 1.00 78.88 760 GLY A C 1
ATOM 6370 O O . GLY A 1 760 ? 13.663 -1.197 -28.944 1.00 78.88 760 GLY A O 1
ATOM 6371 N N . VAL A 1 761 ? 11.969 -2.350 -29.844 1.00 74.62 761 VAL A N 1
ATOM 6372 C CA . VAL A 1 761 ? 12.828 -3.466 -30.306 1.00 74.62 761 VAL A CA 1
ATOM 6373 C C . VAL A 1 761 ? 13.943 -2.998 -31.245 1.00 74.62 761 VAL A C 1
ATOM 6375 O O . VAL A 1 761 ? 15.043 -3.542 -31.230 1.00 74.62 761 VAL A O 1
ATOM 6378 N N . ASP A 1 762 ? 13.672 -1.978 -32.062 1.00 70.06 762 ASP A N 1
ATOM 6379 C CA . ASP A 1 762 ? 14.651 -1.378 -32.976 1.00 70.06 762 ASP A CA 1
ATOM 6380 C C . ASP A 1 762 ? 15.784 -0.615 -32.271 1.00 70.06 762 ASP A C 1
ATOM 6382 O O . ASP A 1 762 ? 16.737 -0.194 -32.928 1.00 70.06 762 ASP A O 1
ATOM 6386 N N . GLU A 1 763 ? 15.674 -0.411 -30.959 1.00 67.69 763 GLU A N 1
ATOM 6387 C CA . GLU A 1 763 ? 16.658 0.286 -30.129 1.00 67.69 763 GLU A CA 1
ATOM 6388 C C . GLU A 1 763 ? 17.510 -0.683 -29.284 1.00 67.69 763 GLU A C 1
ATOM 6390 O O . GLU A 1 763 ? 18.372 -0.242 -28.527 1.00 67.69 763 GLU A O 1
ATOM 6395 N N . ILE A 1 764 ? 17.311 -1.999 -29.433 1.00 67.31 764 ILE A N 1
ATOM 6396 C CA . ILE A 1 764 ? 18.158 -3.030 -28.818 1.00 67.31 764 ILE A CA 1
ATOM 6397 C C . ILE A 1 764 ? 19.458 -3.184 -29.621 1.00 67.31 764 ILE A C 1
ATOM 6399 O O . ILE A 1 764 ? 19.441 -3.146 -30.852 1.00 67.31 764 ILE A O 1
ATOM 6403 N N . SER A 1 765 ? 20.582 -3.424 -28.931 1.00 60.34 765 SER A N 1
ATOM 6404 C CA . SER A 1 765 ? 21.852 -3.789 -29.579 1.00 60.34 765 SER A CA 1
ATOM 6405 C C . SER A 1 765 ? 21.674 -4.978 -30.539 1.00 60.34 765 SER A C 1
ATOM 6407 O O . SER A 1 765 ? 21.042 -5.966 -30.148 1.00 60.34 765 SER A O 1
ATOM 6409 N N . PRO A 1 766 ? 22.278 -4.960 -31.744 1.00 62.00 766 PRO A N 1
ATOM 6410 C CA . PRO A 1 766 ? 22.283 -6.105 -32.657 1.00 62.00 766 PRO A CA 1
ATOM 6411 C C . PRO A 1 766 ? 22.705 -7.423 -31.992 1.00 62.00 766 PRO A C 1
ATOM 6413 O O . PRO A 1 766 ? 22.080 -8.452 -32.253 1.00 62.00 766 PRO A O 1
ATOM 6416 N N . THR A 1 767 ? 23.652 -7.369 -31.048 1.00 59.53 767 THR A N 1
ATOM 6417 C CA . THR A 1 767 ? 24.096 -8.492 -30.200 1.00 59.53 767 THR A CA 1
ATOM 6418 C C . THR A 1 767 ? 22.929 -9.238 -29.543 1.00 59.53 767 THR A C 1
ATOM 6420 O O . THR A 1 767 ? 22.892 -10.465 -29.505 1.00 59.53 767 THR A O 1
ATOM 6423 N N . TYR A 1 768 ? 21.929 -8.497 -29.053 1.00 67.88 768 TYR A N 1
ATOM 6424 C CA . TYR A 1 768 ? 20.780 -9.037 -28.319 1.00 67.88 768 TYR A CA 1
ATOM 6425 C C . TYR A 1 768 ? 19.526 -9.171 -29.191 1.00 67.88 768 TYR A C 1
ATOM 6427 O O . TYR A 1 768 ? 18.473 -9.597 -28.713 1.00 67.88 768 TYR A O 1
ATOM 6435 N N . LYS A 1 769 ? 19.615 -8.860 -30.490 1.00 69.50 769 LYS A N 1
ATOM 6436 C CA . LYS A 1 769 ? 18.492 -9.010 -31.421 1.00 69.50 769 LYS A CA 1
ATOM 6437 C C . LYS A 1 769 ? 18.070 -10.474 -31.533 1.00 69.50 769 LYS A C 1
ATOM 6439 O O . LYS A 1 769 ? 16.884 -10.773 -31.437 1.00 69.50 769 LYS A O 1
ATOM 6444 N N . HIS A 1 770 ? 19.027 -11.399 -31.657 1.00 72.50 770 HIS A N 1
ATOM 6445 C CA . HIS A 1 770 ? 18.743 -12.840 -31.682 1.00 72.50 770 HIS A CA 1
ATOM 6446 C C . HIS A 1 770 ? 18.116 -13.335 -30.373 1.00 72.50 770 HIS A C 1
ATOM 6448 O O . HIS A 1 770 ? 17.129 -14.070 -30.411 1.00 72.50 770 HIS A O 1
ATOM 6454 N N . PHE A 1 771 ? 18.622 -12.861 -29.231 1.00 76.88 771 PHE A N 1
ATOM 6455 C CA . PHE A 1 771 ? 18.038 -13.119 -27.914 1.00 76.88 771 PHE A CA 1
ATOM 6456 C C . PHE A 1 771 ? 16.565 -12.688 -27.864 1.00 76.88 771 PHE A C 1
ATOM 6458 O O . PHE A 1 771 ? 15.693 -13.483 -27.514 1.00 76.88 771 PHE A O 1
ATOM 6465 N N . PHE A 1 772 ? 16.259 -11.455 -28.285 1.00 77.19 772 PHE A N 1
ATOM 6466 C CA . PHE A 1 772 ? 14.889 -10.944 -28.283 1.00 77.19 772 PHE A CA 1
ATOM 6467 C C . PHE A 1 772 ? 13.979 -11.725 -29.244 1.00 77.19 772 PHE A C 1
ATOM 6469 O O . PHE A 1 772 ? 12.835 -12.034 -28.907 1.00 77.19 772 PHE A O 1
ATOM 6476 N N . MET A 1 773 ? 14.482 -12.112 -30.419 1.00 77.44 773 MET A N 1
ATOM 6477 C CA . MET A 1 773 ? 13.726 -12.950 -31.353 1.00 77.44 773 MET A CA 1
ATOM 6478 C C . MET A 1 773 ? 13.377 -14.312 -30.743 1.00 77.44 773 MET A C 1
ATOM 6480 O O . MET A 1 773 ? 12.228 -14.747 -30.849 1.00 77.44 773 MET A O 1
ATOM 6484 N N . ASN A 1 774 ? 14.321 -14.952 -30.049 1.00 80.19 774 ASN A N 1
ATOM 6485 C CA . ASN A 1 774 ? 14.077 -16.209 -29.342 1.00 80.19 774 ASN A CA 1
ATOM 6486 C C . ASN A 1 774 ? 13.094 -16.031 -28.177 1.00 80.19 774 ASN A C 1
ATOM 6488 O O . ASN A 1 774 ? 12.209 -16.871 -27.996 1.00 80.19 774 ASN A O 1
ATOM 6492 N N . LEU A 1 775 ? 13.191 -14.927 -27.429 1.00 78.81 775 LEU A N 1
ATOM 6493 C CA . LEU A 1 775 ? 12.258 -14.572 -26.359 1.00 78.81 775 LEU A CA 1
ATOM 6494 C C . LEU A 1 775 ? 10.826 -14.470 -26.899 1.00 78.81 775 LEU A C 1
ATOM 6496 O O . LEU A 1 775 ? 9.929 -15.151 -26.404 1.00 78.81 775 LEU A O 1
ATOM 6500 N N . VAL A 1 776 ? 10.607 -13.680 -27.954 1.00 75.88 776 VAL A N 1
ATOM 6501 C CA . VAL A 1 776 ? 9.274 -13.494 -28.548 1.00 75.88 776 VAL A CA 1
ATOM 6502 C C . VAL A 1 776 ? 8.733 -14.795 -29.137 1.00 75.88 776 VAL A C 1
ATOM 6504 O O . VAL A 1 776 ? 7.557 -15.110 -28.951 1.00 75.88 776 VAL A O 1
ATOM 6507 N N . GLN A 1 777 ? 9.568 -15.585 -29.818 1.00 78.12 777 GLN A N 1
ATOM 6508 C CA . GLN A 1 777 ? 9.161 -16.897 -30.329 1.00 78.12 777 GLN A CA 1
ATOM 6509 C C . GLN A 1 777 ? 8.778 -17.860 -29.203 1.00 78.12 777 GLN A C 1
ATOM 6511 O O . GLN A 1 777 ? 7.807 -18.604 -29.338 1.00 78.12 777 GLN A O 1
ATOM 6516 N N . SER A 1 778 ? 9.508 -17.835 -28.092 1.00 76.38 778 SER A N 1
ATOM 6517 C CA . SER A 1 778 ? 9.216 -18.666 -26.924 1.00 76.38 778 SER A CA 1
ATOM 6518 C C . SER A 1 778 ? 7.920 -18.235 -26.251 1.00 76.38 778 SER A C 1
ATOM 6520 O O . SER A 1 778 ? 7.073 -19.079 -25.979 1.00 76.38 778 SER A O 1
ATOM 6522 N N . ILE A 1 779 ? 7.695 -16.927 -26.095 1.00 70.81 779 ILE A N 1
ATOM 6523 C CA . ILE A 1 779 ? 6.433 -16.393 -25.571 1.00 70.81 779 ILE A CA 1
ATOM 6524 C C . ILE A 1 779 ? 5.259 -16.749 -26.496 1.00 70.81 779 ILE A C 1
ATOM 6526 O O . ILE A 1 779 ? 4.204 -17.147 -26.010 1.00 70.81 779 ILE A O 1
ATOM 6530 N N . LYS A 1 780 ? 5.446 -16.710 -27.823 1.00 72.00 780 LYS A N 1
ATOM 6531 C CA . LYS A 1 780 ? 4.428 -17.122 -28.807 1.00 72.00 780 LYS A CA 1
ATOM 6532 C C . LYS A 1 780 ? 4.023 -18.597 -28.669 1.00 72.00 780 LYS A C 1
ATOM 6534 O O . LYS A 1 780 ? 2.886 -18.938 -28.986 1.00 72.00 780 LYS A O 1
ATOM 6539 N N . LYS A 1 781 ? 4.934 -19.477 -28.229 1.00 68.69 781 LYS A N 1
ATOM 6540 C CA . LYS A 1 781 ? 4.639 -20.900 -27.963 1.00 68.69 781 LYS A CA 1
ATOM 6541 C C . LYS A 1 781 ? 3.825 -21.101 -26.679 1.00 68.69 781 LYS A C 1
ATOM 6543 O O . LYS A 1 781 ? 3.220 -22.158 -26.515 1.00 68.69 781 LYS A O 1
ATOM 6548 N N . LEU A 1 782 ? 3.814 -20.127 -25.769 1.00 65.31 782 LEU A N 1
ATOM 6549 C CA . LEU A 1 782 ? 3.055 -20.210 -24.526 1.00 65.31 782 LEU A CA 1
ATOM 6550 C C . LEU A 1 782 ? 1.568 -19.912 -24.759 1.00 65.31 782 LEU A C 1
ATOM 6552 O O . LEU A 1 782 ? 1.177 -19.152 -25.640 1.00 65.31 782 LEU A O 1
ATOM 6556 N N . THR A 1 783 ? 0.712 -20.460 -23.900 1.00 55.50 783 THR A N 1
ATOM 6557 C CA . THR A 1 783 ? -0.744 -20.247 -23.923 1.00 55.50 783 THR A CA 1
ATOM 6558 C C . THR A 1 783 ? -1.191 -18.868 -23.420 1.00 55.50 783 THR A C 1
ATOM 6560 O O . THR A 1 783 ? -2.384 -18.674 -23.204 1.00 55.50 783 THR A O 1
ATOM 6563 N N . MET A 1 784 ? -0.287 -17.900 -23.259 1.00 58.47 784 MET A N 1
ATOM 6564 C CA . MET A 1 784 ? -0.572 -16.594 -22.647 1.00 58.47 784 MET A CA 1
ATOM 6565 C C . MET A 1 784 ? -1.599 -15.772 -23.435 1.00 58.47 784 MET A C 1
ATOM 6567 O O . MET A 1 784 ? -1.769 -15.996 -24.634 1.00 58.47 784 MET A O 1
ATOM 6571 N N . ASN A 1 785 ? -2.284 -14.836 -22.765 1.00 54.09 785 ASN A N 1
ATOM 6572 C CA . ASN A 1 785 ? -3.342 -14.034 -23.376 1.00 54.09 785 ASN A CA 1
ATOM 6573 C C . ASN A 1 785 ? -2.797 -13.111 -24.477 1.00 54.09 785 ASN A C 1
ATOM 6575 O O . ASN A 1 785 ? -3.058 -13.418 -25.635 1.00 54.09 785 ASN A O 1
ATOM 6579 N N . TYR A 1 786 ? -2.021 -12.051 -24.184 1.00 65.25 786 TYR A N 1
ATOM 6580 C CA . TYR A 1 786 ? -1.706 -11.028 -25.204 1.00 65.25 786 TYR A CA 1
ATOM 6581 C C . TYR A 1 786 ? -0.305 -10.409 -25.099 1.00 65.25 786 TYR A C 1
ATOM 6583 O O . TYR A 1 786 ? 0.142 -10.037 -24.015 1.00 65.25 786 TYR A O 1
ATOM 6591 N N . GLN A 1 787 ? 0.367 -10.229 -26.239 1.00 74.81 787 GLN A N 1
ATOM 6592 C CA . GLN A 1 787 ? 1.645 -9.519 -26.339 1.00 74.81 787 GLN A CA 1
ATOM 6593 C C . GLN A 1 787 ? 1.613 -8.452 -27.429 1.00 74.81 787 GLN A C 1
ATOM 6595 O O . GLN A 1 787 ? 1.128 -8.694 -28.535 1.00 74.81 787 GLN A O 1
ATOM 6600 N N . TRP A 1 788 ? 2.176 -7.287 -27.127 1.00 79.12 788 TRP A N 1
ATOM 6601 C CA . TRP A 1 788 ? 2.309 -6.170 -28.055 1.00 79.12 788 TRP A CA 1
ATOM 6602 C C . TRP A 1 788 ? 3.769 -5.816 -28.231 1.00 79.12 788 TRP A C 1
ATOM 6604 O O . TRP A 1 788 ? 4.492 -5.718 -27.250 1.00 79.12 788 TRP A O 1
ATOM 6614 N N . ILE A 1 789 ? 4.188 -5.612 -29.471 1.00 82.31 789 ILE A N 1
ATOM 6615 C CA . ILE A 1 789 ? 5.562 -5.270 -29.819 1.00 82.31 789 ILE A CA 1
ATOM 6616 C C . ILE A 1 789 ? 5.547 -3.995 -30.649 1.00 82.31 789 ILE A C 1
ATOM 6618 O O . ILE A 1 789 ? 4.788 -3.903 -31.614 1.00 82.31 789 ILE A O 1
ATOM 6622 N N . SER A 1 790 ? 6.382 -3.022 -30.299 1.00 84.50 790 SER A N 1
ATOM 6623 C CA . SER A 1 790 ? 6.612 -1.827 -31.106 1.00 84.50 790 SER A CA 1
ATOM 6624 C C . SER A 1 790 ? 7.977 -1.893 -31.799 1.00 84.50 790 SER A C 1
ATOM 6626 O O . SER A 1 790 ? 8.969 -2.350 -31.225 1.00 84.50 790 SER A O 1
ATOM 6628 N N . SER A 1 791 ? 8.030 -1.456 -33.059 1.00 81.19 791 SER A N 1
ATOM 6629 C CA . SER A 1 791 ? 9.282 -1.360 -33.813 1.00 81.19 791 SER A CA 1
ATOM 6630 C C . SER A 1 791 ? 9.231 -0.282 -34.905 1.00 81.19 791 SER A C 1
ATOM 6632 O O . SER A 1 791 ? 8.166 0.242 -35.256 1.00 81.19 791 SER A O 1
ATOM 6634 N N . ARG A 1 792 ? 10.391 0.084 -35.459 1.00 75.06 792 ARG A N 1
ATOM 6635 C CA . ARG A 1 792 ? 10.499 0.858 -36.711 1.00 75.06 792 ARG A CA 1
ATOM 6636 C C . ARG A 1 792 ? 10.199 -0.012 -37.933 1.00 75.06 792 ARG A C 1
ATOM 6638 O O . ARG A 1 792 ? 10.254 -1.230 -37.836 1.00 75.06 792 ARG A O 1
ATOM 6645 N N . ARG A 1 793 ? 9.915 0.611 -39.089 1.00 72.56 793 ARG A N 1
ATOM 6646 C CA . ARG A 1 793 ? 9.588 -0.086 -40.355 1.00 72.56 793 ARG A CA 1
ATOM 6647 C C . ARG A 1 793 ? 10.556 -1.209 -40.709 1.00 72.56 793 ARG A C 1
ATOM 6649 O O . ARG A 1 793 ? 10.140 -2.359 -40.700 1.00 72.56 793 ARG A O 1
ATOM 6656 N N . ASN A 1 794 ? 11.835 -0.902 -40.907 1.00 69.94 794 ASN A N 1
ATOM 6657 C CA . ASN A 1 794 ? 12.787 -1.908 -41.388 1.00 69.94 794 ASN A CA 1
ATOM 6658 C C . ASN A 1 794 ? 12.970 -3.091 -40.404 1.00 69.94 794 ASN A C 1
ATOM 6660 O O . ASN A 1 794 ? 12.758 -4.229 -40.822 1.00 69.94 794 ASN A O 1
ATOM 6664 N N . PRO A 1 795 ? 13.271 -2.888 -39.100 1.00 68.62 795 PRO A N 1
ATOM 6665 C CA . PRO A 1 795 ? 13.385 -4.009 -38.159 1.00 68.62 795 PRO A CA 1
ATOM 6666 C C . PRO A 1 795 ? 12.041 -4.701 -37.895 1.00 68.62 795 PRO A C 1
ATOM 6668 O O . PRO A 1 795 ? 11.990 -5.914 -37.714 1.00 68.62 795 PRO A O 1
ATOM 6671 N N . GLY A 1 796 ? 10.940 -3.949 -37.903 1.00 72.50 796 GLY A N 1
ATOM 6672 C CA . GLY A 1 796 ? 9.587 -4.462 -37.711 1.00 72.50 796 GLY A CA 1
ATOM 6673 C C . GLY A 1 796 ? 9.132 -5.383 -38.838 1.00 72.50 796 GLY A C 1
ATOM 6674 O O . GLY A 1 796 ? 8.522 -6.410 -38.565 1.00 72.50 796 GLY A O 1
ATOM 6675 N N . GLU A 1 797 ? 9.455 -5.070 -40.091 1.00 75.12 797 GLU A N 1
ATOM 6676 C CA . GLU A 1 797 ? 9.153 -5.931 -41.240 1.00 75.12 797 GLU A CA 1
ATOM 6677 C C . GLU A 1 797 ? 9.933 -7.251 -41.183 1.00 75.12 797 GLU A C 1
ATOM 6679 O O . GLU A 1 797 ? 9.368 -8.313 -41.444 1.00 75.12 797 GLU A O 1
ATOM 6684 N N . GLU A 1 798 ? 11.195 -7.214 -40.756 1.00 73.44 798 GLU A N 1
ATOM 6685 C CA . GLU A 1 798 ? 12.000 -8.417 -40.517 1.00 73.44 798 GLU A CA 1
ATOM 6686 C C . GLU A 1 798 ? 11.397 -9.281 -39.395 1.00 73.44 798 GLU A C 1
ATOM 6688 O O . GLU A 1 798 ? 11.206 -10.487 -39.565 1.00 73.44 798 GLU A O 1
ATOM 6693 N N . ILE A 1 799 ? 11.005 -8.663 -38.274 1.00 75.88 799 ILE A N 1
ATOM 6694 C CA . ILE A 1 799 ? 10.310 -9.342 -37.169 1.00 75.88 799 ILE A CA 1
ATOM 6695 C C . ILE A 1 799 ? 8.990 -9.954 -37.659 1.00 75.88 799 ILE A C 1
ATOM 6697 O O . ILE A 1 799 ? 8.687 -11.109 -37.350 1.00 75.88 799 ILE A O 1
ATOM 6701 N N . ALA A 1 800 ? 8.213 -9.204 -38.444 1.00 78.62 800 ALA A N 1
ATOM 6702 C CA . ALA A 1 800 ? 6.948 -9.651 -39.016 1.00 78.62 800 ALA A CA 1
ATOM 6703 C C . ALA A 1 800 ? 7.139 -10.883 -39.911 1.00 78.62 800 ALA A C 1
ATOM 6705 O O . ALA A 1 800 ? 6.369 -11.839 -39.810 1.00 78.62 800 ALA A O 1
ATOM 6706 N N . GLN A 1 801 ? 8.188 -10.897 -40.738 1.00 79.50 801 GLN A N 1
ATOM 6707 C CA . GLN A 1 801 ? 8.528 -12.031 -41.596 1.00 79.50 801 GLN A CA 1
ATOM 6708 C C . GLN A 1 801 ? 8.939 -13.259 -40.780 1.00 79.50 801 GLN A C 1
ATOM 6710 O O . GLN A 1 801 ? 8.354 -14.331 -40.954 1.00 79.50 801 GLN A O 1
ATOM 6715 N N . VAL A 1 802 ? 9.889 -13.107 -39.850 1.00 75.12 802 VAL A N 1
ATOM 6716 C CA . VAL A 1 802 ? 10.395 -14.216 -39.021 1.00 75.12 802 VAL A CA 1
ATOM 6717 C C . VAL A 1 802 ? 9.279 -14.826 -38.172 1.00 75.12 802 VAL A C 1
ATOM 6719 O O . VAL A 1 802 ? 9.157 -16.047 -38.067 1.00 75.12 802 VAL A O 1
ATOM 6722 N N . LEU A 1 803 ? 8.422 -13.989 -37.587 1.00 73.94 803 LEU A N 1
ATOM 6723 C CA . LEU A 1 803 ? 7.329 -14.437 -36.726 1.00 73.94 803 LEU A CA 1
ATOM 6724 C C . LEU A 1 803 ? 6.046 -14.776 -37.495 1.00 73.94 803 LEU A C 1
ATOM 6726 O O . LEU A 1 803 ? 5.094 -15.261 -36.871 1.00 73.94 803 LEU A O 1
ATOM 6730 N N . LYS A 1 804 ? 6.014 -14.563 -38.818 1.00 75.88 804 LYS A N 1
ATOM 6731 C CA . LYS A 1 804 ? 4.833 -14.705 -39.688 1.00 75.88 804 LYS A CA 1
ATOM 6732 C C . LYS A 1 804 ? 3.619 -13.944 -39.141 1.00 75.88 804 LYS A C 1
ATOM 6734 O O . LYS A 1 804 ? 2.547 -14.519 -38.956 1.00 75.88 804 LYS A O 1
ATOM 6739 N N . LEU A 1 805 ? 3.810 -12.667 -38.823 1.00 75.38 805 LEU A N 1
ATOM 6740 C CA . LEU A 1 805 ? 2.788 -11.783 -38.266 1.00 75.38 805 LEU A CA 1
ATOM 6741 C C . LEU A 1 805 ? 2.393 -10.707 -39.273 1.00 75.38 805 LEU A C 1
ATOM 6743 O O . LEU A 1 805 ? 3.228 -10.183 -40.004 1.00 75.38 805 LEU A O 1
ATOM 6747 N N . SER A 1 806 ? 1.122 -10.318 -39.256 1.00 74.62 806 SER A N 1
ATOM 6748 C CA . SER A 1 806 ? 0.717 -9.014 -39.783 1.00 74.62 806 SER A CA 1
ATOM 6749 C C . SER A 1 806 ? 0.986 -7.936 -38.734 1.00 74.62 806 SER A C 1
ATOM 6751 O O . SER A 1 806 ? 0.898 -8.206 -37.535 1.00 74.62 806 SER A O 1
ATOM 6753 N N . TYR A 1 807 ? 1.262 -6.713 -39.174 1.00 81.25 807 TYR A N 1
ATOM 6754 C CA . TYR A 1 807 ? 1.492 -5.578 -38.285 1.00 81.25 807 TYR A CA 1
ATOM 6755 C C . TYR A 1 807 ? 0.483 -4.451 -38.512 1.00 81.25 807 TYR A C 1
ATOM 6757 O O . TYR A 1 807 ? -0.191 -4.383 -39.541 1.00 81.25 807 TYR A O 1
ATOM 6765 N N . PHE A 1 808 ? 0.374 -3.581 -37.514 1.00 83.62 808 PHE A N 1
ATOM 6766 C CA . PHE A 1 808 ? -0.410 -2.356 -37.540 1.00 83.62 808 PHE A CA 1
ATOM 6767 C C . PHE A 1 808 ? 0.504 -1.159 -37.782 1.00 83.62 808 PHE A C 1
ATOM 6769 O O . PHE A 1 808 ? 1.641 -1.135 -37.312 1.00 83.62 808 PHE A O 1
ATOM 6776 N N . ILE A 1 809 ? -0.022 -0.146 -38.459 1.00 83.12 809 ILE A N 1
ATOM 6777 C CA . ILE A 1 809 ? 0.605 1.175 -38.596 1.00 83.12 809 ILE A CA 1
ATOM 6778 C C . ILE A 1 809 ? -0.284 2.182 -37.862 1.00 83.12 809 ILE A C 1
ATOM 6780 O O . ILE A 1 809 ? -1.510 2.018 -37.847 1.00 83.12 809 ILE A O 1
ATOM 6784 N N . LEU A 1 810 ? 0.299 3.200 -37.225 1.00 83.19 810 LEU A N 1
ATOM 6785 C CA . LEU A 1 810 ? -0.496 4.249 -36.594 1.00 83.19 810 LEU A CA 1
ATOM 6786 C C . LEU A 1 810 ? -1.009 5.200 -37.672 1.00 83.19 810 LEU A C 1
ATOM 6788 O O . LEU A 1 810 ? -0.255 5.658 -38.531 1.00 83.19 810 LEU A O 1
ATOM 6792 N N . LYS A 1 811 ? -2.296 5.545 -37.612 1.00 81.81 811 LYS A N 1
ATOM 6793 C CA . LYS A 1 811 ? -2.836 6.577 -38.497 1.00 81.81 811 LYS A CA 1
ATOM 6794 C C . LYS A 1 811 ? -2.091 7.903 -38.245 1.00 81.81 811 LYS A C 1
ATOM 6796 O O . LYS A 1 811 ? -1.847 8.234 -37.078 1.00 81.81 811 LYS A O 1
ATOM 6801 N N . PRO A 1 812 ? -1.701 8.652 -39.294 1.00 77.06 812 PRO A N 1
ATOM 6802 C CA . PRO A 1 812 ? -1.184 10.010 -39.139 1.00 77.06 812 PRO A CA 1
ATOM 6803 C C . PRO A 1 812 ? -2.192 10.902 -38.405 1.00 77.06 812 PRO A C 1
ATOM 6805 O O . PRO A 1 812 ? -3.397 10.677 -38.524 1.00 77.06 812 PRO A O 1
ATOM 6808 N N . TYR A 1 813 ? -1.712 11.908 -37.667 1.00 79.31 813 TYR A N 1
ATOM 6809 C CA . TYR A 1 813 ? -2.615 12.887 -37.061 1.00 79.31 813 TYR A CA 1
ATOM 6810 C C . TYR A 1 813 ? -3.302 13.712 -38.144 1.00 79.31 813 TYR A C 1
ATOM 6812 O O . TYR A 1 813 ? -2.668 14.112 -39.127 1.00 79.31 813 TYR A O 1
ATOM 6820 N N . THR A 1 814 ? -4.592 13.957 -37.937 1.00 84.06 814 THR A N 1
ATOM 6821 C CA . THR A 1 814 ? -5.349 14.955 -38.687 1.00 84.06 814 THR A CA 1
ATOM 6822 C C . THR A 1 814 ? -5.017 16.356 -38.186 1.00 84.06 814 THR A C 1
ATOM 6824 O O . THR A 1 814 ? -4.445 16.535 -37.112 1.00 84.06 814 THR A O 1
ATOM 6827 N N . ASP A 1 815 ? -5.400 17.361 -38.960 1.00 84.81 815 ASP A N 1
ATOM 6828 C CA . ASP A 1 815 ? -5.192 18.760 -38.594 1.00 84.81 815 ASP A CA 1
ATOM 6829 C C . ASP A 1 815 ? -5.900 19.112 -37.275 1.00 84.81 815 ASP A C 1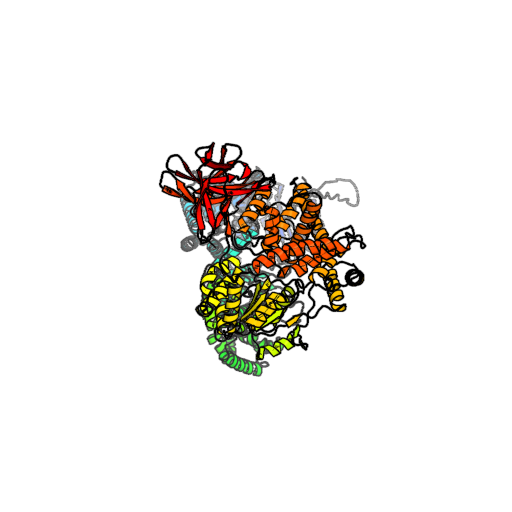
ATOM 6831 O O . ASP A 1 815 ? -5.308 19.764 -36.415 1.00 84.81 815 ASP A O 1
ATOM 6835 N N . ASP A 1 816 ? -7.103 18.575 -37.061 1.00 84.56 816 ASP A N 1
ATOM 6836 C CA . ASP A 1 816 ? -7.857 18.735 -35.814 1.00 84.56 816 ASP A CA 1
ATOM 6837 C C . ASP A 1 816 ? -7.164 18.055 -34.622 1.00 84.56 816 ASP A C 1
ATOM 6839 O O . ASP A 1 816 ? -7.164 18.596 -33.512 1.00 84.56 816 ASP A O 1
ATOM 6843 N N . ASP A 1 817 ? -6.527 16.897 -34.839 1.00 85.00 817 ASP A N 1
ATOM 6844 C CA . ASP A 1 817 ? -5.752 16.210 -33.799 1.00 85.00 817 ASP A CA 1
ATOM 6845 C C . ASP A 1 817 ? -4.541 17.053 -33.376 1.00 85.00 817 ASP A C 1
ATOM 6847 O O . ASP A 1 817 ? -4.269 17.192 -32.183 1.00 85.00 817 ASP A O 1
ATOM 6851 N N . ILE A 1 818 ? -3.827 17.648 -34.340 1.00 85.38 818 ILE A N 1
ATOM 6852 C CA . ILE A 1 818 ? -2.662 18.509 -34.080 1.00 85.38 818 ILE A CA 1
ATOM 6853 C C . ILE A 1 818 ? -3.089 19.745 -33.280 1.00 85.38 818 ILE A C 1
ATOM 6855 O O . ILE A 1 818 ? -2.471 20.050 -32.259 1.00 85.38 818 ILE A O 1
ATOM 6859 N N . LYS A 1 819 ? -4.168 20.423 -33.695 1.00 86.81 819 LYS A N 1
ATOM 6860 C CA . LYS A 1 819 ? -4.723 21.580 -32.973 1.00 86.81 819 LYS A CA 1
ATOM 6861 C C . LYS A 1 819 ? -5.131 21.218 -31.549 1.00 86.81 819 LYS A C 1
ATOM 6863 O O . LYS A 1 819 ? -4.748 21.902 -30.602 1.00 86.81 819 LYS A O 1
ATOM 6868 N N . SER A 1 820 ? -5.842 20.103 -31.389 1.00 87.31 820 SER A N 1
ATOM 6869 C CA . SER A 1 820 ? -6.272 19.599 -30.080 1.00 87.31 820 SER A CA 1
ATOM 6870 C C . SER A 1 820 ? -5.081 19.290 -29.172 1.00 87.31 820 SER A C 1
ATOM 6872 O O . SER A 1 820 ? -5.104 19.591 -27.980 1.00 87.31 820 SER A O 1
ATOM 6874 N N . MET A 1 821 ? -4.013 18.724 -29.736 1.00 85.69 821 MET A N 1
ATOM 6875 C CA . MET A 1 821 ? -2.785 18.409 -29.016 1.00 85.69 821 MET A CA 1
ATOM 6876 C C . MET A 1 821 ? -2.078 19.675 -28.499 1.00 85.69 821 MET A C 1
ATOM 6878 O O . MET A 1 821 ? -1.707 19.732 -27.327 1.00 85.69 821 MET A O 1
ATOM 6882 N N . ILE A 1 822 ? -1.957 20.709 -29.339 1.00 86.81 822 ILE A N 1
ATOM 6883 C CA . ILE A 1 822 ? -1.405 22.023 -28.965 1.00 86.81 822 ILE A CA 1
ATOM 6884 C C . ILE A 1 822 ? -2.265 22.675 -27.873 1.00 86.81 822 ILE A C 1
ATOM 6886 O O . ILE A 1 822 ? -1.750 23.122 -26.847 1.00 86.81 822 ILE A O 1
ATOM 6890 N N . GLN A 1 823 ? -3.586 22.684 -28.065 1.00 87.50 823 GLN A N 1
ATOM 6891 C CA . GLN A 1 823 ? -4.540 23.285 -27.137 1.00 87.50 823 GLN A CA 1
ATOM 6892 C C . GLN A 1 823 ? -4.499 22.624 -25.751 1.00 87.50 823 GLN A C 1
ATOM 6894 O O . GLN A 1 823 ? -4.481 23.323 -24.735 1.00 87.50 823 GLN A O 1
ATOM 6899 N N . ASN A 1 824 ? -4.463 21.288 -25.695 1.00 85.94 824 ASN A N 1
ATOM 6900 C CA . ASN A 1 824 ? -4.367 20.540 -24.440 1.00 85.94 824 ASN A CA 1
ATOM 6901 C C . ASN A 1 824 ? -3.092 20.899 -23.673 1.00 85.94 824 ASN A C 1
ATOM 6903 O O . ASN A 1 824 ? -3.144 21.145 -22.464 1.00 85.94 824 ASN A O 1
ATOM 6907 N N . TYR A 1 825 ? -1.966 21.000 -24.378 1.00 84.00 825 TYR A N 1
ATOM 6908 C CA . TYR A 1 825 ? -0.699 21.350 -23.760 1.00 84.00 825 TYR A CA 1
ATOM 6909 C C . TYR A 1 825 ? -0.684 22.778 -23.195 1.00 84.00 825 TYR A C 1
ATOM 6911 O O . TYR A 1 825 ? -0.340 22.973 -22.024 1.00 84.00 825 TYR A O 1
ATOM 6919 N N . LEU A 1 826 ? -1.128 23.765 -23.986 1.00 83.62 826 LEU A N 1
ATOM 6920 C CA . LEU A 1 826 ? -1.228 25.170 -23.568 1.00 83.62 826 LEU A CA 1
ATOM 6921 C C . LEU A 1 826 ? -2.141 25.340 -22.347 1.00 83.62 826 LEU A C 1
ATOM 6923 O O . LEU A 1 826 ? -1.782 26.032 -21.391 1.00 83.62 826 LEU A O 1
ATOM 6927 N N . LYS A 1 827 ? -3.287 24.643 -22.332 1.00 83.81 827 LYS A N 1
ATOM 6928 C CA . LYS A 1 827 ? -4.231 24.645 -21.208 1.00 83.81 827 LYS A CA 1
ATOM 6929 C C . LYS A 1 827 ? -3.598 24.104 -19.925 1.00 83.81 827 LYS A C 1
ATOM 6931 O O . LYS A 1 827 ? -3.736 24.730 -18.873 1.00 83.81 827 LYS A O 1
ATOM 6936 N N . ASN A 1 828 ? -2.894 22.974 -20.002 1.00 82.81 828 ASN A N 1
ATOM 6937 C CA . ASN A 1 828 ? -2.227 22.374 -18.841 1.00 82.81 828 ASN A CA 1
ATOM 6938 C C . ASN A 1 828 ? -1.105 23.273 -18.293 1.00 82.81 828 ASN A C 1
ATOM 6940 O O . ASN A 1 828 ? -0.907 23.340 -17.081 1.00 82.81 828 ASN A O 1
ATOM 6944 N N . HIS A 1 829 ? -0.448 24.040 -19.167 1.00 79.44 829 HIS A N 1
ATOM 6945 C CA . HIS A 1 829 ? 0.618 24.980 -18.807 1.00 79.44 829 HIS A CA 1
ATOM 6946 C C . HIS A 1 829 ? 0.123 26.399 -18.490 1.00 79.44 829 HIS A C 1
ATOM 6948 O O . HIS A 1 829 ? 0.941 27.283 -18.237 1.00 79.44 829 HIS A O 1
ATOM 6954 N N . LYS A 1 830 ? -1.201 26.627 -18.466 1.00 82.38 830 LYS A N 1
ATOM 6955 C CA . LYS A 1 830 ? -1.831 27.940 -18.224 1.00 82.38 830 LYS A CA 1
ATOM 6956 C C . LYS A 1 830 ? -1.270 29.049 -19.129 1.00 82.38 830 LYS A C 1
ATOM 6958 O O . LYS A 1 830 ? -1.050 30.169 -18.670 1.00 82.38 830 LYS A O 1
ATOM 6963 N N . ASN A 1 831 ? -1.014 28.727 -20.395 1.00 78.50 831 ASN A N 1
ATOM 6964 C CA . ASN A 1 831 ? -0.507 29.670 -21.385 1.00 78.50 831 ASN A CA 1
ATOM 6965 C C . ASN A 1 831 ? -1.637 30.120 -22.333 1.00 78.50 831 ASN A C 1
ATOM 6967 O O . ASN A 1 831 ? -2.490 29.315 -22.699 1.00 78.50 831 ASN A O 1
ATOM 6971 N N . ASN A 1 832 ? -1.643 31.405 -22.701 1.00 78.50 832 ASN A N 1
ATOM 6972 C CA . ASN A 1 832 ? -2.707 32.057 -23.475 1.00 78.50 832 ASN A CA 1
ATOM 6973 C C . ASN A 1 832 ? -2.376 32.234 -24.969 1.00 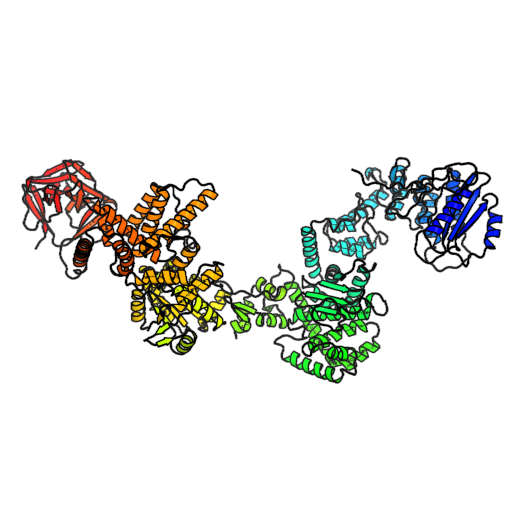78.50 832 ASN A C 1
ATOM 6975 O O . ASN A 1 832 ? -3.089 32.969 -25.648 1.00 78.50 832 ASN A O 1
ATOM 6979 N N . LEU A 1 833 ? -1.294 31.628 -25.469 1.00 80.25 833 LEU A N 1
ATOM 6980 C CA . LEU A 1 833 ? -0.994 31.616 -26.904 1.00 80.25 833 LEU A CA 1
ATOM 6981 C C . LEU A 1 833 ? -2.156 31.012 -27.699 1.00 80.25 833 LEU A C 1
ATOM 6983 O O . LEU A 1 833 ? -2.835 30.100 -27.220 1.00 80.25 833 LEU A O 1
ATOM 6987 N N . ASP A 1 834 ? -2.369 31.516 -28.913 1.00 81.50 834 ASP A N 1
ATOM 6988 C CA . ASP A 1 834 ? -3.393 30.990 -29.809 1.00 81.50 834 ASP A CA 1
ATOM 6989 C C . ASP A 1 834 ? -2.915 29.653 -30.413 1.00 81.50 834 ASP A C 1
ATOM 6991 O O . ASP A 1 834 ? -1.877 29.623 -31.085 1.00 81.50 834 ASP A O 1
ATOM 6995 N N . PRO A 1 835 ? -3.628 28.527 -30.196 1.00 84.44 835 PRO A N 1
ATOM 6996 C CA . PRO A 1 835 ? -3.290 27.257 -30.833 1.00 84.44 835 PRO A CA 1
ATOM 6997 C C . PRO A 1 835 ? -3.244 27.343 -32.365 1.00 84.44 835 PRO A C 1
ATOM 6999 O O . PRO A 1 835 ? -2.477 26.598 -32.979 1.00 84.44 835 PRO A O 1
ATOM 7002 N N . GLU A 1 836 ? -4.038 28.234 -32.973 1.00 84.06 836 GLU A N 1
ATOM 7003 C CA . GLU A 1 836 ? -4.063 28.442 -34.426 1.00 84.06 836 GLU A CA 1
ATOM 7004 C C . GLU A 1 836 ? -2.755 29.057 -34.934 1.00 84.06 836 GLU A C 1
ATOM 7006 O O . GLU A 1 836 ? -2.237 28.615 -35.952 1.00 84.06 836 GLU A O 1
ATOM 7011 N N . GLU A 1 837 ? -2.142 29.980 -34.189 1.00 79.81 837 GLU A N 1
ATOM 7012 C CA . GLU A 1 837 ? -0.864 30.598 -34.572 1.00 79.81 837 GLU A CA 1
ATOM 7013 C C . GLU A 1 837 ? 0.268 29.557 -34.644 1.00 79.81 837 GLU A C 1
ATOM 7015 O O . GLU A 1 837 ? 1.051 29.520 -35.597 1.00 79.81 837 GLU A O 1
ATOM 7020 N N . ILE A 1 838 ? 0.319 28.647 -33.666 1.00 81.00 838 ILE A N 1
ATOM 7021 C CA . ILE A 1 838 ? 1.296 27.547 -33.629 1.00 81.00 838 ILE A CA 1
ATOM 7022 C C . ILE A 1 838 ? 1.003 26.529 -34.742 1.00 81.00 838 ILE A C 1
ATOM 7024 O O . ILE A 1 838 ? 1.926 26.003 -35.369 1.00 81.00 838 ILE A O 1
ATOM 7028 N N . PHE A 1 839 ? -0.273 26.238 -35.000 1.00 84.69 839 PHE A N 1
ATOM 7029 C CA . PHE A 1 839 ? -0.690 25.324 -36.060 1.00 84.69 839 PHE A CA 1
ATOM 7030 C C . PHE A 1 839 ? -0.367 25.866 -37.461 1.00 84.69 839 PHE A C 1
ATOM 7032 O O . PHE A 1 839 ? 0.225 25.149 -38.272 1.00 84.69 839 PHE A O 1
ATOM 7039 N N . ASP A 1 840 ? -0.686 27.128 -37.736 1.00 79.56 840 ASP A N 1
ATOM 7040 C CA . ASP A 1 840 ? -0.388 27.795 -39.004 1.00 79.56 840 ASP A CA 1
ATOM 7041 C C . ASP A 1 840 ? 1.121 27.878 -39.240 1.00 79.56 840 ASP A C 1
ATOM 7043 O O . ASP A 1 840 ? 1.605 27.664 -40.359 1.00 79.56 840 ASP A O 1
ATOM 7047 N N . PHE A 1 841 ? 1.897 28.092 -38.174 1.00 75.31 841 PHE A N 1
ATOM 7048 C CA . PHE A 1 841 ? 3.349 28.018 -38.238 1.00 75.31 841 PHE A CA 1
ATOM 7049 C C . PHE A 1 841 ? 3.847 26.620 -38.631 1.00 75.31 841 PHE A C 1
ATOM 7051 O O . PHE A 1 841 ? 4.646 26.485 -39.562 1.00 75.31 841 PHE A O 1
ATOM 7058 N N . LEU A 1 842 ? 3.338 25.566 -37.982 1.00 75.94 842 LEU A N 1
ATOM 7059 C CA . LEU A 1 842 ? 3.656 24.177 -38.332 1.00 75.94 842 LEU A CA 1
ATOM 7060 C C . LEU A 1 842 ? 3.316 23.873 -39.797 1.00 75.94 842 LEU A C 1
ATOM 7062 O O . LEU A 1 842 ? 4.117 23.252 -40.495 1.00 75.94 842 LEU A O 1
ATOM 7066 N N . LYS A 1 843 ? 2.166 24.349 -40.287 1.00 76.56 843 LYS A N 1
ATOM 7067 C CA . LYS A 1 843 ? 1.736 24.174 -41.682 1.00 76.56 843 LYS A CA 1
ATOM 7068 C C . LYS A 1 843 ? 2.591 24.949 -42.674 1.00 76.56 843 LYS A C 1
ATOM 7070 O O . LYS A 1 843 ? 2.865 24.442 -43.760 1.00 76.56 843 LYS A O 1
ATOM 7075 N N . THR A 1 844 ? 3.061 26.133 -42.300 1.00 70.12 844 THR A N 1
ATOM 7076 C CA . THR A 1 844 ? 3.985 26.927 -43.120 1.00 70.12 844 THR A CA 1
ATOM 7077 C C . THR A 1 844 ? 5.334 26.216 -43.275 1.00 70.12 844 THR A C 1
ATOM 7079 O O . THR A 1 844 ? 5.880 26.166 -44.379 1.00 70.12 844 THR A O 1
ATOM 7082 N N . LEU A 1 845 ? 5.845 25.598 -42.203 1.00 65.75 845 LEU A N 1
ATOM 7083 C CA . LEU A 1 845 ? 7.068 24.787 -42.242 1.00 65.75 845 LEU A CA 1
ATOM 7084 C C . LEU A 1 845 ? 6.919 23.525 -43.108 1.00 65.75 845 LEU A C 1
ATOM 7086 O O . LEU A 1 845 ? 7.836 23.193 -43.861 1.00 65.75 845 LEU A O 1
ATOM 7090 N N . ASP A 1 846 ? 5.767 22.855 -43.025 1.00 63.75 846 ASP A N 1
ATOM 7091 C CA . ASP A 1 846 ? 5.434 21.643 -43.790 1.00 63.75 846 ASP A CA 1
ATOM 7092 C C . ASP A 1 846 ? 5.265 21.958 -45.297 1.00 63.75 846 ASP A C 1
ATOM 7094 O O . ASP A 1 846 ? 5.821 21.282 -46.168 1.00 63.75 846 ASP A O 1
ATOM 7098 N N . GLY A 1 847 ? 4.559 23.052 -45.615 1.00 56.41 847 GLY A N 1
ATOM 7099 C CA . GLY A 1 847 ? 4.221 23.469 -46.980 1.00 56.41 847 GLY A CA 1
ATOM 7100 C C . GLY A 1 847 ? 5.369 24.088 -47.784 1.00 56.41 847 GLY A C 1
ATOM 7101 O O . GLY A 1 847 ? 5.387 23.977 -49.009 1.00 56.41 847 GLY A O 1
ATOM 7102 N N . ALA A 1 848 ? 6.364 24.703 -47.138 1.00 51.06 848 ALA A N 1
ATOM 7103 C CA . ALA A 1 848 ? 7.463 25.362 -47.845 1.00 51.06 848 ALA A CA 1
ATOM 7104 C C . ALA A 1 848 ? 8.454 24.391 -48.525 1.00 51.06 848 ALA A C 1
ATOM 7106 O O . ALA A 1 848 ? 9.278 24.845 -49.323 1.00 51.06 848 ALA A O 1
ATOM 7107 N N . ARG A 1 849 ? 8.465 23.085 -48.182 1.00 49.78 849 ARG A N 1
ATOM 7108 C CA . ARG A 1 849 ? 9.616 22.201 -48.493 1.00 49.78 849 ARG A CA 1
ATOM 7109 C C . ARG A 1 849 ? 9.323 20.725 -48.841 1.00 49.78 849 ARG A C 1
ATOM 7111 O O . ARG A 1 849 ? 10.284 19.973 -48.973 1.00 49.78 849 ARG A O 1
ATOM 7118 N N . ASN A 1 850 ? 8.070 20.325 -49.100 1.00 46.97 850 ASN A N 1
ATOM 7119 C CA . ASN A 1 850 ? 7.695 18.986 -49.617 1.00 46.97 850 ASN A CA 1
ATOM 7120 C C . ASN A 1 850 ? 8.150 17.779 -48.754 1.00 46.97 850 ASN A C 1
ATOM 7122 O O . ASN A 1 850 ? 8.615 16.774 -49.290 1.00 46.97 850 ASN A O 1
ATOM 7126 N N . GLU A 1 851 ? 7.986 17.823 -47.429 1.00 51.12 851 GLU A N 1
ATOM 7127 C CA . GLU A 1 851 ? 8.275 16.676 -46.548 1.00 51.12 851 GLU A CA 1
ATOM 7128 C C . GLU A 1 851 ? 7.193 16.516 -45.471 1.00 51.12 851 GLU A C 1
ATOM 7130 O O . GLU A 1 851 ? 7.010 17.413 -44.666 1.00 51.12 851 GLU A O 1
ATOM 7135 N N . ASN A 1 852 ? 6.544 15.343 -45.389 1.00 52.69 852 ASN A N 1
ATOM 7136 C CA . ASN A 1 852 ? 5.579 14.951 -44.335 1.00 52.69 852 ASN A CA 1
ATOM 7137 C C . ASN A 1 852 ? 6.240 14.719 -42.947 1.00 52.69 852 ASN A C 1
ATOM 7139 O O . ASN A 1 852 ? 5.801 13.866 -42.156 1.00 52.69 852 ASN A O 1
ATOM 7143 N N . ASP A 1 853 ? 7.346 15.404 -42.659 1.00 57.19 853 ASP A N 1
ATOM 7144 C CA . ASP A 1 853 ? 8.178 15.174 -41.477 1.00 57.19 853 ASP A CA 1
ATOM 7145 C C . ASP A 1 853 ? 7.750 16.028 -40.278 1.00 57.19 853 ASP A C 1
ATOM 7147 O O . ASP A 1 853 ? 7.908 15.568 -39.148 1.00 57.19 853 ASP A O 1
ATOM 7151 N N . PHE A 1 854 ? 7.102 17.183 -40.487 1.00 62.34 854 PHE A N 1
ATOM 7152 C CA . PHE A 1 854 ? 6.628 18.053 -39.400 1.00 62.34 854 PHE A CA 1
ATOM 7153 C C . PHE A 1 854 ? 5.307 17.591 -38.768 1.00 62.34 854 PHE A C 1
ATOM 7155 O O . PHE A 1 854 ? 5.024 17.938 -37.621 1.00 62.34 854 PHE A O 1
ATOM 7162 N N . ASN A 1 855 ? 4.555 16.699 -39.426 1.00 65.69 855 ASN A N 1
ATOM 7163 C CA . ASN A 1 855 ? 3.438 15.960 -38.818 1.00 65.69 855 ASN A CA 1
ATOM 7164 C C . ASN A 1 855 ? 3.934 14.782 -37.939 1.00 65.69 855 ASN A C 1
ATOM 7166 O O . ASN A 1 855 ? 3.502 13.629 -38.055 1.00 65.69 855 ASN A O 1
ATOM 7170 N N . ASN A 1 856 ? 4.924 15.057 -37.089 1.00 73.62 856 ASN A N 1
ATOM 7171 C CA . ASN A 1 856 ? 5.518 14.122 -36.142 1.00 73.62 856 ASN A CA 1
ATOM 7172 C C . ASN A 1 856 ? 5.213 14.605 -34.712 1.00 73.62 856 ASN A C 1
ATOM 7174 O O . ASN A 1 856 ? 5.606 15.722 -34.373 1.00 73.62 856 ASN A O 1
ATOM 7178 N N . PRO A 1 857 ? 4.559 13.793 -33.856 1.00 74.94 857 PRO A N 1
ATOM 7179 C CA . PRO A 1 857 ? 4.185 14.191 -32.496 1.00 74.94 857 PRO A CA 1
ATOM 7180 C C . PRO A 1 857 ? 5.334 14.783 -31.680 1.00 74.94 857 PRO A C 1
ATOM 7182 O O . PRO A 1 857 ? 5.130 15.738 -30.938 1.00 74.94 857 PRO A O 1
ATOM 7185 N N . LEU A 1 858 ? 6.541 14.223 -31.817 1.00 75.31 858 LEU A N 1
ATOM 7186 C CA . LEU A 1 858 ? 7.714 14.697 -31.091 1.00 75.31 858 LEU A CA 1
ATOM 7187 C C . LEU A 1 858 ? 8.113 16.108 -31.535 1.00 75.31 858 LEU A C 1
ATOM 7189 O O . LEU A 1 858 ? 8.416 16.947 -30.694 1.00 75.31 858 LEU A O 1
ATOM 7193 N N . ILE A 1 859 ? 8.090 16.368 -32.845 1.00 75.94 859 ILE A N 1
ATOM 7194 C CA . ILE A 1 859 ? 8.439 17.673 -33.421 1.00 75.94 859 ILE A CA 1
ATOM 7195 C C . ILE A 1 859 ? 7.381 18.711 -33.050 1.00 75.94 859 ILE A C 1
ATOM 7197 O O . ILE A 1 859 ? 7.737 19.813 -32.645 1.00 75.94 859 ILE A O 1
ATOM 7201 N N . ILE A 1 860 ? 6.098 18.344 -33.102 1.00 78.75 860 ILE A N 1
ATOM 7202 C CA . ILE A 1 860 ? 5.008 19.227 -32.672 1.00 78.75 860 ILE A CA 1
ATOM 7203 C C . ILE A 1 860 ? 5.174 19.575 -31.190 1.00 78.75 860 ILE A C 1
ATOM 7205 O O . ILE A 1 860 ? 5.186 20.754 -30.857 1.00 78.75 860 ILE A O 1
ATOM 7209 N N . LYS A 1 861 ? 5.398 18.579 -30.317 1.00 79.38 861 LYS A N 1
ATOM 7210 C CA . LYS A 1 861 ? 5.654 18.802 -28.883 1.00 79.38 861 LYS A CA 1
ATOM 7211 C C . LYS A 1 861 ? 6.798 19.784 -28.653 1.00 79.38 861 LYS A C 1
ATOM 7213 O O . LYS A 1 861 ? 6.641 20.754 -27.919 1.00 79.38 861 LYS A O 1
ATOM 7218 N N . ILE A 1 862 ? 7.920 19.553 -29.327 1.00 76.12 862 ILE A N 1
ATOM 7219 C CA . ILE A 1 862 ? 9.106 20.406 -29.274 1.00 76.12 862 ILE A CA 1
ATOM 7220 C C . ILE A 1 862 ? 8.797 21.850 -29.709 1.00 76.12 862 ILE A C 1
ATOM 7222 O O . ILE A 1 862 ? 9.210 22.791 -29.035 1.00 76.12 862 ILE A O 1
ATOM 7226 N N . ILE A 1 863 ? 8.078 22.036 -30.821 1.00 76.12 863 ILE A N 1
ATOM 7227 C CA . ILE A 1 863 ? 7.738 23.363 -31.353 1.00 76.12 863 ILE A CA 1
ATOM 7228 C C . ILE A 1 863 ? 6.757 24.078 -30.419 1.00 76.12 863 ILE A C 1
ATOM 7230 O O . ILE A 1 863 ? 6.951 25.250 -30.116 1.00 76.12 863 ILE A O 1
ATOM 7234 N N . THR A 1 864 ? 5.747 23.387 -29.893 1.00 77.75 864 THR A N 1
ATOM 7235 C CA . THR A 1 864 ? 4.797 23.981 -28.944 1.00 77.75 864 THR A CA 1
ATOM 7236 C C . THR A 1 864 ? 5.471 24.369 -27.621 1.00 77.75 864 THR A C 1
ATOM 7238 O O . THR A 1 864 ? 5.255 25.474 -27.129 1.00 77.75 864 THR A O 1
ATOM 7241 N N . GLU A 1 865 ? 6.332 23.508 -27.063 1.00 74.62 865 GLU A N 1
ATOM 7242 C CA . GLU A 1 865 ? 7.164 23.823 -25.886 1.00 74.62 865 GLU A CA 1
ATOM 7243 C C . GLU A 1 865 ? 8.039 25.061 -26.101 1.00 74.62 865 GLU A C 1
ATOM 7245 O O . GLU A 1 865 ? 8.326 25.805 -25.157 1.00 74.62 865 GLU A O 1
ATOM 7250 N N . TYR A 1 866 ? 8.477 25.259 -27.342 1.00 72.88 866 TYR A N 1
ATOM 7251 C CA . TYR A 1 866 ? 9.320 26.367 -27.738 1.00 72.88 866 TYR A CA 1
ATOM 7252 C C . TYR A 1 866 ? 8.550 27.689 -27.873 1.00 72.88 866 TYR A C 1
ATOM 7254 O O . TYR A 1 866 ? 8.978 28.688 -27.295 1.00 72.88 866 TYR A O 1
ATOM 7262 N N . PHE A 1 867 ? 7.390 27.683 -28.540 1.00 69.69 867 PHE A N 1
ATOM 7263 C CA . PHE A 1 867 ? 6.523 28.862 -28.703 1.00 69.69 867 PHE A CA 1
ATOM 7264 C C . PHE A 1 867 ? 6.106 29.490 -27.370 1.00 69.69 867 PHE A C 1
ATOM 7266 O O . PHE A 1 867 ? 5.993 30.704 -27.259 1.00 69.69 867 PHE A O 1
ATOM 7273 N N . ILE A 1 868 ? 5.939 28.672 -26.328 1.00 62.75 868 ILE A N 1
ATOM 7274 C CA . ILE A 1 868 ? 5.652 29.142 -24.966 1.00 62.75 868 ILE A CA 1
ATOM 7275 C C . ILE A 1 868 ? 6.768 30.034 -24.397 1.00 62.75 868 ILE A C 1
ATOM 7277 O O . ILE A 1 868 ? 6.497 30.829 -23.495 1.00 62.75 868 ILE A O 1
ATOM 7281 N N . LYS A 1 869 ? 8.016 29.877 -24.858 1.00 60.16 869 LYS A N 1
ATOM 7282 C CA . LYS A 1 869 ? 9.201 30.422 -24.187 1.00 60.16 869 LYS A CA 1
ATOM 7283 C C . LYS A 1 869 ? 9.825 31.642 -24.870 1.00 60.16 869 LYS A C 1
ATOM 7285 O O . LYS A 1 869 ? 10.315 32.482 -24.131 1.00 60.16 869 LYS A O 1
ATOM 7290 N N . GLU A 1 870 ? 9.834 31.773 -26.202 1.00 60.25 870 GLU A N 1
ATOM 7291 C CA . GLU A 1 870 ? 10.554 32.862 -26.906 1.00 60.25 870 GLU A CA 1
ATOM 7292 C C . GLU A 1 870 ? 10.026 33.134 -28.342 1.00 60.25 870 GLU A C 1
ATOM 7294 O O . GLU A 1 870 ? 9.454 32.245 -28.969 1.00 60.25 870 GLU A O 1
ATOM 7299 N N . ASN A 1 871 ? 10.305 34.329 -28.900 1.00 54.22 871 ASN A N 1
ATOM 7300 C CA . ASN A 1 871 ? 10.003 34.730 -30.293 1.00 54.22 871 ASN A CA 1
ATOM 7301 C C . ASN A 1 871 ? 11.233 34.558 -31.221 1.00 54.22 871 ASN A C 1
ATOM 7303 O O . ASN A 1 871 ? 12.213 35.291 -31.082 1.00 54.22 871 ASN A O 1
ATOM 7307 N N . MET A 1 872 ? 11.196 33.642 -32.199 1.00 53.97 872 MET A N 1
ATOM 7308 C CA . MET A 1 872 ? 12.303 33.397 -33.153 1.00 53.97 872 MET A CA 1
ATOM 7309 C C . MET A 1 872 ? 12.115 34.106 -34.510 1.00 53.97 872 MET A C 1
ATOM 7311 O O . MET A 1 872 ? 10.978 34.232 -34.961 1.00 53.97 872 MET A O 1
ATOM 7315 N N . PRO A 1 873 ? 13.195 34.493 -35.228 1.00 55.84 873 PRO A N 1
ATOM 7316 C CA . PRO A 1 873 ? 13.114 34.873 -36.644 1.00 55.84 873 PRO A CA 1
ATOM 7317 C C . PRO A 1 873 ? 12.693 33.684 -37.533 1.00 55.84 873 PRO A C 1
ATOM 7319 O O . PRO A 1 873 ? 13.379 32.663 -37.625 1.00 55.84 873 PRO A O 1
ATOM 7322 N N . LEU A 1 874 ? 11.520 33.828 -38.157 1.00 53.72 874 LEU A N 1
ATOM 7323 C CA . LEU A 1 874 ? 10.740 32.783 -38.842 1.00 53.72 874 LEU A CA 1
ATOM 7324 C C . LEU A 1 874 ? 11.316 32.349 -40.205 1.00 53.72 874 LEU A C 1
ATOM 7326 O O . LEU A 1 874 ? 10.959 31.301 -40.735 1.00 53.72 874 LEU A O 1
ATOM 7330 N N . ASP A 1 875 ? 12.211 33.141 -40.780 1.00 57.66 875 ASP A N 1
ATOM 7331 C CA . ASP A 1 875 ? 12.730 33.029 -42.144 1.00 57.66 875 ASP A CA 1
ATOM 7332 C C . ASP A 1 875 ? 13.872 32.005 -42.306 1.00 57.66 875 ASP A C 1
ATOM 7334 O O . ASP A 1 875 ? 14.163 31.571 -43.423 1.00 57.66 875 ASP A O 1
ATOM 7338 N N . GLN A 1 876 ? 14.489 31.559 -41.205 1.00 56.22 876 GLN A N 1
ATOM 7339 C CA . GLN A 1 876 ? 15.659 30.663 -41.219 1.00 56.22 876 GLN A CA 1
ATOM 7340 C C . GLN A 1 876 ? 15.406 29.270 -40.609 1.00 56.22 876 GLN A C 1
ATOM 7342 O O . GLN A 1 876 ? 16.325 28.443 -40.557 1.00 56.22 876 GLN A O 1
ATOM 7347 N N . LEU A 1 877 ? 14.185 28.967 -40.148 1.00 63.50 877 LEU A N 1
ATOM 7348 C CA . LEU A 1 877 ? 13.904 27.720 -39.430 1.00 63.50 877 LEU A CA 1
ATOM 7349 C C . LEU A 1 877 ? 13.801 26.504 -40.376 1.00 63.50 877 LEU A C 1
ATOM 7351 O O . LEU A 1 877 ? 13.049 26.497 -41.347 1.00 63.50 877 LEU A O 1
ATOM 7355 N N . ASN A 1 878 ? 14.557 25.446 -40.080 1.00 68.75 878 ASN A N 1
ATOM 7356 C CA . ASN A 1 878 ? 14.460 24.121 -40.702 1.00 68.75 878 ASN A CA 1
ATOM 7357 C C . ASN A 1 878 ? 14.665 23.037 -39.620 1.00 68.75 878 ASN A C 1
ATOM 7359 O O . ASN A 1 878 ? 15.012 23.367 -38.485 1.00 68.75 878 ASN A O 1
ATOM 7363 N N . LEU A 1 879 ? 14.466 21.755 -39.949 1.00 71.69 879 LEU A N 1
ATOM 7364 C CA . LEU A 1 879 ? 14.560 20.653 -38.977 1.00 71.69 879 LEU A CA 1
ATOM 7365 C C . LEU A 1 879 ? 15.919 20.624 -38.249 1.00 71.69 879 LEU A C 1
ATOM 7367 O O . LEU A 1 879 ? 15.983 20.443 -37.035 1.00 71.69 879 LEU A O 1
ATOM 7371 N N . TYR A 1 880 ? 17.002 20.865 -38.985 1.00 75.75 880 TYR A N 1
ATOM 7372 C CA . TYR A 1 880 ? 18.357 20.948 -38.441 1.00 75.75 880 TYR A CA 1
ATOM 7373 C C . TYR A 1 880 ? 18.540 22.133 -37.467 1.00 75.75 880 TYR A C 1
ATOM 7375 O O . TYR A 1 880 ? 19.003 21.945 -36.342 1.00 75.75 880 TYR A O 1
ATOM 7383 N N . ASN A 1 881 ? 18.126 23.340 -37.860 1.00 73.62 881 ASN A N 1
ATOM 7384 C CA . ASN A 1 881 ? 18.238 24.568 -37.072 1.00 73.62 881 ASN A CA 1
ATOM 7385 C C . ASN A 1 881 ? 17.353 24.508 -35.824 1.00 73.62 881 ASN A C 1
ATOM 7387 O O . ASN A 1 881 ? 17.754 25.023 -34.787 1.00 73.62 881 ASN A O 1
ATOM 7391 N N . LEU A 1 882 ? 16.202 23.833 -35.892 1.00 75.44 882 LEU A N 1
ATOM 7392 C CA . LEU A 1 882 ? 15.341 23.576 -34.739 1.00 75.44 882 LEU A CA 1
ATOM 7393 C C . LEU A 1 882 ? 16.068 22.730 -33.682 1.00 75.44 882 LEU A C 1
ATOM 7395 O O . LEU A 1 882 ? 16.163 23.137 -32.527 1.00 75.44 882 LEU A O 1
ATOM 7399 N N . TYR A 1 883 ? 16.634 21.582 -34.068 1.00 78.38 883 TYR A N 1
ATOM 7400 C CA . TYR A 1 883 ? 17.368 20.711 -33.138 1.00 78.38 883 TYR A CA 1
ATOM 7401 C C . TYR A 1 883 ? 18.633 21.377 -32.584 1.00 78.38 883 TYR A C 1
ATOM 7403 O O . TYR A 1 883 ? 18.900 21.287 -31.381 1.00 78.38 883 TYR A O 1
ATOM 7411 N N . LYS A 1 884 ? 19.368 22.100 -33.436 1.00 79.69 884 LYS A N 1
ATOM 7412 C CA . LYS A 1 884 ? 20.528 22.907 -33.043 1.00 79.69 884 LYS A CA 1
ATOM 7413 C C . LYS A 1 884 ? 20.157 23.958 -32.003 1.00 79.69 884 LYS A C 1
ATOM 7415 O O . LYS A 1 884 ? 20.766 24.005 -30.937 1.00 79.69 884 LYS A O 1
ATOM 7420 N N . TYR A 1 885 ? 19.119 24.738 -32.282 1.00 76.00 885 TYR A N 1
ATOM 7421 C CA . TYR A 1 885 ? 18.642 25.786 -31.393 1.00 76.00 885 TYR A CA 1
ATOM 7422 C C . TYR A 1 885 ? 18.209 25.231 -30.028 1.00 76.00 885 TYR A C 1
ATOM 7424 O O . TYR A 1 885 ? 18.603 25.758 -28.988 1.00 76.00 885 TYR A O 1
ATOM 7432 N N . LEU A 1 886 ? 17.442 24.133 -30.003 1.00 76.00 886 LEU A N 1
ATOM 7433 C CA . LEU A 1 886 ? 16.996 23.504 -28.751 1.00 76.00 886 LEU A CA 1
ATOM 7434 C C . LEU A 1 886 ? 18.169 23.077 -27.876 1.00 76.00 886 LEU A C 1
ATOM 7436 O O . LEU A 1 886 ? 18.125 23.222 -26.653 1.00 76.00 886 LEU A O 1
ATOM 7440 N N . PHE A 1 887 ? 19.215 22.536 -28.497 1.00 77.25 887 PHE A N 1
ATOM 7441 C CA . PHE A 1 887 ? 20.411 22.133 -27.781 1.00 77.25 887 PHE A CA 1
ATOM 7442 C C . PHE A 1 887 ? 21.178 23.333 -27.224 1.00 77.25 887 PHE A C 1
ATOM 7444 O O . PHE A 1 887 ? 21.520 23.335 -26.040 1.00 77.25 887 PHE A O 1
ATOM 7451 N N . GLU A 1 888 ? 21.383 24.373 -28.035 1.00 75.44 888 GLU A N 1
ATOM 7452 C CA . GLU A 1 888 ? 22.040 25.618 -27.618 1.00 75.44 888 GLU A CA 1
ATOM 7453 C C . GLU A 1 888 ? 21.291 26.296 -26.461 1.00 75.44 888 GLU A C 1
ATOM 7455 O O . GLU A 1 888 ? 21.913 26.677 -25.468 1.00 75.44 888 GLU A O 1
ATOM 7460 N N . LYS A 1 889 ? 19.955 26.353 -26.514 1.00 71.06 889 LYS A N 1
ATOM 7461 C CA . LYS A 1 889 ? 19.134 26.895 -25.419 1.00 71.06 889 LYS A CA 1
ATOM 7462 C C . LYS A 1 889 ? 19.175 26.048 -24.158 1.00 71.06 889 LYS A C 1
ATOM 7464 O O . LYS A 1 889 ? 19.241 26.588 -23.055 1.00 71.06 889 LYS A O 1
ATOM 7469 N N . LYS A 1 890 ? 19.151 24.718 -24.285 1.00 71.88 890 LYS A N 1
ATOM 7470 C CA . LYS A 1 890 ? 19.275 23.829 -23.122 1.00 71.88 890 LYS A CA 1
ATOM 7471 C C . LYS A 1 890 ? 20.619 24.030 -22.423 1.00 71.88 890 LYS A C 1
ATOM 7473 O O . LYS A 1 890 ? 20.670 24.048 -21.196 1.00 71.88 890 LYS A O 1
ATOM 7478 N N . ILE A 1 891 ? 21.677 24.233 -23.204 1.00 68.88 891 ILE A N 1
ATOM 7479 C CA . ILE A 1 891 ? 23.004 24.605 -22.718 1.00 68.88 891 ILE A CA 1
ATOM 7480 C C . ILE A 1 891 ? 22.986 25.976 -22.011 1.00 68.88 891 ILE A C 1
ATOM 7482 O O . ILE A 1 891 ? 23.553 26.101 -20.926 1.00 68.88 891 ILE A O 1
ATOM 7486 N N . GLU A 1 892 ? 22.326 26.986 -22.578 1.00 68.50 892 GLU A N 1
ATOM 7487 C CA . GLU A 1 892 ? 22.223 28.333 -21.995 1.00 68.50 892 GLU A CA 1
ATOM 7488 C C . GLU A 1 892 ? 21.536 28.327 -20.617 1.00 68.50 892 GLU A C 1
ATOM 7490 O O . GLU A 1 892 ? 22.114 28.810 -19.643 1.00 68.50 892 GLU A O 1
ATOM 7495 N N . ILE A 1 893 ? 20.366 27.682 -20.505 1.00 67.50 893 ILE A N 1
ATOM 7496 C CA . ILE A 1 893 ? 19.604 27.552 -19.246 1.00 67.50 893 ILE A CA 1
ATOM 7497 C C . ILE A 1 893 ? 20.438 26.870 -18.151 1.00 67.50 893 ILE A C 1
ATOM 7499 O O . ILE A 1 893 ? 20.350 27.213 -16.969 1.00 67.50 893 ILE A O 1
ATOM 7503 N N . LEU A 1 894 ? 21.242 25.873 -18.524 1.00 62.75 894 LEU A N 1
ATOM 7504 C CA . LEU A 1 894 ? 22.135 25.190 -17.590 1.00 62.75 894 LEU A CA 1
ATOM 7505 C C . LEU A 1 894 ? 23.256 26.119 -17.109 1.00 62.75 894 LEU A C 1
ATOM 7507 O O . LEU A 1 894 ? 23.513 26.183 -15.906 1.00 62.75 894 LEU A O 1
ATOM 7511 N N . GLY A 1 895 ? 23.855 26.894 -18.017 1.00 61.78 895 GLY A N 1
ATOM 7512 C CA . GLY A 1 895 ? 24.862 27.900 -17.674 1.00 61.78 895 GLY A CA 1
ATOM 7513 C C . GLY A 1 895 ? 24.339 28.982 -16.718 1.00 61.78 895 GLY A C 1
ATOM 7514 O O . GLY A 1 895 ? 25.082 29.460 -15.860 1.00 61.78 895 GLY A O 1
ATOM 7515 N N . GLU A 1 896 ? 23.057 29.347 -16.809 1.00 63.06 896 GLU A N 1
ATOM 7516 C CA . GLU A 1 896 ? 22.409 30.273 -15.869 1.00 63.06 896 GLU A CA 1
ATOM 7517 C C . GLU A 1 896 ? 22.185 29.654 -14.483 1.00 63.06 896 GLU A C 1
ATOM 7519 O O . GLU A 1 896 ? 22.488 30.288 -13.470 1.00 63.06 896 GLU A O 1
ATOM 7524 N N . LYS A 1 897 ? 21.724 28.398 -14.414 1.00 56.88 897 LYS A N 1
ATOM 7525 C CA . LYS A 1 897 ? 21.537 27.681 -13.139 1.00 56.88 897 LYS A CA 1
ATOM 7526 C C . LYS A 1 897 ? 22.850 27.469 -12.382 1.00 56.88 897 LYS A C 1
ATOM 7528 O O . LYS A 1 897 ? 22.861 27.556 -11.157 1.00 56.88 897 LYS A O 1
ATOM 7533 N N . GLU A 1 898 ? 23.962 27.246 -13.081 1.00 54.34 898 GLU A N 1
ATOM 7534 C CA . GLU A 1 898 ? 25.281 27.105 -12.447 1.00 54.34 898 GLU A CA 1
ATOM 7535 C C . GLU A 1 898 ? 25.855 28.431 -11.92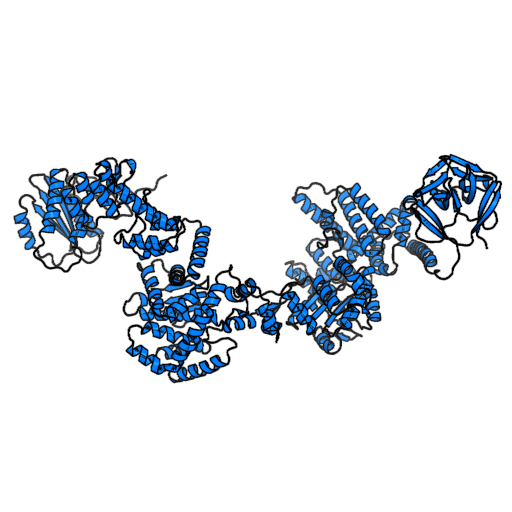8 1.00 54.34 898 GLU A C 1
ATOM 7537 O O . GLU A 1 898 ? 26.507 28.443 -10.879 1.00 54.34 898 GLU A O 1
ATOM 7542 N N . LYS A 1 899 ? 25.550 29.562 -12.586 1.00 50.84 899 LYS A N 1
ATOM 7543 C CA . LYS A 1 899 ? 25.894 30.904 -12.078 1.00 50.84 899 LYS A CA 1
ATOM 7544 C C . LYS A 1 899 ? 25.222 31.206 -10.734 1.00 50.84 899 LYS A C 1
ATOM 7546 O O . LYS A 1 899 ? 25.847 31.831 -9.882 1.00 50.84 899 LYS A O 1
ATOM 7551 N N . VAL A 1 900 ? 23.994 30.726 -10.518 1.00 42.44 900 VAL A N 1
ATOM 7552 C CA . VAL A 1 900 ? 23.237 30.897 -9.258 1.00 42.44 900 VAL A CA 1
ATOM 7553 C C . VAL A 1 900 ? 23.840 30.089 -8.095 1.00 42.44 900 VAL A C 1
ATOM 7555 O O . VAL A 1 900 ? 23.691 30.473 -6.940 1.00 42.44 900 VAL A O 1
ATOM 7558 N N . ILE A 1 901 ? 24.574 29.006 -8.382 1.00 40.09 901 ILE A N 1
ATOM 7559 C CA . ILE A 1 901 ? 25.165 28.098 -7.376 1.00 40.09 901 ILE A CA 1
ATOM 7560 C C . ILE A 1 901 ? 26.638 28.462 -7.062 1.00 40.09 901 ILE A C 1
ATOM 7562 O O . ILE A 1 901 ? 27.297 27.810 -6.255 1.00 40.09 901 ILE A O 1
ATOM 7566 N N . GLY A 1 902 ? 27.181 29.531 -7.656 1.00 33.28 902 GLY A N 1
ATOM 7567 C CA . GLY A 1 902 ? 28.518 30.036 -7.319 1.00 33.28 902 GLY A CA 1
ATOM 7568 C C . GLY A 1 902 ? 29.693 29.188 -7.831 1.00 33.28 902 GLY A C 1
ATOM 7569 O O . GLY A 1 902 ? 30.797 29.307 -7.304 1.00 33.28 902 GLY A O 1
ATOM 7570 N N . LYS A 1 903 ? 29.506 28.350 -8.863 1.00 41.62 903 LYS A N 1
ATOM 7571 C CA . LYS A 1 903 ? 30.607 27.639 -9.547 1.00 41.62 903 LYS A CA 1
ATOM 7572 C C . LYS A 1 903 ? 30.957 28.353 -10.862 1.00 41.62 903 LYS A C 1
ATOM 7574 O O . LYS A 1 903 ? 30.225 28.281 -11.840 1.00 41.62 903 LYS A O 1
ATOM 7579 N N . SER A 1 904 ? 32.082 29.068 -10.897 1.00 38.47 904 SER A N 1
ATOM 7580 C CA . SER A 1 904 ? 32.480 30.006 -11.967 1.00 38.47 904 SER A CA 1
ATOM 7581 C C . SER A 1 904 ? 33.193 29.379 -13.186 1.00 38.47 904 SER A C 1
ATOM 7583 O O . SER A 1 904 ? 34.143 29.956 -13.718 1.00 38.47 904 SER A O 1
ATOM 7585 N N . HIS A 1 905 ? 32.767 28.208 -13.672 1.00 44.16 905 HIS A N 1
ATOM 7586 C CA . HIS A 1 905 ? 33.513 27.470 -14.713 1.00 44.16 905 HIS A CA 1
ATOM 7587 C C . HIS A 1 905 ? 32.792 27.232 -16.049 1.00 44.16 905 HIS A C 1
ATOM 7589 O O . HIS A 1 905 ? 33.208 26.373 -16.825 1.00 44.16 905 HIS A O 1
ATOM 7595 N N . TYR A 1 906 ? 31.789 28.042 -16.400 1.00 44.84 906 TYR A N 1
ATOM 7596 C CA . TYR A 1 906 ? 31.184 27.979 -17.736 1.00 44.84 906 TYR A CA 1
ATOM 7597 C C . TYR A 1 906 ? 31.850 28.967 -18.716 1.00 44.84 906 TYR A C 1
ATOM 7599 O O . TYR A 1 906 ? 31.509 30.147 -18.753 1.00 44.84 906 TYR A O 1
ATOM 7607 N N . ASN A 1 907 ? 32.822 28.496 -19.509 1.00 49.56 907 ASN A N 1
ATOM 7608 C CA . ASN A 1 907 ? 33.487 29.256 -20.587 1.00 49.56 907 ASN A CA 1
ATOM 7609 C C . ASN A 1 907 ? 33.081 28.713 -21.976 1.00 49.56 907 ASN A C 1
ATOM 7611 O O . ASN A 1 907 ? 32.673 27.561 -22.081 1.00 49.56 907 ASN A O 1
ATOM 7615 N N . ARG A 1 908 ? 33.241 29.486 -23.068 1.00 44.59 908 ARG A N 1
ATOM 7616 C CA . ARG A 1 908 ? 32.931 29.063 -24.467 1.00 44.59 908 ARG A CA 1
ATOM 7617 C C . ARG A 1 908 ? 33.503 27.679 -24.838 1.00 44.59 908 ARG A C 1
ATOM 7619 O O . ARG A 1 908 ? 32.881 26.924 -25.580 1.00 44.59 908 ARG A O 1
ATOM 7626 N N . THR A 1 909 ? 34.658 27.334 -24.273 1.00 42.69 909 THR A N 1
ATOM 7627 C CA . THR A 1 909 ? 35.350 26.045 -24.422 1.00 42.69 909 THR A CA 1
ATOM 7628 C C . THR A 1 909 ? 34.574 24.862 -23.819 1.00 42.69 909 THR A C 1
ATOM 7630 O O . THR A 1 909 ? 34.618 23.769 -24.373 1.00 42.69 909 THR A O 1
ATOM 7633 N N . ALA A 1 910 ? 33.814 25.074 -22.736 1.00 50.19 910 ALA A N 1
ATOM 7634 C CA . ALA A 1 910 ? 32.942 24.062 -22.127 1.00 50.19 910 ALA A CA 1
ATOM 7635 C C . ALA A 1 910 ? 31.767 23.690 -23.046 1.00 50.19 910 ALA A C 1
ATOM 7637 O O . ALA A 1 910 ? 31.475 22.510 -23.226 1.00 50.19 910 ALA A O 1
ATOM 7638 N N . GLY A 1 911 ? 31.157 24.681 -23.708 1.00 51.53 911 GLY A N 1
ATOM 7639 C CA . GLY A 1 911 ? 30.096 24.450 -24.694 1.00 51.53 911 GLY A CA 1
ATOM 7640 C C . GLY A 1 911 ? 30.570 23.612 -25.888 1.00 51.53 911 GLY A C 1
ATOM 7641 O O . GLY A 1 911 ? 29.904 22.651 -26.263 1.00 51.53 911 GLY A O 1
ATOM 7642 N N . MET A 1 912 ? 31.758 23.908 -26.436 1.00 50.84 912 MET A N 1
ATOM 7643 C CA . MET A 1 912 ? 32.380 23.103 -27.504 1.00 50.84 912 MET A CA 1
ATOM 7644 C C . MET A 1 912 ? 32.650 21.650 -27.079 1.00 50.84 912 MET A C 1
ATOM 7646 O O . MET A 1 912 ? 32.513 20.740 -27.896 1.00 50.84 912 MET A O 1
ATOM 7650 N N . ASN A 1 913 ? 33.001 21.416 -25.811 1.00 60.59 913 ASN A N 1
ATOM 7651 C CA . ASN A 1 913 ? 33.218 20.066 -25.291 1.00 60.59 913 ASN A CA 1
ATOM 7652 C C . ASN A 1 913 ? 31.900 19.289 -25.148 1.00 60.59 913 ASN A C 1
ATOM 7654 O O . ASN A 1 913 ? 31.866 18.109 -25.481 1.00 60.59 913 ASN A O 1
ATOM 7658 N N . ILE A 1 914 ? 30.798 19.943 -24.761 1.00 68.44 914 ILE A N 1
ATOM 7659 C CA . ILE A 1 914 ? 29.474 19.305 -24.652 1.00 68.44 914 ILE A CA 1
ATOM 7660 C C . ILE A 1 914 ? 28.948 18.856 -26.028 1.00 68.44 914 ILE A C 1
ATOM 7662 O O . ILE A 1 914 ? 28.451 17.734 -26.143 1.00 68.44 914 ILE A O 1
ATOM 7666 N N . TRP A 1 915 ? 29.107 19.674 -27.078 1.00 74.44 915 TRP A N 1
ATOM 7667 C CA . TRP A 1 915 ? 28.782 19.288 -28.464 1.00 74.44 915 TRP A CA 1
ATOM 7668 C C . TRP A 1 915 ? 29.532 18.025 -28.893 1.00 74.44 915 TRP A C 1
ATOM 7670 O O . TRP A 1 915 ? 28.914 17.058 -29.337 1.00 74.44 915 TRP A O 1
ATOM 7680 N N . LYS A 1 916 ? 30.856 18.015 -28.702 1.00 68.31 916 LYS A N 1
ATOM 7681 C CA . LYS A 1 916 ? 31.703 16.874 -29.064 1.00 68.31 916 LYS A CA 1
ATOM 7682 C C . LYS A 1 916 ? 31.304 15.620 -28.303 1.00 68.31 916 LYS A C 1
ATOM 7684 O O . LYS A 1 916 ? 31.139 14.581 -28.921 1.00 68.31 916 LYS A O 1
ATOM 7689 N N . VAL A 1 917 ? 31.068 15.719 -26.994 1.00 68.62 917 VAL A N 1
ATOM 7690 C CA . VAL A 1 917 ? 30.625 14.588 -26.163 1.00 68.62 917 VAL A CA 1
ATOM 7691 C C . VAL A 1 917 ? 29.324 13.969 -26.693 1.00 68.62 917 VAL A C 1
ATOM 7693 O O . VAL A 1 917 ? 29.235 12.748 -26.815 1.00 68.62 917 VAL A O 1
ATOM 7696 N N . HIS A 1 918 ? 28.341 14.785 -27.087 1.00 76.94 918 HIS A N 1
ATOM 7697 C CA . HIS A 1 918 ? 27.104 14.275 -27.688 1.00 76.94 918 HIS A CA 1
ATOM 7698 C C . HIS A 1 918 ? 27.354 13.627 -29.059 1.00 76.94 918 HIS A C 1
ATOM 7700 O O . HIS A 1 918 ? 26.796 12.571 -29.337 1.00 76.94 918 HIS A O 1
ATOM 7706 N N . GLN A 1 919 ? 28.236 14.183 -29.893 1.00 75.56 919 GLN A N 1
ATOM 7707 C CA . GLN A 1 919 ? 28.641 13.548 -31.155 1.00 75.56 919 GLN A CA 1
ATOM 7708 C C . GLN A 1 919 ? 29.316 12.186 -30.922 1.00 75.56 919 GLN A C 1
ATOM 7710 O O . GLN A 1 919 ? 28.961 11.213 -31.581 1.00 75.56 919 GLN A O 1
ATOM 7715 N N . VAL A 1 920 ? 30.225 12.082 -29.944 1.00 68.62 920 VAL A N 1
ATOM 7716 C CA . VAL A 1 920 ? 30.903 10.822 -29.586 1.00 68.62 920 VAL A CA 1
ATOM 7717 C C . VAL A 1 920 ? 29.892 9.742 -29.203 1.00 68.62 920 VAL A C 1
ATOM 7719 O O . VAL A 1 920 ? 29.952 8.622 -29.710 1.00 68.62 920 VAL A O 1
ATOM 7722 N N . PHE A 1 921 ? 28.947 10.067 -28.319 1.00 70.12 921 PHE A N 1
ATOM 7723 C CA . PHE A 1 921 ? 27.939 9.101 -27.886 1.00 70.12 921 PHE A CA 1
ATOM 7724 C C . PHE A 1 921 ? 26.922 8.776 -28.978 1.00 70.12 921 PHE A C 1
ATOM 7726 O O . PHE A 1 921 ? 26.463 7.638 -29.048 1.00 70.12 921 PHE A O 1
ATOM 7733 N N . ALA A 1 922 ? 26.603 9.728 -29.856 1.00 73.75 922 ALA A N 1
ATOM 7734 C CA . ALA A 1 922 ? 25.772 9.476 -31.027 1.00 73.75 922 ALA A CA 1
ATOM 7735 C C . ALA A 1 922 ? 26.428 8.473 -31.982 1.00 73.75 922 ALA A C 1
ATOM 7737 O O . ALA A 1 922 ? 25.770 7.527 -32.406 1.00 73.75 922 ALA A O 1
ATOM 7738 N N . ILE A 1 923 ? 27.728 8.635 -32.251 1.00 68.81 923 ILE A N 1
ATOM 7739 C CA . ILE A 1 923 ? 28.515 7.688 -33.051 1.00 68.81 923 ILE A CA 1
ATOM 7740 C C . ILE A 1 923 ? 28.481 6.310 -32.384 1.00 68.81 923 ILE A C 1
ATOM 7742 O O . ILE A 1 923 ? 28.052 5.352 -33.015 1.00 68.81 923 ILE A O 1
ATOM 7746 N N . LYS A 1 924 ? 28.805 6.224 -31.084 1.00 64.12 924 LYS A N 1
ATOM 7747 C CA . LYS A 1 924 ? 28.765 4.961 -30.323 1.00 64.12 924 LYS A CA 1
ATOM 7748 C C . LYS A 1 924 ? 27.415 4.245 -30.425 1.00 64.12 924 LYS A C 1
ATOM 7750 O O . LYS A 1 924 ? 27.378 3.025 -30.539 1.00 64.12 924 LYS A O 1
ATOM 7755 N N . LEU A 1 925 ? 26.314 4.995 -30.344 1.00 66.38 925 LEU A N 1
ATOM 7756 C CA . LEU A 1 925 ? 24.965 4.437 -30.389 1.00 66.38 925 LEU A CA 1
ATOM 7757 C C . LEU A 1 925 ? 24.582 3.939 -31.790 1.00 66.38 925 LEU A C 1
ATOM 7759 O O . LEU A 1 925 ? 23.880 2.939 -31.891 1.00 66.38 925 LEU A O 1
ATOM 7763 N N . LEU A 1 926 ? 24.997 4.643 -32.849 1.00 65.25 926 LEU A N 1
ATOM 7764 C CA . LEU A 1 926 ? 24.507 4.426 -34.215 1.00 65.25 926 LEU A CA 1
ATOM 7765 C C . LEU A 1 926 ? 25.428 3.561 -35.094 1.00 65.25 926 LEU A C 1
ATOM 7767 O O . LEU A 1 926 ? 24.956 3.049 -36.104 1.00 65.25 926 LEU A O 1
ATOM 7771 N N . THR A 1 927 ? 26.709 3.369 -34.749 1.00 58.00 927 THR A N 1
ATOM 7772 C CA . THR A 1 927 ? 27.645 2.556 -35.560 1.00 58.00 927 THR A CA 1
ATOM 7773 C C . THR A 1 927 ? 27.721 1.081 -35.157 1.00 58.00 927 THR A C 1
ATOM 7775 O O . THR A 1 927 ? 28.249 0.284 -35.922 1.00 58.00 927 THR A O 1
ATOM 7778 N N . HIS A 1 928 ? 27.171 0.696 -33.998 1.00 55.12 928 HIS A N 1
ATOM 7779 C CA . HIS A 1 928 ? 26.992 -0.702 -33.571 1.00 55.12 928 HIS A CA 1
ATOM 7780 C C . HIS A 1 928 ? 28.209 -1.643 -33.762 1.00 55.12 928 HIS A C 1
ATOM 7782 O O . HIS A 1 928 ? 28.026 -2.774 -34.211 1.00 55.12 928 HIS A O 1
ATOM 7788 N N . SER A 1 929 ? 29.439 -1.230 -33.437 1.00 47.00 929 SER A N 1
ATOM 7789 C CA . SER A 1 929 ? 30.605 -2.111 -33.597 1.00 47.00 929 SER A CA 1
ATOM 7790 C C . SER A 1 929 ? 30.979 -2.873 -32.322 1.00 47.00 929 SER A C 1
ATOM 7792 O O . SER A 1 929 ? 31.152 -2.298 -31.244 1.00 47.00 929 SER A O 1
ATOM 7794 N N . GLU A 1 930 ? 31.084 -4.195 -32.465 1.00 46.62 930 GLU A N 1
ATOM 7795 C CA . GLU A 1 930 ? 31.584 -5.112 -31.445 1.00 46.62 930 GLU A CA 1
ATOM 7796 C C . GLU A 1 930 ? 33.131 -5.068 -31.439 1.00 46.62 930 GLU A C 1
ATOM 7798 O O . GLU A 1 930 ? 33.810 -5.288 -32.440 1.00 46.62 930 GLU A O 1
ATOM 7803 N N . ASP A 1 931 ? 33.671 -4.698 -30.279 1.00 45.00 931 ASP A N 1
ATOM 7804 C CA . ASP A 1 931 ? 35.018 -4.951 -29.751 1.00 45.00 931 ASP A CA 1
ATOM 7805 C C . ASP A 1 931 ? 36.291 -4.257 -30.285 1.00 45.00 931 ASP A C 1
ATOM 7807 O O . ASP A 1 931 ? 37.195 -4.056 -29.470 1.00 45.00 931 ASP A O 1
ATOM 7811 N N . ASN A 1 932 ? 36.398 -3.753 -31.523 1.00 38.84 932 ASN A N 1
ATOM 7812 C CA . ASN A 1 932 ? 37.645 -3.070 -31.961 1.00 38.84 932 ASN A CA 1
ATOM 7813 C C . ASN A 1 932 ? 37.597 -1.524 -31.983 1.00 38.84 932 ASN A C 1
ATOM 7815 O O . ASN A 1 932 ? 38.585 -0.877 -31.620 1.00 38.84 932 ASN A O 1
ATOM 7819 N N . ASP A 1 933 ? 36.453 -0.895 -32.271 1.00 42.75 933 ASP A N 1
ATOM 7820 C CA . ASP A 1 933 ? 36.362 0.582 -32.348 1.00 42.75 933 ASP A CA 1
ATOM 7821 C C . ASP A 1 933 ? 36.131 1.264 -30.992 1.00 42.75 933 ASP A C 1
ATOM 7823 O O . ASP A 1 933 ? 36.329 2.475 -30.836 1.00 42.75 933 ASP A O 1
ATOM 7827 N N . LEU A 1 934 ? 35.764 0.489 -29.967 1.00 42.09 934 LEU A N 1
ATOM 7828 C CA . LEU A 1 934 ? 35.602 0.984 -28.599 1.00 42.09 934 LEU A CA 1
ATOM 7829 C C . LEU A 1 934 ? 36.928 1.485 -28.011 1.00 42.09 934 LEU A C 1
ATOM 7831 O O . LEU A 1 934 ? 36.907 2.425 -27.216 1.00 42.09 934 LEU A O 1
ATOM 7835 N N . LYS A 1 935 ? 38.086 0.949 -28.437 1.00 43.66 935 LYS A N 1
ATOM 7836 C CA . LYS A 1 935 ? 39.400 1.483 -28.035 1.00 43.66 935 LYS A CA 1
ATOM 7837 C C . LYS A 1 935 ? 39.650 2.872 -28.622 1.00 43.66 935 LYS A C 1
ATOM 7839 O O . LYS A 1 935 ? 40.103 3.744 -27.886 1.00 43.66 935 LYS A O 1
ATOM 7844 N N . PHE A 1 936 ? 39.277 3.127 -29.875 1.00 45.50 936 PHE A N 1
ATOM 7845 C CA . PHE A 1 936 ? 39.369 4.461 -30.482 1.00 45.50 936 PHE A CA 1
ATOM 7846 C C . PHE A 1 936 ? 38.449 5.468 -29.780 1.00 45.50 936 PHE A C 1
ATOM 7848 O O . PHE A 1 936 ? 38.884 6.554 -29.393 1.00 45.50 936 PHE A O 1
ATOM 7855 N N . LEU A 1 937 ? 37.202 5.073 -29.502 1.00 46.50 937 LEU A N 1
ATOM 7856 C CA . LEU A 1 937 ? 36.269 5.888 -28.725 1.00 46.50 937 LEU A CA 1
ATOM 7857 C C . LEU A 1 937 ? 36.775 6.132 -27.294 1.00 46.50 937 LEU A C 1
ATOM 7859 O O . LEU A 1 937 ? 36.631 7.237 -26.779 1.00 46.50 937 LEU A O 1
ATOM 7863 N N . SER A 1 938 ? 37.424 5.142 -26.670 1.00 46.03 938 SER A N 1
ATOM 7864 C CA . SER A 1 938 ? 38.054 5.281 -25.351 1.00 46.03 938 SER A CA 1
ATOM 7865 C C . SER A 1 938 ? 39.253 6.230 -25.371 1.00 46.03 938 SER A C 1
ATOM 7867 O O . SER A 1 938 ? 39.420 6.997 -24.431 1.00 46.03 938 SER A O 1
ATOM 7869 N N . ILE A 1 939 ? 40.041 6.252 -26.452 1.00 48.03 939 ILE A N 1
ATOM 7870 C CA . ILE A 1 939 ? 41.143 7.200 -26.660 1.00 48.03 939 ILE A CA 1
ATOM 7871 C C . ILE A 1 939 ? 40.589 8.610 -26.859 1.00 48.03 939 ILE A C 1
ATOM 7873 O O . ILE A 1 939 ? 41.124 9.554 -26.290 1.00 48.03 939 ILE A O 1
ATOM 7877 N N . MET A 1 940 ? 39.492 8.764 -27.600 1.00 48.53 940 MET A N 1
ATOM 7878 C CA . MET A 1 940 ? 38.848 10.058 -27.819 1.00 48.53 940 MET A CA 1
ATOM 7879 C C . MET A 1 940 ? 38.166 10.587 -26.541 1.00 48.53 940 MET A C 1
ATOM 7881 O O . MET A 1 940 ? 38.279 11.771 -26.233 1.00 48.53 940 MET A O 1
ATOM 7885 N N . ILE A 1 941 ? 37.534 9.712 -25.749 1.00 50.22 941 ILE A N 1
ATOM 7886 C CA . ILE A 1 941 ? 37.004 10.025 -24.409 1.00 50.22 941 ILE A CA 1
ATOM 7887 C C . ILE A 1 941 ? 38.147 10.384 -23.449 1.00 50.22 941 ILE A C 1
ATOM 7889 O O . ILE A 1 941 ? 38.059 11.381 -22.739 1.00 50.22 941 ILE A O 1
ATOM 7893 N N . LYS A 1 942 ? 39.251 9.629 -23.460 1.00 48.94 942 LYS A N 1
ATOM 7894 C CA . LYS A 1 942 ? 40.448 9.906 -22.653 1.00 48.94 942 LYS A CA 1
ATOM 7895 C C . LYS A 1 942 ? 41.101 11.232 -23.054 1.00 48.94 942 LYS A C 1
ATOM 7897 O O . LYS A 1 942 ? 41.432 12.027 -22.189 1.00 48.94 942 LYS A O 1
ATOM 7902 N N . TRP A 1 943 ? 41.161 11.535 -24.349 1.00 49.91 943 TRP A N 1
ATOM 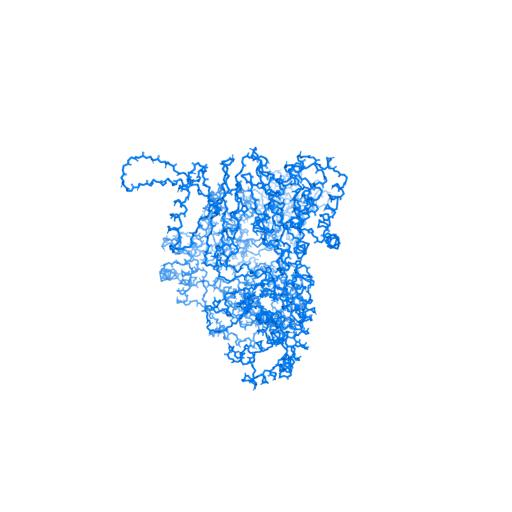7903 C CA . TRP A 1 943 ? 41.627 12.817 -24.883 1.00 49.91 943 TRP A CA 1
ATOM 7904 C C . TRP A 1 943 ? 40.725 13.997 -24.479 1.00 49.91 943 TRP A C 1
ATOM 7906 O O . TRP A 1 943 ? 41.230 15.071 -24.149 1.00 49.91 943 TRP A O 1
ATOM 7916 N N . LEU A 1 944 ? 39.397 13.811 -24.467 1.00 48.16 944 LEU A N 1
ATOM 7917 C CA . LEU A 1 944 ? 38.439 14.810 -23.971 1.00 48.16 944 LEU A CA 1
ATOM 7918 C C . LEU A 1 944 ? 38.580 15.034 -22.452 1.00 48.16 944 LEU A C 1
ATOM 7920 O O . LEU A 1 944 ? 38.533 16.183 -22.004 1.00 48.16 944 LEU A O 1
ATOM 7924 N N . ASN A 1 945 ? 38.812 13.965 -21.683 1.00 48.59 945 ASN A N 1
ATOM 7925 C CA . ASN A 1 945 ? 39.033 14.007 -20.233 1.00 48.59 945 ASN A CA 1
ATOM 7926 C C . ASN A 1 945 ? 40.394 14.627 -19.854 1.00 48.59 945 ASN A C 1
ATOM 7928 O O . ASN A 1 945 ? 40.476 15.351 -18.868 1.00 48.59 945 ASN A O 1
ATOM 7932 N N . ASP A 1 946 ? 41.448 14.408 -20.647 1.00 48.22 946 ASP A N 1
ATOM 7933 C CA . ASP A 1 946 ? 42.797 14.930 -20.371 1.00 48.22 946 ASP A CA 1
ATOM 7934 C C . ASP A 1 946 ? 42.935 16.436 -20.680 1.00 48.22 946 ASP A C 1
ATOM 7936 O O . ASP A 1 946 ? 43.782 17.119 -20.105 1.00 48.22 946 ASP A O 1
ATOM 7940 N N . LYS A 1 947 ? 42.112 16.989 -21.586 1.00 42.06 947 LYS A N 1
ATOM 7941 C CA . LYS A 1 947 ? 42.162 18.418 -21.970 1.00 42.06 947 LYS A CA 1
ATOM 7942 C C . LYS A 1 947 ? 41.138 19.309 -21.280 1.00 42.06 947 LYS A C 1
ATOM 7944 O O . LYS A 1 947 ? 41.211 20.534 -21.404 1.00 42.06 947 LYS A O 1
ATOM 7949 N N . SER A 1 948 ? 40.166 18.734 -20.590 1.00 46.00 948 SER A N 1
ATOM 7950 C CA . SER A 1 948 ? 39.108 19.488 -19.938 1.00 46.00 948 SER A CA 1
ATOM 7951 C C . SER A 1 948 ? 38.904 18.891 -18.552 1.00 46.00 948 SER A C 1
ATOM 7953 O O . SER A 1 948 ? 38.634 17.708 -18.457 1.00 46.00 948 SER A O 1
ATOM 7955 N N . ASN A 1 949 ? 39.072 19.678 -17.482 1.00 41.75 949 ASN A N 1
ATOM 7956 C CA . ASN A 1 949 ? 38.906 19.267 -16.073 1.00 41.75 949 ASN A CA 1
ATOM 7957 C C . ASN A 1 949 ? 37.454 18.826 -15.738 1.00 41.75 949 ASN A C 1
ATOM 7959 O O . ASN A 1 949 ? 36.816 19.383 -14.845 1.00 41.75 949 ASN A O 1
ATOM 7963 N N . TRP A 1 950 ? 36.890 17.877 -16.480 1.00 47.50 950 TRP A N 1
ATOM 7964 C CA . TRP A 1 950 ? 35.494 17.462 -16.448 1.00 47.50 950 TRP A CA 1
ATOM 7965 C C . TRP A 1 950 ? 35.395 16.037 -15.908 1.00 47.50 950 TRP A C 1
ATOM 7967 O O . TRP A 1 950 ? 36.108 15.141 -16.349 1.00 47.50 950 TRP A O 1
ATOM 7977 N N . LYS A 1 951 ? 34.508 15.828 -14.930 1.00 45.06 951 LYS A N 1
ATOM 7978 C CA . LYS A 1 951 ? 34.208 14.497 -14.387 1.00 45.06 951 LYS A CA 1
ATOM 7979 C C . LYS A 1 951 ? 33.068 13.842 -15.188 1.00 45.06 951 LYS A C 1
ATOM 7981 O O . LYS A 1 951 ? 32.107 14.545 -15.492 1.00 45.06 951 LYS A O 1
ATOM 7986 N N . PRO A 1 952 ? 33.115 12.533 -15.491 1.00 42.88 952 PRO A N 1
ATOM 7987 C CA . PRO A 1 952 ? 32.038 11.817 -16.189 1.00 42.88 952 PRO A CA 1
ATOM 7988 C C . PRO A 1 952 ? 30.662 11.971 -15.527 1.00 42.88 952 PRO A C 1
ATOM 7990 O O . PRO A 1 952 ? 29.686 12.238 -16.219 1.00 42.88 952 PRO A O 1
ATOM 7993 N N . GLU A 1 953 ? 30.623 11.964 -14.190 1.00 47.00 953 GLU A N 1
ATOM 7994 C CA . GLU A 1 953 ? 29.442 12.169 -13.327 1.00 47.00 953 GLU A CA 1
ATOM 7995 C C . GLU A 1 953 ? 28.617 13.421 -13.699 1.00 47.00 953 GLU A C 1
ATOM 7997 O O . GLU A 1 953 ? 27.404 13.480 -13.513 1.00 47.00 953 GLU A O 1
ATOM 8002 N N . ASN A 1 954 ? 29.286 14.436 -14.251 1.00 49.72 954 ASN A N 1
ATOM 8003 C CA . ASN A 1 954 ? 28.700 15.712 -14.628 1.00 49.72 954 ASN A CA 1
ATOM 8004 C C . ASN A 1 954 ? 28.029 15.641 -16.018 1.00 49.72 954 ASN A C 1
ATOM 8006 O O . ASN A 1 954 ? 27.000 16.278 -16.211 1.00 49.72 954 ASN A O 1
ATOM 8010 N N . ILE A 1 955 ? 28.530 14.832 -16.966 1.00 51.19 955 ILE A N 1
ATOM 8011 C CA . ILE A 1 955 ? 28.094 14.774 -18.384 1.00 51.19 955 ILE A CA 1
ATOM 8012 C C . ILE A 1 955 ? 26.577 14.581 -18.534 1.00 51.19 955 ILE A C 1
ATOM 8014 O O . ILE A 1 955 ? 25.958 15.143 -19.435 1.00 51.19 955 ILE A O 1
ATOM 8018 N N . TYR A 1 956 ? 25.968 13.836 -17.620 1.00 51.88 956 TYR A N 1
ATOM 8019 C CA . TYR A 1 956 ? 24.562 13.429 -17.665 1.00 51.88 956 TYR A CA 1
ATOM 8020 C C . TYR A 1 956 ? 23.581 14.505 -17.193 1.00 51.88 956 TYR A C 1
ATOM 8022 O O . TYR A 1 956 ? 22.369 14.363 -17.350 1.00 51.88 956 TYR A O 1
ATOM 8030 N N . HIS A 1 957 ? 24.102 15.593 -16.628 1.00 50.97 957 HIS A N 1
ATOM 8031 C CA . HIS A 1 957 ? 23.335 16.789 -16.298 1.00 50.97 957 HIS A CA 1
ATOM 8032 C C . HIS A 1 957 ? 23.392 17.851 -17.409 1.00 50.97 957 HIS A C 1
ATOM 8034 O O . HIS A 1 957 ? 22.629 18.819 -17.352 1.00 50.97 957 HIS A O 1
ATOM 8040 N N . TYR A 1 958 ? 24.223 17.661 -18.447 1.00 57.00 958 TYR A N 1
ATOM 8041 C CA . TYR A 1 958 ? 24.369 18.601 -19.561 1.00 57.00 958 TYR A CA 1
ATOM 8042 C C . TYR A 1 958 ? 23.769 18.044 -20.855 1.00 57.00 958 TYR A C 1
ATOM 8044 O O . TYR A 1 958 ? 24.237 17.055 -21.407 1.00 57.00 958 TYR A O 1
ATOM 8052 N N . GLY A 1 959 ? 22.752 18.720 -21.393 1.00 59.22 959 GLY A N 1
ATOM 8053 C CA . GLY A 1 959 ? 22.212 18.418 -22.723 1.00 59.22 959 GLY A CA 1
ATOM 8054 C C . GLY A 1 959 ? 21.131 17.330 -22.760 1.00 59.22 959 GLY A C 1
ATOM 8055 O O . GLY A 1 959 ? 20.197 17.340 -21.959 1.00 59.22 959 GLY A O 1
ATOM 8056 N N . PHE A 1 960 ? 21.169 16.458 -23.769 1.00 69.12 960 PHE A N 1
ATOM 8057 C CA . PHE A 1 960 ? 20.099 15.509 -24.127 1.00 69.12 960 PHE A CA 1
ATOM 8058 C C . PHE A 1 960 ? 20.432 14.044 -23.786 1.00 69.12 960 PHE A C 1
ATOM 8060 O O . PHE A 1 960 ? 19.826 13.136 -24.354 1.00 69.12 960 PHE A O 1
ATOM 8067 N N . LEU A 1 961 ? 21.360 13.827 -22.851 1.00 67.00 961 LEU A N 1
ATOM 8068 C CA . LEU A 1 961 ? 21.806 12.521 -22.355 1.00 67.00 961 LEU A CA 1
ATOM 8069 C C . LEU A 1 961 ? 21.391 12.311 -20.886 1.00 67.00 961 LEU A C 1
ATOM 8071 O O . LEU A 1 961 ? 21.282 13.282 -20.143 1.00 67.00 961 LEU A O 1
ATOM 8075 N N . TYR A 1 962 ? 21.190 11.062 -20.460 1.00 62.16 962 TYR A N 1
ATOM 8076 C CA . TYR A 1 962 ? 21.056 10.657 -19.048 1.00 62.16 962 TYR A CA 1
ATOM 8077 C C . TYR A 1 962 ? 21.727 9.293 -18.804 1.00 62.16 962 TYR A C 1
ATOM 8079 O O . TYR A 1 962 ? 21.933 8.545 -19.760 1.00 62.16 962 TYR A O 1
ATOM 8087 N N . VAL A 1 963 ? 22.081 8.974 -17.551 1.00 54.22 963 VAL A N 1
ATOM 8088 C CA . VAL A 1 963 ? 22.609 7.646 -17.163 1.00 54.22 963 VAL A CA 1
ATOM 8089 C C . VAL A 1 963 ? 21.468 6.712 -16.833 1.00 54.22 963 VAL A C 1
ATOM 8091 O O . VAL A 1 963 ? 20.534 7.090 -16.120 1.00 54.22 963 VAL A O 1
ATOM 8094 N N . ASP A 1 964 ? 21.599 5.466 -17.261 1.00 52.84 964 ASP A N 1
ATOM 8095 C CA . ASP A 1 964 ? 20.894 4.374 -16.611 1.00 52.84 964 ASP A CA 1
ATOM 8096 C C . ASP A 1 964 ? 21.521 4.093 -15.231 1.00 52.84 964 ASP A C 1
ATOM 8098 O O . ASP A 1 964 ? 22.588 3.492 -15.126 1.00 52.84 964 ASP A O 1
ATOM 8102 N N . ASN A 1 965 ? 20.880 4.560 -14.154 1.00 42.97 965 ASN A N 1
ATOM 8103 C CA . ASN A 1 965 ? 21.368 4.443 -12.767 1.00 42.97 965 ASN A CA 1
ATOM 8104 C C . ASN A 1 965 ? 21.442 2.993 -12.233 1.00 42.97 965 ASN A C 1
ATOM 8106 O O . ASN A 1 965 ? 21.656 2.793 -11.034 1.00 42.97 965 ASN A O 1
ATOM 8110 N N . TRP A 1 966 ? 21.204 1.983 -13.070 1.00 42.66 966 TRP A N 1
ATOM 8111 C CA . TRP A 1 966 ? 21.135 0.586 -12.652 1.00 42.66 966 TRP A CA 1
ATOM 8112 C C . TRP A 1 966 ? 22.507 -0.089 -12.494 1.00 42.66 966 TRP A C 1
ATOM 8114 O O . TRP A 1 966 ? 22.630 -1.012 -11.690 1.00 42.66 966 TRP A O 1
ATOM 8124 N N . ASP A 1 967 ? 23.543 0.381 -13.197 1.00 42.09 967 ASP A N 1
ATOM 8125 C CA . ASP A 1 967 ? 24.892 -0.196 -13.147 1.00 42.09 967 ASP A CA 1
ATOM 8126 C C . ASP A 1 967 ? 25.931 0.877 -12.777 1.00 42.09 967 ASP A C 1
ATOM 8128 O O . ASP A 1 967 ? 26.274 1.741 -13.583 1.00 42.09 967 ASP A O 1
ATOM 8132 N N . LYS A 1 968 ? 26.416 0.837 -11.527 1.00 38.03 968 LYS A N 1
ATOM 8133 C CA . LYS A 1 968 ? 27.415 1.789 -11.007 1.00 38.03 968 LYS A CA 1
ATOM 8134 C C . LYS A 1 968 ? 28.794 1.622 -11.651 1.00 38.03 968 LYS A C 1
ATOM 8136 O O . LYS A 1 968 ? 29.600 2.542 -11.549 1.00 38.03 968 LYS A O 1
ATOM 8141 N N . ASP A 1 969 ? 29.046 0.489 -12.307 1.00 35.66 969 ASP A N 1
ATOM 8142 C CA . ASP A 1 969 ? 30.347 0.157 -12.888 1.00 35.66 969 ASP A CA 1
ATOM 8143 C C . ASP A 1 969 ? 30.375 0.346 -14.422 1.00 35.66 969 ASP A C 1
ATOM 8145 O O . ASP A 1 969 ? 31.453 0.374 -15.015 1.00 35.66 969 ASP A O 1
ATOM 8149 N N . ASN A 1 970 ? 29.217 0.552 -15.071 1.00 43.53 970 ASN A N 1
ATOM 8150 C CA . ASN A 1 970 ? 29.086 0.804 -16.514 1.00 43.53 970 ASN A CA 1
ATOM 8151 C C . ASN A 1 970 ? 28.071 1.916 -16.822 1.00 43.53 970 ASN A C 1
ATOM 8153 O O . ASN A 1 970 ? 27.000 1.671 -17.385 1.00 43.53 970 ASN A O 1
ATOM 8157 N N . GLU A 1 971 ? 28.422 3.165 -16.523 1.00 47.53 971 GLU A N 1
ATOM 8158 C CA . GLU A 1 971 ? 27.600 4.316 -16.900 1.00 47.53 971 GLU A CA 1
ATOM 8159 C C . GLU A 1 971 ? 27.452 4.404 -18.439 1.00 47.53 971 GLU A C 1
ATOM 8161 O O . GLU A 1 971 ? 28.361 4.821 -19.165 1.00 47.53 971 GLU A O 1
ATOM 8166 N N . ARG A 1 972 ? 26.298 3.978 -18.970 1.00 52.25 972 ARG A N 1
ATOM 8167 C CA . ARG A 1 972 ? 25.952 4.117 -20.393 1.00 52.25 972 ARG A CA 1
ATOM 8168 C C . ARG A 1 972 ? 25.053 5.346 -20.574 1.00 52.25 972 ARG A C 1
ATOM 8170 O O . ARG A 1 972 ? 23.929 5.341 -20.076 1.00 52.25 972 ARG A O 1
ATOM 8177 N N . PRO A 1 973 ? 25.500 6.394 -21.288 1.00 56.50 973 PRO A N 1
ATOM 8178 C CA . PRO A 1 973 ? 24.652 7.539 -21.591 1.00 56.50 973 PRO A CA 1
ATOM 8179 C C . PRO A 1 973 ? 23.620 7.186 -22.659 1.00 56.50 973 PRO A C 1
ATOM 8181 O O . PRO A 1 973 ? 23.956 6.667 -23.726 1.00 56.50 973 PRO A O 1
ATOM 8184 N N . ILE A 1 974 ? 22.367 7.528 -22.381 1.00 62.84 974 ILE A N 1
ATOM 8185 C CA . ILE A 1 974 ? 21.219 7.289 -23.251 1.00 62.84 974 ILE A CA 1
ATOM 8186 C C . ILE A 1 974 ? 20.661 8.641 -23.693 1.00 62.84 974 ILE A C 1
ATOM 8188 O O . ILE A 1 974 ? 20.441 9.536 -22.876 1.00 62.84 974 ILE A O 1
ATOM 8192 N N . PHE A 1 975 ? 20.425 8.808 -24.996 1.00 69.75 975 PHE A N 1
ATOM 8193 C CA . PHE A 1 975 ? 19.746 9.999 -25.503 1.00 69.75 975 PHE A CA 1
ATOM 8194 C C . PHE A 1 975 ? 18.277 9.999 -25.084 1.00 69.75 975 PHE A C 1
ATOM 8196 O O . PHE A 1 975 ? 17.601 8.977 -25.179 1.00 69.75 975 PHE A O 1
ATOM 8203 N N . ILE A 1 976 ? 17.739 11.168 -24.717 1.00 67.00 976 ILE A N 1
ATOM 8204 C CA . ILE A 1 976 ? 16.305 11.322 -24.406 1.00 67.00 976 ILE A CA 1
ATOM 8205 C C . ILE A 1 976 ? 15.393 10.849 -25.549 1.00 67.00 976 ILE A C 1
ATOM 8207 O O . ILE A 1 976 ? 14.263 10.429 -25.315 1.00 67.00 976 ILE A O 1
ATOM 8211 N N . HIS A 1 977 ? 15.890 10.909 -26.787 1.00 71.12 977 HIS A N 1
ATOM 8212 C CA . HIS A 1 977 ? 15.277 10.313 -27.962 1.00 71.12 977 HIS A CA 1
ATOM 8213 C C . HIS A 1 977 ? 16.355 10.051 -29.024 1.00 71.12 977 HIS A C 1
ATOM 8215 O O . HIS A 1 977 ? 17.229 10.896 -29.237 1.00 71.12 977 HIS A O 1
ATOM 8221 N N . ARG A 1 978 ? 16.273 8.922 -29.742 1.00 70.50 978 ARG A N 1
ATOM 8222 C CA . ARG A 1 978 ? 17.257 8.523 -30.772 1.00 70.50 978 ARG A CA 1
ATOM 8223 C C . ARG A 1 978 ? 17.444 9.566 -31.885 1.00 70.50 978 ARG A C 1
ATOM 8225 O O . ARG A 1 978 ? 18.541 9.686 -32.412 1.00 70.50 978 ARG A O 1
ATOM 8232 N N . THR A 1 979 ? 16.435 10.394 -32.174 1.00 75.25 979 THR A N 1
ATOM 8233 C CA . THR A 1 979 ? 16.559 11.502 -33.149 1.00 75.25 979 THR A CA 1
ATOM 8234 C C . THR A 1 979 ? 17.599 12.547 -32.759 1.00 75.25 979 THR A C 1
ATOM 8236 O O . THR A 1 979 ? 18.150 13.202 -33.632 1.00 75.25 979 THR A O 1
ATOM 8239 N N . PHE A 1 980 ? 17.881 12.728 -31.463 1.00 78.06 980 PHE A N 1
ATOM 8240 C CA . PHE A 1 980 ? 18.976 13.604 -31.044 1.00 78.06 980 PHE A CA 1
ATOM 8241 C C . PHE A 1 980 ? 20.330 12.979 -31.375 1.00 78.06 980 PHE A C 1
ATOM 8243 O O . PHE A 1 980 ? 21.199 13.689 -31.864 1.00 78.06 980 PHE A O 1
ATOM 8250 N N . ALA A 1 981 ? 20.493 11.664 -31.198 1.00 75.94 981 ALA A N 1
ATOM 8251 C CA . ALA A 1 981 ? 21.693 10.965 -31.656 1.00 75.94 981 ALA A CA 1
ATOM 8252 C C . ALA A 1 981 ? 21.870 11.114 -33.177 1.00 75.94 981 ALA A C 1
ATOM 8254 O O . ALA A 1 981 ? 22.945 11.476 -33.641 1.00 75.94 981 ALA A O 1
ATOM 8255 N N . GLU A 1 982 ? 20.795 10.919 -33.946 1.00 76.69 982 GLU A N 1
ATOM 8256 C CA . GLU A 1 982 ? 20.791 11.097 -35.408 1.00 76.69 982 GLU A CA 1
ATOM 8257 C C . GLU A 1 982 ? 21.188 12.537 -35.800 1.00 76.69 982 GLU A C 1
ATOM 8259 O O . GLU A 1 982 ? 22.038 12.725 -36.671 1.00 76.69 982 GLU A O 1
ATOM 8264 N N . PHE A 1 983 ? 20.654 13.551 -35.107 1.00 83.31 983 PHE A N 1
ATOM 8265 C CA . PHE A 1 983 ? 21.036 14.956 -35.284 1.00 83.31 983 PHE A CA 1
ATOM 8266 C C . PHE A 1 983 ? 22.521 15.208 -34.981 1.00 83.31 983 PHE A C 1
ATOM 8268 O O . PHE A 1 983 ? 23.207 15.825 -35.792 1.00 83.31 983 PHE A O 1
ATOM 8275 N N . PHE A 1 984 ? 23.047 14.728 -33.849 1.00 81.12 984 PHE A N 1
ATOM 8276 C CA . PHE A 1 984 ? 24.459 14.932 -33.503 1.00 81.12 984 PHE A CA 1
ATOM 8277 C C . PHE A 1 984 ? 25.404 14.201 -34.453 1.00 81.12 984 PHE A C 1
ATOM 8279 O O . PHE A 1 984 ? 26.473 14.720 -34.763 1.00 81.12 984 PHE A O 1
ATOM 8286 N N . MET A 1 985 ? 25.010 13.033 -34.961 1.00 76.44 985 MET A N 1
ATOM 8287 C CA . MET A 1 985 ? 25.765 12.340 -36.000 1.00 76.44 985 MET A CA 1
ATOM 8288 C C . MET A 1 985 ? 25.758 13.132 -37.317 1.00 76.44 985 MET A C 1
ATOM 8290 O O . MET A 1 985 ? 26.810 13.298 -37.932 1.00 76.44 985 MET A O 1
ATOM 8294 N N . ALA A 1 986 ? 24.612 13.693 -37.722 1.00 75.94 986 ALA A N 1
ATOM 8295 C CA . ALA A 1 986 ? 24.535 14.590 -38.878 1.00 75.94 986 ALA A CA 1
ATOM 8296 C C . ALA A 1 986 ? 25.410 15.843 -38.693 1.00 75.94 986 ALA A C 1
ATOM 8298 O O . ALA A 1 986 ? 26.153 16.214 -39.600 1.00 75.94 986 ALA A O 1
ATOM 8299 N N . GLU A 1 987 ? 25.375 16.458 -37.508 1.00 79.44 987 GLU A N 1
ATOM 8300 C CA . GLU A 1 987 ? 26.211 17.612 -37.169 1.00 79.44 987 GLU A CA 1
ATOM 8301 C C . GLU A 1 987 ? 27.701 17.279 -37.242 1.00 79.44 987 GLU A C 1
ATOM 8303 O O . GLU A 1 987 ? 28.479 18.058 -37.790 1.00 79.44 987 GLU A O 1
ATOM 8308 N N . PHE A 1 988 ? 28.103 16.120 -36.714 1.00 74.50 988 PHE A N 1
ATOM 8309 C CA . PHE A 1 988 ? 29.478 15.644 -36.814 1.00 74.50 988 PHE A CA 1
ATOM 8310 C C . PHE A 1 988 ? 29.927 15.577 -38.277 1.00 74.50 988 PHE A C 1
ATOM 8312 O O . PHE A 1 988 ? 30.974 16.124 -38.612 1.00 74.50 988 PHE A O 1
ATOM 8319 N N . PHE A 1 989 ? 29.113 14.997 -39.167 1.00 67.69 989 PHE A N 1
ATOM 8320 C CA . PHE A 1 989 ? 29.432 14.943 -40.596 1.00 67.69 989 PHE A CA 1
ATOM 8321 C C . PHE A 1 989 ? 29.506 16.322 -41.248 1.00 67.69 989 PHE A C 1
ATOM 8323 O O . PHE A 1 989 ? 30.405 16.555 -42.054 1.00 67.69 989 PHE A O 1
ATOM 8330 N N . ILE A 1 990 ? 28.599 17.240 -40.905 1.00 69.94 990 ILE A N 1
ATOM 8331 C CA . ILE A 1 990 ? 28.603 18.612 -41.431 1.00 69.94 990 ILE A CA 1
ATOM 8332 C C . ILE A 1 990 ? 29.878 19.352 -40.997 1.00 69.94 990 ILE A C 1
ATOM 8334 O O . ILE A 1 990 ? 30.538 19.979 -41.825 1.00 69.94 990 ILE A O 1
ATOM 8338 N N . GLN A 1 991 ? 30.263 19.254 -39.722 1.00 67.69 991 GLN A N 1
ATOM 8339 C CA . GLN A 1 991 ? 31.474 19.888 -39.189 1.00 67.69 991 GLN A CA 1
ATOM 8340 C C . GLN A 1 991 ? 32.750 19.272 -39.769 1.00 67.69 991 GLN A C 1
ATOM 8342 O O . GLN A 1 991 ? 33.633 20.001 -40.220 1.00 67.69 991 GLN A O 1
ATOM 8347 N N . PHE A 1 992 ? 32.819 17.941 -39.804 1.00 61.91 992 PHE A N 1
ATOM 8348 C CA . PHE A 1 992 ? 33.913 17.192 -40.415 1.00 61.91 992 PHE A CA 1
ATOM 8349 C C . PHE A 1 992 ? 34.093 17.591 -41.887 1.00 61.91 992 PHE A C 1
ATOM 8351 O O . PHE A 1 992 ? 35.193 17.917 -42.329 1.00 61.91 992 PHE A O 1
ATOM 8358 N N . TYR A 1 993 ? 32.996 17.697 -42.634 1.00 58.09 993 TYR A N 1
ATOM 8359 C CA . TYR A 1 993 ? 33.008 18.152 -44.019 1.00 58.09 993 TYR A CA 1
ATOM 8360 C C . TYR A 1 993 ? 33.469 19.608 -44.191 1.00 58.09 993 TYR A C 1
ATOM 8362 O O . TYR A 1 993 ? 34.302 19.885 -45.054 1.00 58.09 993 TYR A O 1
ATOM 8370 N N . ASN A 1 994 ? 32.983 20.533 -43.360 1.00 58.00 994 ASN A N 1
ATOM 8371 C CA . ASN A 1 994 ? 33.429 21.926 -43.407 1.00 58.00 994 ASN A CA 1
ATOM 8372 C C . ASN A 1 994 ? 34.931 22.049 -43.087 1.00 58.00 994 ASN A C 1
ATOM 8374 O O . ASN A 1 994 ? 35.605 22.886 -43.677 1.00 58.00 994 ASN A O 1
ATOM 8378 N N . SER A 1 995 ? 35.480 21.178 -42.228 1.00 54.75 995 SER A N 1
ATOM 8379 C CA . SER A 1 995 ? 36.926 21.125 -41.958 1.00 54.75 995 SER A CA 1
ATOM 8380 C C . SER A 1 995 ? 37.757 20.516 -43.099 1.00 54.75 995 SER A C 1
ATOM 8382 O O . SER A 1 995 ? 38.908 20.902 -43.290 1.00 54.75 995 SER A O 1
ATOM 8384 N N . LEU A 1 996 ? 37.167 19.632 -43.915 1.00 47.62 996 LEU A N 1
ATOM 8385 C CA . LEU A 1 996 ? 37.809 19.059 -45.107 1.00 47.62 996 LEU A CA 1
ATOM 8386 C C . LEU A 1 996 ? 37.999 20.076 -46.243 1.00 47.62 996 LEU A C 1
ATOM 8388 O O . LEU A 1 996 ? 38.859 19.875 -47.099 1.00 47.62 996 LEU A O 1
ATOM 8392 N N . PHE A 1 997 ? 37.229 21.169 -46.264 1.00 44.88 997 PHE A N 1
ATOM 8393 C CA . PHE A 1 997 ? 37.419 22.254 -47.236 1.00 44.88 997 PHE A CA 1
ATOM 8394 C C . PHE A 1 997 ? 38.716 23.046 -47.010 1.00 44.88 997 PHE A C 1
ATOM 8396 O O . PHE A 1 997 ? 39.239 23.622 -47.964 1.00 44.88 997 PHE A O 1
ATOM 8403 N N . ASP A 1 998 ? 39.272 23.005 -45.795 1.00 45.72 998 ASP A N 1
ATOM 8404 C CA . ASP A 1 998 ? 40.494 23.726 -45.422 1.00 45.72 998 ASP A CA 1
ATOM 8405 C C . ASP A 1 998 ? 41.779 22.872 -45.476 1.00 45.72 998 ASP A C 1
ATOM 8407 O O . ASP A 1 998 ? 42.867 23.390 -45.211 1.00 45.72 998 ASP A O 1
ATOM 8411 N N . LEU A 1 999 ? 41.729 21.584 -45.857 1.00 36.91 999 LEU A N 1
ATOM 8412 C CA . LEU A 1 999 ? 42.908 20.703 -45.793 1.00 36.91 999 LEU A CA 1
ATOM 8413 C C . LEU A 1 999 ? 43.117 19.808 -47.025 1.00 36.91 999 LEU A C 1
ATOM 8415 O O . LEU A 1 999 ? 42.237 19.111 -47.517 1.00 36.91 999 LEU A O 1
ATOM 8419 N N . LYS A 1 1000 ? 44.371 19.794 -47.498 1.00 40.75 1000 LYS A N 1
ATOM 8420 C CA . LYS A 1 1000 ? 44.875 19.025 -48.649 1.00 40.75 1000 LYS A CA 1
ATOM 8421 C C . LYS A 1 1000 ? 45.098 17.522 -48.393 1.00 40.75 1000 LYS A C 1
ATOM 8423 O O . LYS A 1 1000 ? 45.566 16.857 -49.310 1.00 40.75 1000 LYS A O 1
ATOM 8428 N N . PHE A 1 1001 ? 44.782 16.965 -47.223 1.00 45.69 1001 PHE A N 1
ATOM 8429 C CA . PHE A 1 1001 ? 44.973 15.537 -46.921 1.00 45.69 1001 PHE A CA 1
ATOM 8430 C C . PHE A 1 1001 ? 43.951 15.053 -45.882 1.00 45.69 1001 PHE A C 1
ATOM 8432 O O . PHE A 1 1001 ? 43.836 15.668 -44.830 1.00 45.69 1001 PHE A O 1
ATOM 8439 N N . ILE A 1 1002 ? 43.248 13.955 -46.186 1.00 43.22 1002 ILE A N 1
ATOM 8440 C CA . ILE A 1 1002 ? 42.435 13.177 -45.230 1.00 43.22 1002 ILE A CA 1
ATOM 8441 C C . ILE A 1 1002 ? 43.384 12.226 -44.498 1.00 43.22 1002 ILE A C 1
ATOM 8443 O O . ILE A 1 1002 ? 44.169 11.539 -45.162 1.00 43.22 1002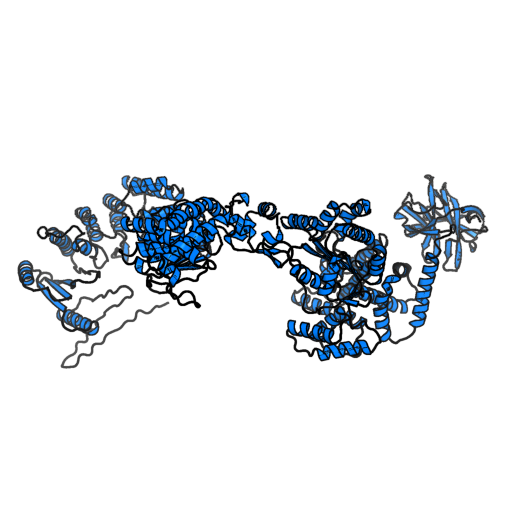 ILE A O 1
ATOM 8447 N N . SER A 1 1003 ? 43.335 12.170 -43.167 1.00 45.72 1003 SER A N 1
ATOM 8448 C CA . SER A 1 1003 ? 44.176 11.245 -42.397 1.00 45.72 1003 SER A CA 1
ATOM 8449 C C . SER A 1 1003 ? 43.624 9.799 -42.420 1.00 45.72 1003 SER A C 1
ATOM 8451 O O . SER A 1 1003 ? 42.427 9.589 -42.636 1.00 45.72 1003 SER A O 1
ATOM 8453 N N . PRO A 1 1004 ? 44.453 8.759 -42.206 1.00 42.41 1004 PRO A N 1
ATOM 8454 C CA . PRO A 1 1004 ? 43.983 7.369 -42.111 1.00 42.41 1004 PRO A CA 1
ATOM 8455 C C . PRO A 1 1004 ? 42.945 7.136 -40.996 1.00 42.41 1004 PRO A C 1
ATOM 8457 O O . PRO A 1 1004 ? 42.059 6.289 -41.139 1.00 42.41 1004 PRO A O 1
ATOM 8460 N N . GLU A 1 1005 ? 43.015 7.906 -39.905 1.00 45.16 1005 GLU A N 1
ATOM 8461 C CA . GLU A 1 1005 ? 42.043 7.866 -38.806 1.00 45.16 1005 GLU A CA 1
ATOM 8462 C C . GLU A 1 1005 ? 40.671 8.414 -39.241 1.00 45.16 1005 GLU A C 1
ATOM 8464 O O . GLU A 1 1005 ? 39.632 7.818 -38.951 1.00 45.16 1005 GLU A O 1
ATOM 8469 N N . GLU A 1 1006 ? 40.666 9.503 -40.012 1.00 46.03 1006 GLU A N 1
ATOM 8470 C CA . GLU A 1 1006 ? 39.466 10.104 -40.606 1.00 46.03 1006 GLU A CA 1
ATOM 8471 C C . GLU A 1 1006 ? 38.825 9.196 -41.672 1.00 46.03 1006 GLU A C 1
ATOM 8473 O O . GLU A 1 1006 ? 37.601 9.127 -41.797 1.00 46.03 1006 GLU A O 1
ATOM 8478 N N . PHE A 1 1007 ? 39.645 8.442 -42.410 1.00 47.28 1007 PHE A N 1
ATOM 8479 C CA . PHE A 1 1007 ? 39.189 7.467 -43.404 1.00 47.28 1007 PHE A CA 1
ATOM 8480 C C . PHE A 1 1007 ? 38.584 6.199 -42.770 1.00 47.28 1007 PHE A C 1
ATOM 8482 O O . PHE A 1 1007 ? 37.667 5.600 -43.333 1.00 47.28 1007 PHE A O 1
ATOM 8489 N N . SER A 1 1008 ? 39.054 5.801 -41.585 1.00 46.62 1008 SER A N 1
ATOM 8490 C CA . SER A 1 1008 ? 38.548 4.624 -40.859 1.00 46.62 1008 SER A CA 1
ATOM 8491 C C . SER A 1 1008 ? 37.142 4.850 -40.287 1.00 46.62 1008 SER A C 1
ATOM 8493 O O . SER A 1 1008 ? 36.298 3.961 -40.370 1.00 46.62 1008 SER A O 1
ATOM 8495 N N . LEU A 1 1009 ? 36.835 6.069 -39.826 1.00 48.78 1009 LEU A N 1
ATOM 8496 C CA . LEU A 1 1009 ? 35.487 6.470 -39.388 1.00 48.78 1009 LEU A CA 1
ATOM 8497 C C . LEU A 1 1009 ? 34.429 6.337 -40.496 1.00 48.78 1009 LEU A C 1
ATOM 8499 O O . LEU A 1 1009 ? 33.275 6.016 -40.215 1.00 48.78 1009 LEU A O 1
ATOM 8503 N N . LEU A 1 1010 ? 34.819 6.533 -41.761 1.00 49.28 1010 LEU A N 1
ATOM 8504 C CA . LEU A 1 1010 ? 33.927 6.381 -42.915 1.00 49.28 1010 LEU A CA 1
ATOM 8505 C C . LEU A 1 1010 ? 33.557 4.915 -43.205 1.00 49.28 1010 LEU A C 1
ATOM 8507 O O . LEU A 1 1010 ? 32.520 4.673 -43.820 1.00 49.28 1010 LEU A O 1
ATOM 8511 N N . ARG A 1 1011 ? 34.366 3.939 -42.760 1.00 45.94 1011 ARG A N 1
ATOM 8512 C CA . ARG A 1 1011 ? 34.106 2.497 -42.949 1.00 45.94 1011 ARG A CA 1
ATOM 8513 C C . ARG A 1 1011 ? 33.105 1.915 -41.946 1.00 45.94 1011 ARG A C 1
ATOM 8515 O O . ARG A 1 1011 ? 32.502 0.890 -42.237 1.00 45.94 1011 ARG A O 1
ATOM 8522 N N . LEU A 1 1012 ? 32.902 2.571 -40.802 1.00 46.81 1012 LEU A N 1
ATOM 8523 C CA . LEU A 1 1012 ? 32.044 2.101 -39.702 1.00 46.81 1012 LEU A CA 1
ATOM 8524 C C . LEU A 1 1012 ? 30.547 2.388 -39.903 1.00 46.81 1012 LEU A C 1
ATOM 8526 O O . LEU A 1 1012 ? 29.725 2.097 -39.036 1.00 46.81 1012 LEU A O 1
ATOM 8530 N N . ILE A 1 1013 ? 30.174 2.990 -41.032 1.00 50.31 1013 ILE A N 1
ATOM 8531 C CA . ILE A 1 1013 ? 28.810 3.453 -41.285 1.00 50.31 1013 ILE A CA 1
ATOM 8532 C C . ILE A 1 1013 ? 28.052 2.373 -42.058 1.00 50.31 1013 ILE A C 1
ATOM 8534 O O . ILE A 1 1013 ? 28.254 2.183 -43.258 1.00 50.31 1013 ILE A O 1
ATOM 8538 N N . ASN A 1 1014 ? 27.135 1.683 -41.382 1.00 45.22 1014 ASN A N 1
ATOM 8539 C CA . ASN A 1 1014 ? 26.220 0.753 -42.034 1.00 45.22 1014 ASN A CA 1
ATOM 8540 C C . ASN A 1 1014 ? 25.157 1.532 -42.841 1.00 45.22 1014 ASN A C 1
ATOM 8542 O O . ASN A 1 1014 ? 24.434 2.375 -42.309 1.00 45.22 1014 ASN A O 1
ATOM 8546 N N . LEU A 1 1015 ? 25.055 1.258 -44.145 1.00 43.88 1015 LEU A N 1
ATOM 8547 C CA . LEU A 1 1015 ? 24.300 2.057 -45.126 1.00 43.88 1015 LEU A CA 1
ATOM 8548 C C . LEU A 1 1015 ? 22.778 2.130 -44.895 1.00 43.88 1015 LEU A C 1
ATOM 8550 O O . LEU A 1 1015 ? 22.119 2.994 -45.471 1.00 43.88 1015 LEU A O 1
ATOM 8554 N N . LYS A 1 1016 ? 22.199 1.238 -44.082 1.00 41.69 1016 LYS A N 1
ATOM 8555 C CA . LYS A 1 1016 ? 20.738 1.123 -43.916 1.00 41.69 1016 LYS A CA 1
ATOM 8556 C C . LYS A 1 1016 ? 20.114 2.145 -42.951 1.00 41.69 1016 LYS A C 1
ATOM 8558 O O . LYS A 1 1016 ? 18.907 2.354 -43.037 1.00 41.69 1016 LYS A O 1
ATOM 8563 N N . ASP A 1 1017 ? 20.902 2.822 -42.111 1.00 46.91 1017 ASP A N 1
ATOM 8564 C CA . ASP A 1 1017 ? 20.419 3.826 -41.137 1.00 46.91 1017 ASP A CA 1
ATOM 8565 C C . ASP A 1 1017 ? 20.582 5.294 -41.608 1.00 46.91 1017 ASP A C 1
ATOM 8567 O O . ASP A 1 1017 ? 20.232 6.237 -40.896 1.00 46.91 1017 ASP A O 1
ATOM 8571 N N . LEU A 1 1018 ? 21.073 5.515 -42.835 1.00 50.59 1018 LEU A N 1
ATOM 8572 C CA . LEU A 1 1018 ? 21.383 6.846 -43.381 1.00 50.59 1018 LEU A CA 1
ATOM 8573 C C . LEU A 1 1018 ? 20.169 7.677 -43.819 1.00 50.59 1018 LEU A C 1
ATOM 8575 O O . LEU A 1 1018 ? 20.332 8.864 -44.075 1.00 50.59 1018 LEU A O 1
ATOM 8579 N N . GLU A 1 1019 ? 18.965 7.113 -43.933 1.00 51.94 1019 GLU A N 1
ATOM 8580 C CA . GLU A 1 1019 ? 17.813 7.831 -44.505 1.00 51.94 1019 GLU A CA 1
ATOM 8581 C C . GLU A 1 1019 ? 17.398 9.052 -43.659 1.00 51.94 1019 GLU A C 1
ATOM 8583 O O . GLU A 1 1019 ? 17.204 10.137 -44.196 1.00 51.94 1019 GLU A O 1
ATOM 8588 N N . ILE A 1 1020 ? 17.379 8.930 -42.326 1.00 52.84 1020 ILE A N 1
ATOM 8589 C CA . ILE A 1 1020 ? 16.990 10.032 -41.421 1.00 52.84 1020 ILE A CA 1
ATOM 8590 C C . ILE A 1 1020 ? 18.148 11.019 -41.193 1.00 52.84 1020 ILE A C 1
ATOM 8592 O O . ILE A 1 1020 ? 17.939 12.231 -41.135 1.00 52.84 1020 ILE A O 1
ATOM 8596 N N . ILE A 1 1021 ? 19.388 10.524 -41.118 1.00 60.84 1021 ILE A N 1
ATOM 8597 C CA . ILE A 1 1021 ? 20.592 11.371 -41.045 1.00 60.84 1021 ILE A CA 1
ATOM 8598 C C . ILE A 1 1021 ? 20.700 12.221 -42.323 1.00 60.84 1021 ILE A C 1
ATOM 8600 O O . ILE A 1 1021 ? 20.995 13.416 -42.254 1.00 60.84 1021 ILE A O 1
ATOM 8604 N N . ASN A 1 1022 ? 20.372 11.637 -43.483 1.00 60.91 1022 ASN A N 1
ATOM 8605 C CA . ASN A 1 1022 ? 20.274 12.353 -44.751 1.00 60.91 1022 ASN A CA 1
ATOM 8606 C C . ASN A 1 1022 ? 19.216 13.460 -44.703 1.00 60.91 1022 ASN A C 1
ATOM 8608 O O . ASN A 1 1022 ? 19.488 14.522 -45.248 1.00 60.91 1022 ASN A O 1
ATOM 8612 N N . ASN A 1 1023 ? 18.079 13.288 -44.020 1.00 64.94 1023 ASN A N 1
ATOM 8613 C CA . ASN A 1 1023 ? 17.082 14.361 -43.891 1.00 64.94 1023 ASN A CA 1
ATOM 8614 C C . ASN A 1 1023 ? 17.646 15.582 -43.143 1.00 64.94 1023 ASN A C 1
ATOM 8616 O O . ASN A 1 1023 ? 17.449 16.715 -43.585 1.00 64.94 1023 ASN A O 1
ATOM 8620 N N . PHE A 1 1024 ? 18.416 15.388 -42.064 1.00 67.31 1024 PHE A N 1
ATOM 8621 C CA . PHE A 1 1024 ? 19.097 16.499 -41.378 1.00 67.31 1024 PHE A CA 1
ATOM 8622 C C . PHE A 1 1024 ? 20.160 17.168 -42.266 1.00 67.31 1024 PHE A C 1
ATOM 8624 O O . PHE A 1 1024 ? 20.237 18.398 -42.321 1.00 67.31 1024 PHE A O 1
ATOM 8631 N N . ILE A 1 1025 ? 20.939 16.375 -43.007 1.00 64.12 1025 ILE A N 1
ATOM 8632 C CA . ILE A 1 1025 ? 21.965 16.868 -43.936 1.00 64.12 1025 ILE A CA 1
ATOM 8633 C C . ILE A 1 1025 ? 21.333 17.634 -45.116 1.00 64.12 1025 ILE A C 1
ATOM 8635 O O . ILE A 1 1025 ? 21.799 18.712 -45.477 1.00 64.12 1025 ILE A O 1
ATOM 8639 N N . GLU A 1 1026 ? 20.258 17.123 -45.716 1.00 62.59 1026 GLU A N 1
ATOM 8640 C CA . GLU A 1 1026 ? 19.506 17.793 -46.786 1.00 62.59 1026 GLU A CA 1
ATOM 8641 C C . GLU A 1 1026 ? 18.800 19.056 -46.271 1.00 62.59 1026 GLU A C 1
ATOM 8643 O O . GLU A 1 1026 ? 18.847 20.100 -46.927 1.00 62.59 1026 GLU A O 1
ATOM 8648 N N . SER A 1 1027 ? 18.238 19.019 -45.057 1.00 65.12 1027 SER A N 1
ATOM 8649 C CA . SER A 1 1027 ? 17.692 20.202 -44.381 1.00 65.12 1027 SER A CA 1
ATOM 8650 C C . SER A 1 1027 ? 18.745 21.309 -44.257 1.00 65.12 1027 SER A C 1
ATOM 8652 O O . SER A 1 1027 ? 18.448 22.467 -44.562 1.00 65.12 1027 SER A O 1
ATOM 8654 N N . TYR A 1 1028 ? 19.976 20.970 -43.857 1.00 66.06 1028 TYR A N 1
ATOM 8655 C CA . TYR A 1 1028 ? 21.101 21.908 -43.796 1.00 66.06 1028 TYR A CA 1
ATOM 8656 C C . TYR A 1 1028 ? 21.449 22.490 -45.180 1.00 66.06 1028 TYR A C 1
ATOM 8658 O O . TYR A 1 1028 ? 21.520 23.716 -45.330 1.00 66.06 1028 TYR A O 1
ATOM 8666 N N . LYS A 1 1029 ? 21.577 21.635 -46.209 1.00 63.88 1029 LYS A N 1
ATOM 8667 C CA . LYS A 1 1029 ? 21.900 22.024 -47.600 1.00 63.88 1029 LYS A CA 1
ATOM 8668 C C . LYS A 1 1029 ? 20.929 23.047 -48.186 1.00 63.88 1029 LYS A C 1
ATOM 8670 O O . LYS A 1 1029 ? 21.357 23.964 -48.878 1.00 63.88 1029 LYS A O 1
ATOM 8675 N N . ARG A 1 1030 ? 19.628 22.911 -47.905 1.00 63.41 1030 ARG A N 1
ATOM 8676 C CA . ARG A 1 1030 ? 18.581 23.805 -48.438 1.00 63.41 1030 ARG A CA 1
ATOM 8677 C C . ARG A 1 1030 ? 18.718 25.262 -47.982 1.00 63.41 1030 ARG A C 1
ATOM 8679 O O . ARG A 1 1030 ? 18.167 26.139 -48.633 1.00 63.41 1030 ARG A O 1
ATOM 8686 N N . VAL A 1 1031 ? 19.417 25.519 -46.873 1.00 59.97 1031 VAL A N 1
ATOM 8687 C CA . VAL A 1 1031 ? 19.622 26.872 -46.318 1.00 59.97 1031 VAL A CA 1
ATOM 8688 C C . VAL A 1 1031 ? 21.010 27.429 -46.653 1.00 59.97 1031 VAL A C 1
ATOM 8690 O O . VAL A 1 1031 ? 21.180 28.639 -46.746 1.00 59.97 1031 VAL A O 1
ATOM 8693 N N . HIS A 1 1032 ? 21.993 26.561 -46.898 1.00 59.00 1032 HIS A N 1
ATOM 8694 C CA . HIS A 1 1032 ? 23.387 26.938 -47.140 1.00 59.00 1032 HIS A CA 1
ATOM 8695 C C . HIS A 1 1032 ? 23.723 26.759 -48.631 1.00 59.00 1032 HIS A C 1
ATOM 8697 O O . HIS A 1 1032 ? 24.403 25.819 -49.038 1.00 59.00 1032 HIS A O 1
ATOM 8703 N N . SER A 1 1033 ? 23.186 27.643 -49.478 1.00 50.62 1033 SER A N 1
ATOM 8704 C CA . SER A 1 1033 ? 23.306 27.589 -50.940 1.00 50.62 1033 SER A CA 1
ATOM 8705 C C . SER A 1 1033 ? 24.624 28.183 -51.469 1.00 50.62 1033 SER A C 1
ATOM 8707 O O . SER A 1 1033 ? 24.594 29.187 -52.181 1.00 50.62 1033 SER A O 1
ATOM 8709 N N . GLN A 1 1034 ? 25.782 27.589 -51.156 1.00 45.97 1034 GLN A N 1
ATOM 8710 C CA . GLN A 1 1034 ? 27.045 27.922 -51.839 1.00 45.97 1034 GLN A CA 1
ATOM 8711 C C . GLN A 1 1034 ? 27.871 26.667 -52.194 1.00 45.97 1034 GLN A C 1
ATOM 8713 O O . GLN A 1 1034 ? 28.311 25.916 -51.334 1.00 45.97 1034 GLN A O 1
ATOM 8718 N N . GLU A 1 1035 ? 27.982 26.466 -53.514 1.00 49.06 1035 GLU A N 1
ATOM 8719 C CA . GLU A 1 1035 ? 28.918 25.694 -54.354 1.00 49.06 1035 GLU A CA 1
ATOM 8720 C C . GLU A 1 1035 ? 29.446 24.294 -53.930 1.00 49.06 1035 GLU A C 1
ATOM 8722 O O . GLU A 1 1035 ? 30.119 24.100 -52.928 1.00 49.06 1035 GLU A O 1
ATOM 8727 N N . ASN A 1 1036 ? 29.264 23.328 -54.853 1.00 50.12 1036 ASN A N 1
ATOM 8728 C CA . ASN A 1 1036 ? 29.923 22.005 -54.980 1.00 50.12 1036 ASN A CA 1
ATOM 8729 C C . ASN A 1 1036 ? 29.361 20.756 -54.261 1.00 50.12 1036 ASN A C 1
ATOM 8731 O O . ASN A 1 1036 ? 30.007 19.711 -54.280 1.00 50.12 1036 ASN A O 1
ATOM 8735 N N . ILE A 1 1037 ? 28.121 20.760 -53.768 1.00 43.53 1037 ILE A N 1
ATOM 8736 C CA . ILE A 1 1037 ? 27.521 19.591 -53.080 1.00 43.53 1037 ILE A CA 1
ATOM 8737 C C . ILE A 1 1037 ? 27.083 18.413 -54.007 1.00 43.53 1037 ILE A C 1
ATOM 8739 O O . ILE A 1 1037 ? 27.264 17.255 -53.620 1.00 43.53 1037 ILE A O 1
ATOM 8743 N N . PRO A 1 1038 ? 26.577 18.610 -55.247 1.00 43.09 1038 PRO A N 1
ATOM 8744 C CA . PRO A 1 1038 ? 26.212 17.494 -56.140 1.00 43.09 1038 PRO A CA 1
ATOM 8745 C C . PRO A 1 1038 ? 27.406 16.644 -56.618 1.00 43.09 1038 PRO A C 1
ATOM 8747 O O . PRO A 1 1038 ? 27.333 15.416 -56.593 1.00 43.09 1038 PRO A O 1
ATOM 8750 N N . LYS A 1 1039 ? 28.545 17.279 -56.945 1.00 46.16 1039 LYS A N 1
ATOM 8751 C CA . LYS A 1 1039 ? 29.829 16.595 -57.235 1.00 46.16 1039 LYS A CA 1
ATOM 8752 C C . LYS A 1 1039 ? 30.364 15.812 -56.029 1.00 46.16 1039 LYS A C 1
ATOM 8754 O O . LYS A 1 1039 ? 31.188 14.909 -56.166 1.00 46.16 1039 LYS A O 1
ATOM 8759 N N . LEU A 1 1040 ? 29.890 16.164 -54.839 1.00 44.25 1040 LEU A N 1
ATOM 8760 C CA . LEU A 1 1040 ? 30.281 15.581 -53.568 1.00 44.25 1040 LEU A CA 1
ATOM 8761 C C . LEU A 1 1040 ? 29.520 14.304 -53.238 1.00 44.25 1040 LEU A C 1
ATOM 8763 O O . LEU A 1 1040 ? 30.137 13.343 -52.792 1.00 44.25 1040 LEU A O 1
ATOM 8767 N N . LYS A 1 1041 ? 28.212 14.261 -53.533 1.00 41.12 1041 LYS A N 1
ATOM 8768 C CA . LYS A 1 1041 ? 27.428 13.016 -53.518 1.00 41.12 1041 LYS A CA 1
ATOM 8769 C C . LYS A 1 1041 ? 28.050 12.004 -54.477 1.00 41.12 1041 LYS A C 1
ATOM 8771 O O . LYS A 1 1041 ? 28.192 10.845 -54.124 1.00 41.12 1041 LYS A O 1
ATOM 8776 N N . GLU A 1 1042 ? 28.508 12.453 -55.641 1.00 46.34 1042 GLU A N 1
ATOM 8777 C CA . GLU A 1 1042 ? 29.199 11.604 -56.613 1.00 46.34 1042 GLU A CA 1
ATOM 8778 C C . GLU A 1 1042 ? 30.559 11.090 -56.099 1.00 46.34 1042 GLU A C 1
ATOM 8780 O O . GLU A 1 1042 ? 30.852 9.909 -56.256 1.00 46.34 1042 GLU A O 1
ATOM 8785 N N . ARG A 1 1043 ? 31.370 11.928 -55.427 1.00 45.84 1043 ARG A N 1
ATOM 8786 C CA . ARG A 1 1043 ? 32.653 11.524 -54.806 1.00 45.84 1043 ARG A CA 1
ATOM 8787 C C . ARG A 1 1043 ? 32.478 10.604 -53.597 1.00 45.84 1043 ARG A C 1
ATOM 8789 O O . ARG A 1 1043 ? 33.174 9.599 -53.515 1.00 45.84 1043 ARG A O 1
ATOM 8796 N N . PHE A 1 1044 ? 31.557 10.926 -52.692 1.00 43.06 1044 PHE A N 1
ATOM 8797 C CA . PHE A 1 1044 ? 31.230 10.107 -51.525 1.00 43.06 1044 PHE A CA 1
ATOM 8798 C C . PHE A 1 1044 ? 30.663 8.756 -51.960 1.00 43.06 1044 PHE A C 1
ATOM 8800 O O . PHE A 1 1044 ? 31.176 7.725 -51.542 1.00 43.06 1044 PHE A O 1
ATOM 8807 N N . MET A 1 1045 ? 29.704 8.743 -52.894 1.00 45.66 1045 MET A N 1
ATOM 8808 C CA . MET A 1 1045 ? 29.197 7.497 -53.473 1.00 45.66 1045 MET A CA 1
ATOM 8809 C C . MET A 1 1045 ? 30.282 6.750 -54.248 1.00 45.66 1045 MET A C 1
ATOM 8811 O O . MET A 1 1045 ? 30.272 5.534 -54.219 1.00 45.66 1045 MET A O 1
ATOM 8815 N N . LYS A 1 1046 ? 31.260 7.415 -54.880 1.00 47.56 1046 LYS A N 1
ATOM 8816 C CA . LYS A 1 1046 ? 32.425 6.730 -55.471 1.00 47.56 1046 LYS A CA 1
ATOM 8817 C C . LYS A 1 1046 ? 33.289 6.033 -54.425 1.00 47.56 1046 LYS A C 1
ATOM 8819 O O . LYS A 1 1046 ? 33.648 4.888 -54.649 1.00 47.56 1046 LYS A O 1
ATOM 8824 N N . VAL A 1 1047 ? 33.600 6.697 -53.309 1.00 44.50 1047 VAL A N 1
ATOM 8825 C CA . VAL A 1 1047 ? 34.413 6.138 -52.209 1.00 44.50 1047 VAL A CA 1
ATOM 8826 C C . VAL A 1 1047 ? 33.676 4.988 -51.514 1.00 44.50 1047 VAL A C 1
ATOM 8828 O O . VAL A 1 1047 ? 34.245 3.919 -51.285 1.00 44.50 1047 VAL A O 1
ATOM 8831 N N . VAL A 1 1048 ? 32.383 5.170 -51.251 1.00 42.03 1048 VAL A N 1
ATOM 8832 C CA . VAL A 1 1048 ? 31.502 4.149 -50.675 1.00 42.03 1048 VAL A CA 1
ATOM 8833 C C . VAL A 1 1048 ? 31.303 2.979 -51.644 1.00 42.03 1048 VAL A C 1
ATOM 8835 O O . VAL A 1 1048 ? 31.442 1.835 -51.231 1.00 42.03 1048 VAL A O 1
ATOM 8838 N N . ASN A 1 1049 ? 31.084 3.226 -52.940 1.00 43.12 1049 ASN A N 1
ATOM 8839 C CA . ASN A 1 1049 ? 30.955 2.169 -53.950 1.00 43.12 1049 ASN A CA 1
ATOM 8840 C C . ASN A 1 1049 ? 32.278 1.426 -54.175 1.00 43.12 1049 ASN A C 1
ATOM 8842 O O . ASN A 1 1049 ? 32.259 0.208 -54.291 1.00 43.12 1049 ASN A O 1
ATOM 8846 N N . SER A 1 1050 ? 33.427 2.111 -54.139 1.00 42.50 1050 SER A N 1
ATOM 8847 C CA . SER A 1 1050 ? 34.739 1.446 -54.168 1.00 42.50 1050 SER A CA 1
ATOM 8848 C C . SER A 1 1050 ? 35.006 0.607 -52.913 1.00 42.50 1050 SER A C 1
ATOM 8850 O O . SER A 1 1050 ? 35.761 -0.357 -52.966 1.00 42.50 1050 SER A O 1
ATOM 8852 N N . SER A 1 1051 ? 34.358 0.941 -51.792 1.00 37.66 1051 SER A N 1
ATOM 8853 C CA . SER A 1 1051 ? 34.390 0.137 -50.564 1.00 37.66 1051 SER A CA 1
ATOM 8854 C C . SER A 1 1051 ? 33.398 -1.037 -50.627 1.00 37.66 1051 SER A C 1
ATOM 8856 O O . SER A 1 1051 ? 33.694 -2.112 -50.123 1.00 37.66 1051 SER A O 1
ATOM 8858 N N . LEU A 1 1052 ? 32.253 -0.873 -51.302 1.00 34.22 1052 LEU A N 1
ATOM 8859 C CA . LEU A 1 1052 ? 31.269 -1.935 -51.557 1.00 34.22 1052 LEU A CA 1
ATOM 8860 C C . LEU A 1 1052 ? 31.759 -2.973 -52.580 1.00 34.22 1052 LEU A C 1
ATOM 8862 O O . LEU A 1 1052 ? 31.461 -4.151 -52.414 1.00 34.22 1052 LEU A O 1
ATOM 8866 N N . GLU A 1 1053 ? 32.538 -2.577 -53.592 1.00 35.06 1053 GLU A N 1
ATOM 8867 C CA . GLU A 1 1053 ? 33.178 -3.505 -54.546 1.00 35.06 1053 GLU A CA 1
ATOM 8868 C C . GLU A 1 1053 ? 34.209 -4.430 -53.873 1.00 35.06 1053 GLU A C 1
ATOM 8870 O O . GLU A 1 1053 ? 34.426 -5.548 -54.341 1.00 35.06 1053 GLU A O 1
ATOM 8875 N N . LEU A 1 1054 ? 34.790 -4.005 -52.744 1.00 37.03 1054 LEU A N 1
ATOM 8876 C CA . LEU A 1 1054 ? 35.647 -4.845 -51.900 1.00 37.03 1054 LEU A CA 1
ATOM 8877 C C . LEU A 1 1054 ? 34.837 -5.821 -51.026 1.00 37.03 1054 LEU A C 1
ATOM 8879 O O . LEU A 1 1054 ? 35.311 -6.917 -50.758 1.00 37.03 1054 LEU A O 1
ATOM 8883 N N . VAL A 1 1055 ? 33.606 -5.465 -50.636 1.00 34.22 1055 VAL A N 1
ATOM 8884 C CA . VAL A 1 1055 ? 32.730 -6.292 -49.777 1.00 34.22 1055 VAL A CA 1
ATOM 8885 C C . VAL A 1 1055 ? 31.860 -7.272 -50.586 1.00 34.22 1055 VAL A C 1
ATOM 8887 O O . VAL A 1 1055 ? 31.481 -8.324 -50.087 1.00 34.22 1055 VAL A O 1
ATOM 8890 N N . HIS A 1 1056 ? 31.546 -6.981 -51.855 1.00 30.17 1056 HIS A N 1
ATOM 8891 C CA . HIS A 1 1056 ? 30.758 -7.877 -52.724 1.00 30.17 1056 HIS A CA 1
ATOM 8892 C C . HIS A 1 1056 ? 31.561 -8.992 -53.412 1.00 30.17 1056 HIS A C 1
ATOM 8894 O O . HIS A 1 1056 ? 30.968 -9.827 -54.093 1.00 30.17 1056 HIS A O 1
ATOM 8900 N N . ASN A 1 1057 ? 32.880 -9.052 -53.213 1.00 29.52 1057 ASN A N 1
ATOM 8901 C CA . ASN A 1 1057 ? 33.735 -10.106 -53.767 1.00 29.52 1057 ASN A CA 1
ATOM 8902 C C . ASN A 1 1057 ? 34.195 -11.144 -52.729 1.00 29.52 1057 ASN A C 1
ATOM 8904 O O . ASN A 1 1057 ? 35.177 -11.849 -52.951 1.00 29.52 1057 ASN A O 1
ATOM 8908 N N . GLU A 1 1058 ? 33.446 -11.343 -51.643 1.00 35.34 1058 GLU A N 1
ATOM 8909 C CA . GLU A 1 1058 ? 33.577 -12.557 -50.829 1.00 35.34 1058 GLU A CA 1
ATOM 8910 C C . GLU A 1 1058 ? 32.847 -13.734 -51.494 1.00 35.34 1058 GLU A C 1
ATOM 8912 O O . GLU A 1 1058 ? 31.755 -14.145 -51.113 1.00 35.34 1058 GLU A O 1
ATOM 8917 N N . SER A 1 1059 ? 33.442 -14.260 -52.565 1.00 36.97 1059 SER A N 1
ATOM 8918 C CA . SER A 1 1059 ? 33.368 -15.682 -52.936 1.00 36.97 1059 SER A CA 1
ATOM 8919 C C . SER A 1 1059 ? 34.220 -15.972 -54.174 1.00 36.97 1059 SER A C 1
ATOM 8921 O O . SER A 1 1059 ? 33.710 -16.293 -55.246 1.00 36.97 1059 SER A O 1
ATOM 8923 N N . LYS A 1 1060 ? 35.549 -15.896 -54.016 1.00 30.75 1060 LYS A N 1
ATOM 8924 C CA . LYS A 1 1060 ? 36.517 -16.841 -54.606 1.00 30.75 1060 LYS A CA 1
ATOM 8925 C C . LYS A 1 1060 ? 37.935 -16.538 -54.113 1.00 30.75 1060 LYS A C 1
ATOM 8927 O O . LYS A 1 1060 ? 38.448 -15.440 -54.238 1.00 30.75 1060 LYS A O 1
ATOM 8932 N N . THR A 1 1061 ? 38.544 -17.579 -53.571 1.00 40.09 1061 THR A N 1
ATOM 8933 C CA . THR A 1 1061 ? 39.916 -17.723 -53.080 1.00 40.09 1061 THR A CA 1
ATOM 8934 C C . THR A 1 1061 ? 41.022 -17.199 -54.018 1.00 40.09 1061 THR A C 1
ATOM 8936 O O . THR A 1 1061 ? 40.989 -17.510 -55.210 1.00 40.09 1061 THR A O 1
ATOM 8939 N N . THR A 1 1062 ? 42.062 -16.576 -53.427 1.00 44.66 1062 THR A N 1
ATOM 8940 C CA . THR A 1 1062 ? 43.531 -16.806 -53.609 1.00 44.66 1062 THR A CA 1
ATOM 8941 C C . THR A 1 1062 ? 44.465 -15.582 -53.761 1.00 44.66 1062 THR A C 1
ATOM 8943 O O . THR A 1 1062 ? 45.618 -15.797 -54.130 1.00 44.66 1062 THR A O 1
ATOM 8946 N N . ASP A 1 1063 ? 44.090 -14.337 -53.441 1.00 56.69 1063 ASP A N 1
ATOM 8947 C CA . ASP A 1 1063 ? 44.978 -13.165 -53.622 1.00 56.69 1063 ASP A CA 1
ATOM 8948 C C . ASP A 1 1063 ? 45.505 -12.558 -52.301 1.00 56.69 1063 ASP A C 1
ATOM 8950 O O . ASP A 1 1063 ? 44.777 -12.441 -51.332 1.00 56.69 1063 ASP A O 1
ATOM 8954 N N . ILE A 1 1064 ? 46.800 -12.216 -52.282 1.00 69.00 1064 ILE A N 1
ATOM 8955 C CA . ILE A 1 1064 ? 47.609 -11.633 -51.186 1.00 69.00 1064 ILE A CA 1
ATOM 8956 C C . ILE A 1 1064 ? 46.839 -10.644 -50.284 1.00 69.00 1064 ILE A C 1
ATOM 8958 O O . ILE A 1 1064 ? 46.333 -9.644 -50.794 1.00 69.00 1064 ILE A O 1
ATOM 8962 N N . GLU A 1 1065 ? 46.903 -10.815 -48.957 1.00 80.06 1065 GLU A N 1
ATOM 8963 C CA . GLU A 1 1065 ? 46.282 -9.897 -47.985 1.00 80.06 1065 GLU A CA 1
ATOM 8964 C C . GLU A 1 1065 ? 47.305 -9.264 -47.028 1.00 80.06 1065 GLU A C 1
ATOM 8966 O O . GLU A 1 1065 ? 48.188 -9.932 -46.486 1.00 80.06 1065 GLU A O 1
ATOM 8971 N N . TRP A 1 1066 ? 47.175 -7.951 -46.817 1.00 83.69 1066 TRP A N 1
ATOM 8972 C CA . TRP A 1 1066 ? 47.924 -7.184 -45.820 1.00 83.69 1066 TRP A CA 1
ATOM 8973 C C . TRP A 1 1066 ? 46.981 -6.832 -44.676 1.00 83.69 1066 TRP A C 1
ATOM 8975 O O . TRP A 1 1066 ? 46.004 -6.115 -44.893 1.00 83.69 1066 TRP A O 1
ATOM 8985 N N . ILE A 1 1067 ? 47.264 -7.336 -43.477 1.00 78.94 1067 ILE A N 1
ATOM 8986 C CA . ILE A 1 1067 ? 46.363 -7.221 -42.328 1.00 78.94 1067 ILE A CA 1
ATOM 8987 C C . ILE A 1 1067 ? 46.989 -6.283 -41.286 1.00 78.94 1067 ILE A C 1
ATOM 8989 O O . ILE A 1 1067 ? 48.108 -6.553 -40.839 1.00 78.94 1067 ILE A O 1
ATOM 8993 N N . PRO A 1 1068 ? 46.313 -5.188 -40.886 1.00 75.75 1068 PRO A N 1
ATOM 8994 C CA . PRO A 1 1068 ? 46.795 -4.288 -39.838 1.00 75.75 1068 PRO A CA 1
ATOM 8995 C C . PRO A 1 1068 ? 47.007 -4.994 -38.495 1.00 75.75 1068 PRO A C 1
ATOM 8997 O O . PRO A 1 1068 ? 46.197 -5.821 -38.081 1.00 75.75 1068 PRO A O 1
ATOM 9000 N N . TRP A 1 1069 ? 48.087 -4.651 -37.792 1.00 82.25 1069 TRP A N 1
ATOM 9001 C CA . TRP A 1 1069 ? 48.457 -5.243 -36.508 1.00 82.25 1069 TRP A CA 1
ATOM 9002 C C . TRP A 1 1069 ? 49.323 -4.314 -35.660 1.00 82.25 1069 TRP A C 1
ATOM 9004 O O . TRP A 1 1069 ? 50.001 -3.415 -36.165 1.00 82.25 1069 TRP A O 1
ATOM 9014 N N . LEU A 1 1070 ? 49.320 -4.562 -34.352 1.00 71.44 1070 LEU A N 1
ATOM 9015 C CA . LEU A 1 1070 ? 50.186 -3.897 -33.385 1.00 71.44 1070 LEU A CA 1
ATOM 9016 C C . LEU A 1 1070 ? 51.288 -4.860 -32.953 1.00 71.44 1070 LEU A C 1
ATOM 9018 O O . LEU A 1 1070 ? 51.013 -5.889 -32.340 1.00 71.44 1070 LEU A O 1
ATOM 9022 N N . ALA A 1 1071 ? 52.546 -4.514 -33.221 1.00 74.12 1071 ALA A N 1
ATOM 9023 C CA . ALA A 1 1071 ? 53.682 -5.376 -32.902 1.00 74.12 1071 ALA A CA 1
ATOM 9024 C C . ALA A 1 1071 ? 53.755 -5.736 -31.405 1.00 74.12 1071 ALA A C 1
ATOM 9026 O O . ALA A 1 1071 ? 54.165 -6.843 -31.058 1.00 74.12 1071 ALA A O 1
ATOM 9027 N N . SER A 1 1072 ? 53.290 -4.837 -30.530 1.00 72.06 1072 SER A N 1
ATOM 9028 C CA . SER A 1 1072 ? 53.231 -5.023 -29.077 1.00 72.06 1072 SER A CA 1
ATOM 9029 C C . SER A 1 1072 ? 52.225 -6.091 -28.612 1.00 72.06 1072 SER A C 1
ATOM 9031 O O . SER A 1 1072 ? 52.337 -6.568 -27.483 1.00 72.06 1072 SER A O 1
ATOM 9033 N N . GLN A 1 1073 ? 51.275 -6.499 -29.464 1.00 73.69 1073 GLN A N 1
ATOM 9034 C CA . GLN A 1 1073 ? 50.266 -7.529 -29.164 1.00 73.69 1073 GLN A CA 1
ATOM 9035 C C . GLN A 1 1073 ? 50.766 -8.965 -29.374 1.00 73.69 1073 GLN A C 1
ATOM 9037 O O . GLN A 1 1073 ? 50.087 -9.913 -28.985 1.00 73.69 1073 GLN A O 1
ATOM 9042 N N . GLY A 1 1074 ? 51.949 -9.136 -29.964 1.00 79.12 1074 GLY A N 1
ATOM 9043 C CA . GLY A 1 1074 ? 52.546 -10.444 -30.202 1.00 79.12 1074 GLY A CA 1
ATOM 9044 C C . GLY A 1 1074 ? 51.948 -11.180 -31.397 1.00 79.12 1074 GLY A C 1
ATOM 9045 O O . GLY A 1 1074 ? 51.740 -10.575 -32.448 1.00 79.12 1074 GLY A O 1
ATOM 9046 N N . MET A 1 1075 ? 51.739 -12.494 -31.276 1.00 84.94 1075 MET A N 1
ATOM 9047 C CA . MET A 1 1075 ? 51.335 -13.375 -32.383 1.00 84.94 1075 MET A CA 1
ATOM 9048 C C . MET A 1 1075 ? 49.937 -13.033 -32.933 1.00 84.94 1075 MET A C 1
ATOM 9050 O O . MET A 1 1075 ? 48.973 -13.083 -32.167 1.00 84.94 1075 MET A O 1
ATOM 9054 N N . PRO A 1 1076 ? 49.801 -12.753 -34.246 1.00 80.00 1076 PRO A N 1
ATOM 9055 C CA . PRO A 1 1076 ? 48.497 -12.597 -34.884 1.00 80.00 1076 PRO A CA 1
ATOM 9056 C C . PRO A 1 1076 ? 47.619 -13.845 -34.776 1.00 80.00 1076 PRO A C 1
ATOM 9058 O O . PRO A 1 1076 ? 48.113 -14.968 -34.891 1.00 80.00 1076 PRO A O 1
ATOM 9061 N N . THR A 1 1077 ? 46.317 -13.643 -34.561 1.00 71.81 1077 THR A N 1
ATOM 9062 C CA . THR A 1 1077 ? 45.316 -14.716 -34.406 1.00 71.81 1077 THR A CA 1
ATOM 9063 C C . THR A 1 1077 ? 44.649 -15.133 -35.720 1.00 71.81 1077 THR A C 1
ATOM 9065 O O . THR A 1 1077 ? 43.899 -16.107 -35.730 1.00 71.81 1077 THR A O 1
ATOM 9068 N N . GLU A 1 1078 ? 44.914 -14.422 -36.820 1.00 62.19 1078 GLU A N 1
ATOM 9069 C CA . GLU A 1 1078 ? 44.252 -14.599 -38.118 1.00 62.19 1078 GLU A CA 1
ATOM 9070 C C . GLU A 1 1078 ? 45.269 -14.822 -39.254 1.00 62.19 1078 GLU A C 1
ATOM 9072 O O . GLU A 1 1078 ? 46.322 -14.189 -39.301 1.00 62.19 1078 GLU A O 1
ATOM 9077 N N . GLY A 1 1079 ? 44.931 -15.714 -40.193 1.00 71.44 1079 GLY A N 1
ATOM 9078 C CA . GLY A 1 1079 ? 45.659 -15.919 -41.453 1.00 71.44 1079 GLY A CA 1
ATOM 9079 C C . GLY A 1 1079 ? 46.941 -16.775 -41.396 1.00 71.44 1079 GLY A C 1
ATOM 9080 O O . GLY A 1 1079 ? 47.503 -17.067 -40.342 1.00 71.44 1079 GLY A O 1
ATOM 9081 N N . ASN A 1 1080 ? 47.411 -17.198 -42.579 1.00 82.12 1080 ASN A N 1
ATOM 9082 C CA . ASN A 1 1080 ? 48.678 -17.919 -42.758 1.00 82.12 1080 ASN A CA 1
ATOM 9083 C C . ASN A 1 1080 ? 49.829 -16.918 -42.945 1.00 82.12 1080 ASN A C 1
ATOM 9085 O O . ASN A 1 1080 ? 50.052 -16.416 -44.051 1.00 82.12 1080 ASN A O 1
ATOM 9089 N N . LEU A 1 1081 ? 50.553 -16.637 -41.859 1.00 88.38 1081 LEU A N 1
ATOM 9090 C CA . LEU A 1 1081 ? 51.682 -15.703 -41.828 1.00 88.38 1081 LEU A CA 1
ATOM 9091 C C . LEU A 1 1081 ? 52.816 -16.120 -42.775 1.00 88.38 1081 LEU A C 1
ATOM 9093 O O . LEU A 1 1081 ? 53.302 -17.255 -42.742 1.00 88.38 1081 LEU A O 1
ATOM 9097 N N . VAL A 1 1082 ? 53.320 -15.172 -43.567 1.00 91.44 1082 VAL A N 1
ATOM 9098 C CA . VAL A 1 1082 ? 54.443 -15.435 -44.475 1.00 91.44 1082 VAL A CA 1
ATOM 9099 C C . VAL A 1 1082 ? 55.772 -15.358 -43.727 1.00 91.44 1082 VAL A C 1
ATOM 9101 O O . VAL A 1 1082 ? 56.239 -14.284 -43.340 1.00 91.44 1082 VAL A O 1
ATOM 9104 N N . TYR A 1 1083 ? 56.408 -16.516 -43.554 1.00 92.94 1083 TYR A N 1
ATOM 9105 C CA . TYR A 1 1083 ? 57.719 -16.639 -42.920 1.00 92.94 1083 TYR A CA 1
ATOM 9106 C C . TYR A 1 1083 ? 58.807 -15.888 -43.701 1.00 92.94 1083 TYR A C 1
ATOM 9108 O O . TYR A 1 1083 ? 59.053 -16.155 -44.885 1.00 92.94 1083 TYR A O 1
ATOM 9116 N N . ALA A 1 1084 ? 59.490 -14.971 -43.016 1.00 93.62 1084 ALA A N 1
ATOM 9117 C CA . ALA A 1 1084 ? 60.484 -14.082 -43.604 1.00 93.62 1084 ALA A CA 1
ATOM 9118 C C . ALA A 1 1084 ? 61.912 -14.327 -43.124 1.00 93.62 1084 ALA A C 1
ATOM 9120 O O . ALA A 1 1084 ? 62.851 -13.968 -43.834 1.00 93.62 1084 ALA A O 1
ATOM 9121 N N . GLY A 1 1085 ? 62.093 -15.016 -42.001 1.00 93.94 1085 GLY A N 1
ATOM 9122 C CA . GLY A 1 1085 ? 63.409 -15.416 -41.528 1.00 93.94 1085 GLY A CA 1
ATOM 9123 C C . GLY A 1 1085 ? 63.420 -15.717 -40.040 1.00 93.94 1085 GLY A C 1
ATOM 9124 O O . GLY A 1 1085 ? 62.387 -16.075 -39.480 1.00 93.94 1085 GLY A O 1
ATOM 9125 N N . TYR A 1 1086 ? 64.581 -15.608 -39.407 1.00 94.31 1086 TYR A N 1
ATOM 9126 C CA . TYR A 1 1086 ? 64.752 -15.957 -38.000 1.00 94.31 1086 TYR A CA 1
ATOM 9127 C C . TYR A 1 1086 ? 65.869 -15.157 -37.332 1.00 94.31 1086 TYR A C 1
ATOM 9129 O O . TYR A 1 1086 ? 66.817 -14.735 -38.000 1.00 94.31 1086 TYR A O 1
ATOM 9137 N N . ASP A 1 1087 ? 65.754 -14.989 -36.018 1.00 90.56 1087 ASP A N 1
ATOM 9138 C CA . ASP A 1 1087 ? 66.760 -14.366 -35.153 1.00 90.56 1087 ASP A CA 1
ATOM 9139 C C . ASP A 1 1087 ? 67.782 -15.399 -34.621 1.00 90.56 1087 ASP A C 1
ATOM 9141 O O . ASP A 1 1087 ? 67.645 -16.599 -34.860 1.00 90.56 1087 ASP A O 1
ATOM 9145 N N . VAL A 1 1088 ? 68.818 -14.963 -33.894 1.00 88.25 1088 VAL A N 1
ATOM 9146 C CA . VAL A 1 1088 ? 69.909 -15.825 -33.381 1.00 88.25 1088 VAL A CA 1
ATOM 9147 C C . VAL A 1 1088 ? 69.392 -16.946 -32.468 1.00 88.25 1088 VAL A C 1
ATOM 9149 O O . VAL A 1 1088 ? 69.952 -18.039 -32.445 1.00 88.25 1088 VAL A O 1
ATOM 9152 N N . ASP A 1 1089 ? 68.303 -16.695 -31.743 1.00 88.38 1089 ASP A N 1
ATOM 9153 C CA . ASP A 1 1089 ? 67.616 -17.659 -30.874 1.00 88.38 1089 ASP A CA 1
ATOM 9154 C C . ASP A 1 1089 ? 66.626 -18.574 -31.624 1.00 88.38 1089 ASP A C 1
ATOM 9156 O O . ASP A 1 1089 ? 65.890 -19.341 -31.004 1.00 88.38 1089 ASP A O 1
ATOM 9160 N N . HIS A 1 1090 ? 66.620 -18.509 -32.958 1.00 86.31 1090 HIS A N 1
ATOM 9161 C CA . HIS A 1 1090 ? 65.700 -19.196 -33.863 1.00 86.31 1090 HIS A CA 1
ATOM 9162 C C . HIS A 1 1090 ? 64.231 -18.746 -33.774 1.00 86.31 1090 HIS A C 1
ATOM 9164 O O . HIS A 1 1090 ? 63.366 -19.402 -34.365 1.00 86.31 1090 HIS A O 1
ATOM 9170 N N . THR A 1 1091 ? 63.925 -17.621 -33.115 1.00 89.81 1091 THR A N 1
ATOM 9171 C CA . THR A 1 1091 ? 62.580 -17.022 -33.171 1.00 89.81 1091 THR A CA 1
ATOM 9172 C C . THR A 1 1091 ? 62.259 -16.530 -34.579 1.00 89.81 1091 THR A C 1
ATOM 9174 O O . THR A 1 1091 ? 63.129 -16.045 -35.304 1.00 89.81 1091 THR A O 1
ATOM 9177 N N . ALA A 1 1092 ? 61.008 -16.701 -35.010 1.00 91.50 1092 ALA A N 1
ATOM 9178 C CA . ALA A 1 1092 ? 60.613 -16.447 -36.393 1.00 91.50 1092 ALA A CA 1
ATOM 9179 C C . ALA A 1 1092 ? 60.333 -14.959 -36.654 1.00 91.50 1092 ALA A C 1
ATOM 9181 O O . ALA A 1 1092 ? 59.577 -14.314 -35.925 1.00 91.50 1092 ALA A O 1
ATOM 9182 N N . PHE A 1 1093 ? 60.867 -14.449 -37.763 1.00 94.88 1093 PHE A N 1
ATOM 9183 C CA . PHE A 1 1093 ? 60.439 -13.191 -38.360 1.00 94.88 1093 PHE A CA 1
ATOM 9184 C C . PHE A 1 1093 ? 59.390 -13.438 -39.439 1.00 94.88 1093 PHE A C 1
ATOM 9186 O O . PHE A 1 1093 ? 59.540 -14.331 -40.279 1.00 94.88 1093 PHE A O 1
ATOM 9193 N N . TYR A 1 1094 ? 58.374 -12.585 -39.472 1.00 94.56 1094 TYR A N 1
ATOM 9194 C CA . TYR A 1 1094 ? 57.318 -12.613 -40.479 1.00 94.56 1094 TYR A CA 1
ATOM 9195 C C . TYR A 1 1094 ? 57.351 -11.363 -41.353 1.00 94.56 1094 TYR A C 1
ATOM 9197 O O . TYR A 1 1094 ? 57.800 -10.292 -40.933 1.00 94.56 1094 TYR A O 1
ATOM 9205 N N . ALA A 1 1095 ? 56.911 -11.524 -42.600 1.00 93.12 1095 ALA A N 1
ATOM 9206 C CA . ALA A 1 1095 ? 56.850 -10.446 -43.571 1.00 93.12 1095 ALA A CA 1
ATOM 9207 C C . ALA A 1 1095 ? 55.779 -9.435 -43.149 1.00 93.12 1095 ALA A C 1
ATOM 9209 O O . ALA A 1 1095 ? 54.605 -9.780 -43.030 1.00 93.12 1095 ALA A O 1
ATOM 9210 N N . ALA A 1 1096 ? 56.186 -8.187 -42.949 1.00 93.38 1096 ALA A N 1
ATOM 9211 C CA . ALA A 1 1096 ? 55.289 -7.088 -42.633 1.00 93.38 1096 ALA A CA 1
ATOM 9212 C C . ALA A 1 1096 ? 55.712 -5.814 -43.371 1.00 93.38 1096 ALA A C 1
ATOM 9214 O O . ALA A 1 1096 ? 56.770 -5.760 -44.008 1.00 93.38 1096 ALA A O 1
ATOM 9215 N N . ARG A 1 1097 ? 54.882 -4.778 -43.285 1.00 93.19 1097 ARG A N 1
ATOM 9216 C CA . ARG A 1 1097 ? 55.195 -3.427 -43.746 1.00 93.19 1097 ARG A CA 1
ATOM 9217 C C . ARG A 1 1097 ? 54.698 -2.383 -42.760 1.00 93.19 1097 ARG A C 1
ATOM 9219 O O . ARG A 1 1097 ? 53.718 -2.615 -42.066 1.00 93.19 1097 ARG A O 1
ATOM 9226 N N . ALA A 1 1098 ? 55.352 -1.233 -42.718 1.00 90.25 1098 ALA A N 1
ATOM 9227 C CA . ALA A 1 1098 ? 54.928 -0.099 -41.907 1.00 90.25 1098 ALA A CA 1
ATOM 9228 C C . ALA A 1 1098 ? 55.001 1.189 -42.723 1.00 90.25 1098 ALA A C 1
ATOM 9230 O O . ALA A 1 1098 ? 55.864 1.338 -43.594 1.00 90.25 1098 ALA A O 1
ATOM 9231 N N . TYR A 1 1099 ? 54.103 2.122 -42.427 1.00 86.12 1099 TYR A N 1
ATOM 9232 C CA . TYR A 1 1099 ? 54.162 3.464 -42.985 1.00 86.12 1099 TYR A CA 1
ATOM 9233 C C . TYR A 1 1099 ? 55.019 4.354 -42.085 1.00 86.12 1099 TYR A C 1
ATOM 9235 O O . TYR A 1 1099 ? 54.716 4.521 -40.904 1.00 86.12 1099 TYR A O 1
ATOM 9243 N N . PHE A 1 1100 ? 56.098 4.920 -42.623 1.00 80.12 1100 PHE A N 1
ATOM 9244 C CA . PHE A 1 1100 ? 57.042 5.721 -41.846 1.00 80.12 1100 PHE A CA 1
ATOM 9245 C C . PHE A 1 1100 ? 57.621 6.855 -42.695 1.00 80.12 1100 PHE A C 1
ATOM 9247 O O . PHE A 1 1100 ? 58.147 6.622 -43.781 1.00 80.12 1100 PHE A O 1
ATOM 9254 N N . ASN A 1 1101 ? 57.508 8.096 -42.206 1.00 79.06 1101 ASN A N 1
ATOM 9255 C CA . ASN A 1 1101 ? 57.974 9.316 -42.886 1.00 79.06 1101 ASN A CA 1
ATOM 9256 C C . ASN A 1 1101 ? 57.520 9.469 -44.354 1.00 79.06 1101 ASN A C 1
ATOM 9258 O O . ASN A 1 1101 ? 58.245 10.022 -45.176 1.00 79.06 1101 ASN A O 1
ATOM 9262 N N . GLY A 1 1102 ? 56.303 9.024 -44.683 1.00 72.94 1102 GLY A N 1
ATOM 9263 C CA . GLY A 1 1102 ? 55.736 9.154 -46.031 1.00 72.94 1102 GLY A CA 1
ATOM 9264 C C . GLY A 1 1102 ? 55.950 7.945 -46.947 1.00 72.94 1102 GLY A C 1
ATOM 9265 O O . GLY A 1 1102 ? 55.362 7.902 -48.027 1.00 72.94 1102 GLY A O 1
ATOM 9266 N N . ASP A 1 1103 ? 56.738 6.958 -46.510 1.00 80.06 1103 ASP A N 1
ATOM 9267 C CA . ASP A 1 1103 ? 57.073 5.759 -47.276 1.00 80.06 1103 ASP A CA 1
ATOM 9268 C C . ASP A 1 1103 ? 56.395 4.514 -46.678 1.00 80.06 1103 ASP A C 1
ATOM 9270 O O . ASP A 1 1103 ? 56.329 4.349 -45.460 1.00 80.06 1103 ASP A O 1
ATOM 9274 N N . TRP A 1 1104 ? 55.953 3.588 -47.534 1.00 85.50 1104 TRP A N 1
ATOM 9275 C CA . TRP A 1 1104 ? 55.571 2.231 -47.118 1.00 85.50 1104 TRP A CA 1
ATOM 9276 C C . TRP A 1 1104 ? 56.789 1.305 -47.192 1.00 85.50 1104 TRP A C 1
ATOM 9278 O O . TRP A 1 1104 ? 57.281 1.000 -48.283 1.00 85.50 1104 TRP A O 1
ATOM 9288 N N . LEU A 1 1105 ? 57.279 0.865 -46.034 1.00 91.62 1105 LEU A N 1
ATOM 9289 C CA . LEU A 1 1105 ? 58.559 0.174 -45.888 1.00 91.62 1105 LEU A CA 1
ATOM 9290 C C . LEU A 1 1105 ? 58.375 -1.274 -45.412 1.00 91.62 1105 LEU A C 1
ATOM 9292 O O . LEU A 1 1105 ? 57.611 -1.511 -44.479 1.00 91.62 1105 LEU A O 1
ATOM 9296 N N . PRO A 1 1106 ? 59.105 -2.239 -45.998 1.00 94.00 1106 PRO A N 1
ATOM 9297 C CA . PRO A 1 1106 ? 59.273 -3.583 -45.449 1.00 94.00 1106 PRO A CA 1
ATOM 9298 C C . PRO A 1 1106 ? 59.728 -3.581 -43.989 1.00 94.00 1106 PRO A C 1
ATOM 9300 O O . PRO A 1 1106 ? 60.648 -2.845 -43.628 1.00 94.00 1106 PRO A O 1
ATOM 9303 N N . ALA A 1 1107 ? 59.113 -4.442 -43.180 1.00 92.50 1107 ALA A N 1
ATOM 9304 C CA . ALA A 1 1107 ? 59.335 -4.527 -41.746 1.00 92.50 1107 ALA A CA 1
ATOM 9305 C C . ALA A 1 1107 ? 59.694 -5.955 -41.293 1.00 92.50 1107 ALA A C 1
ATOM 9307 O O . ALA A 1 1107 ? 59.156 -6.947 -41.791 1.00 92.50 1107 ALA A O 1
ATOM 9308 N N . LYS A 1 1108 ? 60.616 -6.037 -40.329 1.00 93.44 1108 LYS A N 1
ATOM 9309 C CA . LYS A 1 1108 ? 61.070 -7.237 -39.618 1.00 93.44 1108 LYS A CA 1
ATOM 9310 C C . LYS A 1 1108 ? 60.190 -7.433 -38.390 1.00 93.44 1108 LYS A C 1
ATOM 9312 O O . LYS A 1 1108 ? 60.429 -6.800 -37.363 1.00 93.44 1108 LYS A O 1
ATOM 9317 N N . PHE A 1 1109 ? 59.143 -8.250 -38.496 1.00 95.00 1109 PHE A N 1
ATOM 9318 C CA . PHE A 1 1109 ? 58.194 -8.474 -37.403 1.00 95.00 1109 PHE A CA 1
ATOM 9319 C C . PHE A 1 1109 ? 58.525 -9.740 -36.607 1.00 95.00 1109 PHE A C 1
ATOM 9321 O O . PHE A 1 1109 ? 58.480 -10.836 -37.161 1.00 95.00 1109 PHE A O 1
ATOM 9328 N N . ASN A 1 1110 ? 58.834 -9.584 -35.315 1.00 92.94 1110 ASN A N 1
ATOM 9329 C CA . ASN A 1 1110 ? 59.003 -10.667 -34.347 1.00 92.94 1110 ASN A CA 1
ATOM 9330 C C . ASN A 1 1110 ? 57.823 -10.661 -33.353 1.00 92.94 1110 ASN A C 1
ATOM 9332 O O . ASN A 1 1110 ? 57.864 -9.934 -32.353 1.00 92.94 1110 ASN A O 1
ATOM 9336 N N . PRO A 1 1111 ? 56.772 -11.460 -33.601 1.00 87.69 1111 PRO A N 1
ATOM 9337 C CA . PRO A 1 1111 ? 55.626 -11.548 -32.704 1.00 87.69 1111 PRO A CA 1
ATOM 9338 C C . PRO A 1 1111 ? 55.940 -12.228 -31.368 1.00 87.69 1111 PRO A C 1
ATOM 9340 O O . PRO A 1 1111 ? 55.191 -12.045 -30.420 1.00 87.69 1111 PRO A O 1
ATOM 9343 N N . GLN A 1 1112 ? 57.008 -13.023 -31.260 1.00 85.25 1112 GLN A N 1
ATOM 9344 C CA . GLN A 1 1112 ? 57.352 -13.701 -30.001 1.00 85.25 1112 GLN A CA 1
ATOM 9345 C C . GLN A 1 1112 ? 57.991 -12.733 -29.000 1.00 85.25 1112 GLN A C 1
ATOM 9347 O O . GLN A 1 1112 ? 57.769 -12.844 -27.798 1.00 85.25 1112 GLN A O 1
ATOM 9352 N N . ASN A 1 1113 ? 58.724 -11.742 -29.511 1.00 84.38 1113 ASN A N 1
ATOM 9353 C CA . ASN A 1 1113 ? 59.369 -10.702 -28.714 1.00 84.38 1113 ASN A CA 1
ATOM 9354 C C . ASN A 1 1113 ? 58.597 -9.370 -28.719 1.00 84.38 1113 ASN A C 1
ATOM 9356 O O . ASN A 1 1113 ? 59.124 -8.369 -28.232 1.00 84.38 1113 ASN A O 1
ATOM 9360 N N . ASN A 1 1114 ? 57.371 -9.350 -29.261 1.00 89.94 1114 ASN A N 1
ATOM 9361 C CA . ASN A 1 1114 ? 56.483 -8.185 -29.360 1.00 89.94 1114 ASN A CA 1
ATOM 9362 C C . ASN A 1 1114 ? 57.148 -6.950 -29.996 1.00 89.94 1114 ASN A C 1
ATOM 9364 O O . ASN A 1 1114 ? 56.987 -5.822 -29.523 1.00 89.94 1114 ASN A O 1
ATOM 9368 N N . ARG A 1 1115 ? 57.965 -7.158 -31.036 1.00 89.44 1115 ARG A N 1
ATOM 9369 C CA . ARG A 1 1115 ? 58.789 -6.102 -31.643 1.00 89.44 1115 ARG A CA 1
ATOM 9370 C C . ARG A 1 1115 ? 58.726 -6.133 -33.160 1.00 89.44 1115 ARG A C 1
ATOM 9372 O O . ARG A 1 1115 ? 58.738 -7.199 -33.773 1.00 89.44 1115 ARG A O 1
ATOM 9379 N N . CYS A 1 1116 ? 58.732 -4.956 -33.777 1.00 93.12 1116 CYS A N 1
ATOM 9380 C CA . CYS A 1 1116 ? 58.902 -4.821 -35.215 1.00 93.12 1116 CYS A CA 1
ATOM 9381 C C . CYS A 1 1116 ? 59.861 -3.682 -35.551 1.00 93.12 1116 CYS A C 1
ATOM 9383 O O . CYS A 1 1116 ? 59.877 -2.656 -34.872 1.00 93.12 1116 CYS A O 1
ATOM 9385 N N . TYR A 1 1117 ? 60.663 -3.880 -36.596 1.00 93.69 1117 TYR A N 1
ATOM 9386 C CA . TYR A 1 1117 ? 61.683 -2.928 -37.009 1.00 93.69 1117 TYR A CA 1
ATOM 9387 C C . TYR A 1 1117 ? 61.670 -2.684 -38.514 1.00 93.69 1117 TYR A C 1
ATOM 9389 O O . TYR A 1 1117 ? 61.451 -3.602 -39.301 1.00 93.69 1117 TYR A O 1
ATOM 9397 N N . ILE A 1 1118 ? 61.967 -1.455 -38.919 1.00 94.94 1118 ILE A N 1
ATOM 9398 C CA . ILE A 1 1118 ? 62.148 -1.051 -40.317 1.00 94.94 1118 ILE A CA 1
ATOM 9399 C C . ILE A 1 1118 ? 63.515 -0.408 -40.507 1.00 94.94 1118 ILE A C 1
ATOM 9401 O O . ILE A 1 1118 ? 64.098 0.145 -39.578 1.00 94.94 1118 ILE A O 1
ATOM 9405 N N . SER A 1 1119 ? 64.008 -0.434 -41.739 1.00 92.06 1119 SER A N 1
ATOM 9406 C CA . SER A 1 1119 ? 65.222 0.277 -42.132 1.00 92.06 1119 SER A CA 1
ATOM 9407 C C . SER A 1 1119 ? 64.860 1.623 -42.774 1.00 92.06 1119 SER A C 1
ATOM 9409 O O . SER A 1 1119 ? 64.166 1.642 -43.803 1.00 92.06 1119 SER A O 1
ATOM 9411 N N . TYR A 1 1120 ? 65.321 2.745 -42.221 1.00 91.81 1120 TYR A N 1
ATOM 9412 C CA . TYR A 1 1120 ? 65.094 4.080 -42.783 1.00 91.81 1120 TYR A CA 1
ATOM 9413 C C . TYR A 1 1120 ? 66.303 4.995 -42.557 1.00 91.81 1120 TYR A C 1
ATOM 9415 O O . TYR A 1 1120 ? 66.835 5.082 -41.460 1.00 91.81 1120 TYR A O 1
ATOM 9423 N N . GLY A 1 1121 ? 66.732 5.717 -43.597 1.00 86.56 1121 GLY A N 1
ATOM 9424 C CA . GLY A 1 1121 ? 67.745 6.771 -43.464 1.00 86.56 1121 GLY A CA 1
ATOM 9425 C C . GLY A 1 1121 ? 69.108 6.339 -42.903 1.00 86.56 1121 GLY A C 1
ATOM 9426 O O . GLY A 1 1121 ? 69.775 7.177 -42.308 1.00 86.56 1121 GLY A O 1
ATOM 9427 N N . GLY A 1 1122 ? 69.520 5.078 -43.082 1.00 89.44 1122 GLY A N 1
ATOM 9428 C CA . GLY A 1 1122 ? 70.775 4.547 -42.531 1.00 89.44 1122 GLY A CA 1
ATOM 9429 C C . GLY A 1 1122 ? 70.646 3.870 -41.160 1.00 89.44 1122 GLY A C 1
ATOM 9430 O O . GLY A 1 1122 ? 71.624 3.299 -40.691 1.00 89.44 1122 GLY A O 1
ATOM 9431 N N . TYR A 1 1123 ? 69.454 3.877 -40.556 1.00 91.38 1123 TYR A N 1
ATOM 9432 C CA . TYR A 1 1123 ? 69.211 3.363 -39.207 1.00 91.38 1123 TYR A CA 1
ATOM 9433 C C . TYR A 1 1123 ? 68.072 2.337 -39.159 1.00 91.38 1123 TYR A C 1
ATOM 9435 O O . TYR A 1 1123 ? 67.206 2.284 -40.042 1.00 91.38 1123 TYR A O 1
ATOM 9443 N N . GLU A 1 1124 ? 68.052 1.549 -38.087 1.00 94.12 1124 GLU A N 1
ATOM 9444 C CA . GLU A 1 1124 ? 66.935 0.689 -37.700 1.00 94.12 1124 GLU A CA 1
ATOM 9445 C C . GLU A 1 1124 ? 65.980 1.448 -36.767 1.00 94.12 1124 GLU A C 1
ATOM 9447 O O . GLU A 1 1124 ? 66.383 1.996 -35.743 1.00 94.12 1124 GLU A O 1
ATOM 9452 N N . PHE A 1 1125 ? 64.689 1.450 -37.098 1.00 91.12 1125 PHE A N 1
ATOM 9453 C CA . PHE A 1 1125 ? 63.646 2.065 -36.280 1.00 91.12 1125 PHE A CA 1
ATOM 9454 C C . PHE A 1 1125 ? 62.665 1.021 -35.779 1.00 91.12 1125 PHE A C 1
ATOM 9456 O O . PHE A 1 1125 ? 62.163 0.211 -36.558 1.00 91.12 1125 PHE A O 1
ATOM 9463 N N . TYR A 1 1126 ? 62.348 1.089 -34.489 1.00 89.81 1126 TYR A N 1
ATOM 9464 C CA . TYR A 1 1126 ? 61.216 0.369 -33.920 1.00 89.81 1126 TYR A CA 1
ATOM 9465 C C . TYR A 1 1126 ? 59.903 0.970 -34.431 1.00 89.81 1126 TYR A C 1
ATOM 9467 O O . TYR A 1 1126 ? 59.722 2.190 -34.402 1.00 89.81 1126 TYR A O 1
ATOM 9475 N N . VAL A 1 1127 ? 58.984 0.112 -34.868 1.00 79.19 1127 VAL A N 1
ATOM 9476 C CA . VAL A 1 1127 ? 57.638 0.492 -35.303 1.00 79.19 1127 VAL A CA 1
ATOM 9477 C C . VAL A 1 1127 ? 56.597 -0.369 -34.614 1.00 79.19 1127 VAL A C 1
ATOM 9479 O O . VAL A 1 1127 ? 56.742 -1.584 -34.494 1.00 79.19 1127 VAL A O 1
ATOM 9482 N N . GLU A 1 1128 ? 55.535 0.281 -34.151 1.00 76.56 1128 GLU A N 1
ATOM 9483 C CA . GLU A 1 1128 ? 54.465 -0.392 -33.421 1.00 76.56 1128 GLU A CA 1
ATOM 9484 C C . GLU A 1 1128 ? 53.285 -0.757 -34.330 1.00 76.56 1128 GLU A C 1
ATOM 9486 O O . GLU A 1 1128 ? 52.762 -1.863 -34.228 1.00 76.56 1128 GLU A O 1
ATOM 9491 N N . TYR A 1 1129 ? 52.907 0.131 -35.253 1.00 74.88 1129 TYR A N 1
ATOM 9492 C CA . TYR A 1 1129 ? 51.829 -0.093 -36.217 1.00 74.88 1129 TYR A CA 1
ATOM 9493 C C . TYR A 1 1129 ? 52.384 -0.707 -37.498 1.00 74.88 1129 TYR A C 1
ATOM 9495 O O . TYR A 1 1129 ? 53.235 -0.111 -38.164 1.00 74.88 1129 TYR A O 1
ATOM 9503 N N . ILE A 1 1130 ? 51.893 -1.892 -37.842 1.00 87.44 1130 ILE A N 1
ATOM 9504 C CA . ILE A 1 1130 ? 52.349 -2.660 -38.998 1.00 87.44 1130 ILE A CA 1
ATOM 9505 C C . ILE A 1 1130 ? 51.156 -3.239 -39.757 1.00 87.44 1130 ILE A C 1
ATOM 9507 O O . ILE A 1 1130 ? 50.053 -3.324 -39.232 1.00 87.44 1130 ILE A O 1
ATOM 9511 N N . GLU A 1 1131 ? 51.388 -3.690 -40.980 1.00 86.75 1131 GLU A N 1
ATOM 9512 C CA . GLU A 1 1131 ? 50.520 -4.640 -41.666 1.00 86.75 1131 GLU A CA 1
ATOM 9513 C C . GLU A 1 1131 ? 51.332 -5.907 -41.936 1.00 86.75 1131 GLU A C 1
ATOM 9515 O O . GLU A 1 1131 ? 52.367 -5.840 -42.605 1.00 86.75 1131 GLU A O 1
ATOM 9520 N N . TYR A 1 1132 ? 50.908 -7.053 -41.403 1.00 90.69 1132 TYR A N 1
ATOM 9521 C CA . TYR A 1 1132 ? 51.561 -8.330 -41.690 1.00 90.69 1132 TYR A CA 1
ATOM 9522 C C . TYR A 1 1132 ? 50.982 -8.958 -42.955 1.00 90.69 1132 TYR A C 1
ATOM 9524 O O . TYR A 1 1132 ? 49.823 -8.745 -43.311 1.00 90.69 1132 TYR A O 1
ATOM 9532 N N . LEU A 1 1133 ? 51.819 -9.716 -43.654 1.00 90.19 1133 LEU A N 1
ATOM 9533 C CA . LEU A 1 1133 ? 51.458 -10.380 -44.895 1.00 90.19 1133 LEU A CA 1
ATOM 9534 C C . LEU A 1 1133 ? 50.883 -11.769 -44.613 1.00 90.19 1133 LEU A C 1
ATOM 9536 O O . LEU A 1 1133 ? 51.558 -12.606 -44.003 1.00 90.19 1133 LEU A O 1
ATOM 9540 N N . CYS A 1 1134 ? 49.684 -12.022 -45.136 1.00 87.12 1134 CYS A N 1
ATOM 9541 C CA . CYS A 1 1134 ? 49.024 -13.320 -45.099 1.00 87.12 1134 CYS A CA 1
ATOM 9542 C C . CYS A 1 1134 ? 48.731 -13.874 -46.490 1.00 87.12 1134 CYS A C 1
ATOM 9544 O O . CYS A 1 1134 ? 48.388 -13.149 -47.428 1.00 87.12 1134 CYS A O 1
ATOM 9546 N N . GLY A 1 1135 ? 48.856 -15.195 -46.608 1.00 81.81 1135 GLY A N 1
ATOM 9547 C CA . GLY A 1 1135 ? 48.442 -15.939 -47.790 1.00 81.81 1135 GLY A CA 1
ATOM 9548 C C . GLY A 1 1135 ? 49.301 -17.168 -48.067 1.00 81.81 1135 GLY A C 1
ATOM 9549 O O . GLY A 1 1135 ? 50.310 -17.429 -47.415 1.00 81.81 1135 GLY A O 1
ATOM 9550 N N . GLU A 1 1136 ? 48.903 -17.920 -49.086 1.00 78.25 1136 GLU A N 1
ATOM 9551 C CA . GLU A 1 1136 ? 49.598 -19.124 -49.542 1.00 78.25 1136 GLU A CA 1
ATOM 9552 C C . GLU A 1 1136 ? 50.348 -18.868 -50.861 1.00 78.25 1136 GLU A C 1
ATOM 9554 O O . GLU A 1 1136 ? 50.144 -17.852 -51.524 1.00 78.25 1136 GLU A O 1
ATOM 9559 N N . LYS A 1 1137 ? 51.205 -19.816 -51.272 1.00 85.06 1137 LYS A N 1
ATOM 9560 C CA . LYS A 1 1137 ? 51.957 -19.787 -52.547 1.00 85.06 1137 LYS A CA 1
ATOM 9561 C C . LYS A 1 1137 ? 53.032 -18.693 -52.657 1.00 85.06 1137 LYS A C 1
ATOM 9563 O O . LYS A 1 1137 ? 53.245 -18.123 -53.727 1.00 85.06 1137 LYS A O 1
ATOM 9568 N N . PHE A 1 1138 ? 53.780 -18.444 -51.587 1.00 90.12 1138 PHE A N 1
ATOM 9569 C CA . PHE A 1 1138 ? 54.989 -17.618 -51.646 1.00 90.12 1138 PHE A CA 1
ATOM 9570 C C . PHE A 1 1138 ? 56.261 -18.464 -51.744 1.00 90.12 1138 PHE A C 1
ATOM 9572 O O . PHE A 1 1138 ? 56.340 -19.568 -51.211 1.00 90.12 1138 PHE A O 1
ATOM 9579 N N . SER A 1 1139 ? 57.282 -17.932 -52.410 1.00 92.00 1139 SER A N 1
ATOM 9580 C CA . SER A 1 1139 ? 58.629 -18.506 -52.428 1.00 92.00 1139 SER A CA 1
ATOM 9581 C C . SER A 1 1139 ? 59.684 -17.406 -52.390 1.00 92.00 1139 SER A C 1
ATOM 9583 O O . SER A 1 1139 ? 59.428 -16.267 -52.773 1.00 92.00 1139 SER A O 1
ATOM 9585 N N . TRP A 1 1140 ? 60.886 -17.750 -51.943 1.00 95.38 1140 TRP A N 1
ATOM 9586 C CA . TRP A 1 1140 ? 62.026 -16.840 -51.915 1.00 95.38 1140 TRP A CA 1
ATOM 9587 C C . TRP A 1 1140 ? 62.953 -17.160 -53.089 1.00 95.38 1140 TRP A C 1
ATOM 9589 O O . TRP A 1 1140 ? 63.408 -18.295 -53.229 1.00 95.38 1140 TRP A O 1
ATOM 9599 N N . LYS A 1 1141 ? 63.208 -16.181 -53.966 1.00 95.62 1141 LYS A N 1
ATOM 9600 C CA . LYS A 1 1141 ? 64.083 -16.345 -55.140 1.00 95.62 1141 LYS A CA 1
ATOM 9601 C C . LYS A 1 1141 ? 65.355 -15.528 -54.988 1.00 95.62 1141 LYS A C 1
ATOM 9603 O O . LYS A 1 1141 ? 65.288 -14.336 -54.710 1.00 95.62 1141 LYS A O 1
ATOM 9608 N N . LYS A 1 1142 ? 66.507 -16.156 -55.235 1.00 95.00 1142 LYS A N 1
ATOM 9609 C CA . LYS A 1 1142 ? 67.810 -15.477 -55.239 1.00 95.00 1142 LYS A CA 1
ATOM 9610 C C . LYS A 1 1142 ? 67.835 -14.356 -56.280 1.00 95.00 1142 LYS A C 1
ATOM 9612 O O . LYS A 1 1142 ? 67.417 -14.556 -57.419 1.00 95.00 1142 LYS A O 1
ATOM 9617 N N . ALA A 1 1143 ? 68.356 -13.208 -55.879 1.00 94.19 1143 ALA A N 1
ATOM 9618 C CA . ALA A 1 1143 ? 68.562 -12.030 -56.702 1.00 94.19 1143 ALA A CA 1
ATOM 9619 C C . ALA A 1 1143 ? 69.786 -11.252 -56.193 1.00 94.19 1143 ALA A C 1
ATOM 9621 O O . ALA A 1 1143 ? 70.315 -11.511 -55.110 1.00 94.19 1143 ALA A O 1
ATOM 9622 N N . SER A 1 1144 ? 70.263 -10.297 -56.982 1.00 93.50 1144 SER A N 1
ATOM 9623 C CA . SER A 1 1144 ? 71.367 -9.435 -56.571 1.00 93.50 1144 SER A CA 1
ATOM 9624 C C . SER A 1 1144 ? 71.316 -8.080 -57.261 1.00 93.50 1144 SER A C 1
ATOM 9626 O O . SER A 1 1144 ? 70.627 -7.902 -58.264 1.00 93.50 1144 SER A O 1
ATOM 9628 N N . ASN A 1 1145 ? 72.048 -7.106 -56.721 1.00 90.06 1145 ASN A N 1
ATOM 9629 C CA . ASN A 1 1145 ? 72.300 -5.805 -57.350 1.00 90.06 1145 ASN A CA 1
ATOM 9630 C C . ASN A 1 1145 ? 71.034 -5.037 -57.801 1.00 90.06 1145 ASN A C 1
ATOM 9632 O O . ASN A 1 1145 ? 71.030 -4.384 -58.844 1.00 90.06 1145 ASN A O 1
ATOM 9636 N N . GLY A 1 1146 ? 69.944 -5.134 -57.033 1.00 85.69 1146 GLY A N 1
ATOM 9637 C CA . GLY A 1 1146 ? 68.658 -4.474 -57.323 1.00 85.69 1146 GLY A CA 1
ATOM 9638 C C . GLY A 1 1146 ? 67.693 -5.278 -58.190 1.00 85.69 1146 GLY A C 1
ATOM 9639 O O . GLY A 1 1146 ? 66.615 -4.777 -58.498 1.00 85.69 1146 GLY A O 1
ATOM 9640 N N . GLN A 1 1147 ? 68.062 -6.491 -58.610 1.00 90.62 1147 GLN A N 1
ATOM 9641 C CA . GLN A 1 1147 ? 67.198 -7.332 -59.433 1.00 90.62 1147 GLN A CA 1
ATOM 9642 C C . GLN A 1 1147 ? 65.926 -7.738 -58.681 1.00 90.62 1147 GLN A C 1
ATOM 9644 O O . GLN A 1 1147 ? 65.970 -8.210 -57.546 1.00 90.62 1147 GLN A O 1
ATOM 9649 N N . VAL A 1 1148 ? 64.788 -7.613 -59.364 1.00 90.81 1148 VAL A N 1
ATOM 9650 C CA . VAL A 1 1148 ? 63.468 -7.999 -58.860 1.00 90.81 1148 VAL A CA 1
ATOM 9651 C C . VAL A 1 1148 ? 62.895 -9.081 -59.782 1.00 90.81 1148 VAL A C 1
ATOM 9653 O O . VAL A 1 1148 ? 62.553 -8.780 -60.928 1.00 90.81 1148 VAL A O 1
ATOM 9656 N N . PRO A 1 1149 ? 62.816 -10.349 -59.339 1.00 91.06 1149 PRO A N 1
ATOM 9657 C CA . PRO A 1 1149 ? 62.275 -11.434 -60.155 1.00 91.06 1149 PRO A CA 1
ATOM 9658 C C . PRO A 1 1149 ? 60.787 -11.241 -60.494 1.00 91.06 1149 PRO A C 1
ATOM 9660 O O . PRO A 1 1149 ? 60.036 -10.626 -59.734 1.00 91.06 1149 PRO A O 1
ATOM 9663 N N . LYS A 1 1150 ? 60.327 -11.830 -61.610 1.00 87.12 1150 LYS A N 1
ATOM 9664 C CA . LYS A 1 1150 ? 58.897 -11.838 -61.974 1.00 87.12 1150 LYS A CA 1
ATOM 9665 C C . LYS A 1 1150 ? 58.070 -12.457 -60.836 1.00 87.12 1150 LYS A C 1
ATOM 9667 O O . LYS A 1 1150 ? 58.404 -13.543 -60.357 1.00 87.12 1150 LYS A O 1
ATOM 9672 N N . GLY A 1 1151 ? 57.005 -11.761 -60.436 1.00 85.81 1151 GLY A N 1
ATOM 9673 C CA . GLY A 1 1151 ? 56.124 -12.153 -59.331 1.00 85.81 1151 GLY A CA 1
ATOM 9674 C C . GLY A 1 1151 ? 56.548 -11.628 -57.956 1.00 85.81 1151 GLY A C 1
ATOM 9675 O O . GLY A 1 1151 ? 55.946 -12.024 -56.964 1.00 85.81 1151 GLY A O 1
ATOM 9676 N N . ALA A 1 1152 ? 57.570 -10.768 -57.861 1.00 90.12 1152 ALA A N 1
ATOM 9677 C CA . ALA A 1 1152 ? 57.959 -10.149 -56.594 1.00 90.12 1152 ALA A CA 1
ATOM 9678 C C . ALA A 1 1152 ? 56.812 -9.363 -55.950 1.00 90.12 1152 ALA A C 1
ATOM 9680 O O . ALA A 1 1152 ? 56.086 -8.644 -56.636 1.00 90.12 1152 ALA A O 1
ATOM 9681 N N . VAL A 1 1153 ? 56.676 -9.491 -54.629 1.00 88.38 1153 VAL A N 1
ATOM 9682 C CA . VAL A 1 1153 ? 55.599 -8.858 -53.860 1.00 88.38 1153 VAL A CA 1
ATOM 9683 C C . VAL A 1 1153 ? 55.932 -7.377 -53.636 1.00 88.38 1153 VAL A C 1
ATOM 9685 O O . VAL A 1 1153 ? 56.893 -7.082 -52.914 1.00 88.38 1153 VAL A O 1
ATOM 9688 N N . PRO A 1 1154 ? 55.185 -6.432 -54.239 1.00 88.25 1154 PRO A N 1
ATOM 9689 C CA . PRO A 1 1154 ? 55.391 -5.012 -53.997 1.00 88.25 1154 PRO A CA 1
ATOM 9690 C C . PRO A 1 1154 ? 54.860 -4.651 -52.610 1.00 88.25 1154 PRO A C 1
ATOM 9692 O O . PRO A 1 1154 ? 53.755 -5.036 -52.229 1.00 88.25 1154 PRO A O 1
ATOM 9695 N N . VAL A 1 1155 ? 55.651 -3.903 -51.850 1.00 82.81 1155 VAL A N 1
ATOM 9696 C CA . VAL A 1 1155 ? 55.342 -3.602 -50.444 1.00 82.81 1155 VAL A CA 1
ATOM 9697 C C . VAL A 1 1155 ? 54.856 -2.178 -50.270 1.00 82.81 1155 VAL A C 1
ATOM 9699 O O . VAL A 1 1155 ? 53.973 -1.916 -49.455 1.00 82.81 1155 VAL A O 1
ATOM 9702 N N . GLY A 1 1156 ? 55.388 -1.269 -51.078 1.00 76.38 1156 GLY A N 1
ATOM 9703 C CA . GLY A 1 1156 ? 55.126 0.149 -50.952 1.00 76.38 1156 GLY A CA 1
ATOM 9704 C C . GLY A 1 1156 ? 55.858 0.971 -51.997 1.00 76.38 1156 GLY A C 1
ATOM 9705 O O . GLY A 1 1156 ? 56.638 0.435 -52.788 1.00 76.38 1156 GLY A O 1
ATOM 9706 N N . LYS A 1 1157 ? 55.608 2.280 -51.992 1.00 79.88 1157 LYS A N 1
ATOM 9707 C CA . LYS A 1 1157 ? 56.372 3.256 -52.771 1.00 79.88 1157 LYS A CA 1
ATOM 9708 C C . LYS A 1 1157 ? 57.031 4.265 -51.842 1.00 79.88 1157 LYS A C 1
ATOM 9710 O O . LYS A 1 1157 ? 56.468 4.581 -50.794 1.00 79.88 1157 LYS A O 1
ATOM 9715 N N . THR A 1 1158 ? 58.195 4.765 -52.241 1.00 77.69 1158 THR A N 1
ATOM 9716 C CA . THR A 1 1158 ? 58.799 5.946 -51.617 1.00 77.69 1158 THR A CA 1
ATOM 9717 C C . THR A 1 1158 ? 58.022 7.206 -52.011 1.00 77.69 1158 THR A C 1
ATOM 9719 O O . THR A 1 1158 ? 57.313 7.217 -53.021 1.00 77.69 1158 THR A O 1
ATOM 9722 N N . LEU A 1 1159 ? 58.223 8.309 -51.291 1.00 72.75 1159 LEU A N 1
ATOM 9723 C CA . LEU A 1 1159 ? 57.713 9.646 -51.619 1.00 72.75 1159 LEU A CA 1
ATOM 9724 C C . LEU A 1 1159 ? 58.082 10.114 -53.038 1.00 72.75 1159 LEU A C 1
ATOM 9726 O O . LEU A 1 1159 ? 57.391 10.951 -53.614 1.00 72.75 1159 LEU A O 1
ATOM 9730 N N . LYS A 1 1160 ? 59.165 9.580 -53.619 1.00 71.94 1160 LYS A N 1
ATOM 9731 C CA . LYS A 1 1160 ? 59.597 9.866 -54.999 1.00 71.94 1160 LYS A CA 1
ATOM 9732 C C . LYS A 1 1160 ? 58.929 8.963 -56.045 1.00 71.94 1160 LYS A C 1
ATOM 9734 O O . LYS A 1 1160 ? 59.113 9.185 -57.237 1.00 71.94 1160 LYS A O 1
ATOM 9739 N N . GLY A 1 1161 ? 58.137 7.982 -55.610 1.00 77.56 1161 GLY A N 1
ATOM 9740 C CA . GLY A 1 1161 ? 57.406 7.040 -56.457 1.00 77.56 1161 GLY A CA 1
ATOM 9741 C C . GLY A 1 1161 ? 58.110 5.699 -56.696 1.00 77.56 1161 GLY A C 1
ATOM 9742 O O . GLY A 1 1161 ? 57.539 4.848 -57.384 1.00 77.56 1161 GLY A O 1
ATOM 9743 N N . ASP A 1 1162 ? 59.299 5.477 -56.122 1.00 85.56 1162 ASP A N 1
ATOM 9744 C CA . ASP A 1 1162 ? 60.072 4.244 -56.319 1.00 85.56 1162 ASP A CA 1
ATOM 9745 C C . ASP A 1 1162 ? 59.386 3.069 -55.620 1.00 85.56 1162 ASP A C 1
ATOM 9747 O O . ASP A 1 1162 ? 59.084 3.146 -54.432 1.00 85.56 1162 ASP A O 1
ATOM 9751 N N . THR A 1 1163 ? 59.151 1.967 -56.333 1.00 89.44 1163 THR A N 1
ATOM 9752 C CA . THR A 1 1163 ? 58.512 0.776 -55.746 1.00 89.44 1163 THR A CA 1
ATOM 9753 C C . THR A 1 1163 ? 59.530 -0.063 -54.977 1.00 89.44 1163 THR A C 1
ATOM 9755 O O . THR A 1 1163 ? 60.600 -0.382 -55.498 1.00 89.44 1163 THR A O 1
ATOM 9758 N N . LEU A 1 1164 ? 59.177 -0.441 -53.749 1.00 93.50 1164 LEU A N 1
ATOM 9759 C CA . LEU A 1 1164 ? 59.986 -1.260 -52.851 1.00 93.50 1164 LEU A CA 1
ATOM 9760 C C . LEU A 1 1164 ? 59.426 -2.681 -52.747 1.00 93.50 1164 LEU A C 1
ATOM 9762 O O . LEU A 1 1164 ? 58.211 -2.894 -52.803 1.00 93.50 1164 LEU A O 1
ATOM 9766 N N . TYR A 1 1165 ? 60.324 -3.643 -52.542 1.00 94.88 1165 TYR A N 1
ATOM 9767 C CA . TYR A 1 1165 ? 59.999 -5.067 -52.416 1.00 94.88 1165 TYR A CA 1
ATOM 9768 C C . TYR A 1 1165 ? 60.597 -5.641 -51.128 1.00 94.88 1165 TYR A C 1
ATOM 9770 O O . TYR A 1 1165 ? 61.582 -5.111 -50.609 1.00 94.88 1165 TYR A O 1
ATOM 9778 N N . ILE A 1 1166 ? 60.022 -6.730 -50.612 1.00 94.88 1166 ILE A N 1
ATOM 9779 C CA . ILE A 1 1166 ? 60.597 -7.460 -49.475 1.00 94.88 1166 ILE A CA 1
ATOM 9780 C C . ILE A 1 1166 ? 61.699 -8.380 -49.995 1.00 94.88 1166 ILE A C 1
ATOM 9782 O O . ILE A 1 1166 ? 61.467 -9.234 -50.856 1.00 94.88 1166 ILE A O 1
ATOM 9786 N N . GLY A 1 1167 ? 62.888 -8.234 -49.420 1.00 95.69 1167 GLY A N 1
ATOM 9787 C CA . GLY A 1 1167 ? 63.968 -9.200 -49.556 1.00 95.69 1167 GLY A CA 1
ATOM 9788 C C . GLY A 1 1167 ? 64.471 -9.658 -48.198 1.00 95.69 1167 GLY A C 1
ATOM 9789 O O . GLY A 1 1167 ? 64.139 -9.057 -47.182 1.00 95.69 1167 GLY A O 1
ATOM 9790 N N . ARG A 1 1168 ? 65.274 -10.718 -48.179 1.00 96.88 1168 ARG A N 1
ATOM 9791 C CA . ARG A 1 1168 ? 65.964 -11.201 -46.979 1.00 96.88 1168 ARG A CA 1
ATOM 9792 C C . ARG A 1 1168 ? 67.379 -11.650 -47.311 1.00 96.88 1168 ARG A C 1
ATOM 9794 O O . ARG A 1 1168 ? 67.639 -12.102 -48.429 1.00 96.88 1168 ARG A O 1
ATOM 9801 N N . ALA A 1 1169 ? 68.283 -11.558 -46.346 1.00 96.31 1169 ALA A N 1
ATOM 9802 C CA . ALA A 1 1169 ? 69.631 -12.103 -46.462 1.00 96.31 1169 ALA A CA 1
ATOM 9803 C C . ALA A 1 1169 ? 70.183 -12.497 -45.081 1.00 96.31 1169 ALA A C 1
ATOM 9805 O O . ALA A 1 1169 ? 69.690 -12.001 -44.063 1.00 96.31 1169 ALA A O 1
ATOM 9806 N N . PRO A 1 1170 ? 71.172 -13.408 -45.028 1.00 94.38 1170 PRO A N 1
ATOM 9807 C CA . PRO A 1 1170 ? 71.828 -13.747 -43.778 1.00 94.38 1170 PRO A CA 1
ATOM 9808 C C . PRO A 1 1170 ? 72.698 -12.587 -43.276 1.00 94.38 1170 PRO A C 1
ATOM 9810 O O . PRO A 1 1170 ? 73.469 -12.014 -44.048 1.00 94.38 1170 PRO A O 1
ATOM 9813 N N . ILE A 1 1171 ? 72.603 -12.273 -41.984 1.00 91.81 1171 ILE A N 1
ATOM 9814 C CA . ILE A 1 1171 ? 73.461 -11.298 -41.297 1.00 91.81 1171 ILE A CA 1
ATOM 9815 C C . ILE A 1 1171 ? 73.716 -11.762 -39.859 1.00 91.81 1171 ILE A C 1
ATOM 9817 O O . ILE A 1 1171 ? 72.775 -12.039 -39.122 1.00 91.81 1171 ILE A O 1
ATOM 9821 N N . GLU A 1 1172 ? 74.993 -11.920 -39.496 1.00 88.81 1172 GLU A N 1
ATOM 9822 C CA . GLU A 1 1172 ? 75.459 -12.288 -38.142 1.00 88.81 1172 GLU A CA 1
ATOM 9823 C C . GLU A 1 1172 ? 74.694 -13.453 -37.475 1.00 88.81 1172 GLU A C 1
ATOM 9825 O O . GLU A 1 1172 ? 74.365 -13.422 -36.296 1.00 88.81 1172 GLU A O 1
ATOM 9830 N N . GLY A 1 1173 ? 74.402 -14.511 -38.239 1.00 86.69 1173 GLY A N 1
ATOM 9831 C CA . GLY A 1 1173 ? 73.695 -15.699 -37.737 1.00 86.69 1173 GLY A CA 1
ATOM 9832 C C . GLY A 1 1173 ? 72.164 -15.625 -37.801 1.00 86.69 1173 GLY A C 1
ATOM 9833 O O . GLY A 1 1173 ? 71.511 -16.640 -37.577 1.00 86.69 1173 GLY A O 1
ATOM 9834 N N . THR A 1 1174 ? 71.593 -14.480 -38.186 1.00 92.38 1174 THR A N 1
ATOM 9835 C CA . THR A 1 1174 ? 70.157 -14.304 -38.465 1.00 92.38 1174 THR A CA 1
ATOM 9836 C C . THR A 1 1174 ? 69.853 -14.451 -39.953 1.00 92.38 1174 THR A C 1
ATOM 9838 O O . THR A 1 1174 ? 70.731 -14.266 -40.800 1.00 92.38 1174 THR A O 1
ATOM 9841 N N . LEU A 1 1175 ? 68.591 -14.717 -40.288 1.00 96.44 1175 LEU A N 1
ATOM 9842 C CA . LEU A 1 1175 ? 68.041 -14.504 -41.625 1.00 96.44 1175 LEU A CA 1
ATOM 9843 C C . LEU A 1 1175 ? 67.053 -13.342 -41.533 1.00 96.44 1175 LEU A C 1
ATOM 9845 O O . LEU A 1 1175 ? 65.951 -13.515 -41.023 1.00 96.44 1175 LEU A O 1
ATOM 9849 N N . THR A 1 1176 ? 67.448 -12.159 -42.000 1.00 95.25 1176 THR A N 1
ATOM 9850 C CA . THR A 1 1176 ? 66.721 -10.917 -41.703 1.00 95.25 1176 THR A CA 1
ATOM 9851 C C . THR A 1 1176 ? 66.030 -10.353 -42.951 1.00 95.25 1176 THR A C 1
ATOM 9853 O O . THR A 1 1176 ? 66.683 -10.243 -43.994 1.00 95.25 1176 THR A O 1
ATOM 9856 N N . PRO A 1 1177 ? 64.729 -9.993 -42.884 1.00 96.50 1177 PRO A N 1
ATOM 9857 C CA . PRO A 1 1177 ? 64.032 -9.306 -43.967 1.00 96.50 1177 PRO A CA 1
ATOM 9858 C C . PRO A 1 1177 ? 64.270 -7.789 -43.957 1.00 96.50 1177 PRO A C 1
ATOM 9860 O O . PRO A 1 1177 ? 64.501 -7.185 -42.913 1.00 96.50 1177 PRO A O 1
ATOM 9863 N N . GLY A 1 1178 ? 64.162 -7.160 -45.125 1.00 93.62 1178 GLY A N 1
ATOM 9864 C CA . GLY A 1 1178 ? 64.326 -5.721 -45.304 1.00 93.62 1178 GLY A CA 1
ATOM 9865 C C . GLY A 1 1178 ? 63.909 -5.239 -46.694 1.00 93.62 1178 GLY A C 1
ATOM 9866 O O . GLY A 1 1178 ? 63.255 -5.961 -47.455 1.00 93.62 1178 GLY A O 1
ATOM 9867 N N . LYS A 1 1179 ? 64.262 -3.995 -47.031 1.00 93.62 1179 LYS A N 1
ATOM 9868 C CA . LYS A 1 1179 ? 63.794 -3.326 -48.255 1.00 93.62 1179 LYS A CA 1
ATOM 9869 C C . LYS A 1 1179 ? 64.736 -3.530 -49.438 1.00 93.62 1179 LYS A C 1
ATOM 9871 O O . LYS A 1 1179 ? 65.887 -3.102 -49.420 1.00 93.62 1179 LYS A O 1
ATOM 9876 N N . VAL A 1 1180 ? 64.236 -4.143 -50.505 1.00 95.56 1180 VAL A N 1
ATOM 9877 C CA . VAL A 1 1180 ? 64.905 -4.167 -51.809 1.00 95.56 1180 VAL A CA 1
ATOM 9878 C C . VAL A 1 1180 ? 64.541 -2.894 -52.547 1.00 95.56 1180 VAL A C 1
ATOM 9880 O O . VAL A 1 1180 ? 63.363 -2.630 -52.803 1.00 95.56 1180 VAL A O 1
ATOM 9883 N N . HIS A 1 1181 ? 65.558 -2.117 -52.905 1.00 93.06 1181 HIS A N 1
ATOM 9884 C CA . HIS A 1 1181 ? 65.390 -0.885 -53.661 1.00 93.06 1181 HIS A CA 1
ATOM 9885 C C . HIS A 1 1181 ? 66.068 -1.038 -55.032 1.00 93.06 1181 HIS A C 1
ATOM 9887 O O . HIS A 1 1181 ? 67.299 -0.968 -55.105 1.00 93.06 1181 HIS A O 1
ATOM 9893 N N . PRO A 1 1182 ? 65.300 -1.211 -56.126 1.00 90.94 1182 PRO A N 1
ATOM 9894 C CA . PRO A 1 1182 ? 65.861 -1.502 -57.450 1.00 90.94 1182 PRO A CA 1
ATOM 9895 C C . PRO A 1 1182 ? 66.829 -0.424 -57.945 1.00 90.94 1182 PRO A C 1
ATOM 9897 O O . PRO A 1 1182 ? 67.966 -0.727 -58.300 1.00 90.94 1182 PRO A O 1
ATOM 9900 N N . GLU A 1 1183 ? 66.427 0.847 -57.849 1.00 87.12 1183 GLU A N 1
ATOM 9901 C CA . GLU A 1 1183 ? 67.246 1.993 -58.282 1.00 87.12 1183 GLU A CA 1
ATOM 9902 C C . GLU A 1 1183 ? 68.545 2.162 -57.480 1.00 87.12 1183 GLU A C 1
ATOM 9904 O O . GLU A 1 1183 ? 69.569 2.575 -58.021 1.00 87.12 1183 GLU A O 1
ATOM 9909 N N . ARG A 1 1184 ? 68.542 1.796 -56.189 1.00 87.75 1184 ARG A N 1
ATOM 9910 C CA . ARG A 1 1184 ? 69.745 1.823 -55.336 1.00 87.75 1184 ARG A CA 1
ATOM 9911 C C . ARG A 1 1184 ? 70.558 0.531 -55.398 1.00 87.75 1184 ARG A C 1
ATOM 9913 O O . ARG A 1 1184 ? 71.580 0.433 -54.729 1.00 87.75 1184 ARG A O 1
ATOM 9920 N N . LYS A 1 1185 ? 70.117 -0.438 -56.204 1.00 91.31 1185 LYS A N 1
ATOM 9921 C CA . LYS A 1 1185 ? 70.816 -1.689 -56.513 1.00 91.31 1185 LYS A CA 1
ATOM 9922 C C . LYS A 1 1185 ? 71.184 -2.558 -55.304 1.00 91.31 1185 LYS A C 1
ATOM 9924 O O . LYS A 1 1185 ? 72.120 -3.344 -55.396 1.00 91.31 1185 LYS A O 1
ATOM 9929 N N . SER A 1 1186 ? 70.423 -2.490 -54.211 1.00 93.69 1186 SER A N 1
ATOM 9930 C CA . SER A 1 1186 ? 70.738 -3.221 -52.971 1.00 93.69 1186 SER A CA 1
ATOM 9931 C C . SER A 1 1186 ? 69.495 -3.603 -52.160 1.00 93.69 1186 SER A C 1
ATOM 9933 O O . SER A 1 1186 ? 68.422 -3.014 -52.326 1.00 93.69 1186 SER A O 1
ATOM 9935 N N . LEU A 1 1187 ? 69.660 -4.587 -51.271 1.00 95.44 1187 LEU A N 1
ATOM 9936 C CA . LEU A 1 1187 ? 68.776 -4.851 -50.133 1.00 95.44 1187 LEU A CA 1
ATOM 9937 C C . LEU A 1 1187 ? 69.303 -4.094 -48.910 1.00 95.44 1187 LEU A C 1
ATOM 9939 O O . LEU A 1 1187 ? 70.497 -4.145 -48.631 1.00 95.44 1187 LEU A O 1
ATOM 9943 N N . PHE A 1 1188 ? 68.418 -3.427 -48.180 1.00 95.12 1188 PHE A N 1
ATOM 9944 C CA . PHE A 1 1188 ? 68.728 -2.746 -46.927 1.00 95.12 1188 PHE A CA 1
ATOM 9945 C C . PHE A 1 1188 ? 68.049 -3.475 -45.766 1.00 95.12 1188 PHE A C 1
ATOM 9947 O O . PHE A 1 1188 ? 66.828 -3.646 -45.784 1.00 95.12 1188 PHE A O 1
ATOM 9954 N N . LEU A 1 1189 ? 68.834 -3.925 -44.788 1.00 95.56 1189 LEU A N 1
ATOM 9955 C CA . LEU A 1 1189 ? 68.370 -4.708 -43.643 1.00 95.56 1189 LEU A CA 1
ATOM 9956 C C . LEU A 1 1189 ? 68.421 -3.891 -42.346 1.00 95.56 1189 LEU A C 1
ATOM 9958 O O . LEU A 1 1189 ? 69.473 -3.322 -42.059 1.00 95.56 1189 LEU A O 1
ATOM 9962 N N . PRO A 1 1190 ? 67.343 -3.862 -41.542 1.00 94.56 1190 PRO A N 1
ATOM 9963 C CA . PRO A 1 1190 ? 67.390 -3.336 -40.182 1.00 94.56 1190 PRO A CA 1
ATOM 9964 C C . PRO A 1 1190 ? 68.054 -4.353 -39.241 1.00 94.56 1190 PRO A C 1
ATOM 9966 O O . PRO A 1 1190 ? 67.546 -5.471 -39.081 1.00 94.56 1190 PRO A O 1
ATOM 9969 N N . PHE A 1 1191 ? 69.189 -3.994 -38.635 1.00 91.38 1191 PHE A N 1
ATOM 9970 C CA . PHE A 1 1191 ? 69.893 -4.860 -37.688 1.00 91.38 1191 PHE A CA 1
ATOM 9971 C C . PHE A 1 1191 ? 70.689 -4.059 -36.646 1.00 91.38 1191 PHE A C 1
ATOM 9973 O O . PHE A 1 1191 ? 71.497 -3.206 -36.997 1.00 91.38 1191 PHE A O 1
ATOM 9980 N N . ASN A 1 1192 ? 70.485 -4.374 -35.364 1.00 87.88 1192 ASN A N 1
ATOM 9981 C CA . ASN A 1 1192 ? 71.232 -3.845 -34.217 1.00 87.88 1192 ASN A CA 1
ATOM 9982 C C . ASN A 1 1192 ? 71.368 -2.305 -34.176 1.00 87.88 1192 ASN A C 1
ATOM 9984 O O . ASN A 1 1192 ? 72.413 -1.780 -33.800 1.00 87.88 1192 ASN A O 1
ATOM 9988 N N . GLY A 1 1193 ? 70.311 -1.581 -34.557 1.00 88.06 1193 GLY A N 1
ATOM 9989 C CA . GLY A 1 1193 ? 70.276 -0.113 -34.578 1.00 88.06 1193 GLY A CA 1
ATOM 9990 C C . GLY A 1 1193 ? 70.646 0.535 -35.920 1.00 88.06 1193 GLY A C 1
ATOM 9991 O O . GLY A 1 1193 ? 70.282 1.691 -36.144 1.00 88.06 1193 GLY A O 1
ATOM 9992 N N . ASP A 1 1194 ? 71.256 -0.207 -36.846 1.00 90.50 1194 ASP A N 1
ATOM 9993 C CA . ASP A 1 1194 ? 71.765 0.311 -38.121 1.00 90.50 1194 ASP A CA 1
ATOM 9994 C C . ASP A 1 1194 ? 71.078 -0.325 -39.349 1.00 90.50 1194 ASP A C 1
ATOM 9996 O O . ASP A 1 1194 ? 70.419 -1.369 -39.280 1.00 90.50 1194 ASP A O 1
ATOM 10000 N N . GLU A 1 1195 ? 71.220 0.320 -40.512 1.00 95.00 1195 GLU A N 1
ATOM 10001 C CA . GLU A 1 1195 ? 70.775 -0.197 -41.813 1.00 95.00 1195 GLU A CA 1
ATOM 10002 C C . GLU A 1 1195 ? 71.955 -0.785 -42.608 1.00 95.00 1195 GLU A C 1
ATOM 10004 O O . GLU A 1 1195 ? 72.840 -0.068 -43.076 1.00 95.00 1195 GLU A O 1
ATOM 10009 N N . TYR A 1 1196 ? 71.938 -2.097 -42.840 1.00 93.81 1196 TYR A N 1
ATOM 10010 C CA . TYR A 1 1196 ? 72.995 -2.799 -43.571 1.00 93.81 1196 TYR A CA 1
ATOM 10011 C C . TYR A 1 1196 ? 72.661 -2.950 -45.052 1.00 93.81 1196 TYR A C 1
ATOM 10013 O O . TYR A 1 1196 ? 71.570 -3.386 -45.415 1.00 93.81 1196 TYR A O 1
ATOM 10021 N N . THR A 1 1197 ? 73.625 -2.645 -45.922 1.00 95.00 1197 THR A N 1
ATOM 10022 C CA . THR A 1 1197 ? 73.477 -2.759 -47.381 1.00 95.00 1197 THR A CA 1
ATOM 10023 C C . THR A 1 1197 ? 74.030 -4.093 -47.883 1.00 95.00 1197 THR A C 1
ATOM 10025 O O . THR A 1 1197 ? 75.216 -4.371 -47.726 1.00 95.00 1197 THR A O 1
ATOM 10028 N N . ILE A 1 1198 ? 73.191 -4.900 -48.536 1.00 94.12 1198 ILE A N 1
ATOM 10029 C CA . ILE A 1 1198 ? 73.520 -6.246 -49.014 1.00 94.12 1198 ILE A CA 1
ATOM 10030 C C . ILE A 1 1198 ? 73.290 -6.357 -50.528 1.00 94.12 1198 ILE A C 1
ATOM 10032 O O . ILE A 1 1198 ? 72.201 -6.077 -51.036 1.00 94.12 1198 ILE A O 1
ATOM 10036 N N . SER A 1 1199 ? 74.310 -6.815 -51.261 1.00 89.81 1199 SER A N 1
ATOM 10037 C CA . SER A 1 1199 ? 74.254 -6.955 -52.725 1.00 89.81 1199 SER A CA 1
ATOM 10038 C C . SER A 1 1199 ? 73.649 -8.276 -53.208 1.00 89.81 1199 SER A C 1
ATOM 10040 O O . SER A 1 1199 ? 73.112 -8.302 -54.310 1.00 89.81 1199 SER A O 1
ATOM 10042 N N . ASN A 1 1200 ? 73.717 -9.356 -52.418 1.00 93.25 1200 ASN A N 1
ATOM 10043 C CA . ASN A 1 1200 ? 73.188 -10.686 -52.757 1.00 93.25 1200 ASN A CA 1
ATOM 10044 C C . ASN A 1 1200 ? 72.114 -11.100 -51.750 1.00 93.25 1200 ASN A C 1
ATOM 10046 O O . ASN A 1 1200 ? 72.393 -11.173 -50.557 1.00 93.25 1200 ASN A O 1
ATOM 10050 N N . TYR A 1 1201 ? 70.906 -11.387 -52.219 1.00 96.56 1201 TYR A N 1
ATOM 10051 C CA . TYR A 1 1201 ? 69.755 -11.602 -51.347 1.00 96.56 1201 TYR A CA 1
ATOM 10052 C C . TYR A 1 1201 ? 68.705 -12.512 -51.983 1.00 96.56 1201 TYR A C 1
ATOM 10054 O O . TYR A 1 1201 ? 68.837 -12.952 -53.123 1.00 96.56 1201 TYR A O 1
ATOM 10062 N N . GLU A 1 1202 ? 67.641 -12.802 -51.246 1.00 96.75 1202 GLU A N 1
ATOM 10063 C CA . GLU A 1 1202 ? 66.431 -13.416 -51.783 1.00 96.75 1202 GLU A CA 1
ATOM 10064 C C . GLU A 1 1202 ? 65.293 -12.397 -51.796 1.00 96.75 1202 GLU A C 1
ATOM 10066 O O . GLU A 1 1202 ? 65.189 -11.582 -50.885 1.00 96.75 1202 GLU A O 1
ATOM 10071 N N . VAL A 1 1203 ? 64.436 -12.442 -52.813 1.00 96.38 1203 VAL A N 1
ATOM 10072 C CA . VAL A 1 1203 ? 63.225 -11.617 -52.932 1.00 96.38 1203 VAL A CA 1
ATOM 10073 C C . VAL A 1 1203 ? 62.009 -12.505 -52.740 1.00 96.38 1203 VAL A C 1
ATOM 10075 O O . VAL A 1 1203 ? 61.950 -13.605 -53.300 1.00 96.38 1203 VAL A O 1
ATOM 10078 N N . LEU A 1 1204 ? 61.036 -12.021 -51.971 1.00 95.19 1204 LEU A N 1
ATOM 10079 C CA . LEU A 1 1204 ? 59.758 -12.695 -51.807 1.00 95.19 1204 LEU A CA 1
ATOM 10080 C C . LEU A 1 1204 ? 58.952 -12.579 -53.103 1.00 95.19 1204 LEU A C 1
ATOM 10082 O O . LEU A 1 1204 ? 58.625 -11.475 -53.545 1.00 95.19 1204 LEU A O 1
ATOM 10086 N N . VAL A 1 1205 ? 58.616 -13.716 -53.706 1.00 92.75 1205 VAL A N 1
ATOM 10087 C CA . VAL A 1 1205 ? 57.791 -13.786 -54.911 1.00 92.75 1205 VAL A CA 1
ATOM 10088 C C . VAL A 1 1205 ? 56.555 -14.635 -54.671 1.00 92.75 1205 VAL A C 1
ATOM 10090 O O . VAL A 1 1205 ? 56.592 -15.640 -53.959 1.00 92.75 1205 VAL A O 1
ATOM 10093 N N . ARG A 1 1206 ? 55.465 -14.262 -55.326 1.00 86.56 1206 ARG A N 1
ATOM 10094 C CA . ARG A 1 1206 ? 54.273 -15.088 -55.433 1.00 86.56 1206 ARG A CA 1
ATOM 10095 C C . ARG A 1 1206 ? 54.443 -16.100 -56.566 1.00 86.56 1206 ARG A C 1
ATOM 10097 O O . ARG A 1 1206 ? 54.904 -15.748 -57.652 1.00 86.56 1206 ARG A O 1
ATOM 10104 N N . LEU A 1 1207 ? 54.120 -17.357 -56.286 1.00 78.75 1207 LEU A N 1
ATOM 10105 C CA . LEU A 1 1207 ? 54.043 -18.424 -57.279 1.00 78.75 1207 LEU A CA 1
ATOM 10106 C C . LEU A 1 1207 ? 52.717 -18.271 -58.039 1.00 78.75 1207 LEU A C 1
ATOM 10108 O O . LEU A 1 1207 ? 51.673 -18.110 -57.403 1.00 78.75 1207 LEU A O 1
ATOM 10112 N N . GLU A 1 1208 ? 52.787 -18.265 -59.374 1.00 58.34 1208 GLU A N 1
ATOM 10113 C CA . GLU A 1 1208 ? 51.606 -18.282 -60.259 1.00 58.34 1208 GLU A CA 1
ATOM 10114 C C . GLU A 1 1208 ? 50.788 -19.571 -60.064 1.00 58.34 1208 GLU A C 1
ATOM 10116 O O . GLU A 1 1208 ? 51.406 -20.656 -59.927 1.00 58.34 1208 GLU A O 1
#

Sequence (1208 aa):
MSSQASKRTFNLLLPTTSSALTADYNIFYNEPKTEYYIDCKTTVEGLTIIFKEYFIENFDNNENANVIFLNIDNLLGEIENLKQFELRSKKWLLIIFQSTTCQEQIVIFWRNQDSNDEYKIVLEGQSKEFSNFLIEFLIKTFQNEKSVEFPPIINASDIALTFIRDSNGYNLLMKAIENDKFDLFDELMKLPFDLHEKARTIDDEEVTAADIVWKKKNKEILLKLLENNSPFPNGFDENEASEDIKEFIKVMNEMHIAVKENNIDNVKKYLKKFPNFKFFYNLQNKSIATFAAEENNMAIYGFLLDHGCSIGRLENHVDIYKCPTEALEQIRHNNITHARIFDDRYIWYHYFNSVAVFDEHKPRRFQELMREAFEIVNENDDGKLILKITAMNNKVQTQFDFNRETINFVNPFTNIKTRGLFSPTLIKLFIGAKKMTNKNTKNEAAGILKHEHCHMALWMIFRNDCNPYGIDDDENRKKFEEIRKICQNIKNKHEFIERVYQSYRTKDFKAELIVRVPQMLTHYKNDEKTLNKQRKILKKLFDYYENFVVQSMEESLPVLQKLSDDRREIKFEELTTPLQSVIFHSSVEFQGILIKFQDLFGDKKLEFAQQLTSEQIQKILNDNKILVIGKTQKIDEEFYIEREFQWLNKIKKFKEILKLFESTKLFLVVDKAGAGKSTTFKHLLKNFKSEYKDNYVSYIDLKFYSTIYEKYNEKMKDLNLITKEILVDFLVDFLNIKDIELALFKFCFETNRVILLFDGVDEISPTYKHFFMNLVQSIKKLTMNYQWISSRRNPGEEIAQVLKLSYFILKPYTDDDIKSMIQNYLKNHKNNLDPEEIFDFLKTLDGARNENDFNNPLIIKIITEYFIKENMPLDQLNLYNLYKYLFEKKIEILGEKEKVIGKSHYNRTAGMNIWKVHQVFAIKLLTHSEDNDLKFLSIMIKWLNDKSNWKPENIYHYGFLYVDNWDKDNERPIFIHRTFAEFFMAEFFIQFYNSLFDLKFISPEEFSLLRLINLKDLEIINNFIESYKRVHSQENIPKLKERFMKVVNSSLELVHNESKTTDIEWIPWLASQGMPTEGNLVYAGYDVDHTAFYAARAYFNGDWLPAKFNPQNNRCYISYGGYEFYVEYIEYLCGEKFSWKKASNGQVPKGAVPVGKTLKGDTLYIGRAPIEGTLTPGKVHPERKSLFLPFNGDEYTISNYEVLVRLE

Secondary structure (DSSP, 8-state):
----------------SS-----PPP-B--SSS---B--S---HHHHHHHHHHHHHHHSS-TT-EEEEEEEGGGHHHHHHHHTTS--TT-SEEEEEEE-TTT--EEEEEEE-SSS------B-----HHHHHHHHHHHHHHHHT-TT----SS--HHHHHHTT-B-TT--BHHHHHHHTT-GGGHHHHTTS---TT--EE-TT--EE-HHHHHHHTT-HHHHHHHHHTTPPPPTT--GGGS-HHHHHHHHHHHHHHHHHHTT-HHHHHHHHHH-TT-SS---TT---HHHHHHHTT-HHHHHHHHHTT----TTS----TTTS-HHHHHHHHHHHHHHHHTSTT-HHHHHHHTEEE-S-S---TTHHHHHHHHHHHHHTSHHHHHHHHHHHTSTT-EEEEETT-SS-TTS-TT-----SEEEETTTTEEEEE-GGGGSTTTHHHHHHHHHHHHHHHHHHHHH-STT-SS-TT-HHHHHHHHHHHHHHHHTGGG-HHHHHHHHHS-TTTHHHHHHTHHHHHHHHTTT-HHHHHHHHHHTHHHHHHIIIIIHHHHHHHHHHHHHHT-TTS---GGGS-HHHHHHHHHSEEEETTEEEEHHHHHGGGHHHHHTT--HHHHHHHHHS-PPEEESPPPP---TT----PEEETTEEE-HHHHHGGGGT--EEEEE--TTSSHHHHHHHHHHHHHHH-TTSEEEEEEGGG-HHHHHHHHHHHSSTTT--HHHHHHHHHHHHT--HHHHHHHHHHHHTT-EEEEEE-GGGS-HHHHHHHHHHHHHHHHS--SEEEEEE-HHHHHHHHHHHT--EEEEPPPPHHHHHHHHHHHHHHTT----HHHHHHHHHHHHHTTT-TTSS-HHHHHHHHHHHTT----TTS--HHHHHHHHHHHHHHHHHHHHHHTT-----HHHHHHHHHHHHHHHHHHHH---SSHHHHHHHHHHHHHHHS---HHHHTTSSSEEE-TT-TT---EEESSHHHHHHHHHHHHHHHHHHHTT-S---HHHHHHHHT--GGGHHHHHHHHHHHHTT---S-SHHHHHHHHHHHHHHHHHHTT-S-----EEEEEEGGG-S-SSS-B-EEEE-TT-PEEEEEEEEETTEEEEEEEETTTTEEEEEETTEEEE-SEEEEEE-S-EEEEEEETT---TTB-EEEE-TT--EEEEEEEEETTEEEEEEEETTTTEEEEEETTEEEEESEEEEEEE--

Organism: Polypedilum vanderplanki (NCBI:txid319348)

Foldseek 3Di:
DDDDDDFDFDDDDDDDDDDDDDDGFGWHDDPPDPDIDGDPPDDPVVVVVCVQVVCVVPPPDRDAEDEEEAEPVPRVVRVVVVVPDDPPPHFWYWYKYAYPVPRDIFIATDGDDDDPDAGDGEDDDDDPVVVVVVLVCLVVVVVPPPPDDDDDDPPPSLQNQLRYAYPQRDHSLLVCLLVVVVVCNVVNLVRPHDQADWGADPVRDTFGSLQSCVVVLPQVVNLVSVLQAHFHHDPDDPVSHDPSVVVVQVLLVQLLVCLLVLPVVVVVVSCVVNLNHAFSAHNVRWGSLNSSVVSLVVVVNVVSVVSRHDGDPPDPPPCLVPPPPVVNVVSLVVVLLVLLQDLPSLLVLQLVLEEEPDDPDQPPCNSVLSSLLLVLLCPDPLSSLLSSLLSLFNQAHEYEYLPFQADQPDDPPDDFGDQKDQDPVNNYIYHDNVLSVDPLRSLLRSLSVQLNSLLVSLCLQAVDLSAQAHPPRPPVVVLLVVLLVLLVVCLVPDDQSVCLVPGDDPVNSRNSLLSVLSSLCSNCVVPVVVSVVVCVSSVSSNCCCVVRRSVSSVLQSVVSSQLSDLPHWDFLVSHDPSLNSLQQQQWAQELNDTDGLCVLQPPCSVVLSRLDTSVRSSCCSRVVHHHYAAHHDDAPCLQDDQWWWAFPNDTHHPVRVVVCLVPDAEAEEAAAFLQCPVNNLVVVQVVCCVVQVNAAEDEAEPQQQVVLCVVCVVQQVDLVSDDPVSLLVSVCVRSVADGSNSVSSVVNQVVLRYEYEYEELVQDFPSCNSSVLSSVVNVVPDPHRHYYHYDYDPVRVVSCVSVVHTHIYIDQDDLVSLLVSLVSNCVVVVHDDRSVVLSVLLVVQCPVPPDPVSSRSVNSVLSSVVVRPDDDDSPQDFPLVSLVVVQVVLQVVVVVVVVVVPDPPDDPVVVVLLLVVLLLLLLVSQLSDPDDCVVVSVVVVVVSVVVDVDDPVCSQVHGQWHFSPPDPPDTRIDGVGNVSSLSSPLVVVVVVVVVVVVDPDDDPVNVVSLVSHDPPPCPSNVSSNVRVCVNPPDDDVVVVCVVSCVSVVVVVVVVVPPDDDDDKDWAKDFLQQADDPDADFAFQWADLVRQTWTWKWDQDPNKIWTWGRRSVVSWIWAADDFWIDTDGIITTIHGDQKDWAKDFQLDDDPQFDFGIAHPVGFTWGWKWDDDPNITFITTRGNVRRFGWGHDDTGTDTHGITITMGGDD

pLDDT: mean 70.88, std 19.89, range [23.28, 97.94]